Protein 6WNI (pdb70)

Solvent-accessible surface area: 36760 Å² total; per-residue (Å²): 132,64,94,4,8,0,0,0,7,0,4,0,1,0,2,75,53,21,30,108,94,17,13,43,19,164,98,1,128,42,0,38,13,93,92,60,101,57,38,104,19,1,5,3,0,0,0,82,0,0,12,96,42,0,86,8,0,88,32,0,24,1,12,0,0,4,0,5,1,0,4,7,1,1,13,119,32,0,72,74,146,64,106,60,18,2,0,4,18,2,23,35,2,25,0,1,29,101,14,1,40,5,2,5,82,66,135,28,0,58,66,0,5,64,31,0,59,18,38,47,2,44,0,0,0,0,1,6,0,1,3,0,0,0,10,60,77,156,62,81,135,28,9,26,5,0,4,0,39,40,84,33,146,87,24,10,29,10,42,104,25,73,62,143,0,7,27,76,72,44,56,13,91,83,103,93,72,42,139,27,0,17,43,58,10,23,132,41,14,0,1,0,27,6,97,21,105,74,0,34,132,9,0,32,41,0,0,84,47,0,20,116,38,91,0,5,0,0,3,0,14,7,0,30,10,2,44,27,124,22,0,72,35,0,0,74,19,0,88,93,73,44,144,70,23,22,11,2,0,16,4,82,12,100,19,119,126,14,95,10,48,49,90,0,25,88,0,22,43,69,2,34,1,16,0,4,0,17,21,0,5,30,5,0,22,20,1,1,10,118,65,94,15,0,70,98,0,12,78,27,2,96,74,1,46,155,37,8,139,76,7,70,70,1,1,1,3,7,7,9,2,57,30,25,3,1,7,27,60,42,97,43,100,67,33,2,9,2,0,0,0,0,0,0,0,2,1,0,1,0,3,2,2,0,0,10,0,7,38,12,54,46,74,62,109,47,0,69,58,5,42,1,10,7,30,10,127,88,48,63,88,95,16,99,0,4,33,0,0,58,21,0,3,128,0,4,96,87,1,25,0,0,0,29,1,79,37,59,37,47,73,53,37,95,56,6,0,0,1,5,0,63,83,65,178,39,3,0,1,0,0,0,1,12,10,140,150,53,76,2,160,50,3,96,0,45,0,145,134,28,116,26,159,10,27,2,176,37,37,10,108,16,42,80,0,126,6,68,136,27,125,83,83,21,46,4,90,96,12,51,0,28,7,38,0,0,0,0,0,20,38,17,218,116,111,101,4,6,0,0,0,5,0,2,0,1,0,0,79,48,20,32,103,96,16,10,40,19,165,87,0,128,40,0,38,14,91,89,60,102,61,36,90,23,2,6,3,0,1,0,86,0,0,17,97,43,0,90,7,0,78,27,0,26,1,12,0,0,3,0,5,3,0,5,9,1,1,9,108,26,0,64,78,164,68,94,63,16,2,0,4,19,3,23,36,4,29,1,2,33,109,14,2,39,5,2,6,74,53,125,28,0,51,71,0,4,119,34,0,70,124,50,52,2,57,0,0,0,0,1,7,0,1,3,0,0,1,10,63,84,168,62,80,132,30,10,25,5,0,4,0,39,33,82,36,136,89,26,6,25,10,43,107,25,90,72,152,0,8,26,76,69,40,54,14,93,75,101,85,62,37,145,26,0,26,39,58,10,20,132,42,14,0,0,0,29,7,97,18,104,77,1,37,134,9,0,36,38,0,0,84,48,0,20,118,38,113,1,16,0,0,2,0,14,6,0,25,8,2,45,24,118,24,0,64,36,0,0,86,20,0,78,73,67,58,150,101,20,17,8,1,0,11,4,77,12,103,24,101,124,14,95,6,39,16,91,0,10,53,0,22,35,43,2,33,1,15,0,5,0,16,24,0,5,31,5,0,23,20,1,2,11,120,65,96,17,0,70,94,0,11,78,18,2,65,71,0,46,96,32,7,115,72,7,65,70,1,1,0,2,6,8,9,2,62,30,27,5,1,7,27,57,41,99,43,98,54,30,1,7,2,0,0,0,0,0,0,0,2,1,0,0,0,4,2,3,0,0,11,0,6,36,16,53,47,74,63,108,48,0,67,69,1,36,1,10,10,28,8,132,89,49,61,92,86,16,90,0,2,32,0,0,60,42,0,5,126,0,3,95,84,1,28,0,0,0,36,1,80,35,49,32,43,47,50,35,88,57,5,0,0,1,4,0,62,87,62,182,39,3,0,0,0,0,0,1,12,14,139,147,53,81,4,118,66,1,91,0,46,0,151,112,33,119,30,168,13,35,8,194,36,40,10,100,15,40,95,0,98,7,44,112,31,139,75,68,16,46,1,111,65,8,55,1,31,17,30,1,0,0,0,0,20,69,21,228,120

Sequence (987 aa):
APKSEVIYQVVMMVDRFYNGDPSNDDPEVSKGMFDPTHTNWRMYWGGDLKGLTEKIPYIKGMGVTAIWIISPVVDNINKPAVYNGEINAPYHGYWARDFKRVEEHFGTWEDFDNNFVKVAHENGIKVILDFAPNHTSPADEENPDFAENGALYDDGKLLGTYSNDSLKLFHHNGSISNWNNLKELQDKNLFDLADLDQSNPIVDKYLKDSIKLWFNHEIDGVRLDAAKHMPMEWVKSFANTIYSIKKDVLLFGEWMLSGPTDPLYGYNIQFANTTGFSVLDFMLNGAIRDVFGKGYGFERLNDTLEDTNKDYENPYKLVTFIDNHDMPRFLSLNNDKDKLHEAIAFIMTTRGIPVIYYGTEQYLHNDTNGGNDPYNRPMMEKFDESSTKAYTLIKEELSRLRQLTPALQYGTTTARYVSDDVYIYERQYGKDVVLVAINKGEKTTVKTVKTSLRKGIYKDYLKGLLKGVELKKVTKGNGENLVQDLTLPGNSVSVWTNVRVPKKSEVIYQVMVDRFYNGDPSSNDDPEVSKGMFDPTHTNWRMYWGGDLKGLTEKIPYIKGMGVTAIWISPVVDNINKPAVYNGEINAPYHGYWARDFKRVEEHFGTWEDFDNFVKVAHENGIKVILDFAPNHTSPADEENPDFAENGALYDDGKLLGTYSNDSLKLFHHNGSISNWNNLKELQDKNLFDLADLDQSNPIVDKYLKDSIKLWFNHEIDGVRLDAAKHMPMMEWVKSFANTIYSIKKDVLLFGEWMLSGPTDPLYGYNIQFANTTGFSVLDFMLNGAIRDVFGKGYGFERLNDTLEDTNKDYENPYKLVTFIDNHDMPRFLSLNNDKDKLHEAIAFIMTTRGIPVIYYGTEQYLHNDTNGGNDPYNRPMMEKFDESTKKAYTLIKELSRLRQLTPALQYGTTTARYVSDDVYIYERQYGKDVVLVAINKGEKTTVKTVKTSLRKGIYKDYLKGLLKGVELKVTKGNGENLVQDLTLPGNSVSVWTNVRV

B-factor: mean 24.24, std 9.03, range [10.21, 75.81]

Structure (mmCIF, N/CA/C/O backbone):
data_6WNI
#
_entry.id   6WNI
#
_cell.length_a   66.440
_cell.length_b   66.440
_cell.length_c   209.500
_cell.angle_alpha   90.000
_cell.angle_beta   90.000
_cell.angle_gamma   120.000
#
_symmetry.space_group_name_H-M   'P 32'
#
loop_
_entity.id
_entity.type
_entity.pdbx_description
1 polymer 'Cyclomaltodextrin glucanotransferase'
2 non-polymer 'CALCIUM ION'
3 non-polymer 'CITRATE ANION'
4 non-polymer DI(HYDROXYETHYL)ETHER
5 water water
#
loop_
_atom_site.group_PDB
_atom_site.id
_atom_site.type_symbol
_atom_site.label_atom_id
_atom_site.label_alt_id
_atom_site.label_comp_id
_atom_site.label_asym_id
_atom_site.label_entity_id
_atom_site.label_seq_id
_atom_site.pdbx_PDB_ins_code
_atom_site.Cartn_x
_atom_site.Cartn_y
_atom_site.Cartn_z
_atom_site.occupancy
_atom_site.B_iso_or_equiv
_atom_site.auth_seq_id
_atom_site.auth_comp_id
_atom_site.auth_asym_id
_atom_site.auth_atom_id
_atom_site.pdbx_PDB_model_num
ATOM 1 N N . ALA A 1 30 ? 4.905 9.455 -29.804 1.00 53.76 30 ALA A N 1
ATOM 2 C CA . ALA A 1 30 ? 3.526 9.938 -29.811 1.00 56.80 30 ALA A CA 1
ATOM 3 C C . ALA A 1 30 ? 2.536 8.829 -30.196 1.00 44.07 30 ALA A C 1
ATOM 4 O O . ALA A 1 30 ? 1.973 8.850 -31.291 1.00 49.84 30 ALA A O 1
ATOM 6 N N . PRO A 1 31 ? 2.310 7.878 -29.291 1.00 42.98 31 PRO A N 1
ATOM 7 C CA . PRO A 1 31 ? 1.515 6.694 -29.647 1.00 41.92 31 PRO A CA 1
ATOM 8 C C . PRO A 1 31 ? 0.050 7.041 -29.880 1.00 36.88 31 PRO A C 1
ATOM 9 O O . PRO A 1 31 ? -0.475 8.019 -29.342 1.00 38.27 31 PRO A O 1
ATOM 13 N N . LYS A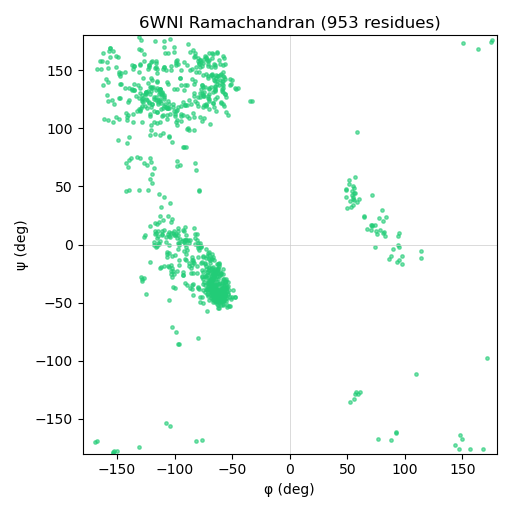 1 32 ? -0.613 6.233 -30.706 1.00 28.06 32 LYS A N 1
ATOM 14 C CA . LYS A 1 32 ? -2.018 6.486 -30.996 1.00 25.11 32 LYS A CA 1
ATOM 15 C C . LYS A 1 32 ? -2.880 6.056 -29.819 1.00 21.46 32 LYS A C 1
ATOM 16 O O . LYS A 1 32 ? -2.649 5.007 -29.212 1.00 23.82 32 LYS A O 1
ATOM 22 N N . SER A 1 33 ? -3.854 6.893 -29.484 1.00 24.65 33 SER A N 1
ATOM 23 C CA . SER A 1 33 ? -4.849 6.554 -28.480 1.00 21.23 33 SER A CA 1
ATOM 24 C C . SER A 1 33 ? -6.074 5.988 -29.177 1.00 18.60 33 SER A C 1
ATOM 25 O O . SER A 1 33 ? -6.445 6.440 -30.264 1.00 20.22 33 SER A O 1
ATOM 28 N N . GLU A 1 34 ? -6.699 4.995 -28.552 1.00 18.68 34 GLU A N 1
ATOM 29 C CA . GLU A 1 34 ? -7.822 4.300 -29.162 1.00 17.58 34 GLU A CA 1
ATOM 30 C C . GLU A 1 34 ? -9.058 4.431 -28.283 1.00 17.30 34 GLU A C 1
ATOM 31 O O . GLU A 1 34 ? -8.972 4.705 -27.082 1.00 17.43 34 GLU A O 1
ATOM 37 N N . VAL A 1 35 ? -10.215 4.270 -28.916 1.00 17.32 35 VAL A N 1
ATOM 38 C CA . VAL A 1 35 ? -11.516 4.205 -28.253 1.00 16.88 35 VAL A CA 1
ATOM 39 C C . VAL A 1 35 ? -12.308 3.120 -28.975 1.00 14.99 35 VAL A C 1
ATOM 40 O O . VAL A 1 35 ? -12.480 3.192 -30.195 1.00 15.65 35 VAL A O 1
ATOM 44 N N . ILE A 1 36 ? -12.792 2.119 -28.240 1.00 13.10 36 ILE A N 1
ATOM 45 C CA . ILE A 1 36 ? -13.390 0.931 -28.845 1.00 12.09 36 ILE A CA 1
ATOM 46 C C . ILE A 1 36 ? -14.904 0.966 -28.678 1.00 14.35 36 ILE A C 1
ATOM 47 O O . ILE A 1 36 ? -15.420 1.357 -27.623 1.00 14.08 36 ILE A O 1
ATOM 52 N N . TYR A 1 37 ? -15.617 0.550 -29.725 1.00 13.42 37 TYR A N 1
ATOM 53 C CA . TYR A 1 37 ? -17.056 0.324 -29.675 1.00 14.79 37 TYR A CA 1
ATOM 54 C C . TYR A 1 37 ? -17.295 -1.173 -29.872 1.00 14.81 37 TYR A C 1
ATOM 55 O O . TYR A 1 37 ? -16.856 -1.741 -30.870 1.00 16.28 37 TYR A O 1
ATOM 64 N N . GLN A 1 38 ? -17.968 -1.811 -28.914 1.00 13.71 38 GLN A N 1
ATOM 65 C CA . GLN A 1 38 ? -18.195 -3.257 -28.942 1.00 11.01 38 GLN A CA 1
ATOM 66 C C . GLN A 1 38 ? -19.576 -3.566 -29.503 1.00 13.57 38 GLN A C 1
ATOM 67 O O . GLN A 1 38 ? -20.587 -3.177 -28.909 1.00 13.18 38 GLN A O 1
ATOM 73 N N A VAL A 1 39 ? -19.619 -4.321 -30.603 0.68 13.11 39 VAL A N 1
ATOM 74 N N B VAL A 1 39 ? -19.633 -4.265 -30.635 0.32 13.13 39 VAL A N 1
ATOM 75 C CA A VAL A 1 39 ? -20.865 -4.606 -31.312 0.68 13.44 39 VAL A CA 1
ATOM 76 C CA B VAL A 1 39 ? -20.908 -4.600 -31.259 0.32 13.42 39 VAL A CA 1
ATOM 77 C C A VAL A 1 39 ? -21.131 -6.108 -31.321 0.68 13.18 39 VAL A C 1
ATOM 78 C C B VAL A 1 39 ? -21.141 -6.102 -31.184 0.32 13.27 39 VAL A C 1
ATOM 79 O O A VAL A 1 39 ? -20.325 -6.885 -31.846 0.68 14.10 39 VAL A O 1
ATOM 80 O O B VAL A 1 39 ? -20.220 -6.903 -31.389 0.32 14.64 39 VAL A O 1
ATOM 87 N N A MET A 1 40 ? -22.286 -6.515 -30.804 0.68 13.38 40 MET A N 1
ATOM 88 N N B MET A 1 40 ? -22.378 -6.477 -30.872 0.32 13.43 40 MET A N 1
ATOM 89 C CA A MET A 1 40 ? -22.799 -7.856 -31.073 0.68 14.01 40 MET A CA 1
ATOM 90 C CA B MET A 1 40 ? -22.876 -7.833 -31.068 0.32 14.05 40 MET A CA 1
ATOM 91 C C A MET A 1 40 ? -23.588 -7.798 -32.378 0.68 15.65 40 MET A C 1
ATOM 92 C C B MET A 1 40 ? -23.638 -7.830 -32.388 0.32 15.56 40 MET A C 1
ATOM 93 O O A MET A 1 40 ? -24.678 -7.215 -32.430 0.68 14.22 40 MET A O 1
ATOM 94 O O B MET A 1 40 ? -24.753 -7.299 -32.462 0.32 14.21 40 MET A O 1
ATOM 103 N N . VAL A 1 41 ? -23.029 -8.414 -33.428 1.00 12.53 41 VAL A N 1
ATOM 104 C CA . VAL A 1 41 ? -23.506 -8.208 -34.804 1.00 10.75 41 VAL A CA 1
ATOM 105 C C . VAL A 1 41 ? -24.984 -8.528 -34.946 1.00 14.29 41 VAL A C 1
ATOM 106 O O . VAL A 1 41 ? -25.749 -7.764 -35.551 1.00 14.70 41 VAL A O 1
ATOM 110 N N . ASP A 1 42 ? -25.410 -9.670 -34.411 1.00 11.18 42 ASP A N 1
ATOM 111 C CA . ASP A 1 42 ? -26.798 -10.087 -34.601 1.00 13.67 42 ASP A CA 1
ATOM 112 C C . ASP A 1 42 ? -27.793 -9.119 -33.966 1.00 13.33 42 ASP A C 1
ATOM 113 O O . ASP A 1 42 ? -28.952 -9.087 -34.381 1.00 13.70 42 ASP A O 1
ATOM 118 N N . ARG A 1 43 ? -27.360 -8.323 -32.989 1.00 13.96 43 ARG A N 1
ATOM 119 C CA . ARG A 1 43 ? -28.261 -7.460 -32.241 1.00 14.40 43 ARG A CA 1
ATOM 120 C C . ARG A 1 43 ? -28.073 -5.977 -32.558 1.00 13.78 43 ARG A C 1
ATOM 121 O O . ARG A 1 43 ? -28.616 -5.123 -31.843 1.00 17.62 43 ARG A O 1
ATOM 129 N N . PHE A 1 44 ? -27.343 -5.643 -33.621 1.00 14.43 44 PHE A N 1
ATOM 130 C CA . PHE A 1 44 ? -27.048 -4.243 -33.872 1.00 15.70 44 PHE A CA 1
ATOM 131 C C . PHE A 1 44 ? -27.941 -3.683 -34.983 1.00 17.92 44 PHE A C 1
ATOM 132 O O . PHE A 1 44 ? -28.851 -2.902 -34.697 1.00 18.76 44 PHE A O 1
ATOM 140 N N . TYR A 1 45 ? -27.737 -4.083 -36.235 1.00 14.29 45 TYR A N 1
ATOM 141 C CA . TYR A 1 45 ? -28.586 -3.564 -37.301 1.00 17.23 45 TYR A CA 1
ATOM 142 C C . TYR A 1 45 ? -28.759 -4.595 -38.410 1.00 16.64 45 TYR A C 1
ATOM 143 O O . TYR A 1 45 ? -27.780 -5.096 -38.971 1.00 16.09 45 TYR A O 1
ATOM 152 N N . ASN A 1 46 ? -30.010 -4.885 -38.740 1.00 18.62 46 ASN A N 1
ATOM 153 C CA . ASN A 1 46 ? -30.333 -5.836 -39.800 1.00 17.22 46 ASN A CA 1
ATOM 154 C C . ASN A 1 46 ? -30.414 -5.077 -41.121 1.00 17.92 46 ASN A C 1
ATOM 155 O O . ASN A 1 46 ? -31.432 -4.456 -41.433 1.00 21.83 46 ASN A O 1
ATOM 160 N N . GLY A 1 47 ? -29.339 -5.130 -41.908 1.00 17.08 47 GLY A N 1
ATOM 161 C CA . GLY A 1 47 ? -29.335 -4.476 -43.206 1.00 24.98 47 GLY A CA 1
ATOM 162 C C . GLY A 1 47 ? -29.797 -5.328 -44.366 1.00 22.19 47 GLY A C 1
ATOM 163 O O . GLY A 1 47 ? -30.056 -4.808 -45.458 1.00 21.16 47 GLY A O 1
ATOM 164 N N . ASP A 1 48 ? -29.917 -6.625 -44.165 1.00 20.73 48 ASP A N 1
ATOM 165 C CA . ASP A 1 48 ? -30.226 -7.529 -45.263 1.00 19.37 48 ASP A CA 1
ATOM 166 C C . ASP A 1 48 ? -31.180 -8.607 -44.775 1.00 18.03 48 ASP A C 1
ATOM 167 O O . ASP A 1 48 ? -30.790 -9.473 -43.984 1.00 19.77 48 ASP A O 1
ATOM 172 N N . PRO A 1 49 ? -32.439 -8.589 -45.204 1.00 20.21 49 PRO A N 1
ATOM 173 C CA . PRO A 1 49 ? -33.368 -9.636 -44.760 1.00 23.01 49 PRO A CA 1
ATOM 174 C C . PRO A 1 49 ? -33.119 -10.986 -45.415 1.00 19.22 49 PRO A C 1
ATOM 175 O O . PRO A 1 49 ? -33.621 -11.999 -44.910 1.00 23.05 49 PRO A O 1
ATOM 179 N N . SER A 1 50 ? -32.354 -11.043 -46.505 1.00 19.92 50 SER A N 1
ATOM 180 C CA . SER A 1 50 ? -32.176 -12.302 -47.211 1.00 25.43 50 SER A CA 1
ATOM 181 C C . SER A 1 50 ? -31.262 -13.269 -46.469 1.00 24.81 50 SER A C 1
ATOM 182 O O . SER A 1 50 ? -31.277 -14.465 -46.776 1.00 24.43 50 SER A O 1
ATOM 185 N N . ASN A 1 51 ? -30.478 -12.797 -45.498 1.00 21.59 51 ASN A N 1
ATOM 186 C CA . ASN A 1 51 ? -29.635 -13.697 -44.714 1.00 17.77 51 ASN A CA 1
ATOM 187 C C . ASN A 1 51 ? -30.176 -13.944 -43.306 1.00 23.29 51 ASN A C 1
ATOM 188 O O . ASN A 1 51 ? -29.483 -14.570 -42.489 1.00 18.39 51 ASN A O 1
ATOM 193 N N . ASP A 1 52 ? -31.391 -13.467 -43.004 1.00 18.99 52 ASP A N 1
ATOM 194 C CA . ASP A 1 52 ? -31.980 -13.683 -41.684 1.00 20.56 52 ASP A CA 1
ATOM 195 C C . ASP A 1 52 ? -32.151 -15.162 -41.391 1.00 18.59 52 ASP A C 1
ATOM 196 O O . ASP A 1 52 ? -31.929 -15.608 -40.264 1.00 19.00 52 ASP A O 1
ATOM 201 N N . ASP A 1 53 ? -32.565 -15.941 -42.389 1.00 18.30 53 ASP A N 1
ATOM 202 C CA . ASP A 1 53 ? -32.944 -17.337 -42.179 1.00 16.69 53 ASP A CA 1
ATOM 203 C C . ASP A 1 53 ? -32.405 -18.149 -43.346 1.00 20.68 53 ASP A C 1
ATOM 204 O O . ASP A 1 53 ? -33.154 -18.579 -44.235 1.00 25.50 53 ASP A O 1
ATOM 209 N N . PRO A 1 54 ? -31.094 -18.362 -43.384 1.00 18.51 54 PRO A N 1
ATOM 210 C CA . PRO A 1 54 ? -30.488 -19.023 -44.546 1.00 18.75 54 PRO A CA 1
ATOM 211 C C . PRO A 1 54 ? -30.883 -20.487 -44.644 1.00 19.72 54 PRO A C 1
ATOM 212 O O . PRO A 1 54 ? -31.044 -21.187 -43.646 1.00 17.67 54 PRO A O 1
ATOM 216 N N . GLU A 1 55 ? -31.010 -20.958 -45.888 1.00 21.56 55 GLU A N 1
ATOM 217 C CA . GLU A 1 55 ? -31.426 -22.337 -46.131 1.00 19.94 55 GLU A CA 1
ATOM 218 C C . GLU A 1 55 ? -30.518 -23.344 -45.424 1.00 21.21 55 GLU A C 1
ATOM 219 O O . GLU A 1 55 ? -30.991 -24.352 -44.888 1.00 20.71 55 GLU A O 1
ATOM 225 N N . VAL A 1 56 ? -29.211 -23.083 -45.408 1.00 20.96 56 VAL A N 1
ATOM 226 C CA . VAL A 1 56 ? -28.255 -24.042 -44.861 1.00 19.95 56 VAL A CA 1
ATOM 227 C C . VAL A 1 56 ? -28.369 -24.157 -43.345 1.00 20.09 56 VAL A C 1
ATOM 228 O O . VAL A 1 56 ? -27.924 -25.157 -42.761 1.00 18.45 56 VAL A O 1
ATOM 232 N N . SER A 1 57 ? -28.975 -23.169 -42.693 1.00 16.80 57 SER A N 1
ATOM 233 C CA . SER A 1 57 ? -29.046 -23.102 -41.234 1.00 17.03 57 SER A CA 1
ATOM 234 C C . SER A 1 57 ? -30.402 -22.552 -40.810 1.00 19.83 57 SER A C 1
ATOM 235 O O . SER A 1 57 ? -30.502 -21.676 -39.949 1.00 17.72 57 SER A O 1
ATOM 238 N N . LYS A 1 58 ? -31.462 -23.069 -41.425 1.00 20.25 58 LYS A N 1
ATOM 239 C CA . LYS A 1 58 ? -32.794 -22.496 -41.281 1.00 20.04 58 LYS A CA 1
ATOM 240 C C . LYS A 1 58 ? -33.434 -22.889 -39.958 1.00 22.91 58 LYS A C 1
ATOM 241 O O . LYS A 1 58 ? -33.144 -23.941 -39.387 1.00 22.19 58 LYS A O 1
ATOM 247 N N . GLY A 1 59 ? -34.331 -22.033 -39.481 1.00 21.05 59 GLY A N 1
ATOM 248 C CA . GLY A 1 59 ? -35.121 -22.327 -38.306 1.00 18.69 59 GLY A CA 1
ATOM 249 C C . GLY A 1 59 ? -34.586 -21.789 -36.997 1.00 20.14 59 GLY A C 1
ATOM 250 O O . GLY A 1 59 ? -35.100 -22.171 -35.938 1.00 20.36 59 GLY A O 1
ATOM 251 N N . MET A 1 60 ? -33.562 -20.931 -37.032 1.00 19.28 60 MET A N 1
ATOM 252 C CA . MET A 1 60 ? -32.996 -20.332 -35.826 1.00 18.12 60 MET A CA 1
ATOM 253 C C . MET A 1 60 ? -33.192 -18.824 -35.804 1.00 18.37 60 MET A C 1
ATOM 254 O O . MET A 1 60 ? -32.493 -18.133 -35.064 1.00 16.66 60 MET A O 1
ATOM 259 N N . PHE A 1 61 ? -34.106 -18.302 -36.620 1.00 17.22 61 PHE A N 1
ATOM 260 C CA . PHE A 1 61 ? -34.355 -16.871 -36.711 1.00 21.71 61 PHE A CA 1
ATOM 261 C C . PHE A 1 61 ? -35.722 -16.535 -36.126 1.00 19.75 61 PHE A C 1
ATOM 262 O O . PHE A 1 61 ? -36.721 -17.174 -36.467 1.00 20.01 61 PHE A O 1
ATOM 270 N N . ASP A 1 62 ? -35.765 -15.535 -35.254 1.00 18.52 62 ASP A N 1
ATOM 271 C CA . ASP A 1 62 ? -37.031 -15.024 -34.724 1.00 19.29 62 ASP A CA 1
ATOM 272 C C . ASP A 1 62 ? -37.229 -13.586 -35.180 1.00 23.14 62 ASP A C 1
ATOM 273 O O . ASP A 1 62 ? -36.599 -12.667 -34.621 1.00 24.37 62 ASP A O 1
ATOM 278 N N . PRO A 1 63 ? -38.103 -13.334 -36.152 1.00 21.82 63 PRO A N 1
ATOM 279 C CA . PRO A 1 63 ? -38.344 -11.948 -36.584 1.00 22.41 63 PRO A CA 1
ATOM 280 C C . PRO A 1 63 ? -39.015 -11.089 -35.524 1.00 25.98 63 PRO A C 1
ATOM 281 O O . PRO A 1 63 ? -38.943 -9.855 -35.616 1.00 26.44 63 PRO A O 1
ATOM 285 N N . THR A 1 64 ? -39.659 -11.696 -34.532 1.00 22.71 64 THR A N 1
ATOM 286 C CA . THR A 1 64 ? -40.407 -10.932 -33.542 1.00 27.81 64 THR A CA 1
ATOM 287 C C . THR A 1 64 ? -39.531 -10.415 -32.407 1.00 30.01 64 THR A C 1
ATOM 288 O O . THR A 1 64 ? -39.965 -9.524 -31.662 1.00 29.15 64 THR A O 1
ATOM 292 N N . HIS A 1 65 ? -38.317 -10.949 -32.263 1.00 28.40 65 HIS A N 1
ATOM 293 C CA . HIS A 1 65 ? -37.389 -10.550 -31.203 1.00 27.96 65 HIS A CA 1
ATOM 294 C C . HIS A 1 65 ? -37.991 -10.800 -29.822 1.00 29.60 65 HIS A C 1
ATOM 295 O O . HIS A 1 65 ? -37.815 -10.004 -28.894 1.00 27.10 65 HIS A O 1
ATOM 302 N N . THR A 1 66 ? -38.704 -11.924 -29.680 1.00 26.78 66 THR A N 1
ATOM 303 C CA . THR A 1 66 ? -39.240 -12.337 -28.391 1.00 28.49 66 THR A CA 1
ATOM 304 C C . THR A 1 66 ? -38.599 -13.601 -27.835 1.00 28.10 66 THR A C 1
ATOM 305 O O . THR A 1 66 ? -38.677 -13.830 -26.624 1.00 25.15 66 THR A O 1
ATOM 309 N N . ASN A 1 67 ? -37.958 -14.417 -28.671 1.00 25.89 67 ASN A N 1
ATOM 310 C CA . ASN A 1 67 ? -37.133 -15.524 -28.202 1.00 24.20 67 ASN A CA 1
ATOM 311 C C . ASN A 1 67 ? -35.691 -15.037 -28.211 1.00 22.03 67 ASN A C 1
ATOM 312 O O . ASN A 1 67 ? -35.070 -14.929 -29.277 1.00 21.37 67 ASN A O 1
ATOM 317 N N . TRP A 1 68 ? -35.150 -14.790 -27.023 1.00 22.31 68 TRP A N 1
ATOM 318 C CA . TRP A 1 68 ? -33.866 -14.113 -26.887 1.00 17.95 68 TRP A CA 1
ATOM 319 C C . TRP A 1 68 ? -32.674 -15.015 -27.162 1.00 20.69 68 TRP A C 1
ATOM 320 O O . TRP A 1 68 ? -31.534 -14.541 -27.103 1.00 22.21 68 TRP A O 1
ATOM 331 N N . ARG A 1 69 ? -32.889 -16.295 -27.448 1.00 19.15 69 ARG A N 1
ATOM 332 C CA . ARG A 1 69 ? -31.780 -17.186 -27.749 1.00 24.07 69 ARG A CA 1
ATOM 333 C C . ARG A 1 69 ? -31.701 -17.523 -29.230 1.00 20.09 69 ARG A C 1
ATOM 334 O O . ARG A 1 69 ? -30.914 -18.397 -29.616 1.00 19.30 69 ARG A O 1
ATOM 342 N N . MET A 1 70 ? -32.488 -16.850 -30.069 1.00 16.69 70 MET A N 1
ATOM 343 C CA . MET A 1 70 ? -32.423 -17.048 -31.510 1.00 18.07 70 MET A CA 1
ATOM 344 C C . MET A 1 70 ? -31.734 -15.873 -32.192 1.00 16.91 70 MET A C 1
ATOM 345 O O . MET A 1 70 ? -31.518 -14.814 -31.598 1.00 14.71 70 MET A O 1
ATOM 350 N N . TYR A 1 71 ? -31.346 -16.092 -33.448 1.00 16.31 71 TYR A N 1
ATOM 351 C CA . TYR A 1 71 ? -30.872 -14.980 -34.251 1.00 15.00 71 TYR A CA 1
ATOM 352 C C . TYR A 1 71 ? -31.999 -13.978 -34.438 1.00 15.50 71 TYR A C 1
ATOM 353 O O . TYR A 1 71 ? -33.144 -14.357 -34.705 1.00 16.28 71 TYR A O 1
ATOM 362 N N . TRP A 1 72 ? -31.653 -12.690 -34.335 1.00 17.12 72 TRP A N 1
ATOM 363 C CA . TRP A 1 72 ? -32.591 -11.602 -34.567 1.00 15.90 72 TRP A CA 1
ATOM 364 C C . TRP A 1 72 ? -32.368 -10.864 -35.884 1.00 19.01 72 TRP A C 1
ATOM 365 O O . TRP A 1 72 ? -33.236 -10.075 -36.281 1.00 18.84 72 TRP A O 1
ATOM 376 N N . GLY A 1 73 ? -31.249 -11.105 -36.584 1.00 17.18 73 GLY A N 1
ATOM 377 C CA . GLY A 1 73 ? -31.087 -10.656 -37.954 1.00 14.33 73 GLY A CA 1
ATOM 378 C C . GLY A 1 73 ? -30.026 -9.596 -38.210 1.00 16.97 73 GLY A C 1
ATOM 379 O O . GLY A 1 73 ? -29.807 -9.259 -39.384 1.00 16.88 73 GLY A O 1
ATOM 380 N N . GLY A 1 74 ? -29.383 -9.042 -37.179 1.00 14.73 74 GLY A N 1
ATOM 381 C CA . GLY A 1 74 ? -28.318 -8.076 -37.414 1.00 15.05 74 GLY A CA 1
ATOM 382 C C . GLY A 1 74 ? -27.188 -8.688 -38.220 1.00 13.70 74 GLY A C 1
ATOM 383 O O . GLY A 1 74 ? -26.903 -9.878 -38.117 1.00 16.52 74 GLY A O 1
ATOM 384 N N . ASP A 1 75 ? -26.543 -7.877 -39.058 1.00 14.68 75 ASP A N 1
ATOM 385 C CA . ASP A 1 75 ? -25.608 -8.458 -40.010 1.00 13.79 75 ASP A CA 1
ATOM 386 C C . ASP A 1 75 ? -24.535 -7.451 -40.390 1.00 13.57 75 ASP A C 1
ATOM 387 O O . ASP A 1 75 ? -24.501 -6.325 -39.891 1.00 14.39 75 ASP A O 1
ATOM 392 N N . LEU A 1 76 ? -23.636 -7.891 -41.275 1.00 14.06 76 LEU A N 1
ATOM 393 C CA . LEU A 1 76 ? -22.489 -7.064 -41.637 1.00 15.97 76 LEU A CA 1
ATOM 394 C C . LEU A 1 76 ? -22.916 -5.884 -42.490 1.00 15.25 76 LEU A C 1
ATOM 395 O O . LEU A 1 76 ? -22.395 -4.776 -42.324 1.00 16.85 76 LEU A O 1
ATOM 400 N N . LYS A 1 77 ? -23.874 -6.096 -43.395 1.00 19.38 77 LYS A N 1
ATOM 401 C CA . LYS A 1 77 ? -24.346 -4.974 -44.200 1.00 18.67 77 LYS A CA 1
ATOM 402 C C . LYS A 1 77 ? -24.958 -3.900 -43.313 1.00 19.74 77 LYS A C 1
ATOM 403 O O . LYS A 1 77 ? -24.702 -2.701 -43.498 1.00 18.46 77 LYS A O 1
ATOM 409 N N . GLY A 1 78 ? -25.756 -4.315 -42.325 1.00 17.21 78 GLY A N 1
ATOM 410 C CA . GLY A 1 78 ? -26.344 -3.346 -41.423 1.00 17.46 78 GLY A CA 1
ATOM 411 C C . GLY A 1 78 ? -25.294 -2.603 -40.622 1.00 16.98 78 GLY A C 1
ATOM 412 O O . GLY A 1 78 ? -25.383 -1.385 -40.444 1.00 15.40 78 GLY A O 1
ATOM 413 N N . LEU A 1 79 ? -24.285 -3.327 -40.124 1.00 14.85 79 LEU A N 1
ATOM 414 C CA . LEU A 1 79 ? -23.238 -2.676 -39.344 1.00 14.37 79 LEU A CA 1
ATOM 415 C C . LEU A 1 79 ? -22.466 -1.688 -40.211 1.00 14.50 79 LEU A C 1
ATOM 416 O O . LEU A 1 79 ? -22.146 -0.576 -39.773 1.00 16.15 79 LEU A O 1
ATOM 421 N N . THR A 1 80 ? -22.213 -2.060 -41.464 1.00 18.20 80 THR A N 1
ATOM 422 C CA . THR A 1 80 ? -21.511 -1.168 -42.380 1.00 18.39 80 THR A CA 1
ATOM 423 C C . THR A 1 80 ? -22.298 0.113 -42.614 1.00 17.86 80 THR A C 1
ATOM 424 O O . THR A 1 80 ? -21.731 1.214 -42.585 1.00 18.01 80 THR A O 1
ATOM 428 N N . GLU A 1 81 ? -23.609 -0.009 -42.818 1.00 16.82 81 GLU A N 1
ATOM 429 C CA . GLU A 1 81 ? -24.456 1.165 -42.980 1.00 20.61 81 GLU A CA 1
ATOM 430 C C . GLU A 1 81 ? -24.427 2.080 -41.767 1.00 20.83 81 GLU A C 1
ATOM 431 O O . GLU A 1 81 ? -24.671 3.281 -41.908 1.00 20.11 81 GLU A O 1
ATOM 437 N N . LYS A 1 82 ? -24.125 1.554 -40.582 1.00 16.69 82 LYS A N 1
ATOM 438 C CA . LYS A 1 82 ? -24.110 2.362 -39.373 1.00 17.68 82 LYS A CA 1
ATOM 439 C C . LYS A 1 82 ? -22.723 2.874 -39.015 1.00 15.63 82 LYS A C 1
ATOM 440 O O . LYS A 1 82 ? -22.559 3.485 -37.950 1.00 16.10 82 LYS A O 1
ATOM 446 N N . ILE A 1 83 ? -21.713 2.641 -39.855 1.00 14.60 83 ILE A N 1
ATOM 447 C CA . ILE A 1 83 ? -20.370 3.134 -39.549 1.00 14.07 83 ILE A CA 1
ATOM 448 C C . ILE A 1 83 ? -20.372 4.651 -39.361 1.00 16.88 83 ILE A C 1
ATOM 449 O O . ILE A 1 83 ? -19.745 5.130 -38.408 1.00 16.99 83 ILE A O 1
ATOM 454 N N . PRO A 1 84 ? -21.064 5.457 -40.184 1.00 18.06 84 PRO A N 1
ATOM 455 C CA . PRO A 1 84 ? -21.112 6.903 -39.883 1.00 21.81 84 PRO A CA 1
ATOM 456 C C . PRO A 1 84 ? -21.635 7.217 -38.491 1.00 18.87 84 PRO A C 1
ATOM 457 O O . PRO A 1 84 ? -21.102 8.112 -37.824 1.00 21.42 84 PRO A O 1
ATOM 461 N N . TYR A 1 85 ? -22.679 6.515 -38.039 1.00 18.98 85 TYR A N 1
ATOM 462 C CA . TYR A 1 85 ? -23.183 6.717 -36.679 1.00 21.81 85 TYR A CA 1
ATOM 463 C C . TYR A 1 85 ? -22.099 6.436 -35.640 1.00 17.00 85 TYR A C 1
ATOM 464 O O . TYR A 1 85 ? -21.952 7.178 -34.654 1.00 15.77 85 TYR A O 1
ATOM 473 N N . ILE A 1 86 ? -21.329 5.368 -35.850 1.00 17.20 86 ILE A N 1
ATOM 474 C CA . ILE A 1 86 ? -20.273 5.005 -34.911 1.00 16.61 86 ILE A CA 1
ATOM 475 C C . ILE A 1 86 ? -19.128 6.001 -34.986 1.00 16.06 86 ILE A C 1
ATOM 476 O O . ILE A 1 86 ? -18.573 6.408 -33.958 1.00 17.30 86 ILE A O 1
ATOM 481 N N . LYS A 1 87 ? -18.752 6.402 -36.210 1.00 16.18 87 LYS A N 1
ATOM 482 C CA . LYS A 1 87 ? -17.678 7.376 -36.388 1.00 17.06 87 LYS A CA 1
ATOM 483 C C . LYS A 1 87 ? -17.998 8.688 -35.684 1.00 16.30 87 LYS A C 1
ATOM 484 O O . LYS A 1 87 ? -17.101 9.341 -35.134 1.00 18.35 87 LYS A O 1
ATOM 490 N N . GLY A 1 88 ? -19.277 9.075 -35.669 1.00 18.89 88 GLY A N 1
ATOM 491 C CA . GLY A 1 88 ? -19.702 10.303 -35.015 1.00 18.34 88 GLY A CA 1
ATOM 492 C C . GLY A 1 88 ? -19.431 10.338 -33.525 1.00 20.26 88 GLY A C 1
ATOM 493 O O . GLY A 1 88 ? -19.440 11.417 -32.930 1.00 21.64 88 GLY A O 1
ATOM 494 N N . MET A 1 89 ? -19.173 9.188 -32.908 1.00 19.25 89 MET A N 1
ATOM 495 C CA . MET A 1 89 ? -18.819 9.132 -31.497 1.00 19.76 89 MET A CA 1
ATOM 496 C C . MET A 1 89 ? -17.322 9.233 -31.254 1.00 18.80 89 MET A C 1
ATOM 497 O O . MET A 1 89 ? -16.892 9.114 -30.106 1.00 22.83 89 MET A O 1
ATOM 502 N N . GLY A 1 90 ? -16.515 9.432 -32.293 1.00 19.22 90 GLY A N 1
ATOM 503 C CA . GLY A 1 90 ? -15.083 9.458 -32.086 1.00 22.47 90 GLY A CA 1
ATOM 504 C C . GLY A 1 90 ? -14.478 8.099 -31.835 1.00 21.10 90 GLY A C 1
ATOM 505 O O . GLY A 1 90 ? -13.362 8.006 -31.319 1.00 20.37 90 GLY A O 1
ATOM 506 N N . VAL A 1 91 ? -15.208 7.036 -32.163 1.00 19.07 91 VAL A N 1
ATOM 507 C CA . VAL A 1 91 ? -14.676 5.687 -32.055 1.00 15.55 91 VAL A CA 1
ATOM 508 C C . VAL A 1 91 ? -13.528 5.505 -33.035 1.00 16.38 91 VAL A C 1
ATOM 509 O O . VAL A 1 91 ? -13.623 5.901 -34.201 1.00 17.13 91 VAL A O 1
ATOM 513 N N . THR A 1 92 ? -12.448 4.874 -32.576 1.00 15.74 92 THR A N 1
ATOM 514 C CA . THR A 1 92 ? -11.318 4.571 -33.444 1.00 17.69 92 THR A CA 1
ATOM 515 C C . THR A 1 92 ? -11.205 3.097 -33.814 1.00 17.03 92 THR A C 1
ATOM 516 O O . THR A 1 92 ? -10.372 2.748 -34.659 1.00 18.29 92 THR A O 1
ATOM 520 N N . ALA A 1 93 ? -11.997 2.224 -33.206 1.00 14.89 93 ALA A N 1
ATOM 521 C CA . ALA A 1 93 ? -11.889 0.801 -33.475 1.00 14.59 93 ALA A CA 1
ATOM 522 C C . ALA A 1 93 ? -13.204 0.146 -33.103 1.00 15.87 93 ALA A C 1
ATOM 523 O O . ALA A 1 93 ? -13.802 0.496 -32.087 1.00 15.87 93 ALA A O 1
ATOM 525 N N . ILE A 1 94 ? -13.647 -0.798 -33.922 1.00 14.37 94 ILE A N 1
ATOM 526 C CA . ILE A 1 94 ? -14.849 -1.569 -33.628 1.00 14.67 94 ILE A CA 1
ATOM 527 C C . ILE A 1 94 ? -14.421 -2.975 -33.253 1.00 14.16 94 ILE A C 1
ATOM 528 O O . ILE A 1 94 ? -13.733 -3.649 -34.027 1.00 16.65 94 ILE A O 1
ATOM 533 N N . TRP A 1 95 ? -14.779 -3.394 -32.037 1.00 13.75 95 TRP A N 1
ATOM 534 C CA . TRP A 1 95 ? -14.632 -4.778 -31.602 1.00 12.68 95 TRP A CA 1
ATOM 535 C C . TRP A 1 95 ? -15.909 -5.475 -32.042 1.00 12.45 95 TRP A C 1
ATOM 536 O O . TRP A 1 95 ? -16.986 -5.220 -31.496 1.00 14.50 95 TRP A O 1
ATOM 547 N N A ILE A 1 96 ? -15.784 -6.356 -33.027 0.63 14.14 96 ILE A N 1
ATOM 548 N N B ILE A 1 96 ? -15.809 -6.307 -33.079 0.37 14.15 96 ILE A N 1
ATOM 549 C CA A ILE A 1 96 ? -16.914 -7.053 -33.616 0.63 13.35 96 ILE A CA 1
ATOM 550 C CA B ILE A 1 96 ? -16.965 -7.037 -33.584 0.37 13.38 96 ILE A CA 1
ATOM 551 C C A ILE A 1 96 ? -17.003 -8.424 -32.956 0.63 14.29 96 ILE A C 1
ATOM 552 C C B ILE A 1 96 ? -17.010 -8.393 -32.905 0.37 14.29 96 ILE A C 1
ATOM 553 O O A ILE A 1 96 ? -15.978 -9.087 -32.756 0.63 14.22 96 ILE A O 1
ATOM 554 O O B ILE A 1 96 ? -15.975 -9.033 -32.692 0.37 14.22 96 ILE A O 1
ATOM 563 N N . SER A 1 97 ? -18.216 -8.827 -32.555 1.00 16.12 97 SER A N 1
ATOM 564 C CA . SER A 1 97 ? -18.400 -10.163 -32.002 1.00 14.31 97 SER A CA 1
ATOM 565 C C . SER A 1 97 ? -18.007 -11.184 -33.074 1.00 15.08 97 SER A C 1
ATOM 566 O O . SER A 1 97 ? -17.889 -10.827 -34.246 1.00 15.36 97 SER A O 1
ATOM 569 N N . PRO A 1 98 ? -17.743 -12.439 -32.703 1.00 13.90 98 PRO A N 1
ATOM 570 C CA . PRO A 1 98 ? -17.156 -13.369 -33.687 1.00 11.14 98 PRO A CA 1
ATOM 571 C C . PRO A 1 98 ? -18.040 -13.518 -34.917 1.00 14.04 98 PRO A C 1
ATOM 572 O O . PRO A 1 98 ? -19.252 -13.761 -34.817 1.00 14.38 98 PRO A O 1
ATOM 576 N N . VAL A 1 99 ? -17.423 -13.389 -36.088 1.00 12.41 99 VAL A N 1
ATOM 577 C CA . VAL A 1 99 ? -18.170 -13.541 -37.326 1.00 12.74 99 VAL A CA 1
ATOM 578 C C . VAL A 1 99 ? -17.767 -14.800 -38.078 1.00 15.65 99 VAL A C 1
ATOM 579 O O . VAL A 1 99 ? -18.177 -14.976 -39.224 1.00 15.26 99 VAL A O 1
ATOM 583 N N . VAL A 1 100 ? -16.963 -15.681 -37.465 1.00 13.40 100 VAL A N 1
ATOM 584 C CA . VAL A 1 100 ? -16.703 -16.985 -38.080 1.00 12.58 100 VAL A CA 1
ATOM 585 C C . VAL A 1 100 ? -18.003 -17.787 -38.144 1.00 14.21 100 VAL A C 1
ATOM 586 O O . VAL A 1 100 ? -18.937 -17.568 -37.365 1.00 13.59 100 VAL A O 1
ATOM 590 N N . ASP A 1 101 ? -18.063 -18.719 -39.098 1.00 14.13 101 ASP A N 1
ATOM 591 C CA . ASP A 1 101 ? -19.219 -19.593 -39.274 1.00 11.76 101 ASP A CA 1
ATOM 592 C C . ASP A 1 101 ? -19.517 -20.370 -37.993 1.00 18.82 101 ASP A C 1
ATOM 593 O O . ASP A 1 101 ? -18.678 -21.136 -37.509 1.00 13.72 101 ASP A O 1
ATOM 598 N N . ASN A 1 102 ? -20.713 -20.168 -37.445 1.00 12.08 102 ASN A N 1
ATOM 599 C CA . ASN A 1 102 ? -21.194 -20.876 -36.266 1.00 12.90 102 ASN A CA 1
ATOM 600 C C . ASN A 1 102 ? -22.139 -22.009 -36.666 1.00 15.59 102 ASN A C 1
ATOM 601 O O . ASN A 1 102 ? -22.629 -22.063 -37.794 1.00 16.38 102 ASN A O 1
ATOM 606 N N . ILE A 1 103 ? -22.401 -22.911 -35.709 1.00 14.75 103 ILE A N 1
ATOM 607 C CA . ILE A 1 103 ? -23.151 -24.132 -36.015 1.00 19.27 103 ILE A CA 1
ATOM 608 C C . ILE A 1 103 ? -24.459 -23.825 -36.728 1.00 19.23 103 ILE A C 1
ATOM 609 O O . ILE A 1 103 ? -25.153 -22.849 -36.426 1.00 16.32 103 ILE A O 1
ATOM 614 N N . ASN A 1 104 ? -24.808 -24.697 -37.673 1.00 15.24 104 ASN A N 1
ATOM 615 C CA . ASN A 1 104 ? -25.957 -24.526 -38.548 1.00 16.57 104 ASN A CA 1
ATOM 616 C C . ASN A 1 104 ? -27.202 -25.249 -38.061 1.00 18.63 104 ASN A C 1
ATOM 617 O O . ASN A 1 104 ? -28.240 -25.185 -38.728 1.00 17.38 104 ASN A O 1
ATOM 622 N N . LYS A 1 105 ? -27.121 -25.922 -36.917 1.00 16.25 105 LYS A N 1
ATOM 623 C CA . LYS A 1 105 ? -28.229 -26.524 -36.201 1.00 18.46 105 LYS A CA 1
ATOM 624 C C . LYS A 1 105 ? -28.177 -26.021 -34.767 1.00 22.94 105 LYS A C 1
ATOM 625 O O . LYS A 1 105 ? -27.082 -25.830 -34.219 1.00 19.39 105 LYS A O 1
ATOM 631 N N . PRO A 1 106 ? -29.322 -25.772 -34.141 1.00 17.77 106 PRO A N 1
ATOM 632 C CA . PRO A 1 106 ? -29.305 -25.226 -32.780 1.00 23.47 106 PRO A CA 1
ATOM 633 C C . PRO A 1 106 ? -28.922 -26.267 -31.736 1.00 25.54 106 PRO A C 1
ATOM 634 O O . PRO A 1 106 ? -29.017 -27.478 -31.939 1.00 22.35 106 PRO A O 1
ATOM 638 N N . ALA A 1 107 ? -28.488 -25.764 -30.588 1.00 20.98 107 ALA A N 1
ATOM 639 C CA . ALA A 1 107 ? -28.352 -26.579 -29.388 1.00 20.25 107 ALA A CA 1
ATOM 640 C C . ALA A 1 107 ? -29.700 -26.568 -28.675 1.00 26.15 107 ALA A C 1
ATOM 641 O O . ALA A 1 107 ? -30.117 -25.538 -28.136 1.00 29.03 107 ALA A O 1
ATOM 643 N N . VAL A 1 108 ? -30.401 -27.696 -28.696 1.00 28.45 108 VAL A N 1
ATOM 644 C CA . VAL A 1 108 ? -31.714 -27.792 -28.068 1.00 29.28 108 VAL A CA 1
ATOM 645 C C . VAL A 1 108 ? -31.524 -28.332 -26.656 1.00 39.43 108 VAL A C 1
ATOM 646 O O . VAL A 1 108 ? -31.117 -29.482 -26.470 1.00 35.40 108 VAL A O 1
ATOM 650 N N . TYR A 1 109 ? -31.789 -27.488 -25.662 1.00 41.98 109 TYR A N 1
ATOM 651 C CA . TYR A 1 109 ? -31.862 -27.891 -24.264 1.00 48.25 109 TYR A CA 1
ATOM 652 C C . TYR A 1 109 ? -33.303 -27.751 -23.801 1.00 54.98 109 TYR A C 1
ATOM 653 O O . TYR A 1 109 ? -33.917 -26.700 -24.009 1.00 52.98 109 TYR A O 1
ATOM 662 N N . ASN A 1 110 ? -33.829 -28.793 -23.155 1.00 59.02 110 ASN A N 1
ATOM 663 C CA . ASN A 1 110 ? -35.178 -28.763 -22.582 1.00 56.25 110 ASN A CA 1
ATOM 664 C C . ASN A 1 110 ? -36.218 -28.344 -23.618 1.00 61.14 110 ASN A C 1
ATOM 665 O O . ASN A 1 110 ? -37.213 -27.691 -23.291 1.00 59.10 110 ASN A O 1
ATOM 670 N N . GLY A 1 111 ? -35.991 -28.699 -24.882 1.00 57.20 111 GLY A N 1
ATOM 671 C CA . GLY A 1 111 ? -36.851 -28.237 -25.951 1.00 51.21 111 GLY A CA 1
ATOM 672 C C . GLY A 1 111 ? -36.672 -26.787 -26.346 1.00 53.08 111 GLY A C 1
ATOM 673 O O . GLY A 1 111 ? -37.345 -26.333 -27.281 1.00 55.91 111 GLY A O 1
ATOM 674 N N . GLU A 1 112 ? -35.792 -26.043 -25.673 1.00 46.67 112 GLU A N 1
ATOM 675 C CA . GLU A 1 112 ? -35.529 -24.653 -26.026 1.00 46.90 112 GLU A CA 1
ATOM 676 C C . GLU A 1 112 ? -34.514 -24.589 -27.161 1.00 38.29 112 GLU A C 1
ATOM 677 O O . GLU A 1 112 ? -33.445 -25.199 -27.081 1.00 38.74 112 GLU A O 1
ATOM 683 N N . ILE A 1 113 ? -34.854 -23.857 -28.220 1.00 36.73 113 ILE A N 1
ATOM 684 C CA . ILE A 1 113 ? -33.905 -23.604 -29.298 1.00 34.09 113 ILE A CA 1
ATOM 685 C C . ILE A 1 113 ? -32.888 -22.574 -28.826 1.00 26.74 113 ILE A C 1
ATOM 686 O O . ILE A 1 113 ? -33.247 -21.444 -28.480 1.00 32.76 113 ILE A O 1
ATOM 691 N N . ASN A 1 114 ? -31.612 -22.956 -28.808 1.00 24.14 114 ASN A N 1
ATOM 692 C CA . ASN A 1 114 ? -30.518 -22.029 -28.526 1.00 23.29 114 ASN A CA 1
ATOM 693 C C . ASN A 1 114 ? -29.696 -21.880 -29.798 1.00 24.02 114 ASN A C 1
ATOM 694 O O . ASN A 1 114 ? -28.949 -22.791 -30.169 1.00 20.81 114 ASN A O 1
ATOM 699 N N . ALA A 1 115 ? -29.843 -20.739 -30.470 1.00 18.83 115 ALA A N 1
ATOM 700 C CA . ALA A 1 115 ? -29.075 -20.455 -31.668 1.00 17.65 115 ALA A CA 1
ATOM 701 C C . ALA A 1 115 ? -27.739 -19.824 -31.295 1.00 16.59 115 ALA A C 1
ATOM 702 O O . ALA A 1 115 ? -27.629 -19.147 -30.264 1.00 14.08 115 ALA A O 1
ATOM 704 N N . PRO A 1 116 ? -26.690 -20.027 -32.103 1.00 15.31 116 PRO A N 1
ATOM 705 C CA . PRO A 1 116 ? -25.403 -19.374 -31.856 1.00 15.32 116 PRO A CA 1
ATOM 706 C C . PRO A 1 116 ? -25.372 -17.916 -32.310 1.00 13.18 116 PRO A C 1
ATOM 707 O O . PRO A 1 116 ? -24.433 -17.472 -32.971 1.00 14.30 116 PRO A O 1
ATOM 711 N N . TYR A 1 117 ? -26.419 -17.158 -31.950 1.00 14.89 117 TYR A N 1
ATOM 712 C CA . TYR A 1 117 ? -26.568 -15.789 -32.456 1.00 14.06 117 TYR A CA 1
ATOM 713 C C . TYR A 1 117 ? -25.400 -14.893 -32.051 1.00 12.86 117 TYR A C 1
ATOM 714 O O . TYR A 1 117 ? -25.122 -13.901 -32.745 1.00 14.78 117 TYR A O 1
ATOM 723 N N . HIS A 1 118 ? -24.693 -15.241 -30.966 1.00 12.44 118 HIS A N 1
ATOM 724 C CA . HIS A 1 118 ? -23.600 -14.439 -30.417 1.00 12.81 118 HIS A CA 1
ATOM 725 C C . HIS A 1 118 ? -22.256 -14.704 -31.085 1.00 12.27 118 HIS A C 1
ATOM 726 O O . HIS A 1 118 ? -21.325 -13.905 -30.921 1.00 11.89 118 HIS A O 1
ATOM 733 N N . GLY A 1 119 ? -22.119 -15.820 -31.801 1.00 14.10 119 GLY A N 1
ATOM 734 C CA . GLY A 1 119 ? -20.911 -16.105 -32.549 1.00 14.87 119 GLY A CA 1
ATOM 735 C C . GLY A 1 119 ? -19.861 -16.944 -31.840 1.00 13.18 119 GLY A C 1
ATOM 736 O O . GLY A 1 119 ? -18.821 -17.235 -32.443 1.00 13.09 119 GLY A O 1
ATOM 737 N N . TYR A 1 120 ? -20.093 -17.351 -30.593 1.00 15.73 120 TYR A N 1
ATOM 738 C CA . TYR A 1 120 ? -19.058 -18.027 -29.815 1.00 13.50 120 TYR A CA 1
ATOM 739 C C . TYR A 1 120 ? -19.070 -19.542 -29.974 1.00 15.95 120 TYR A C 1
ATOM 740 O O . TYR A 1 120 ? -18.317 -20.222 -29.269 1.00 16.02 120 TYR A O 1
ATOM 749 N N . TRP A 1 121 ? -19.868 -20.076 -30.896 1.00 15.06 121 TRP A N 1
ATOM 750 C CA . TRP A 1 121 ? -20.013 -21.522 -31.104 1.00 15.20 121 TRP A CA 1
ATOM 751 C C . TRP A 1 121 ? -19.604 -21.855 -32.539 1.00 13.67 121 TRP A C 1
ATOM 752 O O . TRP A 1 121 ? -20.451 -22.193 -33.380 1.00 16.31 121 TRP A O 1
ATOM 763 N N . ALA A 1 122 ? -18.307 -21.758 -32.813 1.00 15.86 122 ALA A N 1
ATOM 764 C CA . ALA A 1 122 ? -17.793 -21.899 -34.173 1.00 12.82 122 ALA A CA 1
ATOM 765 C C . ALA A 1 122 ? -17.971 -23.311 -34.709 1.00 15.39 122 ALA A C 1
ATOM 766 O O . ALA A 1 122 ? -17.873 -24.292 -33.967 1.00 16.18 122 ALA A O 1
ATOM 768 N N . ARG A 1 123 ? -18.247 -23.395 -36.013 1.00 14.46 123 ARG A N 1
ATOM 769 C CA . ARG A 1 123 ? -18.087 -24.630 -36.770 1.00 14.04 123 ARG A CA 1
ATOM 770 C C . ARG A 1 123 ? -16.962 -24.556 -37.797 1.00 16.55 123 ARG A C 1
ATOM 771 O O . ARG A 1 123 ? -16.451 -25.606 -38.195 1.00 16.00 123 ARG A O 1
ATOM 779 N N . ASP A 1 124 ? -16.523 -23.354 -38.190 1.00 14.53 124 ASP A N 1
ATOM 780 C CA . ASP A 1 124 ? -15.542 -23.208 -39.264 1.00 13.08 124 ASP A CA 1
ATOM 781 C C . ASP A 1 124 ? -14.850 -21.856 -39.113 1.00 18.95 124 ASP A C 1
ATOM 782 O O . ASP A 1 124 ? -15.458 -20.821 -39.391 1.00 15.62 124 ASP A O 1
ATOM 787 N N . PHE A 1 125 ? -13.589 -21.857 -38.670 1.00 18.71 125 PHE A N 1
ATOM 788 C CA . PHE A 1 125 ? -12.859 -20.606 -38.465 1.00 16.00 125 PHE A CA 1
ATOM 789 C C . PHE A 1 125 ? -12.364 -19.980 -39.764 1.00 16.43 125 PHE A C 1
ATOM 790 O O . PHE A 1 125 ? -11.760 -18.902 -39.723 1.00 19.15 125 PHE A O 1
ATOM 798 N N . LYS A 1 126 ? -12.607 -20.612 -40.921 1.00 16.70 126 LYS A N 1
ATOM 799 C CA . LYS A 1 126 ? -12.164 -20.099 -42.209 1.00 16.70 126 LYS A CA 1
ATOM 800 C C . LYS A 1 126 ? -13.311 -19.558 -43.056 1.00 18.64 126 LYS A C 1
ATOM 801 O O . LYS A 1 126 ? -13.089 -19.173 -44.207 1.00 17.65 126 LYS A O 1
ATOM 807 N N . ARG A 1 127 ? -14.523 -19.484 -42.511 1.00 17.33 127 ARG A N 1
ATOM 808 C CA . ARG A 1 127 ? -15.663 -18.999 -43.275 1.00 16.81 127 ARG A CA 1
ATOM 809 C C . ARG A 1 127 ? -16.394 -17.931 -42.476 1.00 17.82 127 ARG A C 1
ATOM 810 O O . ARG A 1 127 ? -16.334 -17.908 -41.243 1.00 17.63 127 ARG A O 1
ATOM 818 N N . VAL A 1 128 ? -17.078 -17.050 -43.199 1.00 17.60 128 VAL A N 1
ATOM 819 C CA . VAL A 1 128 ? -17.949 -16.062 -42.574 1.00 14.21 128 VAL A CA 1
ATOM 820 C C . VAL A 1 128 ? -19.290 -16.712 -42.259 1.00 16.33 128 VAL A C 1
ATOM 821 O O . VAL A 1 128 ? -19.808 -17.529 -43.033 1.00 17.23 128 VAL A O 1
ATOM 825 N N . GLU A 1 129 ? -19.842 -16.368 -41.100 1.00 15.12 129 GLU A N 1
ATOM 826 C CA . GLU A 1 129 ? -21.186 -16.795 -40.730 1.00 13.44 129 GLU A CA 1
ATOM 827 C C . GLU A 1 129 ? -22.202 -16.281 -41.744 1.00 13.49 129 GLU A C 1
ATOM 828 O O . GLU A 1 129 ? -22.319 -15.070 -41.949 1.00 15.68 129 GLU A O 1
ATOM 834 N N . GLU A 1 130 ? -22.958 -17.206 -42.345 1.00 13.87 130 GLU A N 1
ATOM 835 C CA . GLU A 1 130 ? -23.871 -16.846 -43.425 1.00 14.72 130 GLU A CA 1
ATOM 836 C C . GLU A 1 130 ? -25.054 -16.001 -42.947 1.00 18.59 130 GLU A C 1
ATOM 837 O O . GLU A 1 130 ? -25.661 -15.301 -43.763 1.00 17.94 130 GLU A O 1
ATOM 843 N N . HIS A 1 131 ? -25.391 -16.028 -41.650 1.00 16.31 131 HIS A N 1
ATOM 844 C CA . HIS A 1 131 ? -26.438 -15.103 -41.147 1.00 13.27 131 HIS A CA 1
ATOM 845 C C . HIS A 1 131 ? -25.955 -13.649 -41.223 1.00 15.93 131 HIS A C 1
ATOM 846 O O . HIS A 1 131 ? -26.774 -12.777 -41.269 1.00 16.16 131 HIS A O 1
ATOM 853 N N . PHE A 1 132 ? -24.649 -13.425 -41.189 1.00 15.08 132 PHE A N 1
ATOM 854 C CA . PHE A 1 132 ? -24.090 -12.081 -41.136 1.00 13.63 132 PHE A CA 1
ATOM 855 C C . PHE A 1 132 ? -23.595 -11.597 -42.485 1.00 14.44 132 PHE A C 1
ATOM 856 O O . PHE A 1 132 ? -23.509 -10.383 -42.696 1.00 17.08 132 PHE A O 1
ATOM 864 N N . GLY A 1 133 ? -23.233 -12.503 -43.380 1.00 16.90 133 GLY A N 1
ATOM 865 C CA . GLY A 1 133 ? -22.889 -12.127 -44.739 1.00 22.55 133 GLY A CA 1
ATOM 866 C C . GLY A 1 133 ? -21.864 -13.066 -45.350 1.00 21.07 133 GLY A C 1
ATOM 867 O O . GLY A 1 133 ? -21.585 -14.143 -44.835 1.00 22.76 133 GLY A O 1
ATOM 868 N N . THR A 1 134 ? -21.321 -12.629 -46.486 1.00 18.94 134 THR A N 1
ATOM 869 C CA . THR A 1 134 ? -20.286 -13.334 -47.218 1.00 17.26 134 THR A CA 1
ATOM 870 C C . THR A 1 134 ? -18.940 -12.663 -46.986 1.00 17.58 134 THR A C 1
ATOM 871 O O . THR A 1 134 ? -18.839 -11.619 -46.335 1.00 17.22 134 THR A O 1
ATOM 875 N N . TRP A 1 135 ? -17.891 -13.267 -47.559 1.00 17.44 135 TRP A N 1
ATOM 876 C CA . TRP A 1 135 ? -16.583 -12.619 -47.536 1.00 19.71 135 TRP A CA 1
ATOM 877 C C . TRP A 1 135 ? -16.655 -11.221 -48.140 1.00 19.73 135 TRP A C 1
ATOM 878 O O . TRP A 1 135 ? -15.993 -10.295 -47.656 1.00 19.90 135 TRP A O 1
ATOM 889 N N . GLU A 1 136 ? -17.463 -11.043 -49.192 1.00 21.77 136 GLU A N 1
ATOM 890 C CA . GLU A 1 136 ? -17.580 -9.729 -49.814 1.00 24.92 136 GLU A CA 1
ATOM 891 C C . GLU A 1 136 ? -18.195 -8.713 -48.854 1.00 23.11 136 GLU A C 1
ATOM 892 O O . GLU A 1 136 ? -17.751 -7.559 -48.790 1.00 19.29 136 GLU A O 1
ATOM 898 N N . ASP A 1 137 ? -19.219 -9.123 -48.099 1.00 19.18 137 ASP A N 1
ATOM 899 C CA . ASP A 1 137 ? -19.791 -8.247 -47.078 1.00 18.44 137 ASP A CA 1
ATOM 900 C C . ASP A 1 137 ? -18.767 -7.922 -45.998 1.00 18.19 137 ASP A C 1
ATOM 901 O O . ASP A 1 137 ? -18.708 -6.785 -45.513 1.00 16.92 137 ASP A O 1
ATOM 906 N N . PHE A 1 138 ? -17.964 -8.911 -45.593 1.00 17.31 138 PHE A N 1
ATOM 907 C CA . PHE A 1 138 ? -16.955 -8.631 -44.578 1.00 14.74 138 PHE A CA 1
ATOM 908 C C . PHE A 1 138 ? -15.887 -7.690 -45.115 1.00 16.18 138 PHE A C 1
ATOM 909 O O . PHE A 1 138 ? -15.493 -6.738 -44.431 1.00 16.20 138 PHE A O 1
ATOM 917 N N . ASP A 1 139 ? -15.419 -7.928 -46.348 1.00 15.23 139 ASP A N 1
ATOM 918 C CA . ASP A 1 139 ? -14.425 -7.036 -46.939 1.00 17.04 139 ASP A CA 1
ATOM 919 C C . ASP A 1 139 ? -14.962 -5.622 -47.077 1.00 18.29 139 ASP A C 1
ATOM 920 O O . ASP A 1 139 ? -14.234 -4.645 -46.849 1.00 18.37 139 ASP A O 1
ATOM 925 N N A ASN A 1 140 ? -16.237 -5.485 -47.448 0.52 20.67 140 ASN A N 1
ATOM 926 N N B ASN A 1 140 ? -16.239 -5.486 -47.443 0.48 20.66 140 ASN A N 1
ATOM 927 C CA A ASN A 1 140 ? -16.825 -4.154 -47.545 0.52 19.21 140 ASN A CA 1
ATOM 928 C CA B ASN A 1 140 ? -16.833 -4.158 -47.547 0.48 19.22 140 ASN A CA 1
ATOM 929 C C A ASN A 1 140 ? -16.875 -3.485 -46.180 0.52 20.31 140 ASN A C 1
ATOM 930 C C B ASN A 1 140 ? -16.901 -3.483 -46.185 0.48 20.31 140 ASN A C 1
ATOM 931 O O A ASN A 1 140 ? -16.625 -2.279 -46.060 0.52 19.53 140 ASN A O 1
ATOM 932 O O B ASN A 1 140 ? -16.690 -2.269 -46.072 0.48 19.54 140 ASN A O 1
ATOM 941 N N . PHE A 1 141 ? -17.184 -4.255 -45.134 1.00 16.73 141 PHE A N 1
ATOM 942 C CA . PHE A 1 141 ? -17.234 -3.673 -43.803 1.00 15.81 141 PHE A CA 1
ATOM 943 C C . PHE A 1 141 ? -15.868 -3.143 -43.396 1.00 15.28 141 PHE A C 1
ATOM 944 O O . PHE A 1 141 ? -15.758 -2.020 -42.889 1.00 17.71 141 PHE A O 1
ATOM 952 N N . VAL A 1 142 ? -14.815 -3.924 -43.651 1.00 17.21 142 VAL A N 1
ATOM 953 C CA . VAL A 1 142 ? -13.455 -3.500 -43.316 1.00 18.95 142 VAL A CA 1
ATOM 954 C C . VAL A 1 142 ? -13.055 -2.291 -44.156 1.00 19.58 142 VAL A C 1
ATOM 955 O O . VAL A 1 142 ? -12.446 -1.332 -43.652 1.00 19.79 142 VAL A O 1
ATOM 959 N N . LYS A 1 143 ? -13.380 -2.327 -45.453 1.00 19.44 143 LYS A N 1
ATOM 960 C CA . LYS A 1 143 ? -13.105 -1.202 -46.341 1.00 21.17 143 LYS A CA 1
ATOM 961 C C . LYS A 1 143 ? -13.715 0.084 -45.802 1.00 20.39 143 LYS A C 1
ATOM 962 O O . LYS A 1 143 ? -13.021 1.099 -45.646 1.00 22.13 143 LYS A O 1
ATOM 968 N N . VAL A 1 144 ? -15.011 0.051 -45.482 1.00 17.19 144 VAL A N 1
ATOM 969 C CA . VAL A 1 144 ? -15.699 1.256 -45.043 1.00 18.59 144 VAL A CA 1
ATOM 970 C C . VAL A 1 144 ? -15.214 1.690 -43.665 1.00 19.49 144 VAL A C 1
ATOM 971 O O . VAL A 1 144 ? -15.072 2.890 -43.395 1.00 19.30 144 VAL A O 1
ATOM 975 N N . ALA A 1 145 ? -14.993 0.736 -42.758 1.00 17.73 145 ALA A N 1
ATOM 976 C CA . ALA A 1 145 ? -14.416 1.091 -41.463 1.00 15.78 145 ALA A CA 1
ATOM 977 C C . ALA A 1 145 ? -13.093 1.829 -41.644 1.00 20.57 145 ALA A C 1
ATOM 978 O O . ALA A 1 145 ? -12.864 2.889 -41.048 1.00 20.20 145 ALA A O 1
ATOM 980 N N . HIS A 1 146 ? -12.210 1.287 -42.482 1.00 20.89 146 HIS A N 1
ATOM 981 C CA . HIS A 1 146 ? -10.893 1.892 -42.656 1.00 20.90 146 HIS A CA 1
ATOM 982 C C . HIS A 1 146 ? -10.989 3.282 -43.273 1.00 20.32 146 HIS A C 1
ATOM 983 O O . HIS A 1 146 ? -10.254 4.193 -42.873 1.00 23.26 146 HIS A O 1
ATOM 990 N N . GLU A 1 147 ? -11.902 3.472 -44.229 1.00 22.91 147 GLU A N 1
ATOM 991 C CA . GLU A 1 147 ? -12.127 4.798 -44.806 1.00 24.60 147 GLU A CA 1
ATOM 992 C C . GLU A 1 147 ? -12.613 5.804 -43.770 1.00 29.62 147 GLU A C 1
ATOM 993 O O . GLU A 1 147 ? -12.496 7.015 -43.982 1.00 30.29 147 GLU A O 1
ATOM 999 N N . ASN A 1 148 ? -13.152 5.335 -42.650 1.00 23.63 148 ASN A N 1
ATOM 1000 C CA . ASN A 1 148 ? -13.631 6.215 -41.599 1.00 23.82 148 ASN A CA 1
ATOM 1001 C C . ASN A 1 148 ? -12.631 6.357 -40.456 1.00 24.99 148 ASN A C 1
ATOM 1002 O O . ASN A 1 148 ? -12.957 6.965 -39.434 1.00 25.70 148 ASN A O 1
ATOM 1007 N N . GLY A 1 149 ? -11.417 5.835 -40.620 1.00 18.54 149 GLY A N 1
ATOM 1008 C CA . GLY A 1 149 ? -10.406 5.875 -39.582 1.00 23.00 149 GLY A CA 1
ATOM 1009 C C . GLY A 1 149 ? -10.599 4.860 -38.477 1.00 23.51 149 GLY A C 1
ATOM 1010 O O . GLY A 1 149 ? -10.065 5.042 -37.378 1.00 23.43 149 GLY A O 1
ATOM 1011 N N . ILE A 1 150 ? -11.325 3.780 -38.738 1.00 18.53 150 ILE A N 1
ATOM 1012 C CA . ILE A 1 150 ? -11.746 2.855 -37.689 1.00 17.07 150 ILE A CA 1
ATOM 1013 C C . ILE A 1 150 ? -11.098 1.496 -37.929 1.00 18.71 150 ILE A C 1
ATOM 1014 O O . ILE A 1 150 ? -11.250 0.909 -39.00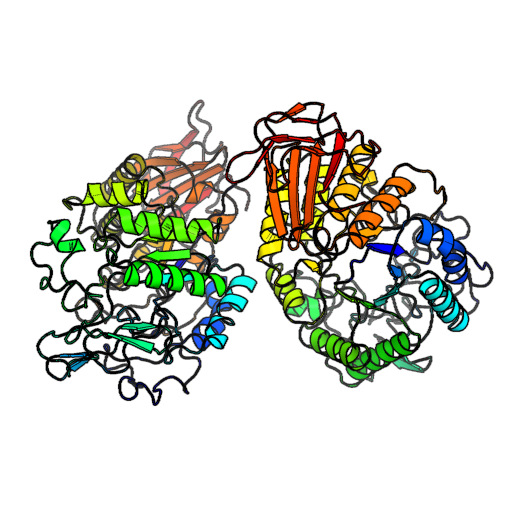9 1.00 22.59 150 ILE A O 1
ATOM 1019 N N . LYS A 1 151 ? -10.376 1.002 -36.921 1.00 16.28 151 LYS A N 1
ATOM 1020 C CA . LYS A 1 151 ? -9.797 -0.334 -36.941 1.00 16.20 151 LYS A CA 1
ATOM 1021 C C . LYS A 1 151 ? -10.884 -1.381 -36.701 1.00 21.05 151 LYS A C 1
ATOM 1022 O O . LYS A 1 151 ? -11.921 -1.104 -36.095 1.00 20.37 151 LYS A O 1
ATOM 1028 N N . VAL A 1 152 ? -10.628 -2.601 -37.169 1.00 19.95 152 VAL A N 1
ATOM 1029 C CA . VAL A 1 152 ? -11.511 -3.743 -36.941 1.00 16.71 152 VAL A CA 1
ATOM 1030 C C . VAL A 1 152 ? -10.794 -4.723 -36.017 1.00 18.98 152 VAL A C 1
ATOM 1031 O O . VAL A 1 152 ? -9.741 -5.271 -36.370 1.00 18.67 152 VAL A O 1
ATOM 1035 N N . ILE A 1 153 ? -11.362 -4.936 -34.836 1.00 13.38 153 ILE A N 1
ATOM 1036 C CA . ILE A 1 153 ? -10.875 -5.912 -33.869 1.00 13.81 153 ILE A CA 1
ATOM 1037 C C . ILE A 1 153 ? -11.805 -7.118 -33.895 1.00 18.15 153 ILE A C 1
ATOM 1038 O O . ILE A 1 153 ? -12.994 -7.005 -33.562 1.00 16.93 153 ILE A O 1
ATOM 1043 N N . LEU A 1 154 ? -11.266 -8.281 -34.263 1.00 13.86 154 LEU A N 1
ATOM 1044 C CA . LEU A 1 154 ? -12.059 -9.501 -34.366 1.00 16.92 154 LEU A CA 1
ATOM 1045 C C . LEU A 1 154 ? -12.090 -10.249 -33.035 1.00 15.91 154 LEU A C 1
ATOM 1046 O O . LEU A 1 154 ? -11.046 -10.669 -32.526 1.00 17.66 154 LEU A O 1
ATOM 1051 N N . ASP A 1 155 ? -13.285 -10.437 -32.486 1.00 12.35 155 ASP A N 1
ATOM 1052 C CA . ASP A 1 155 ? -13.469 -11.396 -31.402 1.00 14.86 155 ASP A CA 1
ATOM 1053 C C . ASP A 1 155 ? -13.209 -12.800 -31.958 1.00 18.43 155 ASP A C 1
ATOM 1054 O O . ASP A 1 155 ? -13.904 -13.237 -32.885 1.00 16.49 155 ASP A O 1
ATOM 1059 N N . PHE A 1 156 ? -12.193 -13.489 -31.421 1.00 16.11 156 PHE A N 1
ATOM 1060 C CA . PHE A 1 156 ? -11.759 -14.798 -31.908 1.00 16.94 156 PHE A CA 1
ATOM 1061 C C . PHE A 1 156 ? -11.773 -15.768 -30.736 1.00 19.95 156 PHE A C 1
ATOM 1062 O O . PHE A 1 156 ? -11.257 -15.445 -29.657 1.00 18.76 156 PHE A O 1
ATOM 1070 N N . ALA A 1 157 ? -12.380 -16.945 -30.921 1.00 14.86 157 ALA A N 1
ATOM 1071 C CA . ALA A 1 157 ? -12.643 -17.866 -29.817 1.00 15.83 157 ALA A CA 1
ATOM 1072 C C . ALA A 1 157 ? -12.028 -19.235 -30.100 1.00 15.58 157 ALA A C 1
ATOM 1073 O O . ALA A 1 157 ? -12.752 -20.228 -30.263 1.00 18.90 157 ALA A O 1
ATOM 1075 N N . PRO A 1 158 ? -10.697 -19.334 -30.106 1.00 17.20 158 PRO A N 1
ATOM 1076 C CA . PRO A 1 158 ? -10.038 -20.597 -30.467 1.00 18.32 158 PRO A CA 1
ATOM 1077 C C . PRO A 1 158 ? -9.982 -21.622 -29.346 1.00 18.65 158 PRO A C 1
ATOM 1078 O O . PRO A 1 158 ? -9.307 -22.644 -29.505 1.00 18.58 158 PRO A O 1
ATOM 1082 N N . ASN A 1 159 ? -10.669 -21.394 -28.222 1.00 17.72 159 ASN A N 1
ATOM 1083 C CA . ASN A 1 159 ? -10.675 -22.386 -27.153 1.00 18.88 159 ASN A CA 1
ATOM 1084 C C . ASN A 1 159 ? -11.532 -23.596 -27.501 1.00 22.06 159 ASN A C 1
ATOM 1085 O O . ASN A 1 159 ? -11.287 -24.696 -26.990 1.00 18.75 159 ASN A O 1
ATOM 1090 N N . HIS A 1 160 ? -12.542 -23.422 -28.350 1.00 17.04 160 HIS A N 1
ATOM 1091 C CA . HIS A 1 160 ? -13.601 -24.416 -28.424 1.00 16.41 160 HIS A CA 1
ATOM 1092 C C . HIS A 1 160 ? -14.365 -24.222 -29.722 1.00 16.61 160 HIS A C 1
ATOM 1093 O O . HIS A 1 160 ? -14.236 -23.198 -30.389 1.00 15.79 160 HIS A O 1
ATOM 1100 N N . THR A 1 161 ? -15.144 -25.239 -30.072 1.00 14.42 161 THR A N 1
ATOM 1101 C CA . THR A 1 161 ? -16.091 -25.099 -31.166 1.00 14.11 161 THR A CA 1
ATOM 1102 C C . THR A 1 161 ? -17.458 -24.772 -30.575 1.00 16.06 161 THR A C 1
ATOM 1103 O O . THR A 1 161 ? -17.795 -23.597 -30.434 1.00 16.00 161 THR A O 1
ATOM 1107 N N . SER A 1 162 ? -18.234 -25.775 -30.178 1.00 14.88 162 SER A N 1
ATOM 1108 C CA . SER A 1 162 ? -19.654 -25.568 -29.938 1.00 15.58 162 SER A CA 1
ATOM 1109 C C . SER A 1 162 ? -20.148 -26.633 -28.969 1.00 17.98 162 SER A C 1
ATOM 1110 O O . SER A 1 162 ? -19.432 -27.604 -28.687 1.00 18.42 162 SER A O 1
ATOM 1113 N N . PRO A 1 163 ? -21.377 -26.487 -28.454 1.00 18.17 163 PRO A N 1
ATOM 1114 C CA . PRO A 1 163 ? -21.917 -27.472 -27.503 1.00 19.45 163 PRO A CA 1
ATOM 1115 C C . PRO A 1 163 ? -21.952 -28.878 -28.081 1.00 25.03 163 PRO A C 1
ATOM 1116 O O . PRO A 1 163 ? -22.406 -29.097 -29.207 1.00 18.70 163 PRO A O 1
ATOM 1120 N N . ALA A 1 164 ? -21.499 -29.840 -27.283 1.00 22.13 164 ALA A N 1
ATOM 1121 C CA . ALA A 1 164 ? -21.417 -31.224 -27.725 1.00 17.59 164 ALA A CA 1
ATOM 1122 C C . ALA A 1 164 ? -21.766 -32.155 -26.572 1.00 25.38 164 ALA A C 1
ATOM 1123 O O . ALA A 1 164 ? -21.521 -31.848 -25.400 1.00 26.31 164 ALA A O 1
ATOM 1125 N N . ASP A 1 165 ? -22.360 -33.291 -26.921 1.00 24.40 165 ASP A N 1
ATOM 1126 C CA . ASP A 1 165 ? -22.565 -34.420 -26.016 1.00 23.61 165 ASP A CA 1
ATOM 1127 C C . ASP A 1 165 ? -21.858 -35.608 -26.658 1.00 31.78 165 ASP A C 1
ATOM 1128 O O . ASP A 1 165 ? -22.286 -36.088 -27.713 1.00 27.63 165 ASP A O 1
ATOM 1133 N N . GLU A 1 166 ? -20.760 -36.061 -26.044 1.00 28.30 166 GLU A N 1
ATOM 1134 C CA . GLU A 1 166 ? -19.967 -37.122 -26.657 1.00 30.27 166 GLU A CA 1
ATOM 1135 C C . GLU A 1 166 ? -20.787 -38.388 -26.864 1.00 32.01 166 GLU A C 1
ATOM 1136 O O . GLU A 1 166 ? -20.488 -39.169 -27.775 1.00 28.83 166 GLU A O 1
ATOM 1142 N N . GLU A 1 167 ? -21.838 -38.577 -26.073 1.00 33.76 167 GLU A N 1
ATOM 1143 C CA . GLU A 1 167 ? -22.684 -39.755 -26.151 1.00 38.06 167 GLU A CA 1
ATOM 1144 C C . GLU A 1 167 ? -23.944 -39.528 -26.972 1.00 34.08 167 GLU A C 1
ATOM 1145 O O . GLU A 1 167 ? -24.762 -40.445 -27.083 1.00 33.74 167 GLU A O 1
ATOM 1151 N N . ASN A 1 168 ? -24.135 -38.336 -27.541 1.00 31.75 168 ASN A N 1
ATOM 1152 C CA . ASN A 1 168 ? -25.309 -38.060 -28.369 1.00 29.46 168 ASN A CA 1
ATOM 1153 C C . ASN A 1 168 ? -24.914 -37.190 -29.551 1.00 31.60 168 ASN A C 1
ATOM 1154 O O . ASN A 1 168 ? -25.032 -35.958 -29.500 1.00 24.32 168 ASN A O 1
ATOM 1159 N N . PRO A 1 169 ? -24.480 -37.806 -30.655 1.00 26.93 169 PRO A N 1
ATOM 1160 C CA . PRO A 1 169 ? -24.060 -37.018 -31.827 1.00 24.37 169 PRO A CA 1
ATOM 1161 C C . PRO A 1 169 ? -25.171 -36.187 -32.442 1.00 26.57 169 PRO A C 1
ATOM 1162 O O . PRO A 1 169 ? -24.872 -35.270 -33.215 1.00 24.05 169 PRO A O 1
ATOM 1166 N N . ASP A 1 170 ? -26.434 -36.476 -32.138 1.00 23.88 170 ASP A N 1
ATOM 1167 C CA . ASP A 1 170 ? -27.529 -35.703 -32.711 1.00 28.32 170 ASP A CA 1
ATOM 1168 C C . ASP A 1 170 ? -27.759 -34.366 -32.011 1.00 26.09 170 ASP A C 1
ATOM 1169 O O . ASP A 1 170 ? -28.516 -33.540 -32.535 1.00 29.95 170 ASP A O 1
ATOM 1174 N N . PHE A 1 171 ? -27.132 -34.126 -30.864 1.00 24.04 171 PHE A N 1
ATOM 1175 C CA . PHE A 1 171 ? -27.276 -32.851 -30.173 1.00 29.95 171 PHE A CA 1
ATOM 1176 C C . PHE A 1 171 ? -26.405 -31.789 -30.840 1.00 22.25 171 PHE A C 1
ATOM 1177 O O . PHE A 1 171 ? -25.204 -31.996 -31.045 1.00 24.28 171 PHE A O 1
ATOM 1185 N N . ALA A 1 172 ? -27.026 -30.665 -31.197 1.00 26.05 172 ALA A N 1
ATOM 1186 C CA . ALA A 1 172 ? -26.362 -29.516 -31.842 1.00 20.67 172 ALA A CA 1
ATOM 1187 C C . ALA A 1 172 ? -25.676 -30.017 -33.110 1.00 22.14 172 ALA A C 1
ATOM 1188 O O . ALA A 1 172 ? -26.326 -30.715 -33.904 1.00 20.78 172 ALA A O 1
ATOM 1190 N N . GLU A 1 173 ? -24.417 -29.650 -33.361 1.00 18.15 173 GLU A N 1
ATOM 1191 C CA . GLU A 1 173 ? -23.605 -30.252 -34.413 1.00 19.94 173 GLU A CA 1
ATOM 1192 C C . GLU A 1 173 ? -22.451 -31.063 -33.823 1.00 16.92 173 GLU A C 1
ATOM 1193 O O . GLU A 1 173 ? -21.417 -31.239 -34.473 1.00 16.31 173 GLU A O 1
ATOM 1199 N N . ASN A 1 174 ? -22.607 -31.528 -32.580 1.00 19.57 174 ASN A N 1
ATOM 1200 C CA . ASN A 1 174 ? -21.648 -32.434 -31.939 1.00 18.42 174 ASN A CA 1
ATOM 1201 C C . ASN A 1 174 ? -20.236 -31.853 -31.949 1.00 18.53 174 ASN A C 1
ATOM 1202 O O . ASN A 1 174 ? -19.245 -32.577 -32.069 1.00 19.47 174 ASN A O 1
ATOM 1207 N N . GLY A 1 175 ? -20.134 -30.527 -31.834 1.00 19.48 175 GLY A N 1
ATOM 1208 C CA . GLY A 1 175 ? -18.842 -29.876 -31.735 1.00 15.48 175 GLY A CA 1
ATOM 1209 C C . GLY A 1 175 ? -18.036 -29.865 -33.003 1.00 15.47 175 GLY A C 1
ATOM 1210 O O . GLY A 1 175 ? -16.842 -29.563 -32.966 1.00 19.04 175 GLY A O 1
ATOM 1211 N N . ALA A 1 176 ? -18.675 -30.142 -34.142 1.00 17.27 176 ALA A N 1
ATOM 1212 C CA . ALA A 1 176 ? -17.973 -30.331 -35.405 1.00 15.45 176 ALA A CA 1
ATOM 1213 C C . ALA A 1 176 ? -17.028 -29.180 -35.730 1.00 17.55 176 ALA A C 1
ATOM 1214 O O . ALA A 1 176 ? -17.365 -28.005 -35.554 1.00 19.71 176 ALA A O 1
ATOM 1216 N N . LEU A 1 177 ? -15.839 -29.523 -36.217 1.00 13.97 177 LEU A N 1
ATOM 1217 C CA . LEU A 1 177 ? -14.895 -28.544 -36.736 1.00 14.82 177 LEU A CA 1
ATOM 1218 C C . LEU A 1 177 ? -14.737 -28.750 -38.237 1.00 21.17 177 LEU A C 1
ATOM 1219 O O . LEU A 1 177 ? -14.381 -29.850 -38.677 1.00 20.01 177 LEU A O 1
ATOM 1224 N N . TYR A 1 178 ? -14.993 -27.698 -39.013 1.00 16.31 178 TYR A N 1
ATOM 1225 C CA . TYR A 1 178 ? -14.749 -27.696 -40.445 1.00 18.09 178 TYR A CA 1
ATOM 1226 C C . TYR A 1 178 ? -13.567 -26.799 -40.768 1.00 20.60 178 TYR A C 1
ATOM 1227 O O . TYR A 1 178 ? -13.280 -25.833 -40.054 1.00 19.90 178 TYR A O 1
ATOM 1236 N N . ASP A 1 179 ? -12.904 -27.121 -41.871 1.00 16.09 179 ASP A N 1
ATOM 1237 C CA . ASP A 1 179 ? -11.819 -26.340 -42.452 1.00 18.97 179 ASP A CA 1
ATOM 1238 C C . ASP A 1 179 ? -12.289 -25.870 -43.830 1.00 22.63 179 ASP A C 1
ATOM 1239 O O . ASP A 1 179 ? -12.165 -26.592 -44.825 1.00 20.97 179 ASP A O 1
ATOM 1244 N N . ASP A 1 180 ? -12.834 -24.649 -43.885 1.00 19.83 180 ASP A N 1
ATOM 1245 C CA . ASP A 1 180 ? -13.348 -24.066 -45.122 1.00 19.69 180 ASP A CA 1
ATOM 1246 C C . ASP A 1 180 ? -14.264 -25.063 -45.829 1.00 17.68 180 ASP A C 1
ATOM 1247 O O . ASP A 1 180 ? -14.122 -25.339 -47.025 1.00 20.75 180 ASP A O 1
ATOM 1252 N N . GLY A 1 181 ? -15.181 -25.645 -45.056 1.00 17.67 181 GLY A N 1
ATOM 1253 C CA . GLY A 1 181 ? -16.164 -26.569 -45.591 1.00 19.65 181 GLY A CA 1
ATOM 1254 C C . GLY A 1 181 ? -15.784 -28.035 -45.527 1.00 21.25 181 GLY A C 1
ATOM 1255 O O . GLY A 1 181 ? -16.657 -28.894 -45.701 1.00 17.31 181 GLY A O 1
ATOM 1256 N N . LYS A 1 182 ? -14.517 -28.354 -45.282 1.00 18.97 182 LYS A N 1
ATOM 1257 C CA . LYS A 1 182 ? -14.078 -29.736 -45.158 1.00 17.57 182 LYS A CA 1
ATOM 1258 C C . LYS A 1 182 ? -14.170 -30.139 -43.695 1.00 18.06 182 LYS A C 1
ATOM 1259 O O . LYS A 1 182 ? -13.543 -29.509 -42.837 1.00 21.09 182 LYS A O 1
ATOM 1265 N N . LEU A 1 183 ? -14.966 -31.166 -43.408 1.00 14.89 183 LEU A N 1
ATOM 1266 C CA . LEU A 1 183 ? -15.147 -31.611 -42.035 1.00 15.57 183 LEU A CA 1
ATOM 1267 C C . LEU A 1 183 ? -13.873 -32.270 -41.519 1.00 23.39 183 LEU A C 1
ATOM 1268 O O . LEU A 1 183 ? -13.347 -33.194 -42.145 1.00 19.03 183 LEU A O 1
ATOM 1273 N N . LEU A 1 184 ? -13.364 -31.782 -40.380 1.00 16.99 184 LEU A N 1
ATOM 1274 C CA . LEU A 1 184 ? -12.183 -32.368 -39.746 1.00 17.23 184 LEU A CA 1
ATOM 1275 C C . LEU A 1 184 ? -12.527 -33.358 -38.651 1.00 19.31 184 LEU A C 1
ATOM 1276 O O . LEU A 1 184 ? -11.667 -34.157 -38.260 1.00 24.31 184 LEU A O 1
ATOM 1281 N N . GLY A 1 185 ? -13.743 -33.329 -38.149 1.00 20.73 185 GLY A N 1
ATOM 1282 C CA . GLY A 1 185 ? -14.163 -34.289 -37.155 1.00 21.91 185 GLY A CA 1
ATOM 1283 C C . GLY A 1 185 ? -15.216 -33.700 -36.245 1.00 18.58 185 GLY A C 1
ATOM 1284 O O . GLY A 1 185 ? -15.560 -32.517 -36.318 1.00 19.90 185 GLY A O 1
ATOM 1285 N N . THR A 1 186 ? -15.743 -34.573 -35.393 1.00 20.36 186 THR A N 1
ATOM 1286 C CA . THR A 1 186 ? -16.801 -34.285 -34.439 1.00 17.59 186 THR A CA 1
ATOM 1287 C C . THR A 1 186 ? -16.349 -34.769 -33.070 1.00 18.85 186 THR A C 1
ATOM 1288 O O . THR A 1 186 ? -15.379 -35.518 -32.948 1.00 21.58 186 THR A O 1
ATOM 1292 N N . TYR A 1 187 ? -17.077 -34.346 -32.032 1.00 22.10 187 TYR A N 1
ATOM 1293 C CA . TYR A 1 187 ? -16.708 -34.736 -30.673 1.00 22.37 187 TYR A CA 1
ATOM 1294 C C . TYR A 1 187 ? -16.944 -36.224 -30.435 1.00 21.37 187 TYR A C 1
ATOM 1295 O O . TYR A 1 187 ? -16.181 -36.861 -29.701 1.00 26.76 187 TYR A O 1
ATOM 1304 N N . SER A 1 188 ? -17.974 -36.797 -31.054 1.00 24.31 188 SER A N 1
ATOM 1305 C CA . SER A 1 188 ? -18.262 -38.217 -30.873 1.00 26.22 188 SER A CA 1
ATOM 1306 C C . SER A 1 188 ? -17.432 -39.109 -31.789 1.00 25.84 188 SER A C 1
ATOM 1307 O O . SER A 1 188 ? -17.337 -40.312 -31.530 1.00 27.82 188 SER A O 1
ATOM 1310 N N . ASN A 1 189 ? -16.814 -38.551 -32.842 1.00 20.71 189 ASN A N 1
ATOM 1311 C CA . ASN A 1 189 ? -15.958 -39.319 -33.753 1.00 24.49 189 ASN A CA 1
ATOM 1312 C C . ASN A 1 189 ? -14.723 -38.471 -34.061 1.00 25.15 189 ASN A C 1
ATOM 1313 O O . ASN A 1 189 ? -14.559 -37.908 -35.142 1.00 22.92 189 ASN A O 1
ATOM 1318 N N . ASP A 1 190 ? -13.822 -38.381 -33.081 1.00 24.52 190 ASP A N 1
ATOM 1319 C CA . ASP A 1 190 ? -12.687 -37.461 -33.157 1.00 25.69 190 ASP A CA 1
ATOM 1320 C C . ASP A 1 190 ? -11.459 -38.202 -33.689 1.00 26.23 190 ASP A C 1
ATOM 1321 O O . ASP A 1 190 ? -10.464 -38.416 -32.997 1.00 26.44 190 ASP A O 1
ATOM 1326 N N . SER A 1 191 ? -11.547 -38.580 -34.969 1.00 27.27 191 SER A N 1
ATOM 1327 C CA . SER A 1 191 ? -10.498 -39.379 -35.595 1.00 31.18 191 SER A CA 1
ATOM 1328 C C . SER A 1 191 ? -9.144 -38.691 -35.514 1.00 31.45 191 SER A C 1
ATOM 1329 O O . SER A 1 191 ? -8.112 -39.355 -35.375 1.00 33.90 191 SER A O 1
ATOM 1332 N N . LEU A 1 192 ? -9.123 -37.364 -35.614 1.00 30.53 192 LEU A N 1
ATOM 1333 C CA . LEU A 1 192 ? -7.872 -36.623 -35.622 1.00 22.20 192 LEU A CA 1
ATOM 1334 C C . LEU A 1 192 ? -7.438 -36.178 -34.230 1.00 22.53 192 LEU A C 1
ATOM 1335 O O . LEU A 1 192 ? -6.418 -35.495 -34.113 1.00 28.18 192 LEU A O 1
ATOM 1340 N N . LYS A 1 193 ? -8.168 -36.571 -33.191 1.00 23.02 193 LYS A N 1
ATOM 1341 C CA . LYS A 1 193 ? -7.874 -36.171 -31.814 1.00 29.28 193 LYS A CA 1
ATOM 1342 C C . LYS A 1 193 ? -7.799 -34.648 -31.701 1.00 29.93 193 LYS A C 1
ATOM 1343 O O . LYS A 1 193 ? -6.834 -34.079 -31.181 1.00 27.91 193 LYS A O 1
ATOM 1349 N N . LEU A 1 194 ? -8.836 -33.983 -32.225 1.00 22.53 194 LEU A N 1
ATOM 1350 C CA . LEU A 1 194 ? -8.885 -32.525 -32.208 1.00 25.12 194 LEU A CA 1
ATOM 1351 C C . LEU A 1 194 ? -9.238 -31.969 -30.835 1.00 19.83 194 LEU A C 1
ATOM 1352 O O . LEU A 1 194 ? -8.861 -30.833 -30.520 1.00 25.43 194 LEU A O 1
ATOM 1357 N N . PHE A 1 195 ? -9.978 -32.720 -30.031 1.00 22.63 195 PHE A N 1
ATOM 1358 C CA . PHE A 1 195 ? -10.585 -32.189 -28.826 1.00 22.76 195 PHE A CA 1
ATOM 1359 C C . PHE A 1 195 ? -10.021 -32.859 -27.577 1.00 29.19 195 PHE A C 1
ATOM 1360 O O . PHE A 1 195 ? -9.506 -33.982 -27.618 1.00 26.43 195 PHE A O 1
ATOM 1368 N N . HIS A 1 196 ? -10.127 -32.148 -26.455 1.00 25.53 196 HIS A N 1
ATOM 1369 C CA . HIS A 1 196 ? -9.983 -32.783 -25.156 1.00 27.40 196 HIS A CA 1
ATOM 1370 C C . HIS A 1 196 ? -11.242 -33.569 -24.843 1.00 26.18 196 HIS A C 1
ATOM 1371 O O . HIS A 1 196 ? -12.362 -33.091 -25.054 1.00 29.15 196 HIS A O 1
ATOM 1378 N N . HIS A 1 197 ? -11.059 -34.783 -24.344 1.00 22.23 197 HIS A N 1
ATOM 1379 C CA . HIS A 1 197 ? -12.155 -35.614 -23.875 1.00 22.91 197 HIS A CA 1
ATOM 1380 C C . HIS A 1 197 ? -11.935 -35.871 -22.390 1.00 35.89 197 HIS A C 1
ATOM 1381 O O . HIS A 1 197 ? -11.698 -37.008 -21.969 1.00 34.95 197 HIS A O 1
ATOM 1388 N N . ASN A 1 198 ? -12.017 -34.796 -21.598 1.00 29.79 198 ASN A N 1
ATOM 1389 C CA . ASN A 1 198 ? -11.672 -34.821 -20.181 1.00 30.48 198 ASN A CA 1
ATOM 1390 C C . ASN A 1 198 ? -12.844 -34.401 -19.302 1.00 32.88 198 ASN A C 1
ATOM 1391 O O . ASN A 1 198 ? -12.653 -34.097 -18.120 1.00 36.42 198 ASN A O 1
ATOM 1396 N N . GLY A 1 199 ? -14.058 -34.398 -19.846 1.00 28.78 199 GLY A N 1
ATOM 1397 C CA . GLY A 1 199 ? -15.200 -33.886 -19.114 1.00 30.69 199 GLY A CA 1
ATOM 1398 C C . GLY A 1 199 ? -15.211 -32.366 -19.082 1.00 28.92 199 GLY A C 1
ATOM 1399 O O . GLY A 1 199 ? -14.465 -31.688 -19.804 1.00 32.43 199 GLY A O 1
ATOM 1400 N N . SER A 1 200 ? -16.070 -31.832 -18.216 1.00 30.78 200 SER A N 1
ATOM 1401 C CA . SER A 1 200 ? -16.281 -30.398 -18.052 1.00 32.32 200 SER A CA 1
ATOM 1402 C C . SER A 1 200 ? -15.500 -29.858 -16.859 1.00 39.98 200 SER A C 1
ATOM 1403 O O . SER A 1 200 ? -15.152 -30.591 -15.931 1.00 32.49 200 SER A O 1
ATOM 1406 N N . ILE A 1 201 ? -15.253 -28.544 -16.885 1.00 31.91 201 ILE A N 1
ATOM 1407 C CA . ILE A 1 201 ? -14.576 -27.885 -15.772 1.00 34.98 201 ILE A CA 1
ATOM 1408 C C . ILE A 1 201 ? -15.473 -27.914 -14.544 1.00 30.78 201 ILE A C 1
ATOM 1409 O O . ILE A 1 201 ? -16.663 -27.574 -14.609 1.00 27.54 201 ILE A O 1
ATOM 1414 N N . SER A 1 202 ? -14.903 -28.330 -13.413 1.00 39.18 202 SER A N 1
ATOM 1415 C CA . SER A 1 202 ? -15.639 -28.352 -12.157 1.00 38.87 202 SER A CA 1
ATOM 1416 C C . SER A 1 202 ? -14.860 -27.628 -11.063 1.00 37.75 202 SER A C 1
ATOM 1417 O O . SER A 1 202 ? -15.461 -27.029 -10.168 1.00 38.96 202 SER A O 1
ATOM 1420 N N . ASN A 1 203 ? -13.528 -27.671 -11.133 1.00 39.43 203 ASN A N 1
ATOM 1421 C CA . ASN A 1 203 ? -12.655 -26.981 -10.181 1.00 40.73 203 ASN A CA 1
ATOM 1422 C C . ASN A 1 203 ? -12.138 -25.714 -10.857 1.00 35.12 203 ASN A C 1
ATOM 1423 O O . ASN A 1 203 ? -11.063 -25.702 -11.461 1.00 36.60 203 ASN A O 1
ATOM 1428 N N . TRP A 1 204 ? -12.908 -24.631 -10.727 1.00 36.82 204 TRP A N 1
ATOM 1429 C CA . TRP A 1 204 ? -12.674 -23.396 -11.472 1.00 40.83 204 TRP A CA 1
ATOM 1430 C C . TRP A 1 204 ? -11.469 -22.600 -10.991 1.00 42.04 204 TRP A C 1
ATOM 1431 O O . TRP A 1 204 ? -11.158 -21.575 -11.608 1.00 36.08 204 TRP A O 1
ATOM 1442 N N . ASN A 1 205 ? -10.787 -23.021 -9.927 1.00 43.47 205 ASN A N 1
ATOM 1443 C CA . ASN A 1 205 ? -9.560 -22.368 -9.492 1.00 43.19 205 ASN A CA 1
ATOM 1444 C C . ASN A 1 205 ? -8.315 -23.171 -9.835 1.00 42.38 205 ASN A C 1
ATOM 1445 O O . ASN A 1 205 ? -7.203 -22.726 -9.534 1.00 41.77 205 ASN A O 1
ATOM 1450 N N . ASN A 1 206 ? -8.475 -24.333 -10.462 1.00 41.35 206 ASN A N 1
ATOM 1451 C CA . ASN A 1 206 ? -7.350 -25.156 -10.884 1.00 42.65 206 ASN A CA 1
ATOM 1452 C C . ASN A 1 206 ? -7.018 -24.824 -12.335 1.00 45.08 206 ASN A C 1
ATOM 1453 O O . ASN A 1 206 ? -7.860 -25.005 -13.223 1.00 44.59 206 ASN A O 1
ATOM 1458 N N . LEU A 1 207 ? -5.792 -24.352 -12.578 1.00 41.23 207 LEU A N 1
ATOM 1459 C CA . LEU A 1 207 ? -5.444 -23.869 -13.910 1.00 40.05 207 LEU A CA 1
ATOM 1460 C C . LEU A 1 207 ? -5.470 -24.995 -14.940 1.00 44.40 207 LEU A C 1
ATOM 1461 O O . LEU A 1 207 ? -5.872 -24.780 -16.090 1.00 37.34 207 LEU A O 1
ATOM 1466 N N . LYS A 1 208 ? -5.046 -26.200 -14.545 1.00 42.41 208 LYS A N 1
ATOM 1467 C CA . LYS A 1 208 ? -4.984 -27.345 -15.495 1.00 41.33 208 LYS A CA 1
ATOM 1468 C C . LYS A 1 208 ? -6.396 -27.725 -15.915 1.00 35.26 208 LYS A C 1
ATOM 1469 O O . LYS A 1 208 ? -6.596 -28.008 -17.075 1.00 37.53 208 LYS A O 1
ATOM 1475 N N . GLU A 1 209 ? -7.329 -27.774 -14.965 1.00 32.07 209 GLU A N 1
ATOM 1476 C CA . GLU A 1 209 ? -8.719 -28.064 -15.275 1.00 35.49 209 GLU A CA 1
ATOM 1477 C C . GLU A 1 209 ? -9.305 -27.002 -16.197 1.00 38.31 209 GLU A C 1
ATOM 1478 O O . GLU A 1 209 ? -9.986 -27.327 -17.180 1.00 31.34 209 GLU A O 1
ATOM 1484 N N . LEU A 1 210 ? -9.035 -25.725 -15.909 1.00 34.16 210 LEU A N 1
ATOM 1485 C CA . LEU A 1 210 ? -9.549 -24.654 -16.759 1.00 33.40 210 LEU A CA 1
ATOM 1486 C C . LEU A 1 210 ? -9.046 -24.770 -18.194 1.00 32.39 210 LEU A C 1
ATOM 1487 O O . LEU A 1 210 ? -9.763 -24.391 -19.130 1.00 31.60 210 LEU A O 1
ATOM 1492 N N . GLN A 1 211 ? -7.827 -25.273 -18.393 1.00 28.57 211 GLN A N 1
ATOM 1493 C CA . GLN A 1 211 ? -7.260 -25.355 -19.735 1.00 29.98 211 GLN A CA 1
ATOM 1494 C C . GLN A 1 211 ? -7.651 -26.635 -20.468 1.00 32.61 211 GLN A C 1
ATOM 1495 O O . GLN A 1 211 ? -7.893 -26.607 -21.681 1.00 25.14 211 GLN A O 1
ATOM 1501 N N . ASP A 1 212 ? -7.725 -27.752 -19.751 1.00 31.79 212 ASP A N 1
ATOM 1502 C CA . ASP A 1 212 ? -7.794 -29.071 -20.364 1.00 32.24 212 ASP A CA 1
ATOM 1503 C C . ASP A 1 212 ? -9.189 -29.678 -20.376 1.00 27.92 212 ASP A C 1
ATOM 1504 O O . ASP A 1 212 ? -9.386 -30.710 -21.027 1.00 33.20 212 ASP A O 1
ATOM 1509 N N . LYS A 1 213 ? -10.153 -29.092 -19.677 1.00 25.21 213 LYS A N 1
ATOM 1510 C CA . LYS A 1 213 ? -11.522 -29.581 -19.680 1.00 26.92 213 LYS A CA 1
ATOM 1511 C C . LYS A 1 213 ? -12.420 -28.614 -20.446 1.00 27.31 213 LYS A C 1
ATOM 1512 O O . LYS A 1 213 ? -11.984 -27.543 -20.883 1.00 24.83 213 LYS A O 1
ATOM 1518 N N . ASN A 1 214 ? -13.685 -29.013 -20.600 1.00 26.22 214 ASN A N 1
ATOM 1519 C CA . ASN A 1 214 ? -14.648 -28.267 -21.403 1.00 28.12 214 ASN A CA 1
ATOM 1520 C C . ASN A 1 214 ? -15.267 -27.137 -20.592 1.00 31.39 214 ASN A C 1
ATOM 1521 O O . ASN A 1 214 ? -15.776 -27.354 -19.487 1.00 30.49 214 ASN A O 1
ATOM 1526 N N . LEU A 1 215 ? -15.262 -25.940 -21.163 1.00 27.30 215 LEU A N 1
ATOM 1527 C CA . LEU A 1 215 ? -16.059 -24.830 -20.650 1.00 24.49 215 LEU A CA 1
ATOM 1528 C C . LEU A 1 215 ? -17.527 -25.147 -20.901 1.00 30.44 215 LEU A C 1
ATOM 1529 O O . LEU A 1 215 ? -18.003 -25.042 -22.032 1.00 28.16 215 LEU A O 1
ATOM 1534 N N . PHE A 1 216 ? -18.248 -25.552 -19.855 1.00 26.75 216 PHE A N 1
ATOM 1535 C CA . PHE A 1 216 ? -19.637 -26.039 -19.952 1.00 30.17 216 PHE A CA 1
ATOM 1536 C C . PHE A 1 216 ? -19.621 -27.254 -20.881 1.00 33.35 216 PHE A C 1
ATOM 1537 O O . PHE A 1 216 ? -18.813 -28.172 -20.665 1.00 30.21 216 PHE A O 1
ATOM 1545 N N . ASP A 1 217 ? -20.469 -27.314 -21.909 1.00 33.09 217 ASP A N 1
ATOM 1546 C CA . ASP A 1 217 ? -20.450 -28.422 -22.856 1.00 29.36 217 ASP A CA 1
ATOM 1547 C C . ASP A 1 217 ? -19.768 -28.058 -24.177 1.00 25.88 217 ASP A C 1
ATOM 1548 O O . ASP A 1 217 ? -19.996 -28.724 -25.190 1.00 23.10 217 ASP A O 1
ATOM 1553 N N . LEU A 1 218 ? -18.916 -27.036 -24.174 1.00 22.32 218 LEU A N 1
ATOM 1554 C CA . LEU A 1 218 ? -18.224 -26.595 -25.378 1.00 18.93 218 LEU A CA 1
ATOM 1555 C C . LEU A 1 218 ? -17.032 -27.503 -25.647 1.00 26.35 218 LEU A C 1
ATOM 1556 O O . LEU A 1 218 ? -16.116 -27.600 -24.822 1.00 23.17 218 LEU A O 1
ATOM 1561 N N . ALA A 1 219 ? -17.043 -28.165 -26.803 1.00 18.19 219 ALA A N 1
ATOM 1562 C CA . ALA A 1 219 ? -15.943 -29.035 -27.210 1.00 17.32 219 ALA A CA 1
ATOM 1563 C C . ALA A 1 219 ? -14.605 -28.319 -27.176 1.00 20.50 219 ALA A C 1
ATOM 1564 O O . ALA A 1 219 ? -14.344 -27.437 -27.994 1.00 16.22 219 ALA A O 1
ATOM 1566 N N . ASP A 1 220 ? -13.735 -28.707 -26.247 1.00 21.94 220 ASP A N 1
ATOM 1567 C CA . ASP A 1 220 ? -12.479 -28.000 -26.051 1.00 19.56 220 ASP A CA 1
ATOM 1568 C C . ASP A 1 220 ? -11.456 -28.446 -27.085 1.00 20.40 220 ASP A C 1
ATOM 1569 O O . ASP A 1 220 ? -11.106 -29.627 -27.141 1.00 21.84 220 ASP A O 1
ATOM 1574 N N . LEU A 1 221 ? -10.943 -27.499 -27.868 1.00 16.76 221 LEU A N 1
ATOM 1575 C CA . LEU A 1 221 ? -9.876 -27.795 -28.807 1.00 18.45 221 LEU A CA 1
ATOM 1576 C C . LEU A 1 221 ? -8.563 -28.025 -28.065 1.00 28.95 221 LEU A C 1
ATOM 1577 O O . LEU A 1 221 ? -8.295 -27.425 -27.019 1.00 24.98 221 LEU A O 1
ATOM 1582 N N . ASP A 1 222 ? -7.748 -28.917 -28.615 1.00 24.16 222 ASP A N 1
ATOM 1583 C CA . ASP A 1 222 ? -6.460 -29.311 -28.043 1.00 24.38 222 ASP A CA 1
ATOM 1584 C C . ASP A 1 222 ? -5.378 -28.645 -28.884 1.00 25.87 222 ASP A C 1
ATOM 1585 O O . ASP A 1 222 ? -4.940 -29.187 -29.899 1.00 23.21 222 ASP A O 1
ATOM 1590 N N . GLN A 1 223 ? -4.941 -27.454 -28.458 1.00 21.98 223 GLN A N 1
ATOM 1591 C CA . GLN A 1 223 ? -3.931 -26.749 -29.233 1.00 20.81 223 GLN A CA 1
ATOM 1592 C C . GLN A 1 223 ? -2.573 -27.448 -29.214 1.00 20.49 223 GLN A C 1
ATOM 1593 O O . GLN A 1 223 ? -1.708 -27.087 -30.018 1.00 25.53 223 GLN A O 1
ATOM 1599 N N . SER A 1 224 ? -2.361 -28.435 -28.335 1.00 26.89 224 SER A N 1
ATOM 1600 C CA . SER A 1 224 ? -1.100 -29.173 -28.397 1.00 30.22 224 SER A CA 1
ATOM 1601 C C . SER A 1 224 ? -1.046 -30.099 -29.602 1.00 34.23 224 SER A C 1
ATOM 1602 O O . SER A 1 224 ? 0.051 -30.473 -30.032 1.00 29.42 224 SER A O 1
ATOM 1605 N N . ASN A 1 225 ? -2.195 -30.458 -30.159 1.00 29.54 225 ASN A N 1
ATOM 1606 C CA . ASN A 1 225 ? -2.228 -31.207 -31.408 1.00 27.01 225 ASN A CA 1
ATOM 1607 C C . ASN A 1 225 ? -1.695 -30.335 -32.537 1.00 29.46 225 ASN A C 1
ATOM 1608 O O . ASN A 1 225 ? -2.251 -29.257 -32.794 1.00 30.60 225 ASN A O 1
ATOM 1613 N N . PRO A 1 226 ? -0.637 -30.752 -33.234 1.00 25.07 226 PRO A N 1
ATOM 1614 C CA . PRO A 1 226 ? -0.101 -29.930 -34.326 1.00 23.72 226 PRO A CA 1
ATOM 1615 C C . PRO A 1 226 ? -1.117 -29.636 -35.404 1.00 23.65 226 PRO A C 1
ATOM 1616 O O . PRO A 1 226 ? -0.960 -28.643 -36.126 1.00 24.95 226 PRO A O 1
ATOM 1620 N N . ILE A 1 227 ? -2.132 -30.491 -35.553 1.00 25.54 227 ILE A N 1
ATOM 1621 C CA . ILE A 1 227 ? -3.190 -30.229 -36.522 1.00 28.75 227 ILE A CA 1
ATOM 1622 C C . ILE A 1 227 ? -3.994 -29.008 -36.100 1.00 24.29 227 ILE A C 1
ATOM 1623 O O . ILE A 1 227 ? -4.201 -28.080 -36.891 1.00 23.51 227 ILE A O 1
ATOM 1628 N N . VAL A 1 228 ? -4.421 -28.986 -34.833 1.00 25.49 228 VAL A N 1
ATOM 1629 C CA . VAL A 1 228 ? -5.213 -27.878 -34.295 1.00 26.36 228 VAL A CA 1
ATOM 1630 C C . VAL A 1 228 ? -4.388 -26.595 -34.269 1.00 26.49 228 VAL A C 1
ATOM 1631 O O . VAL A 1 228 ? -4.855 -25.521 -34.671 1.00 23.01 228 VAL A O 1
ATOM 1635 N N . ASP A 1 229 ? -3.141 -26.694 -33.809 1.00 27.38 229 ASP A N 1
ATOM 1636 C CA . ASP A 1 229 ? -2.262 -25.529 -33.763 1.00 23.50 229 ASP A CA 1
ATOM 1637 C C . ASP A 1 229 ? -2.100 -24.892 -35.140 1.00 28.41 229 ASP A C 1
ATOM 1638 O O . ASP A 1 229 ? -2.210 -23.670 -35.290 1.00 25.51 229 ASP A O 1
ATOM 1643 N N . LYS A 1 230 ? -1.832 -25.705 -36.164 1.00 25.00 230 LYS A N 1
ATOM 1644 C CA . LYS A 1 230 ? -1.670 -25.158 -37.505 1.00 24.70 230 LYS A CA 1
ATOM 1645 C C . LYS A 1 230 ? -2.985 -24.577 -38.015 1.00 20.82 230 LYS A C 1
ATOM 1646 O O . LYS A 1 230 ? -2.996 -23.542 -38.692 1.00 21.05 230 LYS A O 1
ATOM 1652 N N . TYR A 1 231 ? -4.096 -25.234 -37.693 1.00 22.73 231 TYR A N 1
ATOM 1653 C CA . TYR A 1 231 ? -5.401 -24.790 -38.172 1.00 23.30 231 TYR A CA 1
ATOM 1654 C C . TYR A 1 231 ? -5.736 -23.398 -37.649 1.00 18.18 231 TYR A C 1
ATOM 1655 O O . TYR A 1 231 ? -6.072 -22.490 -38.423 1.00 21.22 231 TYR A O 1
ATOM 1664 N N . LEU A 1 232 ? -5.634 -23.215 -36.333 1.00 22.17 232 LEU A N 1
ATOM 1665 C CA . LEU A 1 232 ? -5.958 -21.930 -35.721 1.00 18.45 232 LEU A CA 1
ATOM 1666 C C . LEU A 1 232 ? -5.019 -20.828 -36.199 1.00 24.01 232 LEU A C 1
ATOM 1667 O O . LEU A 1 232 ? -5.448 -19.692 -36.437 1.00 17.87 232 LEU A O 1
ATOM 1672 N N . LYS A 1 233 ? -3.728 -21.135 -36.352 1.00 21.33 233 LYS A N 1
ATOM 1673 C CA . LYS A 1 233 ? -2.813 -20.116 -36.851 1.00 23.49 233 LYS A CA 1
ATOM 1674 C C . LYS A 1 233 ? -3.072 -19.812 -38.323 1.00 19.45 233 LYS A C 1
ATOM 1675 O O . LYS A 1 233 ? -3.003 -18.654 -38.745 1.00 23.05 233 LYS A O 1
ATOM 1681 N N . ASP A 1 234 ? -3.385 -20.837 -39.123 1.00 23.12 234 ASP A N 1
ATOM 1682 C CA . ASP A 1 234 ? -3.798 -20.588 -40.501 1.00 22.33 234 ASP A CA 1
ATOM 1683 C C . ASP A 1 234 ? -5.074 -19.756 -40.549 1.00 17.05 234 ASP A C 1
ATOM 1684 O O . ASP A 1 234 ? -5.213 -18.859 -41.388 1.00 19.75 234 ASP A O 1
ATOM 1689 N N . SER A 1 235 ? -6.011 -20.041 -39.648 1.00 19.93 235 SER A N 1
ATOM 1690 C CA . SER A 1 235 ? -7.265 -19.293 -39.621 1.00 19.77 235 SER A CA 1
ATOM 1691 C C . SER A 1 235 ? -7.016 -17.818 -39.336 1.00 24.41 235 SER A C 1
ATOM 1692 O O . SER A 1 235 ? -7.535 -16.942 -40.033 1.00 17.90 235 SER A O 1
ATOM 1695 N N . ILE A 1 236 ? -6.200 -17.518 -38.325 1.00 19.00 236 ILE A N 1
ATOM 1696 C CA . ILE A 1 236 ? -6.020 -16.112 -37.997 1.00 21.27 236 ILE A CA 1
ATOM 1697 C C . ILE A 1 236 ? -5.245 -15.394 -39.102 1.00 22.20 236 ILE A C 1
ATOM 1698 O O . ILE A 1 236 ? -5.491 -14.210 -39.365 1.00 18.27 236 ILE A O 1
ATOM 1703 N N . LYS A 1 237 ? -4.338 -16.090 -39.807 1.00 18.13 237 LYS A N 1
ATOM 1704 C CA . LYS A 1 237 ? -3.689 -15.476 -40.960 1.00 20.64 237 LYS A CA 1
ATOM 1705 C C . LYS A 1 237 ? -4.712 -15.131 -42.032 1.00 21.16 237 LYS A C 1
ATOM 1706 O O . LYS A 1 237 ? -4.626 -14.079 -42.673 1.00 21.61 237 LYS A O 1
ATOM 1712 N N . LEU A 1 238 ? -5.690 -16.016 -42.243 1.00 20.44 238 LEU A N 1
ATOM 1713 C CA . LEU A 1 238 ? -6.733 -15.733 -43.224 1.00 20.58 238 LEU A CA 1
ATOM 1714 C C . LEU A 1 238 ? -7.449 -14.432 -42.896 1.00 22.57 238 LEU A C 1
ATOM 1715 O O . LEU A 1 238 ? -7.621 -13.565 -43.762 1.00 18.52 238 LEU A O 1
ATOM 1720 N N . TRP A 1 239 ? -7.865 -14.270 -41.640 1.00 18.55 239 TRP A N 1
ATOM 1721 C CA . TRP A 1 239 ? -8.590 -13.062 -41.274 1.00 16.05 239 TRP A CA 1
ATOM 1722 C C . TRP A 1 239 ? -7.707 -11.823 -41.399 1.00 20.05 239 TRP A C 1
ATOM 1723 O O . TRP A 1 239 ? -8.169 -10.765 -41.843 1.00 21.05 239 TRP A O 1
ATOM 1734 N N . PHE A 1 240 ? -6.426 -11.936 -41.048 1.00 19.29 240 PHE A N 1
ATOM 1735 C CA . PHE A 1 240 ? -5.541 -10.802 -41.278 1.00 21.62 240 PHE A CA 1
ATOM 1736 C C . PHE A 1 240 ? -5.284 -10.565 -42.764 1.00 21.35 240 PHE A C 1
ATOM 1737 O O . PHE A 1 240 ? -5.013 -9.423 -43.157 1.00 23.70 240 PHE A O 1
ATOM 1745 N N . ASN A 1 241 ? -5.417 -11.595 -43.608 1.00 23.07 241 ASN A N 1
ATOM 1746 C CA . ASN A 1 241 ? -5.386 -11.362 -45.050 1.00 25.09 241 ASN A CA 1
ATOM 1747 C C . ASN A 1 241 ? -6.560 -10.505 -45.505 1.00 25.15 241 ASN A C 1
ATOM 1748 O O . ASN A 1 241 ? -6.467 -9.819 -46.531 1.00 25.42 241 ASN A O 1
ATOM 1753 N N . HIS A 1 242 ? -7.667 -10.522 -44.759 1.00 22.17 242 HIS A N 1
ATOM 1754 C CA . HIS A 1 242 ? -8.795 -9.642 -45.027 1.00 20.10 242 HIS A CA 1
ATOM 1755 C C . HIS A 1 242 ? -8.714 -8.336 -44.235 1.00 21.65 242 HIS A C 1
ATOM 1756 O O . HIS A 1 242 ? -9.702 -7.595 -44.173 1.00 22.46 242 HIS A O 1
ATOM 1763 N N . GLU A 1 243 ? -7.551 -8.055 -43.638 1.00 18.01 243 GLU A N 1
ATOM 1764 C CA . GLU A 1 243 ? -7.109 -6.727 -43.222 1.00 22.19 243 GLU A CA 1
ATOM 1765 C C . GLU A 1 243 ? -7.711 -6.280 -41.894 1.00 19.02 243 GLU A C 1
ATOM 1766 O O . GLU A 1 243 ? -7.865 -5.075 -41.654 1.00 23.70 243 GLU A O 1
ATOM 1772 N N . ILE A 1 244 ? -8.005 -7.234 -41.013 1.00 20.86 244 ILE A N 1
ATOM 1773 C CA . ILE A 1 244 ? -8.359 -6.862 -39.645 1.00 17.27 244 ILE A CA 1
ATOM 1774 C C . ILE A 1 244 ? -7.140 -6.261 -38.947 1.00 24.63 244 ILE A C 1
ATOM 1775 O O . ILE A 1 244 ? -5.995 -6.381 -39.404 1.00 22.36 244 ILE A O 1
ATOM 1780 N N . ASP A 1 245 ? -7.399 -5.589 -37.825 1.00 19.76 245 ASP A N 1
ATOM 1781 C CA . ASP A 1 245 ? -6.380 -4.800 -37.147 1.00 21.16 245 ASP A CA 1
ATOM 1782 C C . ASP A 1 245 ? -6.062 -5.292 -35.751 1.00 22.85 245 ASP A C 1
ATOM 1783 O O . ASP A 1 245 ? -5.199 -4.704 -35.090 1.00 24.03 245 ASP A O 1
ATOM 1788 N N . GLY A 1 246 ? -6.721 -6.344 -35.284 1.00 18.08 246 GLY A N 1
ATOM 1789 C CA . GLY A 1 246 ? -6.484 -6.812 -33.939 1.00 20.89 246 GLY A CA 1
ATOM 1790 C C . GLY A 1 246 ? -7.419 -7.945 -33.590 1.00 17.07 246 GLY A C 1
ATOM 1791 O O . GLY A 1 246 ? -8.302 -8.330 -34.369 1.00 19.47 246 GLY A O 1
ATOM 1792 N N . VAL A 1 247 ? -7.206 -8.483 -32.395 1.00 16.43 247 VAL A N 1
ATOM 1793 C CA . VAL A 1 247 ? -7.949 -9.640 -31.914 1.00 15.52 247 VAL A CA 1
ATOM 1794 C C . VAL A 1 247 ? -8.336 -9.410 -30.459 1.00 16.22 247 VAL A C 1
ATOM 1795 O O . VAL A 1 247 ? -7.500 -9.005 -29.644 1.00 18.02 247 VAL A O 1
ATOM 1799 N N . ARG A 1 248 ? -9.594 -9.671 -30.135 1.00 17.27 248 ARG A N 1
ATOM 1800 C CA . ARG A 1 248 ? -10.031 -9.855 -28.760 1.00 17.34 248 ARG A CA 1
ATOM 1801 C C . ARG A 1 248 ? -10.143 -11.358 -28.545 1.00 19.00 248 ARG A C 1
ATOM 1802 O O . ARG A 1 248 ? -10.960 -12.029 -29.188 1.00 16.76 248 ARG A O 1
ATOM 1810 N N . LEU A 1 249 ? -9.298 -11.889 -27.668 1.00 15.26 249 LEU A N 1
ATOM 1811 C CA . LEU A 1 249 ? -9.169 -13.330 -27.500 1.00 18.95 249 LEU A CA 1
ATOM 1812 C C . LEU A 1 249 ? -10.169 -13.807 -26.452 1.00 18.97 249 LEU A C 1
ATOM 1813 O O . LEU A 1 249 ? -10.035 -13.505 -25.262 1.00 19.51 249 LEU A O 1
ATOM 1818 N N . ASP A 1 250 ? -11.180 -14.543 -26.900 1.00 15.21 250 ASP A N 1
ATOM 1819 C CA . ASP A 1 250 ? -12.206 -15.066 -26.018 1.00 16.35 250 ASP A CA 1
ATOM 1820 C C . ASP A 1 250 ? -11.631 -16.183 -25.149 1.00 14.17 250 ASP A C 1
ATOM 1821 O O . ASP A 1 250 ? -10.762 -16.943 -25.585 1.00 18.96 250 ASP A O 1
ATOM 1826 N N . ALA A 1 251 ? -12.105 -16.257 -23.911 1.00 18.53 251 ALA A N 1
ATOM 1827 C CA . ALA A 1 251 ? -11.790 -17.367 -23.004 1.00 22.06 251 ALA A CA 1
ATOM 1828 C C . ALA A 1 251 ? -10.285 -17.588 -22.840 1.00 24.54 251 ALA A C 1
ATOM 1829 O O . ALA A 1 251 ? -9.797 -18.721 -22.861 1.00 22.99 251 ALA A O 1
ATOM 1831 N N . ALA A 1 252 ? -9.545 -16.493 -22.621 1.00 18.93 252 ALA A N 1
ATOM 1832 C CA . ALA A 1 252 ? -8.086 -16.571 -22.628 1.00 18.31 252 ALA A CA 1
ATOM 1833 C C . ALA A 1 252 ? -7.530 -17.376 -21.460 1.00 21.31 252 ALA A C 1
ATOM 1834 O O . ALA A 1 252 ? -6.419 -17.899 -21.564 1.00 29.06 252 ALA A O 1
ATOM 1836 N N . LYS A 1 253 ? -8.275 -17.490 -20.364 1.00 21.71 253 LYS A N 1
ATOM 1837 C CA . LYS A 1 253 ? -7.833 -18.272 -19.174 1.00 31.50 253 LYS A CA 1
ATOM 1838 C C . LYS A 1 253 ? -7.965 -19.778 -19.425 1.00 33.80 253 LYS A C 1
ATOM 1839 O O . LYS A 1 253 ? -7.433 -20.559 -18.649 1.00 27.79 253 LYS A O 1
ATOM 1845 N N . HIS A 1 254 ? -8.623 -20.191 -20.512 1.00 28.10 254 HIS A N 1
ATOM 1846 C CA . HIS A 1 254 ? -8.880 -21.602 -20.771 1.00 25.65 254 HIS A CA 1
ATOM 1847 C C . HIS A 1 254 ? -7.928 -22.223 -21.781 1.00 19.72 254 HIS A C 1
ATOM 1848 O O . HIS A 1 254 ? -8.143 -23.370 -22.186 1.00 22.73 254 HIS A O 1
ATOM 1855 N N . MET A 1 255 ? -6.897 -21.511 -22.197 1.00 19.95 255 MET A N 1
ATOM 1856 C CA . MET A 1 255 ? -5.891 -22.065 -23.072 1.00 28.15 255 MET A CA 1
ATOM 1857 C C . MET A 1 255 ? -4.518 -21.929 -22.427 1.00 33.28 255 MET A C 1
ATOM 1858 O O . MET A 1 255 ? -4.302 -21.031 -21.605 1.00 27.42 255 MET A O 1
ATOM 1863 N N . PRO A 1 256 ? -3.593 -22.836 -22.739 1.00 37.65 256 PRO A N 1
ATOM 1864 C CA . PRO A 1 256 ? -2.233 -22.731 -22.197 1.00 30.62 256 PRO A CA 1
ATOM 1865 C C . PRO A 1 256 ? -1.617 -21.382 -22.520 1.00 31.98 256 PRO A C 1
ATOM 1866 O O . PRO A 1 256 ? -1.563 -20.966 -23.678 1.00 28.77 256 PRO A O 1
ATOM 1870 N N . MET A 1 257 ? -1.132 -20.705 -21.477 1.00 30.98 257 MET A N 1
ATOM 1871 C CA . MET A 1 257 ? -0.499 -19.407 -21.663 1.00 24.34 257 MET A CA 1
ATOM 1872 C C . MET A 1 257 ? 0.597 -19.461 -22.718 1.00 23.78 257 MET A C 1
ATOM 1873 O O . MET A 1 257 ? 0.750 -18.531 -23.514 1.00 23.99 257 MET A O 1
ATOM 1878 N N . GLU A 1 258 ? 1.375 -20.549 -22.752 1.00 27.93 258 GLU A N 1
ATOM 1879 C CA . GLU A 1 258 ? 2.461 -20.618 -23.724 1.00 28.64 258 GLU A CA 1
ATOM 1880 C C . GLU A 1 258 ? 1.939 -20.748 -25.155 1.00 21.88 258 GLU A C 1
ATOM 1881 O O . GLU A 1 258 ? 2.571 -20.247 -26.092 1.00 25.30 258 GLU A O 1
ATOM 1887 N N . TRP A 1 259 ? 0.801 -21.410 -25.347 1.00 25.70 259 TRP A N 1
ATOM 1888 C CA . TRP A 1 259 ? 0.241 -21.463 -26.693 1.00 26.80 259 TRP A CA 1
ATOM 1889 C C . TRP A 1 259 ? -0.256 -20.091 -27.132 1.00 21.97 259 TRP A C 1
ATOM 1890 O O . TRP A 1 259 ? -0.009 -19.666 -28.269 1.00 25.00 259 TRP A O 1
ATOM 1901 N N . VAL A 1 260 ? -0.947 -19.382 -26.239 1.00 26.52 260 VAL A N 1
ATOM 1902 C CA . VAL A 1 260 ? -1.430 -18.043 -26.567 1.00 26.17 260 VAL A CA 1
ATOM 1903 C C . VAL A 1 260 ? -0.275 -17.145 -26.975 1.00 25.25 260 VAL A C 1
ATOM 1904 O O . VAL A 1 260 ? -0.376 -16.379 -27.938 1.00 24.51 260 VAL A O 1
ATOM 1908 N N . LYS A 1 261 ? 0.847 -17.227 -26.250 1.00 25.62 261 LYS A N 1
ATOM 1909 C CA . LYS A 1 261 ? 2.035 -16.470 -26.631 1.00 25.56 261 LYS A CA 1
ATOM 1910 C C . LYS A 1 261 ? 2.508 -16.832 -28.040 1.00 23.41 261 LYS A C 1
ATOM 1911 O O . LYS A 1 261 ? 2.892 -15.950 -28.817 1.00 24.76 261 LYS A O 1
ATOM 1917 N N . SER A 1 262 ? 2.483 -18.121 -28.399 1.00 26.28 262 SER A N 1
ATOM 1918 C CA . SER A 1 262 ? 2.888 -18.498 -29.754 1.00 31.12 262 SER A CA 1
ATOM 1919 C C . SER A 1 262 ? 1.888 -17.991 -30.789 1.00 21.38 262 SER A C 1
ATOM 1920 O O . SER A 1 262 ? 2.275 -17.572 -31.886 1.00 22.40 262 SER A O 1
ATOM 1923 N N . PHE A 1 263 ? 0.601 -18.015 -30.444 1.00 30.38 263 PHE A N 1
ATOM 1924 C CA . PHE A 1 263 ? -0.430 -17.423 -31.291 1.00 27.78 263 PHE A CA 1
ATOM 1925 C C . PHE A 1 263 ? -0.187 -15.929 -31.494 1.00 24.10 263 PHE A C 1
ATOM 1926 O O . PHE A 1 263 ? -0.281 -15.418 -32.617 1.00 22.46 263 PHE A O 1
ATOM 1934 N N . ALA A 1 264 ? 0.153 -15.210 -30.420 1.00 26.49 264 ALA A N 1
ATOM 1935 C CA . ALA A 1 264 ? 0.505 -13.803 -30.572 1.00 25.20 264 ALA A CA 1
ATOM 1936 C C . ALA A 1 264 ? 1.713 -13.632 -31.480 1.00 24.22 264 ALA A C 1
ATOM 1937 O O . ALA A 1 264 ? 1.731 -12.745 -32.344 1.00 22.57 264 ALA A O 1
ATOM 1939 N N . ASN A 1 265 ? 2.737 -14.475 -31.306 1.00 28.34 265 ASN A N 1
ATOM 1940 C CA . ASN A 1 265 ? 3.921 -14.371 -32.156 1.00 26.40 265 ASN A CA 1
ATOM 1941 C C . ASN A 1 265 ? 3.557 -14.567 -33.625 1.00 22.35 265 ASN A C 1
ATOM 1942 O O . ASN A 1 265 ? 4.037 -13.832 -34.498 1.00 26.69 265 ASN A O 1
ATOM 1947 N N . THR A 1 266 ? 2.688 -15.542 -33.912 1.00 28.59 266 THR A N 1
ATOM 1948 C CA . THR A 1 266 ? 2.201 -15.725 -35.279 1.00 25.16 266 THR A CA 1
ATOM 1949 C C . THR A 1 266 ? 1.606 -14.434 -35.822 1.00 26.37 266 THR A C 1
ATOM 1950 O O . THR A 1 266 ? 1.887 -14.029 -36.954 1.00 26.21 266 THR A O 1
ATOM 1954 N N . ILE A 1 267 ? 0.775 -13.772 -35.018 1.00 24.84 267 ILE A N 1
ATOM 1955 C CA . ILE A 1 267 ? 0.116 -12.555 -35.476 1.00 21.03 267 ILE A CA 1
ATOM 1956 C C . ILE A 1 267 ? 1.128 -11.431 -35.651 1.00 28.24 267 ILE A C 1
ATOM 1957 O O . ILE A 1 267 ? 1.113 -10.711 -36.657 1.00 25.74 267 ILE A O 1
ATOM 1962 N N . TYR A 1 268 ? 2.013 -11.252 -34.665 1.00 28.69 268 TYR A N 1
ATOM 1963 C CA . TYR A 1 268 ? 3.033 -10.216 -34.778 1.00 31.62 268 TYR A CA 1
ATOM 1964 C C . TYR A 1 268 ? 3.910 -10.419 -36.010 1.00 32.34 268 TYR A C 1
ATOM 1965 O O . TYR A 1 268 ? 4.335 -9.440 -36.637 1.00 37.13 268 TYR A O 1
ATOM 1974 N N . SER A 1 269 ? 4.158 -11.673 -36.397 1.00 30.88 269 SER A N 1
ATOM 1975 C CA . SER A 1 269 ? 4.996 -11.931 -37.562 1.00 33.40 269 SER A CA 1
ATOM 1976 C C . SER A 1 269 ? 4.323 -11.534 -38.869 1.00 31.93 269 SER A C 1
ATOM 1977 O O . SER A 1 269 ? 5.019 -11.320 -39.865 1.00 40.29 269 SER A O 1
ATOM 1980 N N . ILE A 1 270 ? 2.999 -11.409 -38.897 1.00 29.97 270 ILE A N 1
ATOM 1981 C CA . ILE A 1 270 ? 2.303 -11.027 -40.117 1.00 36.23 270 ILE A CA 1
ATOM 1982 C C . ILE A 1 270 ? 1.820 -9.581 -40.103 1.00 35.52 270 ILE A C 1
ATOM 1983 O O . ILE A 1 270 ? 1.560 -9.028 -41.182 1.00 35.52 270 ILE A O 1
ATOM 1988 N N . LYS A 1 271 ? 1.703 -8.947 -38.937 1.00 32.57 271 LYS A N 1
ATOM 1989 C CA . LYS A 1 271 ? 1.309 -7.542 -38.860 1.00 35.15 271 LYS A CA 1
ATOM 1990 C C . LYS A 1 271 ? 1.907 -6.948 -37.596 1.00 41.71 271 LYS A C 1
ATOM 1991 O O . LYS A 1 271 ? 1.613 -7.418 -36.491 1.00 34.02 271 LYS A O 1
ATOM 1997 N N . LYS A 1 272 ? 2.734 -5.915 -37.758 1.00 44.73 272 LYS A N 1
ATOM 1998 C CA . LYS A 1 272 ? 3.430 -5.332 -36.615 1.00 44.38 272 LYS A CA 1
ATOM 1999 C C . LYS A 1 272 ? 2.503 -4.455 -35.775 1.00 36.85 272 LYS A C 1
ATOM 2000 O O . LYS A 1 272 ? 2.493 -4.557 -34.544 1.00 45.68 272 LYS A O 1
ATOM 2006 N N . ASP A 1 273 ? 1.711 -3.597 -36.423 1.00 46.32 273 ASP A N 1
ATOM 2007 C CA . ASP A 1 273 ? 0.827 -2.655 -35.727 1.00 46.37 273 ASP A CA 1
ATOM 2008 C C . ASP A 1 273 ? -0.536 -3.311 -35.503 1.00 42.17 273 ASP A C 1
ATOM 2009 O O . ASP A 1 273 ? -1.490 -3.127 -36.261 1.00 45.51 273 ASP A O 1
ATOM 2014 N N . VAL A 1 274 ? -0.632 -4.078 -34.423 1.00 32.81 274 VAL A N 1
ATOM 2015 C CA . VAL A 1 274 ? -1.827 -4.861 -34.147 1.00 30.72 274 VAL A CA 1
ATOM 2016 C C . VAL A 1 274 ? -2.261 -4.627 -32.706 1.00 33.77 274 VAL A C 1
ATOM 2017 O O . VAL A 1 274 ? -1.438 -4.375 -31.821 1.00 35.85 274 VAL A O 1
ATOM 2021 N N . LEU A 1 275 ? -3.573 -4.695 -32.478 1.00 24.73 275 LEU A N 1
ATOM 2022 C CA . LEU A 1 275 ? -4.179 -4.500 -31.167 1.00 20.99 275 LEU A CA 1
ATOM 2023 C C . LEU A 1 275 ? -4.637 -5.853 -30.633 1.00 26.85 275 LEU A C 1
ATOM 2024 O O . LEU A 1 275 ? -5.629 -6.412 -31.111 1.00 23.61 275 LEU A O 1
ATOM 2029 N N . LEU A 1 276 ? -3.933 -6.371 -29.630 1.00 19.96 276 LEU A N 1
ATOM 2030 C CA . LEU A 1 276 ? -4.193 -7.701 -29.089 1.00 18.68 276 LEU A CA 1
ATOM 2031 C C . LEU A 1 276 ? -4.562 -7.598 -27.617 1.00 22.44 276 LEU A C 1
ATOM 2032 O O . LEU A 1 276 ? -3.760 -7.125 -26.803 1.00 21.53 276 LEU A O 1
ATOM 2037 N N . PHE A 1 277 ? -5.751 -8.070 -27.268 1.00 21.04 277 PHE A N 1
ATOM 2038 C CA . PHE A 1 277 ? -6.097 -8.163 -25.862 1.00 22.55 277 PHE A CA 1
ATOM 2039 C C . PHE A 1 277 ? -6.998 -9.361 -25.631 1.00 22.55 277 PHE A C 1
ATOM 2040 O O . PHE A 1 277 ? -7.801 -9.732 -26.490 1.00 23.05 277 PHE A O 1
ATOM 2048 N N . GLY A 1 278 ? -6.857 -9.962 -24.456 1.00 21.25 278 GLY A N 1
ATOM 2049 C CA . GLY A 1 278 ? -7.585 -11.161 -24.102 1.00 19.43 278 GLY A CA 1
ATOM 2050 C C . GLY A 1 278 ? -8.645 -10.923 -23.043 1.00 20.72 278 GLY A C 1
ATOM 2051 O O . GLY A 1 278 ? -8.519 -10.026 -22.197 1.00 24.83 278 GLY A O 1
ATOM 2052 N N . GLU A 1 279 ? -9.692 -11.741 -23.091 1.00 18.54 279 GLU A N 1
ATOM 2053 C CA . GLU A 1 279 ? -10.686 -11.807 -22.029 1.00 16.78 279 GLU A CA 1
ATOM 2054 C C . GLU A 1 279 ? -10.195 -12.824 -21.003 1.00 23.10 279 GLU A C 1
ATOM 2055 O O . GLU A 1 279 ? -10.365 -14.031 -21.188 1.00 20.52 279 GLU A O 1
ATOM 2061 N N . TRP A 1 280 ? -9.579 -12.348 -19.916 1.00 21.72 280 TRP A N 1
ATOM 2062 C CA . TRP A 1 280 ? -9.260 -13.209 -18.772 1.00 26.10 280 TRP A CA 1
ATOM 2063 C C . TRP A 1 280 ? -10.175 -12.795 -17.632 1.00 28.92 280 TRP A C 1
ATOM 2064 O O . TRP A 1 280 ? -9.874 -11.855 -16.889 1.00 27.98 280 TRP A O 1
ATOM 2075 N N . MET A 1 281 ? -11.279 -13.506 -17.481 1.00 21.77 281 MET A N 1
ATOM 2076 C CA . MET A 1 281 ? -12.267 -13.107 -16.465 1.00 26.56 281 MET A CA 1
ATOM 2077 C C . MET A 1 281 ? -11.689 -13.225 -15.050 1.00 35.34 281 MET A C 1
ATOM 2078 O O . MET A 1 281 ? -11.058 -14.206 -14.756 1.00 31.26 281 MET A O 1
ATOM 2083 N N . LEU A 1 282 ? -11.869 -12.181 -14.252 1.00 29.89 282 LEU A N 1
ATOM 2084 C CA . LEU A 1 282 ? -11.571 -12.195 -12.832 1.00 28.51 282 LEU A CA 1
ATOM 2085 C C . LEU A 1 282 ? -12.882 -12.019 -12.089 1.00 33.46 282 LEU A C 1
ATOM 2086 O O . LEU A 1 282 ? -13.742 -11.243 -12.516 1.00 35.59 282 LEU A O 1
ATOM 2091 N N . SER A 1 283 ? -13.039 -12.758 -10.992 1.00 45.19 283 SER A N 1
ATOM 2092 C CA . SER A 1 283 ? -14.288 -12.794 -10.242 1.00 41.71 283 SER A CA 1
ATOM 2093 C C . SER A 1 283 ? -14.421 -11.660 -9.238 1.00 42.38 283 SER A C 1
ATOM 2094 O O . SER A 1 283 ? -15.523 -11.441 -8.721 1.00 48.97 283 SER A O 1
ATOM 2097 N N . GLY A 1 284 ? -13.342 -10.944 -8.945 1.00 38.02 284 GLY A N 1
ATOM 2098 C CA . GLY A 1 284 ? -13.384 -9.897 -7.958 1.00 37.35 284 GLY A CA 1
ATOM 2099 C C . GLY A 1 284 ? -12.017 -9.612 -7.381 1.00 35.51 284 GLY A C 1
ATOM 2100 O O . GLY A 1 284 ? -11.009 -10.192 -7.798 1.00 39.11 284 GLY A O 1
ATOM 2101 N N . PRO A 1 285 ? -11.958 -8.714 -6.395 1.00 35.36 285 PRO A N 1
ATOM 2102 C CA . PRO A 1 285 ? -10.653 -8.321 -5.842 1.00 38.97 285 PRO A CA 1
ATOM 2103 C C . PRO A 1 285 ? -9.840 -9.497 -5.338 1.00 35.58 285 PRO A C 1
ATOM 2104 O O . PRO A 1 285 ? -8.606 -9.483 -5.434 1.00 38.95 285 PRO A O 1
ATOM 2108 N N . THR A 1 286 ? -10.497 -10.531 -4.824 1.00 35.77 286 THR A N 1
ATOM 2109 C CA . THR A 1 286 ? -9.809 -11.675 -4.233 1.00 39.93 286 THR A CA 1
ATOM 2110 C C . THR A 1 286 ? -9.820 -12.884 -5.153 1.00 41.10 286 THR A C 1
ATOM 2111 O O . THR A 1 286 ? -9.927 -14.022 -4.680 1.00 39.56 286 THR A O 1
ATOM 2115 N N . ASP A 1 287 ? -9.722 -12.680 -6.461 1.00 35.36 287 ASP A N 1
ATOM 2116 C CA . ASP A 1 287 ? -9.704 -13.813 -7.376 1.00 33.47 287 ASP A CA 1
ATOM 2117 C C . ASP A 1 287 ? -8.369 -14.533 -7.263 1.00 31.50 287 ASP A C 1
ATOM 2118 O O . ASP A 1 287 ? -7.320 -13.928 -7.531 1.00 27.66 287 ASP A O 1
ATOM 2123 N N . PRO A 1 288 ? -8.360 -15.815 -6.893 1.00 33.82 288 PRO A N 1
ATOM 2124 C CA . PRO A 1 288 ? -7.085 -16.519 -6.671 1.00 33.16 288 PRO A CA 1
ATOM 2125 C C . PRO A 1 288 ? -6.165 -16.541 -7.873 1.00 28.69 288 PRO A C 1
ATOM 2126 O O . PRO A 1 288 ? -4.957 -16.749 -7.701 1.00 30.76 288 PRO A O 1
ATOM 2130 N N . LEU A 1 289 ? -6.684 -16.337 -9.088 1.00 30.66 289 LEU A N 1
ATOM 2131 C CA . LEU A 1 289 ? -5.883 -16.432 -10.299 1.00 31.58 289 LEU A CA 1
ATOM 2132 C C . LEU A 1 289 ? -5.410 -15.079 -10.808 1.00 34.41 289 LEU A C 1
ATOM 2133 O O . LEU A 1 289 ? -4.805 -15.014 -11.882 1.00 28.35 289 LEU A O 1
ATOM 2138 N N . TYR A 1 290 ? -5.668 -14.005 -10.059 1.00 36.00 290 TYR A N 1
ATOM 2139 C CA . TYR A 1 290 ? -5.272 -12.669 -10.490 1.00 29.87 290 TYR A CA 1
ATOM 2140 C C . TYR A 1 290 ? -3.814 -12.630 -10.937 1.00 31.73 290 TYR A C 1
ATOM 2141 O O . TYR A 1 290 ? -3.482 -11.991 -11.940 1.00 30.71 290 TYR A O 1
ATOM 2150 N N . GLY A 1 291 ? -2.932 -13.352 -10.241 1.00 23.54 291 GLY A N 1
ATOM 2151 C CA . GLY A 1 291 ? -1.538 -13.372 -10.646 1.00 26.43 291 GLY A CA 1
ATOM 2152 C C . GLY A 1 291 ? -1.278 -14.024 -11.995 1.00 27.59 291 GLY A C 1
ATOM 2153 O O . GLY A 1 291 ? -0.292 -13.698 -12.666 1.00 22.99 291 GLY A O 1
ATOM 2154 N N . TYR A 1 292 ? -2.127 -14.968 -12.409 1.00 32.39 292 TYR A N 1
ATOM 2155 C CA . TYR A 1 292 ? -1.947 -15.538 -13.744 1.00 30.96 292 TYR A CA 1
ATOM 2156 C C . TYR A 1 292 ? -2.418 -14.562 -14.812 1.00 28.65 292 TYR A C 1
ATOM 2157 O O . TYR A 1 292 ? -1.788 -14.430 -15.868 1.00 25.68 292 TYR A O 1
ATOM 2166 N N . ASN A 1 293 ? -3.525 -13.874 -14.538 1.00 29.79 293 ASN A N 1
ATOM 2167 C CA . ASN A 1 293 ? -3.969 -12.756 -15.364 1.00 27.82 293 ASN A CA 1
ATOM 2168 C C . ASN A 1 293 ? -2.839 -11.750 -15.585 1.00 31.07 293 ASN A C 1
ATOM 2169 O O . ASN A 1 293 ? -2.582 -11.327 -16.720 1.00 26.31 293 ASN A O 1
ATOM 2174 N N . ILE A 1 294 ? -2.132 -11.370 -14.513 1.00 26.07 294 ILE A N 1
ATOM 2175 C CA . ILE A 1 294 ? -1.024 -10.423 -14.644 1.00 25.65 294 ILE A CA 1
ATOM 2176 C C . ILE A 1 294 ? 0.091 -11.022 -15.489 1.00 27.55 294 ILE A C 1
ATOM 2177 O O . ILE A 1 294 ? 0.649 -10.363 -16.377 1.00 27.96 294 ILE A O 1
ATOM 2182 N N . GLN A 1 295 ? 0.456 -12.277 -15.203 1.00 25.97 295 GLN A N 1
ATOM 2183 C CA . GLN A 1 295 ? 1.481 -12.945 -15.996 1.00 29.18 295 GLN A CA 1
ATOM 2184 C C . GLN A 1 295 ? 1.089 -12.979 -17.468 1.00 19.14 295 GLN A C 1
ATOM 2185 O O . GLN A 1 295 ? 1.899 -12.660 -18.344 1.00 24.78 295 GLN A O 1
ATOM 2191 N N . PHE A 1 296 ? -0.166 -13.348 -17.741 1.00 26.15 296 PHE A N 1
ATOM 2192 C CA . PHE A 1 296 ? -0.690 -13.356 -19.108 1.00 24.51 296 PHE A CA 1
ATOM 2193 C C . PHE A 1 296 ? -0.501 -12.001 -19.779 1.00 21.06 296 PHE A C 1
ATOM 2194 O O . PHE A 1 296 ? 0.085 -11.901 -20.863 1.00 25.46 296 PHE A O 1
ATOM 2202 N N . ALA A 1 297 ? -0.982 -10.937 -19.126 1.00 25.25 297 ALA A N 1
ATOM 2203 C CA . ALA A 1 297 ? -0.899 -9.597 -19.701 1.00 24.19 297 ALA A CA 1
ATOM 2204 C C . ALA A 1 297 ? 0.540 -9.132 -19.866 1.00 24.19 297 ALA A C 1
ATOM 2205 O O . ALA A 1 297 ? 0.839 -8.343 -20.773 1.00 25.52 297 ALA A O 1
ATOM 2207 N N . ASN A 1 298 ? 1.448 -9.604 -19.008 1.00 29.63 298 ASN A N 1
ATOM 2208 C CA . ASN A 1 298 ? 2.830 -9.152 -19.056 1.00 27.30 298 ASN A CA 1
ATOM 2209 C C . ASN A 1 298 ? 3.710 -9.949 -20.015 1.00 28.99 298 ASN A C 1
ATOM 2210 O O . ASN A 1 298 ? 4.764 -9.441 -20.420 1.00 36.53 298 ASN A O 1
ATOM 2215 N N . THR A 1 299 ? 3.306 -11.162 -20.418 1.00 26.78 299 THR A N 1
ATOM 2216 C CA . THR A 1 299 ? 4.232 -12.039 -21.128 1.00 29.94 299 THR A CA 1
ATOM 2217 C C . THR A 1 299 ? 3.723 -12.564 -22.473 1.00 34.80 299 THR A C 1
ATOM 2218 O O . THR A 1 299 ? 4.536 -12.841 -23.362 1.00 35.06 299 THR A O 1
ATOM 2222 N N . THR A 1 300 ? 2.401 -12.717 -22.645 1.00 29.81 300 THR A N 1
ATOM 2223 C CA . THR A 1 300 ? 1.890 -13.411 -23.835 1.00 28.59 300 THR A CA 1
ATOM 2224 C C . THR A 1 300 ? 1.959 -12.589 -25.116 1.00 29.84 300 THR A C 1
ATOM 2225 O O . THR A 1 300 ? 1.971 -13.175 -26.203 1.00 29.56 300 THR A O 1
ATOM 2229 N N . GLY A 1 301 ? 1.985 -11.262 -25.028 1.00 28.15 301 GLY A N 1
ATOM 2230 C CA . GLY A 1 301 ? 1.780 -10.409 -26.171 1.00 23.96 301 GLY A CA 1
ATOM 2231 C C . GLY A 1 301 ? 0.358 -9.897 -26.306 1.00 23.63 301 GLY A C 1
ATOM 2232 O O . GLY A 1 301 ? 0.124 -8.949 -27.060 1.00 23.59 301 GLY A O 1
ATOM 2233 N N . PHE A 1 302 ? -0.586 -10.523 -25.614 1.00 23.52 302 PHE A N 1
ATOM 2234 C CA . PHE A 1 302 ? -1.930 -9.996 -25.443 1.00 21.53 302 PHE A CA 1
ATOM 2235 C C . PHE A 1 302 ? -1.968 -9.147 -24.182 1.00 22.99 302 PHE A C 1
ATOM 2236 O O . PHE A 1 302 ? -1.403 -9.529 -23.155 1.00 26.53 302 PHE A O 1
ATOM 2244 N N . SER A 1 303 ? -2.632 -7.993 -24.260 1.00 22.80 303 SER A N 1
ATOM 2245 C CA . SER A 1 303 ? -3.042 -7.295 -23.047 1.00 19.38 303 SER A CA 1
ATOM 2246 C C . SER A 1 303 ? -4.326 -7.957 -22.547 1.00 22.80 303 SER A C 1
ATOM 2247 O O . SER A 1 303 ? -4.717 -9.027 -23.022 1.00 24.75 303 SER A O 1
ATOM 2250 N N . VAL A 1 304 ? -5.014 -7.347 -21.581 1.00 22.40 304 VAL A N 1
ATOM 2251 C CA . VAL A 1 304 ? -6.232 -7.939 -21.049 1.00 15.56 304 VAL A CA 1
ATOM 2252 C C . VAL A 1 304 ? -7.315 -6.879 -20.921 1.00 20.62 304 VAL A C 1
ATOM 2253 O O . VAL A 1 304 ? -7.033 -5.688 -20.770 1.00 18.96 304 VAL A O 1
ATOM 2257 N N . LEU A 1 305 ? -8.565 -7.329 -20.977 1.00 19.00 305 LEU A N 1
ATOM 2258 C CA . LEU A 1 305 ? -9.672 -6.518 -20.495 1.00 19.17 305 LEU A CA 1
ATOM 2259 C C . LEU A 1 305 ? -9.529 -6.330 -18.985 1.00 20.17 305 LEU A C 1
ATOM 2260 O O . LEU A 1 305 ? -9.123 -7.253 -18.270 1.00 21.28 305 LEU A O 1
ATOM 2265 N N . ASP A 1 306 ? -9.853 -5.122 -18.502 1.00 18.31 306 ASP A N 1
ATOM 2266 C CA . ASP A 1 306 ? -9.519 -4.700 -17.130 1.00 20.14 306 ASP A CA 1
ATOM 2267 C C . ASP A 1 306 ? -10.684 -5.001 -16.189 1.00 23.23 306 ASP A C 1
ATOM 2268 O O . ASP A 1 306 ? -11.509 -4.142 -15.857 1.00 18.60 306 ASP A O 1
ATOM 2273 N N . PHE A 1 307 ? -10.723 -6.252 -15.716 1.00 21.89 307 PHE A N 1
ATOM 2274 C CA . PHE A 1 307 ? -11.809 -6.681 -14.840 1.00 18.50 307 PHE A CA 1
ATOM 2275 C C . PHE A 1 307 ? -11.674 -6.130 -13.418 1.00 14.50 307 PHE A C 1
ATOM 2276 O O . PHE A 1 307 ? -12.688 -5.899 -12.757 1.00 20.64 307 PHE A O 1
ATOM 2284 N N . MET A 1 308 ? -10.451 -5.934 -12.927 1.00 20.61 308 MET A N 1
ATOM 2285 C CA . MET A 1 308 ? -10.298 -5.323 -11.609 1.00 21.57 308 MET A CA 1
ATOM 2286 C C . MET A 1 308 ? -10.924 -3.938 -11.583 1.00 24.81 308 MET A C 1
ATOM 2287 O O . MET A 1 308 ? -11.767 -3.637 -10.728 1.00 19.24 308 MET A O 1
ATOM 2292 N N . LEU A 1 309 ? -10.550 -3.093 -12.546 1.00 22.51 309 LEU A N 1
ATOM 2293 C CA . LEU A 1 309 ? -11.095 -1.739 -12.586 1.00 19.30 309 LEU A CA 1
ATOM 2294 C C . LEU A 1 309 ? -12.594 -1.759 -12.833 1.00 20.07 309 LEU A C 1
ATOM 2295 O O . LEU A 1 309 ? -13.336 -0.959 -12.252 1.00 21.53 309 LEU A O 1
ATOM 2300 N N . ASN A 1 310 ? -13.063 -2.660 -13.706 1.00 18.10 310 ASN A N 1
ATOM 2301 C CA . ASN A 1 310 ? -14.499 -2.763 -13.945 1.00 16.24 310 ASN A CA 1
ATOM 2302 C C . ASN A 1 310 ? -15.268 -3.009 -12.654 1.00 15.45 310 ASN A C 1
ATOM 2303 O O . ASN A 1 310 ? -16.366 -2.474 -12.460 1.00 18.19 310 ASN A O 1
ATOM 2308 N N . GLY A 1 311 ? -14.739 -3.869 -11.790 1.00 20.97 311 GLY A N 1
ATOM 2309 C CA . GLY A 1 311 ? -15.437 -4.147 -10.551 1.00 23.02 311 GLY A CA 1
ATOM 2310 C C . GLY A 1 311 ? -15.531 -2.918 -9.670 1.00 19.33 311 GLY A C 1
ATOM 2311 O O . GLY A 1 311 ? -16.580 -2.646 -9.081 1.00 20.16 311 GLY A O 1
ATOM 2312 N N . ALA A 1 312 ? -14.443 -2.148 -9.594 1.00 19.36 312 ALA A N 1
ATOM 2313 C CA . ALA A 1 312 ? -14.455 -0.919 -8.802 1.00 18.77 312 ALA A CA 1
ATOM 2314 C C . ALA A 1 312 ? -15.379 0.130 -9.418 1.00 16.14 312 ALA A C 1
ATOM 2315 O O . ALA A 1 312 ? -16.106 0.827 -8.699 1.00 18.90 312 ALA A O 1
ATOM 2317 N N . ILE A 1 313 ? -15.368 0.254 -10.753 1.00 17.16 313 ILE A N 1
ATOM 2318 C CA . ILE A 1 313 ? -16.271 1.181 -11.432 1.00 16.83 313 ILE A CA 1
ATOM 2319 C C . ILE A 1 313 ? -17.721 0.860 -11.094 1.00 19.41 313 ILE A C 1
ATOM 2320 O O . ILE A 1 313 ? -18.521 1.752 -10.779 1.00 16.42 313 ILE A O 1
ATOM 2325 N N . ARG A 1 314 ? -18.090 -0.425 -11.170 1.00 16.84 314 ARG A N 1
ATOM 2326 C CA . ARG A 1 314 ? -19.473 -0.792 -10.907 1.00 15.86 314 ARG A CA 1
ATOM 2327 C C . ARG A 1 314 ? -19.812 -0.649 -9.422 1.00 14.26 314 ARG A C 1
ATOM 2328 O O . ARG A 1 314 ? -20.948 -0.301 -9.087 1.00 18.36 314 ARG A O 1
ATOM 2336 N N . ASP A 1 315 ? -18.846 -0.925 -8.543 1.00 19.31 315 ASP A N 1
ATOM 2337 C CA . ASP A 1 315 ? -19.044 -0.726 -7.109 1.00 20.14 315 ASP A CA 1
ATOM 2338 C C . ASP A 1 315 ? -19.325 0.738 -6.779 1.00 25.59 315 ASP A C 1
ATOM 2339 O O . ASP A 1 315 ? -20.277 1.042 -6.054 1.00 21.11 315 ASP A O 1
ATOM 2344 N N . VAL A 1 316 ? -18.514 1.667 -7.308 1.00 22.77 316 VAL A N 1
ATOM 2345 C CA . VAL A 1 316 ? -18.654 3.053 -6.850 1.00 23.07 316 VAL A CA 1
ATOM 2346 C C . VAL A 1 316 ? -19.747 3.817 -7.619 1.00 21.93 316 VAL A C 1
ATOM 2347 O O . VAL A 1 316 ? -20.442 4.653 -7.030 1.00 24.53 316 VAL A O 1
ATOM 2351 N N . PHE A 1 317 ? -19.950 3.559 -8.921 1.00 19.72 317 PHE A N 1
ATOM 2352 C CA . PHE A 1 317 ? -21.023 4.261 -9.627 1.00 19.06 317 PHE A CA 1
ATOM 2353 C C . PHE A 1 317 ? -22.345 3.500 -9.631 1.00 19.03 317 PHE A C 1
ATOM 2354 O O . PHE A 1 317 ? -23.406 4.118 -9.785 1.00 22.55 317 PHE A O 1
ATOM 2362 N N . GLY A 1 318 ? -22.319 2.175 -9.471 1.00 24.51 318 GLY A N 1
ATOM 2363 C CA . GLY A 1 318 ? -23.555 1.419 -9.544 1.00 17.44 318 GLY A CA 1
ATOM 2364 C C . GLY A 1 318 ? -24.090 0.917 -8.207 1.00 20.70 318 GLY A C 1
ATOM 2365 O O . GLY A 1 318 ? -25.280 0.597 -8.114 1.00 21.88 318 GLY A O 1
ATOM 2366 N N . LYS A 1 319 ? -23.238 0.872 -7.170 1.00 22.29 319 LYS A N 1
ATOM 2367 C CA . LYS A 1 319 ? -23.610 0.310 -5.868 1.00 20.46 319 LYS A CA 1
ATOM 2368 C C . LYS A 1 319 ? -23.357 1.249 -4.695 1.00 25.93 319 LYS A C 1
ATOM 2369 O O . LYS A 1 319 ? -23.487 0.820 -3.539 1.00 23.45 319 LYS A O 1
ATOM 2375 N N . GLY A 1 320 ? -22.964 2.497 -4.945 1.00 25.65 320 GLY A N 1
ATOM 2376 C CA . GLY A 1 320 ? -22.837 3.476 -3.883 1.00 24.87 320 GLY A CA 1
ATOM 2377 C C . GLY A 1 320 ? -21.570 3.433 -3.059 1.00 27.98 320 GLY A C 1
ATOM 2378 O O . GLY A 1 320 ? -21.502 4.121 -2.0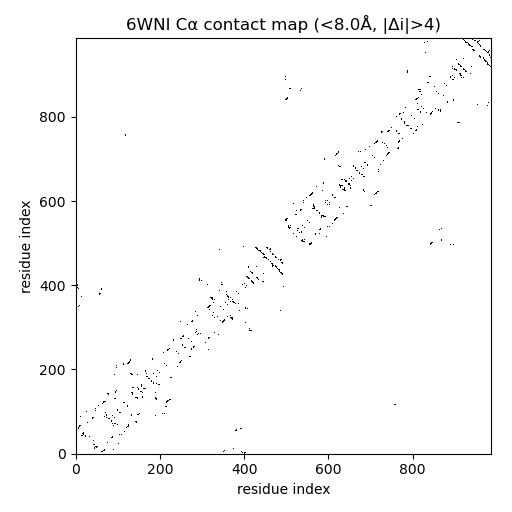36 1.00 29.33 320 GLY A O 1
ATOM 2379 N N . TYR A 1 321 ? -20.560 2.665 -3.455 1.00 22.13 321 TYR A N 1
ATOM 2380 C CA . TYR A 1 321 ? -19.324 2.657 -2.697 1.00 23.16 321 TYR A CA 1
ATOM 2381 C C . TYR A 1 321 ? -18.554 3.960 -2.891 1.00 26.48 321 TYR A C 1
ATOM 2382 O O . TYR A 1 321 ? -18.741 4.690 -3.866 1.00 24.81 321 TYR A O 1
ATOM 2391 N N . GLY A 1 322 ? -17.675 4.248 -1.937 1.00 28.60 322 GLY A N 1
ATOM 2392 C CA . GLY A 1 322 ? -16.889 5.462 -2.010 1.00 29.36 322 GLY A CA 1
ATOM 2393 C C . GLY A 1 322 ? -15.712 5.361 -2.970 1.00 28.65 322 GLY A C 1
ATOM 2394 O O . GLY A 1 322 ? -15.181 4.287 -3.256 1.00 24.55 322 GLY A O 1
ATOM 2395 N N . PHE A 1 323 ? -15.286 6.531 -3.458 1.00 20.42 323 PHE A N 1
ATOM 2396 C CA . PHE A 1 323 ? -14.244 6.598 -4.476 1.00 23.79 323 PHE A CA 1
ATOM 2397 C C . PHE A 1 323 ? -12.910 6.043 -4.006 1.00 24.02 323 PHE A C 1
ATOM 2398 O O . PHE A 1 323 ? -12.041 5.768 -4.838 1.00 22.61 323 PHE A O 1
ATOM 2406 N N . GLU A 1 324 ? -12.702 5.879 -2.695 1.00 25.78 324 GLU A N 1
ATOM 2407 C CA . GLU A 1 324 ? -11.467 5.237 -2.263 1.00 22.22 324 GLU A CA 1
ATOM 2408 C C . GLU A 1 324 ? -11.306 3.864 -2.913 1.00 17.40 324 GLU A C 1
ATOM 2409 O O . GLU A 1 324 ? -10.191 3.472 -3.263 1.00 23.68 324 GLU A O 1
ATOM 2415 N N . ARG A 1 325 ? -12.409 3.149 -3.123 1.00 23.26 325 ARG A N 1
ATOM 2416 C CA . ARG A 1 325 ? -12.339 1.837 -3.761 1.00 26.14 325 ARG A CA 1
ATOM 2417 C C . ARG A 1 325 ? -11.824 1.953 -5.192 1.00 26.41 325 ARG A C 1
ATOM 2418 O O . ARG A 1 325 ? -10.914 1.220 -5.608 1.00 23.55 325 ARG A O 1
ATOM 2426 N N . LEU A 1 326 ? -12.383 2.895 -5.950 1.00 24.48 326 LEU A N 1
ATOM 2427 C CA . LEU A 1 326 ? -11.942 3.119 -7.324 1.00 17.84 326 LEU A CA 1
ATOM 2428 C C . LEU A 1 326 ? -10.484 3.540 -7.366 1.00 19.59 326 LEU A C 1
ATOM 2429 O O . LEU A 1 326 ? -9.677 2.970 -8.112 1.00 22.00 326 LEU A O 1
ATOM 2434 N N . ASN A 1 327 ? -10.114 4.544 -6.559 1.00 22.21 327 ASN A N 1
ATOM 2435 C CA . ASN A 1 327 ? -8.743 5.025 -6.617 1.00 19.04 327 ASN A CA 1
ATOM 2436 C C . ASN A 1 327 ? -7.759 3.973 -6.123 1.00 20.19 327 ASN A C 1
ATOM 2437 O O . ASN A 1 327 ? -6.638 3.880 -6.634 1.00 20.29 327 ASN A O 1
ATOM 2442 N N . ASP A 1 328 ? -8.150 3.177 -5.124 1.00 23.54 328 ASP A N 1
ATOM 2443 C CA . ASP A 1 328 ? -7.266 2.113 -4.651 1.00 26.79 328 ASP A CA 1
ATOM 2444 C C . ASP A 1 328 ? -7.028 1.069 -5.739 1.00 23.34 328 ASP A C 1
ATOM 2445 O O . ASP A 1 328 ? -5.883 0.692 -6.022 1.00 24.79 328 ASP A O 1
ATOM 2450 N N . THR A 1 329 ? -8.103 0.604 -6.367 1.00 26.06 329 THR A N 1
ATOM 2451 C CA . THR A 1 329 ? -7.982 -0.366 -7.450 1.00 27.71 329 THR A CA 1
ATOM 2452 C C . THR A 1 329 ? -7.121 0.176 -8.586 1.00 23.25 329 THR A C 1
ATOM 2453 O O . THR A 1 329 ? -6.239 -0.521 -9.110 1.00 26.61 329 THR A O 1
ATOM 2457 N N . LEU A 1 330 ? -7.350 1.435 -8.964 1.00 26.70 330 LEU A N 1
ATOM 2458 C CA . LEU A 1 330 ? -6.562 2.064 -10.015 1.00 22.67 330 LEU A CA 1
ATOM 2459 C C . LEU A 1 330 ? -5.077 2.073 -9.668 1.00 26.45 330 LEU A C 1
ATOM 2460 O O . LEU A 1 330 ? -4.239 1.680 -10.485 1.00 26.67 330 LEU A O 1
ATOM 2465 N N . GLU A 1 331 ? -4.728 2.498 -8.447 1.00 22.97 331 GLU A N 1
ATOM 2466 C CA . GLU A 1 331 ? -3.320 2.512 -8.057 1.00 30.97 331 GLU A CA 1
ATOM 2467 C C . GLU A 1 331 ? -2.715 1.113 -8.097 1.00 24.65 331 GLU A C 1
ATOM 2468 O O . GLU A 1 331 ? -1.562 0.941 -8.510 1.00 26.47 331 GLU A O 1
ATOM 2474 N N . ASP A 1 332 ? -3.476 0.103 -7.666 1.00 27.37 332 ASP A N 1
ATOM 2475 C CA . ASP A 1 332 ? -2.962 -1.266 -7.655 1.00 28.68 332 ASP A CA 1
ATOM 2476 C C . ASP A 1 332 ? -2.679 -1.769 -9.066 1.00 24.12 332 ASP A C 1
ATOM 2477 O O . ASP A 1 332 ? -1.591 -2.287 -9.344 1.00 24.23 332 ASP A O 1
ATOM 2482 N N . THR A 1 333 ? -3.644 -1.606 -9.979 1.00 29.60 333 THR A N 1
ATOM 2483 C CA . THR A 1 333 ? -3.450 -2.084 -11.345 1.00 22.32 333 THR A CA 1
ATOM 2484 C C . THR A 1 333 ? -2.296 -1.370 -12.037 1.00 24.49 333 THR A C 1
ATOM 2485 O O . THR A 1 333 ? -1.603 -1.972 -12.867 1.00 24.69 333 THR A O 1
ATOM 2489 N N . ASN A 1 334 ? -2.060 -0.092 -11.711 1.00 20.70 334 ASN A N 1
ATOM 2490 C CA . ASN A 1 334 ? -0.983 0.642 -12.365 1.00 26.62 334 ASN A CA 1
ATOM 2491 C C . ASN A 1 334 ? 0.396 0.160 -11.937 1.00 21.76 334 ASN A C 1
ATOM 2492 O O . ASN A 1 334 ? 1.360 0.349 -12.683 1.00 28.19 334 ASN A O 1
ATOM 2497 N N . LYS A 1 335 ? 0.521 -0.485 -10.779 1.00 25.09 335 LYS A N 1
ATOM 2498 C CA . LYS A 1 335 ? 1.815 -1.046 -10.418 1.00 26.48 335 LYS A CA 1
ATOM 2499 C C . LYS A 1 335 ? 1.946 -2.534 -10.727 1.00 27.87 335 LYS A C 1
ATOM 2500 O O . LYS A 1 335 ? 3.073 -3.008 -10.903 1.00 30.84 335 LYS A O 1
ATOM 2506 N N . ASP A 1 336 ? 0.834 -3.266 -10.833 1.00 24.67 336 ASP A N 1
ATOM 2507 C CA . ASP A 1 336 ? 0.876 -4.708 -11.083 1.00 27.85 336 ASP A CA 1
ATOM 2508 C C . ASP A 1 336 ? 1.152 -5.034 -12.545 1.00 27.10 336 ASP A C 1
ATOM 2509 O O . ASP A 1 336 ? 1.940 -5.938 -12.851 1.00 27.69 336 ASP A O 1
ATOM 2514 N N . TYR A 1 337 ? 0.476 -4.344 -13.458 1.00 30.22 337 TYR A N 1
ATOM 2515 C CA . TYR A 1 337 ? 0.690 -4.561 -14.881 1.00 24.43 337 TYR A CA 1
ATOM 2516 C C . TYR A 1 337 ? 1.892 -3.770 -15.368 1.00 25.40 337 TYR A C 1
ATOM 2517 O O . TYR A 1 337 ? 2.075 -2.604 -15.010 1.00 28.14 337 TYR A O 1
ATOM 2526 N N . GLU A 1 338 ? 2.706 -4.405 -16.212 1.00 24.29 338 GLU A N 1
ATOM 2527 C CA . GLU A 1 338 ? 3.872 -3.720 -16.748 1.00 24.66 338 GLU A CA 1
ATOM 2528 C C . GLU A 1 338 ? 3.489 -2.638 -17.747 1.00 28.35 338 GLU A C 1
ATOM 2529 O O . GLU A 1 338 ? 4.203 -1.638 -17.877 1.00 25.21 338 GLU A O 1
ATOM 2535 N N . ASN A 1 339 ? 2.380 -2.810 -18.462 1.00 26.19 339 ASN A N 1
ATOM 2536 C CA . ASN A 1 339 ? 1.908 -1.818 -19.425 1.00 24.19 339 ASN A CA 1
ATOM 2537 C C . ASN A 1 339 ? 0.435 -1.530 -19.164 1.00 26.66 339 ASN A C 1
ATOM 2538 O O . ASN A 1 339 ? -0.446 -1.973 -19.914 1.00 22.32 339 ASN A O 1
ATOM 2543 N N . PRO A 1 340 ? 0.126 -0.780 -18.100 1.00 26.45 340 PRO A N 1
ATOM 2544 C CA . PRO A 1 340 ? -1.283 -0.433 -17.847 1.00 22.68 340 PRO A CA 1
ATOM 2545 C C . PRO A 1 340 ? -1.901 0.404 -18.960 1.00 18.34 340 PRO A C 1
ATOM 2546 O O . PRO A 1 340 ? -3.129 0.408 -19.107 1.00 18.65 340 PRO A O 1
ATOM 2550 N N . TYR A 1 341 ? -1.086 1.083 -19.766 1.00 19.07 341 TYR A N 1
ATOM 2551 C CA . TYR A 1 341 ? -1.589 1.910 -20.856 1.00 18.69 341 TYR A CA 1
ATOM 2552 C C . TYR A 1 341 ? -2.239 1.094 -21.966 1.00 23.33 341 TYR A C 1
ATOM 2553 O O . TYR A 1 341 ? -2.866 1.680 -22.856 1.00 25.32 341 TYR A O 1
ATOM 2562 N N . LYS A 1 342 ? -2.139 -0.235 -21.914 1.00 22.51 342 LYS A N 1
ATOM 2563 C CA . LYS A 1 342 ? -2.775 -1.108 -22.890 1.00 24.28 342 LYS A CA 1
ATOM 2564 C C . LYS A 1 342 ? -3.898 -1.948 -22.300 1.00 21.24 342 LYS A C 1
ATOM 2565 O O . LYS A 1 342 ? -4.480 -2.770 -23.019 1.00 18.72 342 LYS A O 1
ATOM 2571 N N . LEU A 1 343 ? -4.219 -1.765 -21.017 1.00 17.17 343 LEU A N 1
ATOM 2572 C CA . LEU A 1 343 ? -5.416 -2.370 -20.452 1.00 19.11 343 LEU A CA 1
ATOM 2573 C C . LEU A 1 343 ? -6.644 -1.822 -21.167 1.00 17.09 343 LEU A C 1
ATOM 2574 O O . LEU A 1 343 ? -6.672 -0.656 -21.574 1.00 17.15 343 LEU A O 1
ATOM 2579 N N . VAL A 1 344 ? -7.649 -2.674 -21.341 1.00 16.49 344 VAL A N 1
ATOM 2580 C CA . VAL A 1 344 ? -8.861 -2.317 -22.064 1.00 17.07 344 VAL A CA 1
ATOM 2581 C C . VAL A 1 344 ? -10.002 -2.224 -21.050 1.00 17.37 344 VAL A C 1
ATOM 2582 O O . VAL A 1 344 ? -10.428 -3.230 -20.463 1.00 15.30 344 VAL A O 1
ATOM 2586 N N . THR A 1 345 ? -10.499 -1.009 -20.832 1.00 16.15 345 THR A N 1
ATOM 2587 C CA . THR A 1 345 ? -11.421 -0.737 -19.741 1.00 13.23 345 THR A CA 1
ATOM 2588 C C . THR A 1 345 ? -12.855 -0.715 -20.244 1.00 16.20 345 THR A C 1
ATOM 2589 O O . THR A 1 345 ? -13.123 -0.471 -21.423 1.00 16.05 345 THR A O 1
ATOM 2593 N N . PHE A 1 346 ? -13.786 -0.976 -19.330 1.00 14.73 346 PHE A N 1
ATOM 2594 C CA . PHE A 1 346 ? -15.189 -1.077 -19.701 1.00 12.83 346 PHE A CA 1
ATOM 2595 C C . PHE A 1 346 ? -16.051 -0.959 -18.449 1.00 15.06 346 PHE A C 1
ATOM 2596 O O . PHE A 1 346 ? -15.599 -1.229 -17.332 1.00 18.76 346 PHE A O 1
ATOM 2604 N N . ILE A 1 347 ? -17.306 -0.573 -18.662 1.00 13.83 347 ILE A N 1
ATOM 2605 C CA . ILE A 1 347 ? -18.304 -0.487 -17.600 1.00 15.85 347 ILE A CA 1
ATOM 2606 C C . ILE A 1 347 ? -19.221 -1.705 -17.585 1.00 21.32 347 ILE A C 1
ATOM 2607 O O . ILE A 1 347 ? -19.638 -2.159 -16.518 1.00 20.30 347 ILE A O 1
ATOM 2612 N N . ASP A 1 348 ? -19.570 -2.220 -18.761 1.00 15.06 348 ASP A N 1
ATOM 2613 C CA . ASP A 1 348 ? -20.373 -3.424 -18.886 1.00 12.89 348 ASP A CA 1
ATOM 2614 C C . ASP A 1 348 ? -19.959 -4.118 -20.180 1.00 15.01 348 ASP A C 1
ATOM 2615 O O . ASP A 1 348 ? -19.040 -3.675 -20.873 1.00 17.24 348 ASP A O 1
ATOM 2620 N N . ASN A 1 349 ? -20.629 -5.221 -20.485 1.00 15.06 349 ASN A N 1
ATOM 2621 C CA . ASN A 1 349 ? -20.336 -6.028 -21.664 1.00 14.63 349 ASN A CA 1
ATOM 2622 C C . ASN A 1 349 ? -21.477 -7.032 -21.825 1.00 16.08 349 ASN A C 1
ATOM 2623 O O . ASN A 1 349 ? -22.516 -6.928 -21.163 1.00 14.70 349 ASN A O 1
ATOM 2628 N N . HIS A 1 350 ? -21.292 -7.989 -22.728 1.00 14.34 350 HIS A N 1
ATOM 2629 C CA . HIS A 1 350 ? -22.292 -8.974 -23.102 1.00 17.57 350 HIS A CA 1
ATOM 2630 C C . HIS A 1 350 ? -22.411 -10.120 -22.115 1.00 16.32 350 HIS A C 1
ATOM 2631 O O . HIS A 1 350 ? -23.275 -10.982 -22.312 1.00 15.92 350 HIS A O 1
ATOM 2638 N N . ASP A 1 351 ? -21.583 -10.142 -21.070 1.00 15.34 351 ASP A N 1
ATOM 2639 C CA . ASP A 1 351 ? -21.547 -11.232 -20.095 1.00 19.08 351 ASP A CA 1
ATOM 2640 C C . ASP A 1 351 ? -21.921 -10.783 -18.689 1.00 24.43 351 ASP A C 1
ATOM 2641 O O . ASP A 1 351 ? -21.723 -11.543 -17.731 1.00 21.02 351 ASP A O 1
ATOM 2646 N N . MET A 1 352 ? -22.401 -9.559 -18.530 1.00 18.38 352 MET A N 1
ATOM 2647 C CA . MET A 1 352 ? -22.820 -9.054 -17.235 1.00 16.72 352 MET A CA 1
ATOM 2648 C C . MET A 1 352 ? -23.947 -8.072 -17.481 1.00 17.79 352 MET A C 1
ATOM 2649 O O . MET A 1 352 ? -24.143 -7.613 -18.616 1.00 16.28 352 MET A O 1
ATOM 2654 N N . PRO A 1 353 ? -24.737 -7.755 -16.464 1.00 16.73 353 PRO A N 1
ATOM 2655 C CA . PRO A 1 353 ? -25.832 -6.820 -16.697 1.00 13.07 353 PRO A CA 1
ATOM 2656 C C . PRO A 1 353 ? -25.295 -5.448 -17.106 1.00 11.62 353 PRO A C 1
ATOM 2657 O O . PRO A 1 353 ? -24.216 -5.022 -16.685 1.00 16.40 353 PRO A O 1
ATOM 2661 N N . ARG A 1 354 ? -26.030 -4.789 -17.985 1.00 16.06 354 ARG A N 1
ATOM 2662 C CA . ARG A 1 354 ? -25.630 -3.457 -18.403 1.00 14.89 354 ARG A CA 1
ATOM 2663 C C . ARG A 1 354 ? -25.694 -2.507 -17.218 1.00 19.41 354 ARG A C 1
ATOM 2664 O O . ARG A 1 354 ? -26.456 -2.719 -16.272 1.00 21.26 354 ARG A O 1
ATOM 2672 N N . PHE A 1 355 ? -24.867 -1.458 -17.267 1.00 16.77 355 PHE A N 1
ATOM 2673 C CA . PHE A 1 355 ? -24.785 -0.557 -16.124 1.00 17.15 355 PHE A CA 1
ATOM 2674 C C . PHE A 1 355 ? -26.166 -0.102 -15.666 1.00 18.45 355 PHE A C 1
ATOM 2675 O O . PHE A 1 355 ? -26.451 -0.095 -14.463 1.00 22.90 355 PHE A O 1
ATOM 2683 N N . LEU A 1 356 ? -27.034 0.280 -16.601 1.00 17.07 356 LEU A N 1
ATOM 2684 C CA . LEU A 1 356 ? -28.360 0.767 -16.226 1.00 20.89 356 LEU A CA 1
ATOM 2685 C C . LEU A 1 356 ? -29.242 -0.322 -15.621 1.00 28.84 356 LEU A C 1
ATOM 2686 O O . LEU A 1 356 ? -30.221 0.008 -14.943 1.00 22.72 356 LEU A O 1
ATOM 2691 N N . SER A 1 357 ? -28.933 -1.601 -15.857 1.00 22.06 357 SER A N 1
ATOM 2692 C CA . SER A 1 357 ? -29.645 -2.659 -15.145 1.00 25.77 357 SER A CA 1
ATOM 2693 C C . SER A 1 357 ? -29.192 -2.736 -13.695 1.00 20.09 357 SER A C 1
ATOM 2694 O O . SER A 1 357 ? -30.000 -3.031 -12.803 1.00 20.97 357 SER A O 1
ATOM 2697 N N . LEU A 1 358 ? -27.910 -2.468 -13.443 1.00 18.20 358 LEU A N 1
ATOM 2698 C CA . LEU A 1 358 ? -27.387 -2.451 -12.086 1.00 20.02 358 LEU A CA 1
ATOM 2699 C C . LEU A 1 358 ? -27.850 -1.211 -11.324 1.00 26.26 358 LEU A C 1
ATOM 2700 O O . LEU A 1 358 ? -28.180 -1.300 -10.136 1.00 20.21 358 LEU A O 1
ATOM 2705 N N . ASN A 1 359 ? -27.871 -0.046 -11.989 1.00 22.47 359 ASN A N 1
ATOM 2706 C CA . ASN A 1 359 ? -28.256 1.228 -11.367 1.00 20.50 359 ASN A CA 1
ATOM 2707 C C . ASN A 1 359 ? -28.795 2.118 -12.482 1.00 19.41 359 ASN A C 1
ATOM 2708 O O . ASN A 1 359 ? -28.018 2.641 -13.293 1.00 21.01 359 ASN A O 1
ATOM 2713 N N . ASN A 1 360 ? -30.115 2.283 -12.523 1.00 19.25 360 ASN A N 1
ATOM 2714 C CA . ASN A 1 360 ? -30.781 3.009 -13.602 1.00 19.45 360 ASN A CA 1
ATOM 2715 C C . ASN A 1 360 ? -30.700 4.515 -13.322 1.00 22.36 360 ASN A C 1
ATOM 2716 O O . ASN A 1 360 ? -31.697 5.207 -13.106 1.00 24.89 360 ASN A O 1
ATOM 2721 N N . ASP A 1 361 ? -29.461 5.009 -13.327 1.00 22.58 361 ASP A N 1
ATOM 2722 C CA . ASP A 1 361 ? -29.133 6.404 -13.046 1.00 15.89 361 ASP A CA 1
ATOM 2723 C C . ASP A 1 361 ? -28.252 6.920 -14.185 1.00 19.24 361 ASP A C 1
ATOM 2724 O O . ASP A 1 361 ? -27.064 6.592 -14.249 1.00 19.88 361 ASP A O 1
ATOM 2729 N N . LYS A 1 362 ? -28.828 7.743 -15.065 1.00 19.87 362 LYS A N 1
ATOM 2730 C CA . LYS A 1 362 ? -28.071 8.244 -16.213 1.00 20.84 362 LYS A CA 1
ATOM 2731 C C . LYS A 1 362 ? -26.947 9.192 -15.794 1.00 21.22 362 LYS A C 1
ATOM 2732 O O . LYS A 1 362 ? -25.917 9.260 -16.475 1.00 19.67 362 LYS A O 1
ATOM 2738 N N . ASP A 1 363 ? -27.110 9.938 -14.698 1.00 18.52 363 ASP A N 1
ATOM 2739 C CA . ASP A 1 363 ? -25.995 10.756 -14.219 1.00 18.92 363 ASP A CA 1
ATOM 2740 C C . ASP A 1 363 ? -24.817 9.895 -13.789 1.00 21.71 363 ASP A C 1
ATOM 2741 O O . ASP A 1 363 ? -23.658 10.242 -14.042 1.00 18.82 363 ASP A O 1
ATOM 2746 N N . LYS A 1 364 ? -25.089 8.782 -13.099 1.00 16.87 364 LYS A N 1
ATOM 2747 C CA . LYS A 1 364 ? -24.008 7.894 -12.700 1.00 19.21 364 LYS A CA 1
ATOM 2748 C C . LYS A 1 364 ? -23.350 7.259 -13.922 1.00 15.23 364 LYS A C 1
ATOM 2749 O O . LYS A 1 364 ? -22.123 7.086 -13.963 1.00 19.53 364 LYS A O 1
ATOM 2755 N N . LEU A 1 365 ? -24.159 6.897 -14.914 1.00 14.15 365 LEU A N 1
ATOM 2756 C CA . LEU A 1 365 ? -23.628 6.365 -16.163 1.00 18.25 365 LEU A CA 1
ATOM 2757 C C . LEU A 1 365 ? -22.704 7.378 -16.839 1.00 18.90 365 LEU A C 1
ATOM 2758 O O . LEU A 1 365 ? -21.580 7.041 -17.231 1.00 13.77 365 LEU A O 1
ATOM 2763 N N . HIS A 1 366 ? -23.156 8.632 -16.965 1.00 18.28 366 HIS A N 1
ATOM 2764 C CA . HIS A 1 366 ? -22.314 9.664 -17.579 1.00 18.40 366 HIS A CA 1
ATOM 2765 C C . HIS A 1 366 ? -21.002 9.828 -16.821 1.00 19.21 366 HIS A C 1
ATOM 2766 O O . HIS A 1 366 ? -19.934 9.994 -17.427 1.00 16.56 366 HIS A O 1
ATOM 2773 N N . GLU A 1 367 ? -21.052 9.751 -15.491 1.00 17.47 367 GLU A N 1
ATOM 2774 C CA . GLU A 1 367 ? -19.837 9.884 -14.705 1.00 15.55 367 GLU A CA 1
ATOM 2775 C C . GLU A 1 367 ? -18.887 8.710 -14.942 1.00 15.97 367 GLU A C 1
ATOM 2776 O O . GLU A 1 367 ? -17.663 8.902 -15.038 1.00 16.84 367 GLU A O 1
ATOM 2782 N N . ALA A 1 368 ? -19.423 7.487 -15.038 1.00 15.45 368 ALA A N 1
ATOM 2783 C CA . ALA A 1 368 ? -18.564 6.335 -15.308 1.00 15.16 368 ALA A CA 1
ATOM 2784 C C . ALA A 1 368 ? -17.951 6.403 -16.710 1.00 13.48 368 ALA A C 1
ATOM 2785 O O . ALA A 1 368 ? -16.773 6.068 -16.891 1.00 15.46 368 ALA A O 1
ATOM 2787 N N . ILE A 1 369 ? -18.739 6.820 -17.707 1.00 13.58 369 ILE A N 1
ATOM 2788 C CA . ILE A 1 369 ? -18.209 7.040 -19.057 1.00 13.19 369 ILE A CA 1
ATOM 2789 C C . ILE A 1 369 ? -17.075 8.055 -19.022 1.00 16.46 369 ILE A C 1
ATOM 2790 O O . ILE A 1 369 ? -15.973 7.807 -19.526 1.00 15.45 369 ILE A O 1
ATOM 2795 N N . ALA A 1 370 ? -17.321 9.215 -18.407 1.00 16.73 370 ALA A N 1
ATOM 2796 C CA . ALA A 1 370 ? -16.264 10.214 -18.307 1.00 11.82 370 ALA A CA 1
ATOM 2797 C C . ALA A 1 370 ? -15.027 9.640 -17.634 1.00 15.13 370 ALA A C 1
ATOM 2798 O O . ALA A 1 370 ? -13.899 9.912 -18.062 1.00 16.05 370 ALA A O 1
ATOM 2800 N N . PHE A 1 371 ? -15.215 8.795 -16.609 1.00 13.34 371 PHE A N 1
ATOM 2801 C CA . PHE A 1 371 ? -14.061 8.200 -15.941 1.00 16.18 371 PHE A CA 1
ATOM 2802 C C . PHE A 1 371 ? -13.228 7.347 -16.901 1.00 13.49 371 PHE A C 1
ATOM 2803 O O . PHE A 1 371 ? -12.009 7.538 -17.008 1.00 12.39 371 PHE A O 1
ATOM 2811 N N . ILE A 1 372 ? -13.849 6.369 -17.579 1.00 15.71 372 ILE A N 1
ATOM 2812 C CA . ILE A 1 372 ? -13.004 5.482 -18.384 1.00 14.65 372 ILE A CA 1
ATOM 2813 C C . ILE A 1 372 ? -12.389 6.250 -19.553 1.00 13.47 372 ILE A C 1
ATOM 2814 O O . ILE A 1 372 ? -11.259 5.961 -19.966 1.00 18.02 372 ILE A O 1
ATOM 2819 N N . MET A 1 373 ? -13.094 7.256 -20.073 1.00 15.99 373 MET A N 1
ATOM 2820 C CA . MET A 1 373 ? -12.533 8.040 -21.177 1.00 15.62 373 MET A CA 1
ATOM 2821 C C . MET A 1 373 ? -11.302 8.834 -20.755 1.00 18.33 373 MET A C 1
ATOM 2822 O O . MET A 1 373 ? -10.445 9.128 -21.600 1.00 21.96 373 MET A O 1
ATOM 2827 N N . THR A 1 374 ? -11.188 9.191 -19.469 1.00 16.33 374 THR A N 1
ATOM 2828 C CA . THR A 1 374 ? -10.075 9.993 -18.968 1.00 16.03 374 THR A CA 1
ATOM 2829 C C . THR A 1 374 ? -9.130 9.190 -18.076 1.00 15.49 374 THR A C 1
ATOM 2830 O O . THR A 1 374 ? -8.377 9.774 -17.286 1.00 18.74 374 THR A O 1
ATOM 2834 N N . THR A 1 375 ? -9.152 7.860 -18.203 1.00 13.58 375 THR A N 1
ATOM 2835 C CA . THR A 1 375 ? -8.332 6.933 -17.436 1.00 18.79 375 THR A CA 1
ATOM 2836 C C . THR A 1 375 ? -7.409 6.174 -18.385 1.00 18.65 375 THR A C 1
ATOM 2837 O O . THR A 1 375 ? -7.728 5.993 -19.562 1.00 15.90 375 THR A O 1
ATOM 2841 N N . ARG A 1 376 ? -6.254 5.746 -17.870 1.00 15.67 376 ARG A N 1
ATOM 2842 C CA . ARG A 1 376 ? -5.249 5.084 -18.691 1.00 15.14 376 ARG A CA 1
ATOM 2843 C C . ARG A 1 376 ? -5.835 3.866 -19.403 1.00 18.13 376 ARG A C 1
ATOM 2844 O O . ARG A 1 376 ? -6.829 3.278 -18.969 1.00 15.54 376 ARG A O 1
ATOM 2852 N N . GLY A 1 377 ? -5.216 3.510 -20.522 1.00 18.47 377 GLY A N 1
ATOM 2853 C CA . GLY A 1 377 ? -5.655 2.366 -21.294 1.00 18.37 377 GLY A CA 1
ATOM 2854 C C . GLY A 1 377 ? -6.644 2.760 -22.374 1.00 20.49 377 GLY A C 1
ATOM 2855 O O . GLY A 1 377 ? -6.769 3.927 -22.752 1.00 17.95 377 GLY A O 1
ATOM 2856 N N . ILE A 1 378 ? -7.366 1.755 -22.866 1.00 15.99 378 ILE A N 1
ATOM 2857 C CA . ILE A 1 378 ? -8.303 1.906 -23.981 1.00 15.71 378 ILE A CA 1
ATOM 2858 C C . ILE A 1 378 ? -9.733 1.641 -23.528 1.00 17.01 378 ILE A C 1
ATOM 2859 O O . ILE A 1 378 ? -10.072 0.496 -23.187 1.00 16.98 378 ILE A O 1
ATOM 2864 N N . PRO A 1 379 ? -10.610 2.639 -23.542 1.00 15.33 379 PRO A N 1
ATOM 2865 C CA . PRO A 1 379 ? -11.981 2.422 -23.078 1.00 13.54 379 PRO A CA 1
ATOM 2866 C C . PRO A 1 379 ? -12.850 1.779 -24.145 1.00 16.23 379 PRO A C 1
ATOM 2867 O O . PRO A 1 379 ? -12.669 1.991 -25.345 1.00 17.13 379 PRO A O 1
ATOM 2871 N N . VAL A 1 380 ? -13.809 0.981 -23.680 1.00 15.25 380 VAL A N 1
ATOM 2872 C CA . VAL A 1 380 ? -14.783 0.301 -24.526 1.00 10.73 380 VAL A CA 1
ATOM 2873 C C . VAL A 1 380 ? -16.172 0.833 -24.208 1.00 15.99 380 VAL A C 1
ATOM 2874 O O . VAL A 1 380 ? -16.546 0.952 -23.032 1.00 18.78 380 VAL A O 1
ATOM 2878 N N . ILE A 1 381 ? -16.945 1.129 -25.248 1.00 13.69 381 ILE A N 1
ATOM 2879 C CA . ILE A 1 381 ? -18.366 1.421 -25.112 1.00 11.59 381 ILE A CA 1
ATOM 2880 C C . ILE A 1 381 ? -19.132 0.245 -25.699 1.00 12.92 381 ILE A C 1
ATOM 2881 O O . ILE A 1 381 ? -18.983 -0.076 -26.884 1.00 13.17 381 ILE A O 1
ATOM 2886 N N . TYR A 1 382 ? -19.938 -0.413 -24.872 1.00 13.78 382 TYR A N 1
ATOM 2887 C CA . TYR A 1 382 ? -20.758 -1.514 -25.344 1.00 12.69 382 TYR A CA 1
ATOM 2888 C C . TYR A 1 382 ? -21.952 -0.923 -26.092 1.00 14.17 382 TYR A C 1
ATOM 2889 O O . TYR A 1 382 ? -22.558 0.042 -25.619 1.00 15.82 382 TYR A O 1
ATOM 2898 N N . TYR A 1 383 ? -22.259 -1.465 -27.276 1.00 12.00 383 TYR A N 1
ATOM 2899 C CA . TYR A 1 383 ? -23.215 -0.832 -28.185 1.00 14.55 383 TYR A CA 1
ATOM 2900 C C . TYR A 1 383 ? -24.521 -0.490 -27.470 1.00 15.02 383 TYR A C 1
ATOM 2901 O O . TYR A 1 383 ? -25.049 -1.276 -26.676 1.00 14.74 383 TYR A O 1
ATOM 2910 N N . GLY A 1 384 ? -25.044 0.699 -27.762 1.00 16.12 384 GLY A N 1
ATOM 2911 C CA . GLY A 1 384 ? -26.296 1.142 -27.183 1.00 15.28 384 GLY A CA 1
ATOM 2912 C C . GLY A 1 384 ? -26.184 1.812 -25.831 1.00 12.84 384 GLY A C 1
ATOM 2913 O O . GLY A 1 384 ? -27.170 2.416 -25.383 1.00 16.91 384 GLY A O 1
ATOM 2914 N N . THR A 1 385 ? -25.028 1.725 -25.162 1.00 16.99 385 THR A N 1
ATOM 2915 C CA . THR A 1 385 ? -24.807 2.516 -23.951 1.00 17.82 385 THR A CA 1
ATOM 2916 C C . THR A 1 385 ? -25.202 3.966 -24.178 1.00 24.74 385 THR A C 1
ATOM 2917 O O . THR A 1 385 ? -25.878 4.585 -23.341 1.00 17.73 385 THR A O 1
ATOM 2921 N N . GLU A 1 386 ? -24.793 4.518 -25.321 1.00 15.40 386 GLU A N 1
ATOM 2922 C CA . GLU A 1 386 ? -25.046 5.912 -25.649 1.00 19.42 386 GLU A CA 1
ATOM 2923 C C . GLU A 1 386 ? -26.518 6.200 -25.911 1.00 22.72 386 GLU A C 1
ATOM 2924 O O . GLU A 1 386 ? -26.902 7.380 -25.964 1.00 20.41 386 GLU A O 1
ATOM 2930 N N . GLN A 1 387 ? -27.339 5.162 -26.089 1.00 18.17 387 GLN A N 1
ATOM 2931 C CA . GLN A 1 387 ? -28.782 5.284 -26.230 1.00 17.46 387 GLN A CA 1
ATOM 2932 C C . GLN A 1 387 ? -29.520 4.851 -24.967 1.00 17.59 387 GLN A C 1
ATOM 2933 O O . GLN A 1 387 ? -30.743 4.698 -25.003 1.00 21.37 387 GLN A O 1
ATOM 2939 N N . TYR A 1 388 ? -28.797 4.640 -23.873 1.00 17.39 388 TYR A N 1
ATOM 2940 C CA . TYR A 1 388 ? -29.375 4.207 -22.596 1.00 19.85 388 TYR A CA 1
ATOM 2941 C C . TYR A 1 388 ? -30.167 2.910 -22.764 1.00 23.04 388 TYR A C 1
ATOM 2942 O O . TYR A 1 388 ? -31.219 2.717 -22.155 1.00 20.94 388 TYR A O 1
ATOM 2951 N N . LEU A 1 389 ? -29.654 2.011 -23.601 1.00 16.28 389 LEU A N 1
ATOM 2952 C CA . LEU A 1 389 ? -30.309 0.740 -23.878 1.00 20.59 389 LEU A CA 1
ATOM 2953 C C . LEU A 1 389 ? -30.129 -0.226 -22.704 1.00 17.80 389 LEU A C 1
ATOM 2954 O O . LEU A 1 389 ? -29.005 -0.437 -22.234 1.00 19.45 389 LEU A O 1
ATOM 2959 N N . HIS A 1 390 ? -31.235 -0.801 -22.221 1.00 20.71 390 HIS A N 1
ATOM 2960 C CA . HIS A 1 390 ? -31.137 -1.891 -21.249 1.00 19.17 390 HIS A CA 1
ATOM 2961 C C . HIS A 1 390 ? -32.465 -2.634 -21.163 1.00 23.49 390 HIS A C 1
ATOM 2962 O O . HIS A 1 390 ? -33.531 -2.072 -21.419 1.00 22.21 390 HIS A O 1
ATOM 2969 N N . ASN A 1 391 ? -32.376 -3.919 -20.832 1.00 17.52 391 ASN A N 1
ATOM 2970 C CA . ASN A 1 391 ? -33.531 -4.745 -20.502 1.00 20.27 391 ASN A CA 1
ATOM 2971 C C . ASN A 1 391 ? -33.232 -5.408 -19.167 1.00 20.76 391 ASN A C 1
ATOM 2972 O O . ASN A 1 391 ? -32.180 -6.035 -19.011 1.00 20.30 391 ASN A O 1
ATOM 2977 N N . ASP A 1 392 ? -34.127 -5.232 -18.193 1.00 19.63 392 ASP A N 1
ATOM 2978 C CA . ASP A 1 392 ? -33.850 -5.629 -16.822 1.00 20.17 392 ASP A CA 1
ATOM 2979 C C . ASP A 1 392 ? -34.413 -7.000 -16.460 1.00 21.14 392 ASP A C 1
ATOM 2980 O O . ASP A 1 392 ? -34.416 -7.357 -15.280 1.00 22.66 392 ASP A O 1
ATOM 2985 N N . THR A 1 393 ? -34.869 -7.776 -17.440 1.00 23.55 393 THR A N 1
ATOM 2986 C CA . THR A 1 393 ? -35.310 -9.141 -17.165 1.00 23.12 393 THR A CA 1
ATOM 2987 C C . THR A 1 393 ? -34.157 -9.954 -16.603 1.00 20.94 393 THR A C 1
ATOM 2988 O O . THR A 1 393 ? -33.007 -9.802 -17.027 1.00 19.67 393 THR A O 1
ATOM 2992 N N . ASN A 1 394 ? -34.464 -10.820 -15.631 1.00 18.69 394 ASN A N 1
ATOM 2993 C CA . ASN A 1 394 ? -33.439 -11.614 -14.958 1.00 19.42 394 ASN A CA 1
ATOM 2994 C C . ASN A 1 394 ? -32.275 -10.736 -14.516 1.00 19.66 394 ASN A C 1
ATOM 2995 O O . ASN A 1 394 ? -31.102 -11.096 -14.646 1.00 20.91 394 ASN A O 1
ATOM 3000 N N . GLY A 1 395 ? -32.608 -9.550 -14.008 1.00 18.37 395 GLY A N 1
ATOM 3001 C CA . GLY A 1 395 ? -31.594 -8.643 -13.529 1.00 22.48 395 GLY A CA 1
ATOM 3002 C C . GLY A 1 395 ? -30.758 -8.025 -14.621 1.00 18.79 395 GLY A C 1
ATOM 3003 O O . GLY A 1 395 ? -29.717 -7.437 -14.321 1.00 18.10 395 GLY A O 1
ATOM 3004 N N . GLY A 1 396 ? -31.181 -8.149 -15.877 1.00 22.48 396 GLY A N 1
ATOM 3005 C CA . GLY A 1 396 ? -30.388 -7.691 -17.001 1.00 17.13 396 GLY A CA 1
ATOM 3006 C C . GLY A 1 396 ? -29.324 -8.656 -17.468 1.00 21.81 396 GLY A C 1
ATOM 3007 O O . GLY A 1 396 ? -28.503 -8.289 -18.319 1.00 19.86 396 GLY A O 1
ATOM 3008 N N . ASN A 1 397 ? -29.301 -9.874 -16.936 1.00 19.72 397 ASN A N 1
ATOM 3009 C CA . ASN A 1 397 ? -28.274 -10.837 -17.291 1.00 16.13 397 ASN A CA 1
ATOM 3010 C C . ASN A 1 397 ? -28.543 -11.460 -18.661 1.00 13.36 397 ASN A C 1
ATOM 3011 O O . ASN A 1 397 ? -29.670 -11.472 -19.157 1.00 17.20 397 ASN A O 1
ATOM 3016 N N . ASP A 1 398 ? -27.460 -11.963 -19.274 1.00 15.70 398 ASP A N 1
ATOM 3017 C CA . ASP A 1 398 ? -27.456 -12.766 -20.499 1.00 18.53 398 ASP A CA 1
ATOM 3018 C C . ASP A 1 398 ? -28.691 -13.657 -20.530 1.00 20.49 398 ASP A C 1
ATOM 3019 O O . ASP A 1 398 ? -28.879 -14.461 -19.605 1.00 21.74 398 ASP A O 1
ATOM 3024 N N . PRO A 1 399 ? -29.539 -13.583 -21.571 1.00 14.45 399 PRO A N 1
ATOM 3025 C CA . PRO A 1 399 ? -29.351 -12.847 -22.841 1.00 16.99 399 PRO A CA 1
ATOM 3026 C C . PRO A 1 399 ? -29.847 -11.408 -22.872 1.00 20.27 399 PRO A C 1
ATOM 3027 O O . PRO A 1 399 ? -29.705 -10.730 -23.898 1.00 15.01 399 PRO A O 1
ATOM 3031 N N . TYR A 1 400 ? -30.439 -10.942 -21.774 1.00 17.83 400 TYR A N 1
ATOM 3032 C CA . TYR A 1 400 ? -31.155 -9.676 -21.829 1.00 19.51 400 TYR A CA 1
ATOM 3033 C C . TYR A 1 400 ? -30.223 -8.476 -21.864 1.00 12.87 400 TYR A C 1
ATOM 3034 O O . TYR A 1 400 ? -30.703 -7.359 -22.095 1.00 17.47 400 TYR A O 1
ATOM 3043 N N . ASN A 1 401 ? -28.925 -8.677 -21.647 1.00 16.76 401 ASN A N 1
ATOM 3044 C CA . ASN A 1 401 ? -27.933 -7.631 -21.870 1.00 13.78 401 ASN A CA 1
ATOM 3045 C C . ASN A 1 401 ? -27.558 -7.496 -23.341 1.00 16.15 401 ASN A C 1
ATOM 3046 O O . ASN A 1 401 ? -26.680 -6.689 -23.671 1.00 15.19 401 ASN A O 1
ATOM 3051 N N . ARG A 1 402 ? -28.206 -8.253 -24.229 1.00 14.91 402 ARG A N 1
ATOM 3052 C CA . ARG A 1 402 ? -27.985 -8.145 -25.674 1.00 13.19 402 ARG A CA 1
ATOM 3053 C C . ARG A 1 402 ? -29.279 -7.796 -26.406 1.00 15.57 402 ARG A C 1
ATOM 3054 O O . ARG A 1 402 ? -29.699 -8.506 -27.327 1.00 14.77 402 ARG A O 1
ATOM 3062 N N . PRO A 1 403 ? -29.936 -6.699 -26.035 1.00 14.70 403 PRO A N 1
ATOM 3063 C CA . PRO A 1 403 ? -31.164 -6.324 -26.732 1.00 13.80 403 PRO A CA 1
ATOM 3064 C C . PRO A 1 403 ? -30.828 -5.775 -28.110 1.00 15.88 403 PRO A C 1
ATOM 3065 O O . PRO A 1 403 ? -29.690 -5.399 -28.387 1.00 18.54 403 PRO A O 1
ATOM 3069 N N . MET A 1 404 ? -31.830 -5.749 -28.979 1.00 16.47 404 MET A N 1
ATOM 3070 C CA . MET A 1 404 ? -31.657 -5.129 -30.288 1.00 15.29 404 MET A CA 1
ATOM 3071 C C . MET A 1 404 ? -31.416 -3.633 -30.126 1.00 21.21 404 MET A C 1
ATOM 3072 O O . MET A 1 404 ? -32.102 -2.961 -29.346 1.00 18.77 404 MET A O 1
ATOM 3077 N N . MET A 1 405 ? -30.424 -3.114 -30.842 1.00 17.76 405 MET A N 1
ATOM 3078 C CA . MET A 1 405 ? -30.244 -1.673 -30.912 1.00 17.54 405 MET A CA 1
ATOM 3079 C C . MET A 1 405 ? -31.531 -1.044 -31.425 1.00 19.55 405 MET A C 1
ATOM 3080 O O . MET A 1 405 ? -32.097 -1.493 -32.422 1.00 22.53 405 MET A O 1
ATOM 3085 N N . GLU A 1 406 ? -32.015 -0.025 -30.716 1.00 24.37 406 GLU A N 1
ATOM 3086 C CA . GLU A 1 406 ? -33.332 0.542 -30.974 1.00 30.68 406 GLU A CA 1
ATOM 3087 C C . GLU A 1 406 ? -33.261 1.880 -31.683 1.00 33.76 406 GLU A C 1
ATOM 3088 O O . GLU A 1 406 ? -33.995 2.116 -32.645 1.00 38.26 406 GLU A O 1
ATOM 3094 N N . LYS A 1 407 ? -32.414 2.779 -31.209 1.00 29.26 407 LYS A N 1
ATOM 3095 C CA . LYS A 1 407 ? -32.384 4.133 -31.786 1.00 28.58 407 LYS A CA 1
ATOM 3096 C C . LYS A 1 407 ? -30.949 4.484 -32.123 1.00 25.61 407 LYS A C 1
ATOM 3097 O O . LYS A 1 407 ? -30.060 3.933 -31.519 1.00 25.34 407 LYS A O 1
ATOM 3103 N N . PHE A 1 408 ? -30.780 5.390 -33.072 1.00 26.94 408 PHE A N 1
ATOM 3104 C CA . PHE A 1 408 ? -29.483 5.905 -33.476 1.00 23.78 408 PHE A CA 1
ATOM 3105 C C . PHE A 1 408 ? -29.483 7.427 -33.336 1.00 22.62 408 PHE A C 1
ATOM 3106 O O . PHE A 1 408 ? -29.079 8.171 -34.229 1.00 25.44 408 PHE A O 1
ATOM 3114 N N . ASP A 1 409 ? -29.971 7.899 -32.189 1.00 22.68 409 ASP A N 1
ATOM 3115 C CA . ASP A 1 409 ? -30.091 9.326 -31.896 1.00 25.76 409 ASP A CA 1
ATOM 3116 C C . ASP A 1 409 ? -28.709 9.893 -31.598 1.00 26.86 409 ASP A C 1
ATOM 3117 O O . ASP A 1 409 ? -28.138 9.639 -30.530 1.00 25.08 409 ASP A O 1
ATOM 3122 N N . GLU A 1 410 ? -28.185 10.704 -32.514 1.00 23.84 410 GLU A N 1
ATOM 3123 C CA . GLU A 1 410 ? -26.856 11.262 -32.308 1.00 21.18 410 GLU A CA 1
ATOM 3124 C C . GLU A 1 410 ? -26.873 12.528 -31.466 1.00 20.24 410 GLU A C 1
ATOM 3125 O O . GLU A 1 410 ? -25.856 13.223 -31.403 1.00 25.23 410 GLU A O 1
ATOM 3131 N N A SER A 1 411 ? -27.993 12.829 -30.807 0.35 24.39 411 SER A N 1
ATOM 3132 N N B SER A 1 411 ? -27.992 12.845 -30.811 0.65 24.38 411 SER A N 1
ATOM 3133 C CA A SER A 1 411 ? -28.122 14.022 -29.985 0.35 26.77 411 SER A CA 1
ATOM 3134 C CA B SER A 1 411 ? -28.080 14.033 -29.974 0.65 26.85 411 SER A CA 1
ATOM 3135 C C A SER A 1 411 ? -28.275 13.723 -28.500 0.35 24.47 411 SER A C 1
ATOM 3136 C C B SER A 1 411 ? -28.252 13.726 -28.493 0.65 24.49 411 SER A C 1
ATOM 3137 O O A SER A 1 411 ? -28.425 14.663 -27.710 0.35 22.75 411 SER A O 1
ATOM 3138 O O B SER A 1 411 ? -28.390 14.661 -27.696 0.65 22.70 411 SER A O 1
ATOM 3143 N N . THR A 1 412 ? -28.239 12.456 -28.089 1.00 24.94 412 THR A N 1
ATOM 3144 C CA . THR A 1 412 ? -28.351 12.157 -26.668 1.00 21.55 412 THR A CA 1
ATOM 3145 C C . THR A 1 412 ? -27.165 12.738 -25.912 1.00 22.63 412 THR A C 1
ATOM 3146 O O . THR A 1 412 ? -26.074 12.938 -26.466 1.00 20.44 412 THR A O 1
ATOM 3150 N N . LYS A 1 413 ? -27.396 13.039 -24.634 1.00 18.87 413 LYS A N 1
ATOM 3151 C CA . LYS A 1 413 ? -26.311 13.540 -23.800 1.00 17.19 413 LYS A CA 1
ATOM 3152 C C . LYS A 1 413 ? -25.142 12.558 -23.780 1.00 22.80 413 LYS A C 1
ATOM 3153 O O . LYS A 1 413 ? -23.980 12.969 -23.872 1.00 19.45 413 LYS A O 1
ATOM 3159 N N . ALA A 1 414 ? -25.431 11.252 -23.703 1.00 20.37 414 ALA A N 1
ATOM 3160 C CA . ALA A 1 414 ? -24.358 10.261 -23.648 1.00 19.08 414 ALA A CA 1
ATOM 3161 C C . ALA A 1 414 ? -23.578 10.207 -24.962 1.00 19.56 414 ALA A C 1
ATOM 3162 O O . ALA A 1 414 ? -22.348 10.093 -24.956 1.00 17.34 414 ALA A O 1
ATOM 3164 N N . TYR A 1 415 ? -24.278 10.261 -26.091 1.00 17.04 415 TYR A N 1
ATOM 3165 C CA . TYR A 1 415 ? -23.610 10.319 -27.390 1.00 17.46 415 TYR A CA 1
ATOM 3166 C C . TYR A 1 415 ? -22.697 11.536 -27.472 1.00 19.62 415 TYR A C 1
ATOM 3167 O O . TYR A 1 415 ? -21.538 11.435 -27.886 1.00 17.53 415 TYR A O 1
ATOM 3176 N N . THR A 1 416 ? -23.201 12.695 -27.056 1.00 20.40 416 THR A N 1
ATOM 3177 C CA . THR A 1 416 ? -22.383 13.903 -27.068 1.00 19.42 416 THR A CA 1
ATOM 3178 C C . THR A 1 416 ? -21.167 13.754 -26.165 1.00 17.29 416 THR A C 1
ATOM 3179 O O . THR A 1 416 ? -20.056 14.135 -26.540 1.00 19.19 416 THR A O 1
ATOM 3183 N N . LEU A 1 417 ? -21.351 13.173 -24.978 1.00 16.87 417 LEU A N 1
ATOM 3184 C CA . LEU A 1 417 ? -20.225 12.967 -24.073 1.00 17.39 417 LEU A CA 1
ATOM 3185 C C . LEU A 1 417 ? -19.186 12.048 -24.696 1.00 20.09 417 LEU A C 1
ATOM 3186 O O . LEU A 1 417 ? -17.978 12.304 -24.622 1.00 16.68 417 LEU A O 1
ATOM 3191 N N . ILE A 1 418 ? -19.642 10.944 -25.284 1.00 15.26 418 ILE A N 1
ATOM 3192 C CA . ILE A 1 418 ? -18.709 9.968 -25.835 1.00 18.58 418 ILE A CA 1
ATOM 3193 C C . ILE A 1 418 ? -17.965 10.545 -27.030 1.00 20.94 418 ILE A C 1
ATOM 3194 O O . ILE A 1 418 ? -16.812 10.180 -27.291 1.00 21.40 418 ILE A O 1
ATOM 3199 N N . LYS A 1 419 ? -18.583 11.474 -27.749 1.00 20.42 419 LYS A N 1
ATOM 3200 C CA . LYS A 1 419 ? -17.911 12.047 -28.900 1.00 18.40 419 LYS A CA 1
ATOM 3201 C C . LYS A 1 419 ? -16.934 13.154 -28.527 1.00 19.52 419 LYS A C 1
ATOM 3202 O O . LYS A 1 419 ? -15.980 13.388 -29.274 1.00 22.09 419 LYS A O 1
ATOM 3208 N N A GLU A 1 420 ? -17.130 13.815 -27.383 0.47 20.83 420 GLU A N 1
ATOM 3209 N N B GLU A 1 420 ? -17.122 13.819 -27.383 0.53 20.83 420 GLU A N 1
ATOM 3210 C CA A GLU A 1 420 ? -16.270 14.932 -27.010 0.47 19.52 420 GLU A CA 1
ATOM 3211 C CA B GLU A 1 420 ? -16.247 14.938 -27.046 0.53 19.51 420 GLU A CA 1
ATOM 3212 C C A GLU A 1 420 ? -14.934 14.463 -26.443 0.47 20.56 420 GLU A C 1
ATOM 3213 C C B GLU A 1 420 ? -14.928 14.480 -26.427 0.53 20.56 420 GLU A C 1
ATOM 3214 O O A GLU A 1 420 ? -13.880 14.984 -26.818 0.47 20.37 420 GLU A O 1
ATOM 3215 O O B GLU A 1 420 ? -13.873 15.030 -26.753 0.53 20.37 420 GLU A O 1
ATOM 3226 N N . LEU A 1 421 ? -14.956 13.487 -25.530 1.00 18.89 421 LEU A N 1
ATOM 3227 C CA . LEU A 1 421 ? -13.737 13.146 -24.797 1.00 20.88 421 LEU A CA 1
ATOM 3228 C C . LEU A 1 421 ? -12.715 12.434 -25.681 1.00 18.86 421 LEU A C 1
ATOM 3229 O O . LEU A 1 421 ? -11.503 12.586 -25.476 1.00 18.20 421 LEU A O 1
ATOM 3234 N N . SER A 1 422 ? -13.171 11.680 -26.676 1.00 18.15 422 SER A N 1
ATOM 3235 C CA . SER A 1 422 ? -12.235 11.065 -27.606 1.00 20.77 422 SER A CA 1
ATOM 3236 C C . SER A 1 422 ? -11.458 12.115 -28.389 1.00 23.98 422 SER A C 1
ATOM 3237 O O . SER A 1 422 ? -10.318 11.865 -28.804 1.00 21.30 422 SER A O 1
ATOM 3240 N N . ARG A 1 423 ? -12.034 13.306 -28.577 1.00 19.79 423 ARG A N 1
ATOM 3241 C CA . ARG A 1 423 ? -11.268 14.374 -29.206 1.00 19.63 423 ARG A CA 1
ATOM 3242 C C . ARG A 1 423 ? -10.088 14.782 -28.339 1.00 20.00 423 ARG A C 1
ATOM 3243 O O . ARG A 1 423 ? -9.002 15.081 -28.851 1.00 20.02 423 ARG A O 1
ATOM 3251 N N . LEU A 1 424 ? -10.280 14.812 -27.019 1.00 16.67 424 LEU A N 1
ATOM 3252 C CA . LEU A 1 424 ? -9.157 15.125 -26.157 1.00 17.25 424 LEU A CA 1
ATOM 3253 C C . LEU A 1 424 ? -8.105 14.027 -26.218 1.00 20.31 424 LEU A C 1
ATOM 3254 O O . LEU A 1 424 ? -6.906 14.322 -26.144 1.00 22.36 424 LEU A O 1
ATOM 3259 N N . ARG A 1 425 ? -8.528 12.761 -26.371 1.00 16.66 425 ARG A N 1
ATOM 3260 C CA . ARG A 1 425 ? -7.560 11.675 -26.505 1.00 17.78 425 ARG A CA 1
ATOM 3261 C C . ARG A 1 425 ? -6.703 11.834 -27.753 1.00 17.53 425 ARG A C 1
ATOM 3262 O O . ARG A 1 425 ? -5.531 11.442 -27.758 1.00 21.61 425 ARG A O 1
ATOM 3270 N N . GLN A 1 426 ? -7.268 12.377 -28.824 1.00 18.81 426 GLN A N 1
ATOM 3271 C CA . GLN A 1 426 ? -6.451 12.605 -30.008 1.00 21.52 426 GLN A CA 1
ATOM 3272 C C . GLN A 1 426 ? -5.540 13.815 -29.855 1.00 26.26 426 GLN A C 1
ATOM 3273 O O . GLN A 1 426 ? -4.514 13.889 -30.537 1.00 24.82 426 GLN A O 1
ATOM 3279 N N . LEU A 1 427 ? -5.870 14.747 -28.963 1.00 20.41 427 LEU A N 1
ATOM 3280 C CA . LEU A 1 427 ? -5.032 15.925 -28.777 1.00 19.82 427 LEU A CA 1
ATOM 3281 C C . LEU A 1 427 ? -3.887 15.699 -27.801 1.00 21.30 427 LEU A C 1
ATOM 3282 O O . LEU A 1 427 ? -2.881 16.411 -27.882 1.00 25.25 427 LEU A O 1
ATOM 3287 N N . THR A 1 428 ? -4.008 14.737 -26.880 1.00 19.17 428 THR A N 1
ATOM 3288 C CA . THR A 1 428 ? -2.932 14.500 -25.933 1.00 19.28 428 THR A CA 1
ATOM 3289 C C . THR A 1 428 ? -2.846 13.026 -25.571 1.00 16.97 428 THR A C 1
ATOM 3290 O O . THR A 1 428 ? -3.887 12.384 -25.359 1.00 18.32 428 THR A O 1
ATOM 3294 N N . PRO A 1 429 ? -1.629 12.478 -25.486 1.00 18.30 429 PRO A N 1
ATOM 3295 C CA . PRO A 1 429 ? -1.447 11.119 -24.946 1.00 20.73 429 PRO A CA 1
ATOM 3296 C C . PRO A 1 429 ? -1.704 11.024 -23.458 1.00 20.18 429 PRO A C 1
ATOM 3297 O O . PRO A 1 429 ? -1.680 9.911 -22.912 1.00 18.39 429 PRO A O 1
ATOM 3301 N N . ALA A 1 430 ? -1.929 12.153 -22.782 1.00 19.68 430 ALA A N 1
ATOM 3302 C CA . ALA A 1 430 ? -2.056 12.127 -21.330 1.00 20.62 430 ALA A CA 1
ATOM 3303 C C . ALA A 1 430 ? -3.180 11.207 -20.871 1.00 16.25 430 ALA A C 1
ATOM 3304 O O . ALA A 1 430 ? -3.114 10.648 -19.768 1.00 18.33 430 ALA A O 1
ATOM 3306 N N . LEU A 1 431 ? -4.221 11.046 -21.683 1.00 15.05 431 LEU A N 1
ATOM 3307 C CA . LEU A 1 431 ? -5.355 10.251 -21.239 1.00 14.66 431 LEU A CA 1
ATOM 3308 C C . LEU A 1 431 ? -5.077 8.750 -21.338 1.00 16.66 431 LEU A C 1
ATOM 3309 O O . LEU A 1 431 ? -5.317 8.010 -20.376 1.00 16.84 431 LEU A O 1
ATOM 3314 N N . GLN A 1 432 ? -4.579 8.268 -22.483 1.00 14.63 432 GLN A N 1
ATOM 3315 C CA . GLN A 1 432 ? -4.291 6.834 -22.536 1.00 16.80 432 GLN A CA 1
ATOM 3316 C C . GLN A 1 432 ? -2.966 6.493 -21.862 1.00 16.25 432 GLN A C 1
ATOM 3317 O O . GLN A 1 432 ? -2.861 5.462 -21.184 1.00 17.13 432 GLN A O 1
ATOM 3323 N N . TYR A 1 433 ? -1.955 7.350 -22.015 1.00 19.02 433 TYR A N 1
ATOM 3324 C CA . TYR A 1 433 ? -0.575 7.010 -21.683 1.00 16.46 433 TYR A CA 1
ATOM 3325 C C . TYR A 1 433 ? -0.002 7.812 -20.525 1.00 19.14 433 TYR A C 1
ATOM 3326 O O . TYR A 1 433 ? 1.164 7.610 -20.179 1.00 21.77 433 TYR A O 1
ATOM 3335 N N . GLY A 1 434 ? -0.778 8.700 -19.907 1.00 21.53 434 GLY A N 1
ATOM 3336 C CA . GLY A 1 434 ? -0.230 9.546 -18.867 1.00 22.34 434 GLY A CA 1
ATOM 3337 C C . GLY A 1 434 ? -0.191 8.886 -17.499 1.00 22.72 434 GLY A C 1
ATOM 3338 O O . GLY A 1 434 ? -0.878 7.902 -17.224 1.00 21.92 434 GLY A O 1
ATOM 3339 N N . THR A 1 435 ? 0.637 9.456 -16.623 1.00 24.51 435 THR A N 1
ATOM 3340 C CA . THR A 1 435 ? 0.615 9.073 -15.221 1.00 21.57 435 THR A CA 1
ATOM 3341 C C . THR A 1 435 ? -0.743 9.416 -14.611 1.00 23.23 435 THR A C 1
ATOM 3342 O O . THR A 1 435 ? -1.549 10.153 -15.181 1.00 20.24 435 THR A O 1
ATOM 3346 N N . THR A 1 436 ? -1.004 8.849 -13.437 1.00 22.15 436 THR A N 1
ATOM 3347 C CA . THR A 1 436 ? -2.251 9.087 -12.728 1.00 20.44 436 THR A CA 1
ATOM 3348 C C . THR A 1 436 ? -1.891 9.498 -11.311 1.00 25.47 436 THR A C 1
ATOM 3349 O O . THR A 1 436 ? -1.160 8.781 -10.626 1.00 24.73 436 THR A O 1
ATOM 3353 N N . THR A 1 437 ? -2.362 10.669 -10.890 1.00 22.37 437 THR A N 1
ATOM 3354 C CA . THR A 1 437 ? -2.088 11.176 -9.549 1.00 21.71 437 THR A CA 1
ATOM 3355 C C . THR A 1 437 ? -3.405 11.593 -8.918 1.00 21.59 437 THR A C 1
ATOM 3356 O O . THR A 1 437 ? -4.074 12.500 -9.421 1.00 21.17 437 THR A O 1
ATOM 3360 N N . ALA A 1 438 ? -3.780 10.939 -7.822 1.00 19.58 438 ALA A N 1
ATOM 3361 C CA . ALA A 1 438 ? -4.976 11.348 -7.104 1.00 20.26 438 ALA A CA 1
ATOM 3362 C C . ALA A 1 438 ? -4.711 12.673 -6.399 1.00 25.41 438 ALA A C 1
ATOM 3363 O O . ALA A 1 438 ? -3.724 12.811 -5.671 1.00 22.41 438 ALA A O 1
ATOM 3365 N N . ARG A 1 439 ? -5.572 13.656 -6.645 1.00 19.86 439 ARG A N 1
ATOM 3366 C CA . ARG A 1 439 ? -5.462 14.959 -5.998 1.00 25.14 439 ARG A CA 1
ATOM 3367 C C . ARG A 1 439 ? -6.453 15.140 -4.857 1.00 26.46 439 ARG A C 1
ATOM 3368 O O . ARG A 1 439 ? -6.177 15.905 -3.923 1.00 22.85 439 ARG A O 1
ATOM 3376 N N . TYR A 1 440 ? -7.592 14.458 -4.914 1.00 20.41 440 TYR A N 1
ATOM 3377 C CA . TYR A 1 440 ? -8.596 14.525 -3.855 1.00 25.78 440 TYR A CA 1
ATOM 3378 C C . TYR A 1 440 ? -9.461 13.280 -3.938 1.00 25.16 440 TYR A C 1
ATOM 3379 O O . TYR A 1 440 ? -10.060 13.013 -4.985 1.00 21.59 440 TYR A O 1
ATOM 3388 N N . VAL A 1 441 ? -9.543 12.528 -2.842 1.00 26.47 441 VAL A N 1
ATOM 3389 C CA . VAL A 1 441 ? -10.368 11.326 -2.784 1.00 23.86 441 VAL A CA 1
ATOM 3390 C C . VAL A 1 441 ? -11.223 11.402 -1.526 1.00 26.13 441 VAL A C 1
ATOM 3391 O O . VAL A 1 441 ? -10.692 11.390 -0.406 1.00 24.04 441 VAL A O 1
ATOM 3395 N N . SER A 1 442 ? -12.535 11.499 -1.710 1.00 19.74 442 SER A N 1
ATOM 3396 C CA . SER A 1 442 ? -13.493 11.310 -0.630 1.00 29.16 442 SER A CA 1
ATOM 3397 C C . SER A 1 442 ? -14.560 10.339 -1.115 1.00 31.47 442 SER A C 1
ATOM 3398 O O . SER A 1 442 ? -14.446 9.803 -2.223 1.00 24.20 442 SER A O 1
ATOM 3401 N N . ASP A 1 443 ? -15.601 10.116 -0.308 1.00 29.68 443 ASP A N 1
ATOM 3402 C CA . ASP A 1 443 ? -16.661 9.183 -0.684 1.00 31.03 443 ASP A CA 1
ATOM 3403 C C . ASP A 1 443 ? -17.222 9.499 -2.061 1.00 29.17 443 ASP A C 1
ATOM 3404 O O . ASP A 1 443 ? -17.296 8.626 -2.935 1.00 26.54 443 ASP A O 1
ATOM 3409 N N . ASP A 1 444 ? -17.637 10.749 -2.264 1.00 27.40 444 ASP A N 1
ATOM 3410 C CA . ASP A 1 444 ? -18.347 11.150 -3.469 1.00 26.82 444 ASP A CA 1
ATOM 3411 C C . ASP A 1 444 ? -17.587 12.158 -4.330 1.00 20.40 444 ASP A C 1
ATOM 3412 O O . ASP A 1 444 ? -18.154 12.641 -5.308 1.00 22.86 444 ASP A O 1
ATOM 3417 N N . VAL A 1 445 ? -16.342 12.496 -4.003 1.00 21.00 445 VAL A N 1
ATOM 3418 C CA . VAL A 1 445 ? -15.547 13.399 -4.833 1.00 18.90 445 VAL A CA 1
ATOM 3419 C C . VAL A 1 445 ? -14.231 12.723 -5.184 1.00 17.85 445 VAL A C 1
ATOM 3420 O O . VAL A 1 445 ? -13.515 12.233 -4.304 1.00 21.78 445 VAL A O 1
ATOM 3424 N N . TYR A 1 446 ? -13.905 12.726 -6.475 1.00 19.42 446 TYR A N 1
ATOM 3425 C CA . TYR A 1 446 ? -12.674 12.146 -6.991 1.00 19.49 446 TYR A CA 1
ATOM 3426 C C . TYR A 1 446 ? -12.070 13.164 -7.941 1.00 16.61 446 TYR A C 1
ATOM 3427 O O . TYR A 1 446 ? -12.677 13.479 -8.969 1.00 18.32 446 TYR A O 1
ATOM 3436 N N . ILE A 1 447 ? -10.910 13.693 -7.581 1.00 16.81 447 ILE A N 1
ATOM 3437 C CA . ILE A 1 447 ? -10.163 14.607 -8.436 1.00 15.24 447 ILE A CA 1
ATOM 3438 C C . ILE A 1 447 ? -8.814 13.973 -8.703 1.00 19.28 447 ILE A C 1
ATOM 3439 O O . ILE A 1 447 ? -8.049 13.709 -7.765 1.00 19.97 447 ILE A O 1
ATOM 3444 N N . TYR A 1 448 ? -8.532 13.704 -9.978 1.00 18.76 448 TYR A N 1
ATOM 3445 C CA . TYR A 1 448 ? -7.307 13.028 -10.362 1.00 16.79 448 TYR A CA 1
ATOM 3446 C C . TYR A 1 448 ? -6.716 13.715 -11.581 1.00 15.65 448 TYR A C 1
ATOM 3447 O O . TYR A 1 448 ? -7.425 14.355 -12.371 1.00 15.84 448 TYR A O 1
ATOM 3456 N N . GLU A 1 449 ? -5.406 13.565 -11.716 1.00 17.40 449 GLU A N 1
ATOM 3457 C CA . GLU A 1 449 ? -4.619 14.337 -12.658 1.00 18.39 449 GLU A CA 1
ATOM 3458 C C . GLU A 1 449 ? -3.843 13.392 -13.559 1.00 19.94 449 GLU A C 1
ATOM 3459 O O . GLU A 1 449 ? -3.167 12.474 -13.080 1.00 18.78 449 GLU A O 1
ATOM 3465 N N . ARG A 1 450 ? -3.924 13.638 -14.857 1.00 17.35 450 ARG A N 1
ATOM 3466 C CA . ARG A 1 450 ? -3.237 12.834 -15.858 1.00 19.04 450 ARG A CA 1
ATOM 3467 C C . ARG A 1 450 ? -2.153 13.686 -16.498 1.00 18.76 450 ARG A C 1
ATOM 3468 O O . ARG A 1 450 ? -2.422 14.817 -16.915 1.00 20.87 450 ARG A O 1
ATOM 3476 N N . GLN A 1 451 ? -0.931 13.165 -16.562 1.00 20.71 451 GLN A N 1
ATOM 3477 C CA . GLN A 1 451 ? 0.151 13.958 -17.121 1.00 18.83 451 GLN A CA 1
ATOM 3478 C C . GLN A 1 451 ? 1.002 13.140 -18.082 1.00 25.03 451 GLN A C 1
ATOM 3479 O O . GLN A 1 451 ? 1.336 11.986 -17.809 1.00 22.07 451 GLN A O 1
ATOM 3485 N N . TYR A 1 452 ? 1.363 13.768 -19.199 1.00 22.01 452 TYR A N 1
ATOM 3486 C CA . TYR A 1 452 ? 2.259 13.186 -20.197 1.00 27.50 452 TYR A CA 1
ATOM 3487 C C . TYR A 1 452 ? 3.135 14.315 -20.723 1.00 21.50 452 TYR A C 1
ATOM 3488 O O . TYR A 1 452 ? 2.638 15.236 -21.376 1.00 20.56 452 TYR A O 1
ATOM 3497 N N . GLY A 1 453 ? 4.430 14.262 -20.430 1.00 27.91 453 GLY A N 1
ATOM 3498 C CA . GLY A 1 453 ? 5.278 15.396 -20.754 1.00 24.86 453 GLY A CA 1
ATOM 3499 C C . GLY A 1 453 ? 4.785 16.613 -19.994 1.00 27.59 453 GLY A C 1
ATOM 3500 O O . GLY A 1 453 ? 4.585 16.572 -18.776 1.00 29.33 453 GLY A O 1
ATOM 3501 N N . LYS A 1 454 ? 4.549 17.701 -20.722 1.00 27.84 454 LYS A N 1
ATOM 3502 C CA . LYS A 1 454 ? 3.947 18.898 -20.150 1.00 26.18 454 LYS A CA 1
ATOM 3503 C C . LYS A 1 454 ? 2.423 18.901 -20.229 1.00 25.91 454 LYS A C 1
ATOM 3504 O O . LYS A 1 454 ? 1.789 19.791 -19.648 1.00 22.08 454 LYS A O 1
ATOM 3510 N N . ASP A 1 455 ? 1.818 17.946 -20.935 1.00 19.41 455 ASP A N 1
ATOM 3511 C CA . ASP A 1 455 ? 0.362 17.887 -21.017 1.00 20.25 455 ASP A CA 1
ATOM 3512 C C . ASP A 1 455 ? -0.213 17.474 -19.673 1.00 19.02 455 ASP A C 1
ATOM 3513 O O . ASP A 1 455 ? 0.279 16.530 -19.047 1.00 21.64 455 ASP A O 1
ATOM 3518 N N . VAL A 1 456 ? -1.262 18.178 -19.239 1.00 22.84 456 VAL A N 1
ATOM 3519 C CA . VAL A 1 456 ? -1.960 17.889 -17.989 1.00 20.24 456 VAL A CA 1
ATOM 3520 C C . VAL A 1 456 ? -3.460 17.945 -18.249 1.00 19.32 456 VAL A C 1
ATOM 3521 O O . VAL A 1 456 ? -3.950 18.876 -18.901 1.00 18.51 456 VAL A O 1
ATOM 3525 N N . VAL A 1 457 ? -4.183 16.932 -17.769 1.00 16.18 457 VAL A N 1
ATOM 3526 C CA . VAL A 1 457 ? -5.639 16.951 -17.702 1.00 13.92 457 VAL A CA 1
ATOM 3527 C C . VAL A 1 457 ? -6.023 16.676 -16.257 1.00 18.33 457 VAL A C 1
ATOM 3528 O O . VAL A 1 457 ? -5.606 15.660 -15.685 1.00 18.82 457 VAL A O 1
ATOM 3532 N N . LEU A 1 458 ? -6.809 17.574 -15.673 1.00 17.51 458 LEU A N 1
ATOM 3533 C CA . LEU A 1 458 ? -7.326 17.422 -14.318 1.00 17.85 458 LEU A CA 1
ATOM 3534 C C . LEU A 1 458 ? -8.825 17.157 -14.399 1.00 19.19 458 LEU A C 1
ATOM 3535 O O . LEU A 1 458 ? -9.560 17.904 -15.054 1.00 16.43 458 LEU A O 1
ATOM 3540 N N . VAL A 1 459 ? -9.283 16.087 -13.753 1.00 19.00 459 VAL A N 1
ATOM 3541 C CA . VAL A 1 459 ? -10.692 15.725 -13.785 1.00 16.04 459 VAL A CA 1
ATOM 3542 C C . VAL A 1 459 ? -11.241 15.709 -12.364 1.00 14.80 459 VAL A C 1
ATOM 3543 O O . VAL A 1 459 ? -10.607 15.170 -11.450 1.00 17.41 459 VAL A O 1
ATOM 3547 N N . ALA A 1 460 ? -12.426 16.290 -12.190 1.00 16.39 460 ALA A N 1
ATOM 3548 C CA . ALA A 1 460 ? -13.130 16.298 -10.916 1.00 18.10 460 ALA A CA 1
ATOM 3549 C C . ALA A 1 460 ? -14.511 15.700 -11.131 1.00 16.35 460 ALA A C 1
ATOM 3550 O O . ALA A 1 460 ? -15.325 16.242 -11.886 1.00 15.32 460 ALA A O 1
ATOM 3552 N N . ILE A 1 461 ? -14.773 14.580 -10.469 1.00 19.05 461 ILE A N 1
ATOM 3553 C CA . ILE A 1 461 ? -16.079 13.944 -10.489 1.00 16.51 461 ILE A CA 1
ATOM 3554 C C . ILE A 1 461 ? -16.682 14.084 -9.103 1.00 15.80 461 ILE A C 1
ATOM 3555 O O . ILE A 1 461 ? -16.033 13.764 -8.102 1.00 20.35 461 ILE A O 1
ATOM 3560 N N . ASN A 1 462 ? -17.906 14.585 -9.052 1.00 20.47 462 ASN A N 1
ATOM 3561 C CA . ASN A 1 462 ? -18.695 14.667 -7.825 1.00 20.07 462 ASN A CA 1
ATOM 3562 C C . ASN A 1 462 ? -19.962 13.850 -8.066 1.00 19.70 462 ASN A C 1
ATOM 3563 O O . ASN A 1 462 ? -20.899 14.333 -8.704 1.00 19.90 462 ASN A O 1
ATOM 3568 N N . LYS A 1 463 ? -19.982 12.604 -7.581 1.00 22.93 463 LYS A N 1
ATOM 3569 C CA . LYS A 1 463 ? -21.166 11.766 -7.707 1.00 24.86 463 LYS A CA 1
ATOM 3570 C C . LYS A 1 463 ? -22.139 11.952 -6.552 1.00 27.38 463 LYS A C 1
ATOM 3571 O O . LYS A 1 463 ? -23.159 11.261 -6.510 1.00 26.46 463 LYS A O 1
ATOM 3577 N N . GLY A 1 464 ? -21.857 12.873 -5.629 1.00 26.62 464 GLY A N 1
ATOM 3578 C CA . GLY A 1 464 ? -22.798 13.210 -4.574 1.00 26.53 464 GLY A CA 1
ATOM 3579 C C . GLY A 1 464 ? -23.427 14.576 -4.775 1.00 28.84 464 GLY A C 1
ATOM 3580 O O . GLY A 1 464 ? -23.544 15.056 -5.910 1.00 24.05 464 GLY A O 1
ATOM 3581 N N . GLU A 1 465 ? -23.842 15.218 -3.686 1.00 26.96 465 GLU A N 1
ATOM 3582 C CA . GLU A 1 465 ? -24.505 16.508 -3.802 1.00 33.05 465 GLU A CA 1
ATOM 3583 C C . GLU A 1 465 ? -23.476 17.632 -3.841 1.00 23.79 465 GLU A C 1
ATOM 3584 O O . GLU A 1 465 ? -22.303 17.441 -3.519 1.00 25.75 465 GLU A O 1
ATOM 3590 N N . LYS A 1 466 ? -23.944 18.816 -4.241 1.00 28.74 466 LYS A N 1
ATOM 3591 C CA . LYS A 1 466 ? -23.098 20.002 -4.300 1.00 30.10 466 LYS A CA 1
ATOM 3592 C C . LYS A 1 466 ? -22.247 20.113 -3.046 1.00 25.84 466 LYS A C 1
ATOM 3593 O O . LYS A 1 466 ? -22.729 19.898 -1.933 1.00 27.74 466 LYS A O 1
ATOM 3599 N N . THR A 1 467 ? -20.967 20.407 -3.232 1.00 24.38 467 THR A N 1
ATOM 3600 C CA . THR A 1 467 ? -20.036 20.479 -2.121 1.00 22.48 467 THR A CA 1
ATOM 3601 C C . THR A 1 467 ? -18.871 21.365 -2.532 1.00 34.09 467 THR A C 1
ATOM 3602 O O . THR A 1 467 ? -18.645 21.611 -3.721 1.00 28.65 467 THR A O 1
ATOM 3606 N N . THR A 1 468 ? -18.140 21.850 -1.530 1.00 29.03 468 THR A N 1
ATOM 3607 C CA . THR A 1 468 ? -16.995 22.721 -1.749 1.00 25.42 468 THR A CA 1
ATOM 3608 C C . THR A 1 468 ? -15.743 22.038 -1.224 1.00 29.22 468 THR A C 1
ATOM 3609 O O . THR A 1 468 ? -15.697 21.619 -0.063 1.00 35.97 468 THR A O 1
ATOM 3613 N N . VAL A 1 469 ? -14.743 21.911 -2.087 1.00 26.18 469 VAL A N 1
ATOM 3614 C CA . VAL A 1 469 ? -13.473 21.285 -1.745 1.00 25.16 469 VAL A CA 1
ATOM 3615 C C . VAL A 1 469 ? -12.516 22.369 -1.272 1.00 28.41 469 VAL A C 1
ATOM 3616 O O . VAL A 1 469 ? -12.373 23.407 -1.928 1.00 29.88 469 VAL A O 1
ATOM 3620 N N . LYS A 1 470 ? -11.840 22.120 -0.150 1.00 29.29 470 LYS A N 1
ATOM 3621 C CA . LYS A 1 470 ? -11.078 23.177 0.512 1.00 34.75 470 LYS A CA 1
ATOM 3622 C C . LYS A 1 470 ? -9.821 23.542 -0.274 1.00 32.92 470 LYS A C 1
ATOM 3623 O O . LYS A 1 470 ? -9.623 24.707 -0.648 1.00 29.14 470 LYS A O 1
ATOM 3629 N N . THR A 1 471 ? -8.952 22.561 -0.521 1.00 31.25 471 THR A N 1
ATOM 3630 C CA . THR A 1 471 ? -7.694 22.786 -1.223 1.00 28.77 471 THR A CA 1
ATOM 3631 C C . THR A 1 471 ? -7.403 21.596 -2.121 1.00 30.53 471 THR A C 1
ATOM 3632 O O . THR A 1 471 ? -7.538 20.451 -1.690 1.00 30.92 471 THR A O 1
ATOM 3636 N N . VAL A 1 472 ? -7.007 21.868 -3.362 1.00 25.71 472 VAL A N 1
ATOM 3637 C CA . VAL A 1 472 ? -6.527 20.848 -4.289 1.00 22.85 472 VAL A CA 1
ATOM 3638 C C . VAL A 1 472 ? -5.211 21.335 -4.872 1.00 27.93 472 VAL A C 1
ATOM 3639 O O . VAL A 1 472 ? -5.102 22.500 -5.272 1.00 25.83 472 VAL A O 1
ATOM 3643 N N . LYS A 1 473 ? -4.218 20.456 -4.921 1.00 21.87 473 LYS A N 1
ATOM 3644 C CA . LYS A 1 473 ? -2.988 20.754 -5.636 1.00 23.38 473 LYS A CA 1
ATOM 3645 C C . LYS A 1 473 ? -3.122 20.302 -7.085 1.00 27.71 473 LYS A C 1
ATOM 3646 O O . LYS A 1 473 ? -3.924 19.418 -7.409 1.00 23.81 473 LYS A O 1
ATOM 3652 N N . THR A 1 474 ? -2.350 20.941 -7.963 1.00 21.60 474 THR A N 1
ATOM 3653 C CA . THR A 1 474 ? -2.363 20.567 -9.374 1.00 20.95 474 THR A CA 1
ATOM 3654 C C . THR A 1 474 ? -1.073 21.041 -10.015 1.00 24.10 474 THR A C 1
ATOM 3655 O O . THR A 1 474 ? -0.418 21.964 -9.529 1.00 22.42 474 THR A O 1
ATOM 3659 N N . SER A 1 475 ? -0.706 20.396 -11.113 1.00 21.47 475 SER A N 1
ATOM 3660 C CA . SER A 1 475 ? 0.456 20.842 -11.861 1.00 24.41 475 SER A CA 1
ATOM 3661 C C . SER A 1 475 ? 0.084 21.754 -13.022 1.00 21.55 475 SER A C 1
ATOM 3662 O O . SER A 1 475 ? 0.977 22.207 -13.746 1.00 25.05 475 SER A O 1
ATOM 3665 N N . LEU A 1 476 ? -1.206 22.023 -13.227 1.00 18.88 476 LEU A N 1
ATOM 3666 C CA . LEU A 1 476 ? -1.599 23.065 -14.166 1.00 21.38 476 LEU A CA 1
ATOM 3667 C C . LEU A 1 476 ? -0.992 24.398 -13.748 1.00 23.26 476 LEU A C 1
ATOM 3668 O O . LEU A 1 476 ? -0.928 24.717 -12.556 1.00 23.74 476 LEU A O 1
ATOM 3673 N N . ARG A 1 477 ? -0.547 25.173 -14.738 1.00 22.68 477 ARG A N 1
ATOM 3674 C CA . ARG A 1 477 ? -0.062 26.527 -14.489 1.00 24.25 477 ARG A CA 1
ATOM 3675 C C . ARG A 1 477 ? -1.190 27.430 -13.999 1.00 22.52 477 ARG A C 1
ATOM 3676 O O . ARG A 1 477 ? -2.369 27.189 -14.268 1.00 20.61 477 ARG A O 1
ATOM 3684 N N . LYS A 1 478 ? -0.807 28.487 -13.271 1.00 22.53 478 LYS A N 1
ATOM 3685 C CA . LYS A 1 478 ? -1.756 29.496 -12.798 1.00 23.02 478 LYS A CA 1
ATOM 3686 C C . LYS A 1 478 ? -2.649 30.011 -13.925 1.00 21.65 478 LYS A C 1
ATOM 3687 O O . LYS A 1 478 ? -2.201 30.204 -15.059 1.00 24.18 478 LYS A O 1
ATOM 3693 N N . GLY A 1 479 ? -3.912 30.238 -13.610 1.00 20.50 479 GLY A N 1
ATOM 3694 C CA . GLY A 1 479 ? -4.843 30.770 -14.585 1.00 18.99 479 GLY A CA 1
ATOM 3695 C C . GLY A 1 479 ? -6.232 30.218 -14.352 1.00 19.99 479 GLY A C 1
ATOM 3696 O O . GLY A 1 479 ? -6.490 29.497 -13.388 1.00 21.83 479 GLY A O 1
ATOM 3697 N N . ILE A 1 480 ? -7.133 30.590 -15.254 1.00 17.13 480 ILE A N 1
ATOM 3698 C CA . ILE A 1 480 ? -8.526 30.164 -15.204 1.00 19.30 480 ILE A CA 1
ATOM 3699 C C . ILE A 1 480 ? -8.750 29.180 -16.343 1.00 26.35 480 ILE A C 1
ATOM 3700 O O . ILE A 1 480 ? -8.470 29.494 -17.508 1.00 21.46 480 ILE A O 1
ATOM 3705 N N . TYR A 1 481 ? -9.251 27.995 -16.007 1.00 20.33 481 TYR A N 1
ATOM 3706 C CA . TYR A 1 481 ? -9.493 26.933 -16.978 1.00 18.42 481 TYR A CA 1
ATOM 3707 C C . TYR A 1 481 ? -10.991 26.708 -17.101 1.00 19.91 481 TYR A C 1
ATOM 3708 O O . TYR A 1 481 ? -11.669 26.453 -16.100 1.00 21.42 481 TYR A O 1
ATOM 3717 N N . LYS A 1 482 ? -11.501 26.793 -18.324 1.00 19.95 482 LYS A N 1
ATOM 3718 C CA . LYS A 1 482 ? -12.894 26.459 -18.556 1.00 22.31 482 LYS A CA 1
ATOM 3719 C C . LYS A 1 482 ? -13.064 24.941 -18.617 1.00 24.31 482 LYS A C 1
ATOM 3720 O O . LYS A 1 482 ? -12.119 24.195 -18.888 1.00 21.74 482 LYS A O 1
ATOM 3726 N N . ASP A 1 483 ? -14.283 24.490 -18.341 1.00 22.81 483 ASP A N 1
ATOM 3727 C CA . ASP A 1 483 ? -14.608 23.074 -18.445 1.00 19.29 483 ASP A CA 1
ATOM 3728 C C . ASP A 1 483 ? -14.529 22.644 -19.904 1.00 21.15 483 ASP A C 1
ATOM 3729 O O . ASP A 1 483 ? -15.216 23.208 -20.761 1.00 22.46 483 ASP A O 1
ATOM 3734 N N . TYR A 1 484 ? -13.679 21.651 -20.186 1.00 16.27 484 TYR A N 1
ATOM 3735 C CA . TYR A 1 484 ? -13.568 21.132 -21.544 1.00 17.45 484 TYR A CA 1
ATOM 3736 C C . TYR A 1 484 ? -14.909 20.632 -22.067 1.00 20.59 484 TYR A C 1
ATOM 3737 O O . TYR A 1 484 ? -15.209 20.784 -23.256 1.00 18.88 484 TYR A O 1
ATOM 3746 N N . LEU A 1 485 ? -15.740 20.056 -21.201 1.00 21.55 485 LEU A N 1
ATOM 3747 C CA . LEU A 1 485 ? -17.053 19.580 -21.611 1.00 19.15 485 LEU A CA 1
ATOM 3748 C C . LEU A 1 485 ? -18.089 20.694 -21.719 1.00 22.31 485 LEU A C 1
ATOM 3749 O O . LEU A 1 485 ? -19.249 20.403 -22.032 1.00 20.36 485 LEU A O 1
ATOM 3754 N N . LYS A 1 486 ? -17.699 21.945 -21.456 1.00 21.61 486 LYS A N 1
ATOM 3755 C CA . LYS A 1 486 ? -18.558 23.117 -21.661 1.00 23.74 486 LYS A CA 1
ATOM 3756 C C . LYS A 1 486 ? -19.883 22.989 -20.917 1.00 25.93 486 LYS A C 1
ATOM 3757 O O . LYS A 1 486 ? -20.945 23.360 -21.422 1.00 24.01 486 LYS A O 1
ATOM 3763 N N . GLY A 1 487 ? -19.812 22.474 -19.697 1.00 22.27 487 GLY A N 1
ATOM 3764 C CA . GLY A 1 487 ? -20.975 22.327 -18.845 1.00 24.44 487 GLY A CA 1
ATOM 3765 C C . GLY A 1 487 ? -21.913 21.200 -19.212 1.00 25.90 487 GLY A C 1
ATOM 3766 O O . GLY A 1 487 ? -23.026 21.143 -18.673 1.00 25.34 487 GLY A O 1
ATOM 3767 N N . LEU A 1 488 ? -21.504 20.296 -20.104 1.00 23.08 488 LEU A N 1
ATOM 3768 C CA . LEU A 1 488 ? -22.387 19.204 -20.502 1.00 20.10 488 LEU A CA 1
ATOM 3769 C C . LEU A 1 488 ? -22.804 18.366 -19.301 1.00 22.28 488 LEU A C 1
ATOM 3770 O O . LEU A 1 488 ? -23.956 17.925 -19.210 1.00 23.56 488 LEU A O 1
ATOM 3775 N N . LEU A 1 489 ? -21.882 18.138 -18.373 1.00 18.59 489 LEU A N 1
ATOM 3776 C CA . LEU A 1 489 ? -22.165 17.429 -17.131 1.00 19.61 489 LEU A CA 1
ATOM 3777 C C . LEU A 1 489 ? -22.018 18.367 -15.937 1.00 21.48 489 LEU A C 1
ATOM 3778 O O . LEU A 1 489 ? -21.411 18.018 -14.922 1.00 19.27 489 LEU A O 1
ATOM 3783 N N . LYS A 1 490 ? -22.553 19.585 -16.076 1.00 26.37 490 LYS A N 1
ATOM 3784 C CA . LYS A 1 490 ? -22.605 20.585 -15.007 1.00 22.14 490 LYS A CA 1
ATOM 3785 C C . LYS A 1 490 ? -21.222 21.059 -14.575 1.00 23.73 490 LYS A C 1
ATOM 3786 O O . LYS A 1 490 ? -21.053 21.542 -13.456 1.00 24.25 490 LYS A O 1
ATOM 3792 N N . GLY A 1 491 ? -20.222 20.951 -15.453 1.00 19.09 491 GLY A N 1
ATOM 3793 C CA . GLY A 1 491 ? -18.871 21.301 -15.075 1.00 20.60 491 GLY A CA 1
ATOM 3794 C C . GLY A 1 491 ? -18.704 22.786 -14.815 1.00 20.56 491 GLY A C 1
ATOM 3795 O O . GLY A 1 491 ? -19.502 23.617 -15.255 1.00 23.53 491 GLY A O 1
ATOM 3796 N N . VAL A 1 492 ? -17.628 23.117 -14.094 1.00 27.36 492 VAL A N 1
ATOM 3797 C CA . VAL A 1 492 ? -17.351 24.485 -13.666 1.00 26.50 492 VAL A CA 1
ATOM 3798 C C . VAL A 1 492 ? -15.909 24.854 -14.007 1.00 26.48 492 VAL A C 1
ATOM 3799 O O . VAL A 1 492 ? -15.088 24.008 -14.365 1.00 23.27 492 VAL A O 1
ATOM 3803 N N . GLU A 1 493 ? -15.615 26.151 -13.897 1.00 22.74 493 GLU A N 1
ATOM 3804 C CA . GLU A 1 493 ? -14.279 26.668 -14.136 1.00 22.08 493 GLU A CA 1
ATOM 3805 C C . GLU A 1 493 ? -13.341 26.301 -12.998 1.00 25.16 493 GLU A C 1
ATOM 3806 O O . GLU A 1 493 ? -13.760 25.990 -11.882 1.00 24.67 493 GLU A O 1
ATOM 3812 N N . LEU A 1 494 ? -12.046 26.380 -13.285 1.00 20.30 494 LEU A N 1
ATOM 3813 C CA . LEU A 1 494 ? -11.005 26.113 -12.308 1.00 21.86 494 LEU A CA 1
ATOM 3814 C C . LEU A 1 494 ? -10.115 27.341 -12.171 1.00 21.47 494 LEU A C 1
ATOM 3815 O O . LEU A 1 494 ? -9.615 27.864 -13.172 1.00 19.27 494 LEU A O 1
ATOM 3820 N N A LYS A 1 495 ? -9.907 27.785 -10.939 0.51 17.41 495 LYS A N 1
ATOM 3821 N N B LYS A 1 495 ? -9.933 27.805 -10.940 0.49 17.40 495 LYS A N 1
ATOM 3822 C CA A LYS A 1 495 ? -9.075 28.952 -10.654 0.51 22.08 495 LYS A CA 1
ATOM 3823 C CA B LYS A 1 495 ? -9.077 28.954 -10.648 0.49 22.08 495 LYS A CA 1
ATOM 3824 C C A LYS A 1 495 ? -7.796 28.471 -9.974 0.51 20.72 495 LYS A C 1
ATOM 3825 C C B LYS A 1 495 ? -7.807 28.437 -9.982 0.49 20.72 495 LYS A C 1
ATOM 3826 O O A LYS A 1 495 ? -7.772 28.234 -8.763 0.51 22.82 495 LYS A O 1
ATOM 3827 O O B LYS A 1 495 ? -7.796 28.144 -8.783 0.49 22.83 495 LYS A O 1
ATOM 3838 N N . VAL A 1 496 ? -6.734 28.332 -10.758 1.00 18.40 496 VAL A N 1
ATOM 3839 C CA . VAL A 1 496 ? -5.465 27.800 -10.273 1.00 20.01 496 VAL A CA 1
ATOM 3840 C C . VAL A 1 496 ? -4.562 28.954 -9.865 1.00 23.12 496 VAL A C 1
ATOM 3841 O O . VAL A 1 496 ? -4.293 29.852 -10.671 1.00 22.26 496 VAL A O 1
ATOM 3845 N N . THR A 1 497 ? -4.070 28.920 -8.630 1.00 21.12 497 THR A N 1
ATOM 3846 C CA . THR A 1 497 ? -3.141 29.933 -8.153 1.00 21.62 497 THR A CA 1
ATOM 3847 C C . THR A 1 497 ? -1.724 29.379 -8.134 1.00 27.42 497 THR A C 1
ATOM 3848 O O . THR A 1 497 ? -1.506 28.177 -7.952 1.00 23.32 497 THR A O 1
ATOM 3852 N N . LYS A 1 498 ? -0.758 30.273 -8.330 1.00 26.47 498 LYS A N 1
ATOM 3853 C CA . LYS A 1 498 ? 0.644 29.879 -8.339 1.00 21.60 498 LYS A CA 1
ATOM 3854 C C . LYS A 1 498 ? 1.100 29.566 -6.921 1.00 31.51 498 LYS A C 1
ATOM 3855 O O . LYS A 1 498 ? 1.089 30.443 -6.051 1.00 28.37 498 LYS A O 1
ATOM 3861 N N . GLY A 1 499 ? 1.525 28.328 -6.693 1.00 28.38 499 GLY A N 1
ATOM 3862 C CA . GLY A 1 499 ? 1.827 27.901 -5.343 1.00 31.67 499 GLY A CA 1
ATOM 3863 C C . GLY A 1 499 ? 3.285 27.990 -4.938 1.00 38.54 499 GLY A C 1
ATOM 3864 O O . GLY A 1 499 ? 3.591 27.909 -3.744 1.00 49.31 499 GLY A O 1
ATOM 3865 N N . ASN A 1 500 ? 4.182 28.183 -5.909 1.00 41.08 500 ASN A N 1
ATOM 3866 C CA . ASN A 1 500 ? 5.612 27.955 -5.718 1.00 53.04 500 ASN A CA 1
ATOM 3867 C C . ASN A 1 500 ? 5.836 26.506 -5.290 1.00 56.91 500 ASN A C 1
ATOM 3868 O O . ASN A 1 500 ? 5.707 26.167 -4.109 1.00 54.11 500 ASN A O 1
ATOM 3873 N N . GLY A 1 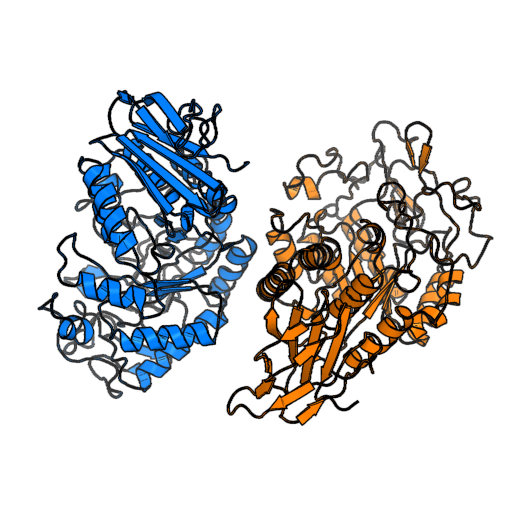501 ? 6.169 25.647 -6.253 1.00 50.42 501 GLY A N 1
ATOM 3874 C CA . GLY A 1 501 ? 6.149 24.212 -6.043 1.00 49.75 501 GLY A CA 1
ATOM 3875 C C . GLY A 1 501 ? 5.016 23.582 -6.825 1.00 43.32 501 GLY A C 1
ATOM 3876 O O . GLY A 1 501 ? 5.056 23.550 -8.058 1.00 60.99 501 GLY A O 1
ATOM 3877 N N . GLU A 1 502 ? 4.001 23.079 -6.128 1.00 44.13 502 GLU A N 1
ATOM 3878 C CA . GLU A 1 502 ? 2.747 22.693 -6.761 1.00 38.82 502 GLU A CA 1
ATOM 3879 C C . GLU A 1 502 ? 1.757 23.844 -6.653 1.00 34.13 502 GLU A C 1
ATOM 3880 O O . GLU A 1 502 ? 1.725 24.555 -5.646 1.00 37.18 502 GLU A O 1
ATOM 3886 N N . ASN A 1 503 ? 0.950 24.021 -7.694 1.00 27.44 503 ASN A N 1
ATOM 3887 C CA . ASN A 1 503 ? -0.047 25.079 -7.678 1.00 23.11 503 ASN A CA 1
ATOM 3888 C C . ASN A 1 503 ? -1.300 24.634 -6.932 1.00 25.95 503 ASN A C 1
ATOM 3889 O O . ASN A 1 503 ? -1.510 23.449 -6.664 1.00 26.19 503 ASN A O 1
ATOM 3894 N N . LEU A 1 504 ? -2.140 25.613 -6.590 1.00 24.36 504 LEU A N 1
ATOM 3895 C CA . LEU A 1 504 ? -3.198 25.423 -5.605 1.00 22.45 504 LEU A CA 1
ATOM 3896 C C . LEU A 1 504 ? -4.531 25.940 -6.117 1.00 24.63 504 LEU A C 1
ATOM 3897 O O . LEU A 1 504 ? -4.609 27.023 -6.707 1.00 20.97 504 LEU A O 1
ATOM 3902 N N . VAL A 1 505 ? -5.585 25.163 -5.882 1.00 19.32 505 VAL A N 1
ATOM 3903 C CA . VAL A 1 505 ? -6.958 25.623 -6.041 1.00 22.24 505 VAL A CA 1
ATOM 3904 C C . VAL A 1 505 ? -7.582 25.663 -4.654 1.00 28.01 505 VAL A C 1
ATOM 3905 O O . VAL A 1 505 ? -7.416 24.723 -3.870 1.00 29.00 505 VAL A O 1
ATOM 3909 N N . GLN A 1 506 ? -8.272 26.756 -4.343 1.00 29.92 506 GLN A N 1
ATOM 3910 C CA . GLN A 1 506 ? -8.898 26.951 -3.043 1.00 25.64 506 GLN A CA 1
ATOM 3911 C C . GLN A 1 506 ? -10.399 27.081 -3.228 1.00 25.41 506 GLN A C 1
ATOM 3912 O O . GLN A 1 506 ? -10.862 27.772 -4.142 1.00 29.75 506 GLN A O 1
ATOM 3918 N N . ASP A 1 507 ? -11.151 26.397 -2.364 1.00 26.79 507 ASP A N 1
ATOM 3919 C CA . ASP A 1 507 ? -12.589 26.605 -2.224 1.00 29.24 507 ASP A CA 1
ATOM 3920 C C . ASP A 1 507 ? -13.311 26.404 -3.555 1.00 27.81 507 ASP A C 1
ATOM 3921 O O . ASP A 1 507 ? -13.998 27.285 -4.076 1.00 29.32 507 ASP A O 1
ATOM 3926 N N . LEU A 1 508 ? -13.133 25.204 -4.095 1.00 28.58 508 LEU A N 1
ATOM 3927 C CA . LEU A 1 508 ? -13.721 24.814 -5.366 1.00 24.52 508 LEU A CA 1
ATOM 3928 C C . LEU A 1 508 ? -15.074 24.174 -5.097 1.00 26.98 508 LEU A C 1
ATOM 3929 O O . LEU A 1 508 ? -15.157 23.171 -4.379 1.00 26.40 508 LEU A O 1
ATOM 3934 N N . THR A 1 509 ? -16.126 24.757 -5.657 1.00 26.92 509 THR A N 1
ATOM 3935 C CA . THR A 1 509 ? -17.482 24.269 -5.459 1.00 25.45 509 THR A CA 1
ATOM 3936 C C . THR A 1 509 ? -17.882 23.413 -6.651 1.00 25.21 509 THR A C 1
ATOM 3937 O O . THR A 1 509 ? -17.998 23.917 -7.772 1.00 26.60 509 THR A O 1
ATOM 3941 N N . LEU A 1 510 ? -18.106 22.126 -6.402 1.00 27.67 510 LEU A N 1
ATOM 3942 C CA . LEU A 1 510 ? -18.485 21.190 -7.452 1.00 21.80 510 LEU A CA 1
ATOM 3943 C C . LEU A 1 510 ? -19.978 20.934 -7.380 1.00 21.13 510 LEU A C 1
ATOM 3944 O O . LEU A 1 510 ? -20.462 20.477 -6.332 1.00 26.79 510 LEU A O 1
ATOM 3949 N N . PRO A 1 511 ? -20.741 21.210 -8.434 1.00 22.28 511 PRO A N 1
ATOM 3950 C CA . PRO A 1 511 ? -22.175 20.908 -8.407 1.00 22.36 511 PRO A CA 1
ATOM 3951 C C . PRO A 1 511 ? -22.427 19.418 -8.232 1.00 26.88 511 PRO A C 1
ATOM 3952 O O . PRO A 1 511 ? -21.568 18.576 -8.502 1.00 24.22 511 PRO A O 1
ATOM 3956 N N . GLY A 1 512 ? -23.632 19.103 -7.764 1.00 25.66 512 GLY A N 1
ATOM 3957 C CA . GLY A 1 512 ? -24.004 17.708 -7.598 1.00 27.73 512 GLY A CA 1
ATOM 3958 C C . GLY A 1 512 ? -24.040 16.980 -8.932 1.00 24.02 512 GLY A C 1
ATOM 3959 O O . GLY A 1 512 ? -24.442 17.536 -9.956 1.00 26.54 512 GLY A O 1
ATOM 3960 N N . ASN A 1 513 ? -23.613 15.717 -8.909 1.00 24.78 513 ASN A N 1
ATOM 3961 C CA . ASN A 1 513 ? -23.625 14.851 -10.091 1.00 22.58 513 ASN A CA 1
ATOM 3962 C C . ASN A 1 513 ? -22.939 15.524 -11.280 1.00 21.77 513 ASN A C 1
ATOM 3963 O O . ASN A 1 513 ? -23.499 15.622 -12.373 1.00 22.05 513 ASN A O 1
ATOM 3968 N N . SER A 1 514 ? -21.712 15.995 -11.059 1.00 25.15 514 SER A N 1
ATOM 3969 C CA . SER A 1 514 ? -21.004 16.778 -12.064 1.00 19.09 514 SER A CA 1
ATOM 3970 C C . SER A 1 514 ? -19.677 16.135 -12.435 1.00 20.25 514 SER A C 1
ATOM 3971 O O . SER A 1 514 ? -19.054 15.417 -11.642 1.00 17.97 514 SER A O 1
ATOM 3974 N N . VAL A 1 515 ? -19.254 16.407 -13.667 1.00 18.63 515 VAL A N 1
ATOM 3975 C CA . VAL A 1 515 ? -17.903 16.118 -14.122 1.00 20.17 515 VAL A CA 1
ATOM 3976 C C . VAL A 1 515 ? -17.337 17.394 -14.725 1.00 13.87 515 VAL A C 1
ATOM 3977 O O . VAL A 1 515 ? -17.966 18.000 -15.602 1.00 20.68 515 VAL A O 1
ATOM 3981 N N . SER A 1 516 ? -16.149 17.774 -14.279 1.00 16.07 516 SER A N 1
ATOM 3982 C CA . SER A 1 516 ? -15.402 18.900 -14.829 1.00 18.06 516 SER A CA 1
ATOM 3983 C C . SER A 1 516 ? -14.051 18.409 -15.323 1.00 17.52 516 SER A C 1
ATOM 3984 O O . SER A 1 516 ? -13.366 17.658 -14.627 1.00 18.11 516 SER A O 1
ATOM 3987 N N . VAL A 1 517 ? -13.656 18.855 -16.513 1.00 16.43 517 VAL A N 1
ATOM 3988 C CA . VAL A 1 517 ? -12.403 18.439 -17.139 1.00 18.61 517 VAL A CA 1
ATOM 3989 C C . VAL A 1 517 ? -11.612 19.688 -17.492 1.00 18.85 517 VAL A C 1
ATOM 3990 O O . VAL A 1 517 ? -12.081 20.518 -18.282 1.00 16.78 517 VAL A O 1
ATOM 3994 N N . TRP A 1 518 ? -10.419 19.816 -16.921 1.00 16.76 518 TRP A N 1
ATOM 3995 C CA . TRP A 1 518 ? -9.557 20.969 -17.147 1.00 19.11 518 TRP A CA 1
ATOM 3996 C C . TRP A 1 518 ? -8.240 20.521 -17.755 1.00 16.96 518 TRP A C 1
ATOM 3997 O O . TRP A 1 518 ? -7.616 19.573 -17.267 1.00 20.39 518 TRP A O 1
ATOM 4008 N N . THR A 1 519 ? -7.784 21.233 -18.783 1.00 14.86 519 THR A N 1
ATOM 4009 C CA . THR A 1 519 ? -6.546 20.825 -19.421 1.00 16.99 519 THR A CA 1
ATOM 4010 C C . THR A 1 519 ? -5.809 22.038 -19.966 1.00 19.80 519 THR A C 1
ATOM 4011 O O . THR A 1 519 ? -6.426 23.023 -20.376 1.00 19.49 519 THR A O 1
ATOM 4015 N N . ASN A 1 520 ? -4.480 21.945 -19.967 1.00 19.04 520 ASN A N 1
ATOM 4016 C CA . ASN A 1 520 ? -3.627 22.924 -20.630 1.00 20.55 520 ASN A CA 1
ATOM 4017 C C . ASN A 1 520 ? -3.394 22.591 -22.097 1.00 24.50 520 ASN A C 1
ATOM 4018 O O . ASN A 1 520 ? -2.666 23.318 -22.779 1.00 22.51 520 ASN A O 1
ATOM 4023 N N . VAL A 1 521 ? -3.986 21.513 -22.591 1.00 20.39 521 VAL A N 1
ATOM 4024 C CA . VAL A 1 521 ? -3.843 21.132 -23.990 1.00 23.54 521 VAL A CA 1
ATOM 4025 C C . VAL A 1 521 ? -4.780 21.993 -24.824 1.00 25.92 521 VAL A C 1
ATOM 4026 O O . VAL A 1 521 ? -5.981 22.079 -24.542 1.00 29.46 521 VAL A O 1
ATOM 4030 N N . ARG A 1 522 ? -4.234 22.640 -25.849 1.00 29.91 522 ARG A N 1
ATOM 4031 C CA . ARG A 1 522 ? -5.038 23.530 -26.672 1.00 35.45 522 ARG A CA 1
ATOM 4032 C C . ARG A 1 522 ? -6.026 22.729 -27.504 1.00 39.18 522 ARG A C 1
ATOM 4033 O O . ARG A 1 522 ? -5.651 21.767 -28.184 1.00 36.75 522 ARG A O 1
ATOM 4041 N N . VAL A 1 523 ? -7.292 23.128 -27.444 1.00 38.80 523 VAL A N 1
ATOM 4042 C CA . VAL A 1 523 ? -8.361 22.445 -28.164 1.00 41.12 523 VAL A CA 1
ATOM 4043 C C . VAL A 1 523 ? -8.955 23.372 -29.215 1.00 48.45 523 VAL A C 1
ATOM 4044 O O . VAL A 1 523 ? -10.041 23.116 -29.731 1.00 53.83 523 VAL A O 1
ATOM 4048 N N . PRO B 1 31 ? 5.597 -4.661 -65.224 1.00 34.42 31 PRO B N 1
ATOM 4049 C CA . PRO B 1 31 ? 5.190 -3.390 -64.623 1.00 31.94 31 PRO B CA 1
ATOM 4050 C C . PRO B 1 31 ? 6.085 -2.237 -65.094 1.00 31.49 31 PRO B C 1
ATOM 4051 O O . PRO B 1 31 ? 7.308 -2.334 -65.000 1.00 30.59 31 PRO B O 1
ATOM 4055 N N A LYS B 1 32 ? 5.480 -1.152 -65.574 0.51 25.91 32 LYS B N 1
ATOM 4056 N N B LYS B 1 32 ? 5.479 -1.176 -65.620 0.49 25.91 32 LYS B N 1
ATOM 4057 C CA A LYS B 1 32 ? 6.213 -0.028 -66.151 0.51 27.22 32 LYS B CA 1
ATOM 4058 C CA B LYS B 1 32 ? 6.233 -0.043 -66.139 0.49 27.22 32 LYS B CA 1
ATOM 4059 C C A LYS B 1 32 ? 6.373 1.087 -65.122 0.51 24.31 32 LYS B C 1
ATOM 4060 C C B LYS B 1 32 ? 6.398 0.994 -65.035 0.49 24.34 32 LYS B C 1
ATOM 4061 O O A LYS B 1 32 ? 5.381 1.561 -64.561 0.51 24.80 32 LYS B O 1
ATOM 4062 O O B LYS B 1 32 ? 5.439 1.305 -64.325 0.49 24.78 32 LYS B O 1
ATOM 4073 N N . SER B 1 33 ? 7.614 1.514 -64.886 1.00 22.93 33 SER B N 1
ATOM 4074 C CA . SER B 1 33 ? 7.897 2.557 -63.906 1.00 18.05 33 SER B CA 1
ATOM 4075 C C . SER B 1 33 ? 8.000 3.909 -64.590 1.00 18.62 33 SER B C 1
ATOM 4076 O O . SER B 1 33 ? 8.621 4.034 -65.652 1.00 21.51 33 SER B O 1
ATOM 4079 N N . GLU B 1 34 ? 7.414 4.929 -63.961 1.00 17.72 34 GLU B N 1
ATOM 4080 C CA . GLU B 1 34 ? 7.338 6.261 -64.534 1.00 17.90 34 GLU B CA 1
ATOM 4081 C C . GLU B 1 34 ? 8.050 7.279 -63.651 1.00 19.28 34 GLU B C 1
ATOM 4082 O O . GLU B 1 34 ? 8.263 7.064 -62.455 1.00 18.31 34 GLU B O 1
ATOM 4088 N N . VAL B 1 35 ? 8.436 8.384 -64.290 1.00 18.85 35 VAL B N 1
ATOM 4089 C CA . VAL B 1 35 ? 9.015 9.570 -63.650 1.00 21.07 35 VAL B CA 1
ATOM 4090 C C . VAL B 1 35 ? 8.427 10.780 -64.364 1.00 19.59 35 VAL B C 1
ATOM 4091 O O . VAL B 1 35 ? 8.581 10.910 -65.586 1.00 18.34 35 VAL B O 1
ATOM 4095 N N . ILE B 1 36 ? 7.766 11.674 -63.618 1.00 14.12 36 ILE B N 1
ATOM 4096 C CA . ILE B 1 36 ? 6.988 12.769 -64.201 1.00 11.50 36 ILE B CA 1
ATOM 4097 C C . ILE B 1 36 ? 7.721 14.092 -64.042 1.00 17.48 36 ILE B C 1
ATOM 4098 O O . ILE B 1 36 ? 8.283 14.389 -62.979 1.00 18.99 36 ILE B O 1
ATOM 4103 N N . TYR B 1 37 ? 7.691 14.903 -65.093 1.00 17.96 37 TYR B N 1
ATOM 4104 C CA . TYR B 1 37 ? 8.157 16.283 -65.054 1.00 16.16 37 TYR B CA 1
ATOM 4105 C C . TYR B 1 37 ? 6.945 17.197 -65.220 1.00 18.61 37 TYR B C 1
ATOM 4106 O O . TYR B 1 37 ? 6.229 17.108 -66.225 1.00 16.47 37 TYR B O 1
ATOM 4115 N N . GLN B 1 38 ? 6.713 18.076 -64.243 1.00 14.58 38 GLN B N 1
ATOM 4116 C CA . GLN B 1 38 ? 5.526 18.925 -64.234 1.00 12.02 38 GLN B CA 1
ATOM 4117 C C . GLN B 1 38 ? 5.855 20.301 -64.801 1.00 16.59 38 GLN B C 1
ATOM 4118 O O . GLN B 1 38 ? 6.667 21.030 -64.229 1.00 14.87 38 GLN B O 1
ATOM 4124 N N . VAL B 1 39 ? 5.207 20.672 -65.907 1.00 13.98 39 VAL B N 1
ATOM 4125 C CA . VAL B 1 39 ? 5.490 21.926 -66.597 1.00 14.31 39 VAL B CA 1
ATOM 4126 C C . VAL B 1 39 ? 4.290 22.860 -66.503 1.00 17.46 39 VAL B C 1
ATOM 4127 O O . VAL B 1 39 ? 3.165 22.475 -66.851 1.00 18.52 39 VAL B O 1
ATOM 4131 N N . MET B 1 40 ? 4.528 24.101 -66.078 1.00 16.54 40 MET B N 1
ATOM 4132 C CA . MET B 1 40 ? 3.552 25.169 -66.260 1.00 16.90 40 MET B CA 1
ATOM 4133 C C . MET B 1 40 ? 3.894 25.866 -67.573 1.00 17.37 40 MET B C 1
ATOM 4134 O O . MET B 1 40 ? 4.925 26.543 -67.684 1.00 15.29 40 MET B O 1
ATOM 4139 N N . VAL B 1 41 ? 3.021 25.700 -68.563 1.00 14.00 41 VAL B N 1
ATOM 4140 C CA . VAL B 1 41 ? 3.397 25.988 -69.947 1.00 13.22 41 VAL B CA 1
ATOM 4141 C C . VAL B 1 41 ? 3.812 27.447 -70.107 1.00 13.95 41 VAL B C 1
ATOM 4142 O O . VAL B 1 41 ? 4.825 27.751 -70.752 1.00 16.73 41 VAL B O 1
ATOM 4146 N N . ASP B 1 42 ? 3.030 28.370 -69.544 1.00 12.26 42 ASP B N 1
ATOM 4147 C CA . ASP B 1 42 ? 3.289 29.790 -69.740 1.00 13.73 42 ASP B CA 1
ATOM 4148 C C . ASP B 1 42 ? 4.632 30.216 -69.168 1.00 17.33 42 ASP B C 1
ATOM 4149 O O . ASP B 1 42 ? 5.161 31.259 -69.567 1.00 14.79 42 ASP B O 1
ATOM 4154 N N . ARG B 1 43 ? 5.177 29.448 -68.231 1.00 15.56 43 ARG B N 1
ATOM 4155 C CA . ARG B 1 43 ? 6.375 29.840 -67.505 1.00 15.93 43 ARG B CA 1
ATOM 4156 C C . ARG B 1 43 ? 7.574 28.982 -67.881 1.00 20.05 43 ARG B C 1
ATOM 4157 O O . ARG B 1 43 ? 8.613 29.058 -67.216 1.00 18.19 43 ARG B O 1
ATOM 4165 N N . PHE B 1 44 ? 7.470 28.183 -68.947 1.00 16.88 44 PHE B N 1
ATOM 4166 C CA . PHE B 1 44 ? 8.587 27.324 -69.316 1.00 17.35 44 PHE B CA 1
ATOM 4167 C C . PHE B 1 44 ? 9.426 27.933 -70.444 1.00 17.79 44 PHE B C 1
ATOM 4168 O O . PHE B 1 44 ? 10.515 28.451 -70.167 1.00 17.67 44 PHE B O 1
ATOM 4176 N N . TYR B 1 45 ? 8.966 27.910 -71.703 1.00 19.46 45 TYR B N 1
ATOM 4177 C CA . TYR B 1 45 ? 9.783 28.507 -72.763 1.00 19.05 45 TYR B CA 1
ATOM 4178 C C . TYR B 1 45 ? 8.921 29.114 -73.859 1.00 18.42 45 TYR B C 1
ATOM 4179 O O . TYR B 1 45 ? 8.066 28.427 -74.420 1.00 18.22 45 TYR B O 1
ATOM 4188 N N . ASN B 1 46 ? 9.162 30.391 -74.166 1.00 19.32 46 ASN B N 1
ATOM 4189 C CA . ASN B 1 46 ? 8.415 31.111 -75.200 1.00 19.67 46 ASN B CA 1
ATOM 4190 C C . ASN B 1 46 ? 9.023 30.788 -76.559 1.00 23.49 46 ASN B C 1
ATOM 4191 O O . ASN B 1 46 ? 10.030 31.377 -76.955 1.00 20.47 46 ASN B O 1
ATOM 4196 N N . GLY B 1 47 ? 8.409 29.855 -77.286 1.00 16.08 47 GLY B N 1
ATOM 4197 C CA . GLY B 1 47 ? 8.930 29.486 -78.592 1.00 19.24 47 GLY B CA 1
ATOM 4198 C C . GLY B 1 47 ? 8.427 30.373 -79.709 1.00 21.60 47 GLY B C 1
ATOM 4199 O O . GLY B 1 47 ? 9.044 30.439 -80.779 1.00 22.82 47 GLY B O 1
ATOM 4200 N N . ASP B 1 48 ? 7.320 31.067 -79.470 1.00 19.01 48 ASP B N 1
ATOM 4201 C CA . ASP B 1 48 ? 6.629 31.814 -80.516 1.00 19.75 48 ASP B CA 1
ATOM 4202 C C . ASP B 1 48 ? 6.104 33.138 -79.977 1.00 22.07 48 ASP B C 1
ATOM 4203 O O . ASP B 1 48 ? 5.125 33.177 -79.216 1.00 18.28 48 ASP B O 1
ATOM 4208 N N . PRO B 1 49 ? 6.729 34.253 -80.351 1.00 18.46 49 PRO B N 1
ATOM 4209 C CA . PRO B 1 49 ? 6.264 35.554 -79.860 1.00 16.73 49 PRO B CA 1
ATOM 4210 C C . PRO B 1 49 ? 4.945 36.006 -80.457 1.00 15.59 49 PRO B C 1
ATOM 4211 O O . PRO B 1 49 ? 4.351 36.953 -79.936 1.00 19.40 49 PRO B O 1
ATOM 4215 N N A SER B 1 50 ? 4.481 35.379 -81.542 0.58 22.55 50 SER B N 1
ATOM 4216 N N B SER B 1 50 ? 4.471 35.383 -81.534 0.42 22.53 50 SER B N 1
ATOM 4217 C CA A SER B 1 50 ? 3.274 35.839 -82.216 0.58 20.55 50 SER B CA 1
ATOM 4218 C CA B SER B 1 50 ? 3.268 35.883 -82.186 0.42 20.58 50 SER B CA 1
ATOM 4219 C C A SER B 1 50 ? 1.995 35.455 -81.483 0.58 22.02 50 SER B C 1
ATOM 4220 C C B SER B 1 50 ? 1.982 35.412 -81.520 0.42 22.01 50 SER B C 1
ATOM 4221 O O A SER B 1 50 ? 0.933 36.012 -81.793 0.58 21.21 50 SER B O 1
ATOM 4222 O O B SER B 1 50 ? 0.901 35.861 -81.919 0.42 21.27 50 SER B O 1
ATOM 4227 N N . ASN B 1 51 ? 2.068 34.534 -80.522 1.00 21.32 51 ASN B N 1
ATOM 4228 C CA . ASN B 1 51 ? 0.913 34.161 -79.717 1.00 17.67 51 ASN B CA 1
ATOM 4229 C C . ASN B 1 51 ? 1.006 34.728 -78.296 1.00 19.85 51 ASN B C 1
ATOM 4230 O O . ASN B 1 51 ? 0.177 34.395 -77.444 1.00 16.81 51 ASN B O 1
ATOM 4235 N N . ASP B 1 52 ? 1.992 35.589 -78.033 1.00 21.72 52 ASP B N 1
ATOM 4236 C CA . ASP B 1 52 ? 2.142 36.209 -76.698 1.00 22.23 52 ASP B CA 1
ATOM 4237 C C . ASP B 1 52 ? 0.961 37.111 -76.353 1.00 20.41 52 ASP B C 1
ATOM 4238 O O . ASP B 1 52 ? 0.583 37.136 -75.213 1.00 19.68 52 ASP B O 1
ATOM 4243 N N . ASP B 1 53 ? 0.410 37.850 -77.312 1.00 18.30 53 ASP B N 1
ATOM 4244 C CA . ASP B 1 53 ? -0.629 38.840 -77.037 1.00 20.58 53 ASP B CA 1
ATOM 4245 C C . ASP B 1 53 ? -1.637 38.816 -78.180 1.00 24.64 53 ASP B C 1
ATOM 4246 O O . ASP B 1 53 ? -1.722 39.754 -78.987 1.00 23.03 53 ASP B O 1
ATOM 4251 N N . PRO B 1 54 ? -2.423 37.743 -78.279 1.00 19.97 54 PRO B N 1
ATOM 4252 C CA . PRO B 1 54 ? -3.334 37.595 -79.421 1.00 20.17 54 PRO B CA 1
ATOM 4253 C C . PRO B 1 54 ? -4.448 38.629 -79.416 1.00 19.16 54 PRO B C 1
ATOM 4254 O O . PRO B 1 54 ? -4.931 39.072 -78.371 1.00 21.08 54 PRO B O 1
ATOM 4258 N N . GLU B 1 55 ? -4.854 39.027 -80.627 1.00 19.37 55 GLU B N 1
ATOM 4259 C CA . GLU B 1 55 ? -5.913 40.019 -80.759 1.00 22.71 55 GLU B CA 1
ATOM 4260 C C . GLU B 1 55 ? -7.164 39.604 -79.991 1.00 14.09 55 GLU B C 1
ATOM 4261 O O . GLU B 1 55 ? -7.774 40.417 -79.289 1.00 21.74 55 GLU B O 1
ATOM 4267 N N . VAL B 1 56 ? -7.533 38.326 -80.090 1.00 20.55 56 VAL B N 1
ATOM 4268 C CA . VAL B 1 56 ? -8.762 37.842 -79.479 1.00 20.93 56 VAL B CA 1
ATOM 4269 C C . VAL B 1 56 ? -8.720 37.966 -77.960 1.00 23.50 56 VAL B C 1
ATOM 4270 O O . VAL B 1 56 ? -9.771 38.063 -77.315 1.00 20.20 56 VAL B O 1
ATOM 4274 N N . SER B 1 57 ? -7.527 37.997 -77.367 1.00 19.50 57 SER B N 1
ATOM 4275 C CA . SER B 1 57 ? -7.395 38.008 -75.909 1.00 23.55 57 SER B CA 1
ATOM 4276 C C . SER B 1 57 ? -6.290 38.969 -75.481 1.00 24.12 57 SER B C 1
ATOM 4277 O O . SER B 1 57 ? -5.454 38.660 -74.630 1.00 20.66 57 SER B O 1
ATOM 4280 N N . LYS B 1 58 ? -6.304 40.169 -76.046 1.00 23.54 58 LYS B N 1
ATOM 4281 C CA . LYS B 1 58 ? -5.160 41.053 -75.913 1.00 23.69 58 LYS B CA 1
ATOM 4282 C C . LYS B 1 58 ? -5.163 41.761 -74.563 1.00 24.98 58 LYS B C 1
ATOM 4283 O O . LYS B 1 58 ? -6.193 41.910 -73.903 1.00 22.36 58 LYS B O 1
ATOM 4289 N N . GLY B 1 59 ? -3.982 42.218 -74.163 1.00 22.25 59 GLY B N 1
ATOM 4290 C CA . GLY B 1 59 ? -3.849 43.015 -72.969 1.00 21.16 59 GLY B CA 1
ATOM 4291 C C . GLY B 1 59 ? -3.497 42.238 -71.727 1.00 18.24 59 GLY B C 1
ATOM 4292 O O . GLY B 1 59 ? -3.505 42.815 -70.636 1.00 21.39 59 GLY B O 1
ATOM 4293 N N . MET B 1 60 ? -3.191 40.950 -71.858 1.00 18.79 60 MET B N 1
ATOM 4294 C CA . MET B 1 60 ? -2.908 40.109 -70.701 1.00 21.35 60 MET B CA 1
ATOM 4295 C C . MET B 1 60 ? -1.484 39.574 -70.722 1.00 21.56 60 MET B C 1
ATOM 4296 O O . MET B 1 60 ? -1.184 38.598 -70.029 1.00 17.52 60 MET B O 1
ATOM 4301 N N . PHE B 1 61 ? -0.603 40.192 -71.511 1.00 18.55 61 PHE B N 1
ATOM 4302 C CA . PHE B 1 61 ? 0.771 39.730 -71.691 1.00 20.93 61 PHE B CA 1
ATOM 4303 C C . PHE B 1 61 ? 1.754 40.741 -71.105 1.00 20.45 61 PHE B C 1
ATOM 4304 O O . PHE B 1 61 ? 1.643 41.942 -71.365 1.00 21.34 61 PHE B O 1
ATOM 4312 N N . ASP B 1 62 ? 2.717 40.257 -70.323 1.00 18.19 62 ASP B N 1
ATOM 4313 C CA . ASP B 1 62 ? 3.782 41.115 -69.798 1.00 17.48 62 ASP B CA 1
ATOM 4314 C C . ASP B 1 62 ? 5.131 40.592 -70.276 1.00 19.37 62 ASP B C 1
ATOM 4315 O O . ASP B 1 62 ? 5.655 39.612 -69.720 1.00 19.03 62 ASP B O 1
ATOM 4320 N N . PRO B 1 63 ? 5.745 41.219 -71.282 1.00 21.15 63 PRO B N 1
ATOM 4321 C CA . PRO B 1 63 ? 7.047 40.731 -71.756 1.00 17.40 63 PRO B CA 1
ATOM 4322 C C . PRO B 1 63 ? 8.175 40.951 -70.764 1.00 20.04 63 PRO B C 1
ATOM 4323 O O . PRO B 1 63 ? 9.236 40.332 -70.931 1.00 21.47 63 PRO B O 1
ATOM 4327 N N . THR B 1 64 ? 7.986 41.808 -69.757 1.00 18.83 64 THR B N 1
ATOM 4328 C CA . THR B 1 64 ? 9.048 42.112 -68.801 1.00 19.42 64 THR B CA 1
ATOM 4329 C C . THR B 1 64 ? 9.123 41.097 -67.673 1.00 27.87 64 THR B C 1
ATOM 4330 O O . THR B 1 64 ? 10.118 41.089 -66.942 1.00 23.00 64 THR B O 1
ATOM 4334 N N . HIS B 1 65 ? 8.100 40.253 -67.524 1.00 23.90 65 HIS B N 1
ATOM 4335 C CA . HIS B 1 65 ? 8.034 39.256 -66.451 1.00 19.96 65 HIS B CA 1
ATOM 4336 C C . HIS B 1 65 ? 8.178 39.901 -65.072 1.00 22.43 65 HIS B C 1
ATOM 4337 O O . HIS B 1 65 ? 8.908 39.408 -64.209 1.00 26.07 65 HIS B O 1
ATOM 4344 N N . THR B 1 66 ? 7.475 41.016 -64.856 1.00 20.62 66 THR B N 1
ATOM 4345 C CA . THR B 1 66 ? 7.445 41.664 -63.551 1.00 25.17 66 THR B CA 1
ATOM 4346 C C . THR B 1 66 ? 6.043 41.792 -62.976 1.00 25.98 66 THR B C 1
ATOM 4347 O O . THR B 1 66 ? 5.904 42.055 -61.774 1.00 27.98 66 THR B O 1
ATOM 4351 N N . ASN B 1 67 ? 5.008 41.603 -63.784 1.00 23.54 67 ASN B N 1
ATOM 4352 C CA . ASN B 1 67 ? 3.649 41.427 -63.291 1.00 23.36 67 ASN B CA 1
ATOM 4353 C C . ASN B 1 67 ? 3.369 39.930 -63.292 1.00 21.12 67 ASN B C 1
ATOM 4354 O O . ASN B 1 67 ? 3.169 39.326 -64.353 1.00 17.85 67 ASN B O 1
ATOM 4359 N N . TRP B 1 68 ? 3.360 39.331 -62.104 1.00 16.42 68 TRP B N 1
ATOM 4360 C CA . TRP B 1 68 ? 3.368 37.880 -62.017 1.00 18.12 68 TRP B CA 1
ATOM 4361 C C . TRP B 1 68 ? 1.999 37.254 -62.259 1.00 17.21 68 TRP B C 1
ATOM 4362 O O . TRP B 1 68 ? 1.902 36.027 -62.289 1.00 17.62 68 TRP B O 1
ATOM 4373 N N . ARG B 1 69 ? 0.949 38.053 -62.423 1.00 19.96 69 ARG B N 1
ATOM 4374 C CA . ARG B 1 69 ? -0.374 37.509 -62.701 1.00 20.11 69 ARG B CA 1
ATOM 4375 C C . ARG B 1 69 ? -0.748 37.605 -64.169 1.00 23.63 69 ARG B C 1
ATOM 4376 O O . ARG B 1 69 ? -1.908 37.363 -64.521 1.00 21.12 69 ARG B O 1
ATOM 4384 N N . MET B 1 70 ? 0.192 37.952 -65.033 1.00 16.72 70 MET B N 1
ATOM 4385 C CA . MET B 1 70 ? -0.087 37.996 -66.461 1.00 17.17 70 MET B CA 1
ATOM 4386 C C . MET B 1 70 ? 0.604 36.842 -67.174 1.00 19.19 70 MET B C 1
ATOM 4387 O O . MET B 1 70 ? 1.468 36.160 -66.618 1.00 17.13 70 MET B O 1
ATOM 4392 N N . TYR B 1 71 ? 0.175 36.594 -68.415 1.00 13.57 71 TYR B N 1
ATOM 4393 C CA . TYR B 1 71 ? 0.880 35.651 -69.266 1.00 13.77 71 TYR B CA 1
ATOM 4394 C C . TYR B 1 71 ? 2.302 36.146 -69.498 1.00 17.18 71 TYR B C 1
ATOM 4395 O O . TYR B 1 71 ? 2.519 37.330 -69.773 1.00 18.66 71 TYR B O 1
ATOM 4404 N N . TRP B 1 72 ? 3.270 35.235 -69.425 1.00 16.79 72 TRP B N 1
ATOM 4405 C CA . TRP B 1 72 ? 4.659 35.591 -69.707 1.00 13.99 72 TRP B CA 1
ATOM 4406 C C . TRP B 1 72 ? 5.176 35.060 -71.035 1.00 20.99 72 TRP B C 1
ATOM 4407 O O . TRP B 1 72 ? 6.304 35.397 -71.420 1.00 17.62 72 TRP B O 1
ATOM 4418 N N . GLY B 1 73 ? 4.402 34.241 -71.741 1.00 16.22 73 GLY B N 1
ATOM 4419 C CA . GLY B 1 73 ? 4.699 33.926 -73.124 1.00 14.69 73 GLY B CA 1
ATOM 4420 C C . GLY B 1 73 ? 5.081 32.496 -73.428 1.00 15.84 73 GLY B C 1
ATOM 4421 O O . GLY B 1 73 ? 5.142 32.147 -74.624 1.00 15.97 73 GLY B O 1
ATOM 4422 N N . GLY B 1 74 ? 5.350 31.657 -72.415 1.00 14.41 74 GLY B N 1
ATOM 4423 C CA . GLY B 1 74 ? 5.685 30.269 -72.681 1.00 14.88 74 GLY B CA 1
ATOM 4424 C C . GLY B 1 74 ? 4.558 29.550 -73.404 1.00 16.30 74 GLY B C 1
ATOM 4425 O O . GLY B 1 74 ? 3.376 29.829 -73.183 1.00 17.85 74 GLY B O 1
ATOM 4426 N N . ASP B 1 75 ? 4.922 28.623 -74.284 1.00 17.96 75 ASP B N 1
ATOM 4427 C CA . ASP B 1 75 ? 3.923 28.062 -75.189 1.00 14.72 75 ASP B CA 1
ATOM 4428 C C . ASP B 1 75 ? 4.313 26.654 -75.624 1.00 13.53 75 ASP B C 1
ATOM 4429 O O . ASP B 1 75 ? 5.315 26.088 -75.183 1.00 14.76 75 ASP B O 1
ATOM 4434 N N . LEU B 1 76 ? 3.469 26.061 -76.480 1.00 14.29 76 LEU B N 1
ATOM 4435 C CA . LEU B 1 76 ? 3.681 24.680 -76.886 1.00 12.08 76 LEU B CA 1
ATOM 4436 C C . LEU B 1 76 ? 4.882 24.537 -77.814 1.00 17.07 76 LEU B C 1
ATOM 4437 O O . LEU B 1 76 ? 5.606 23.543 -77.744 1.00 16.99 76 LEU B O 1
ATOM 4442 N N . LYS B 1 77 ? 5.100 25.523 -78.692 1.00 19.14 77 LYS B N 1
ATOM 4443 C CA . LYS B 1 77 ? 6.273 25.502 -79.597 1.00 21.15 77 LYS B CA 1
ATOM 4444 C C . LYS B 1 77 ? 7.541 25.480 -78.736 1.00 19.56 77 LYS B C 1
ATOM 4445 O O . LYS B 1 77 ? 8.400 24.699 -79.012 1.00 19.04 77 LYS B O 1
ATOM 4451 N N . GLY B 1 78 ? 7.588 26.331 -77.705 1.00 17.84 78 GLY B N 1
ATOM 4452 C CA . GLY B 1 78 ? 8.749 26.396 -76.842 1.00 16.58 78 GLY B CA 1
ATOM 4453 C C . GLY B 1 78 ? 8.961 25.111 -76.081 1.00 15.93 78 GLY B C 1
ATOM 4454 O O . GLY B 1 78 ? 10.074 24.578 -76.032 1.00 18.41 78 GLY B O 1
ATOM 4455 N N . LEU B 1 79 ? 7.885 24.587 -75.473 1.00 15.05 79 LEU B N 1
ATOM 4456 C CA . LEU B 1 79 ? 8.007 23.337 -74.746 1.00 16.63 79 LEU B CA 1
ATOM 4457 C C . LEU B 1 79 ? 8.538 22.240 -75.655 1.00 17.89 79 LEU B C 1
ATOM 4458 O O . LEU B 1 79 ? 9.429 21.480 -75.267 1.00 18.38 79 LEU B O 1
ATOM 4463 N N . THR B 1 80 ? 8.022 22.167 -76.887 1.00 16.15 80 THR B N 1
ATOM 4464 C CA . THR B 1 80 ? 8.496 21.168 -77.834 1.00 20.61 80 THR B CA 1
ATOM 4465 C C . THR B 1 80 ? 9.983 21.346 -78.134 1.00 17.07 80 THR B C 1
ATOM 4466 O O . THR B 1 80 ? 10.736 20.365 -78.152 1.00 19.01 80 THR B O 1
ATOM 4470 N N . GLU B 1 81 ? 10.427 22.593 -78.326 1.00 21.48 81 GLU B N 1
ATOM 4471 C CA . GLU B 1 81 ? 11.849 22.840 -78.569 1.00 22.33 81 GLU B CA 1
ATOM 4472 C C . GLU B 1 81 ? 12.712 22.377 -77.404 1.00 25.73 81 GLU B C 1
ATOM 4473 O O . GLU B 1 81 ? 13.887 22.046 -77.595 1.00 24.56 81 GLU B O 1
ATOM 4479 N N . LYS B 1 82 ? 12.153 22.328 -76.194 1.00 20.80 82 LYS B N 1
ATOM 4480 C CA . LYS B 1 82 ? 12.921 21.958 -75.017 1.00 20.58 82 LYS B CA 1
ATOM 4481 C C . LYS B 1 82 ? 12.768 20.489 -74.642 1.00 22.36 82 LYS B C 1
ATOM 4482 O O . LYS B 1 82 ? 13.246 20.074 -73.584 1.00 20.22 82 LYS B O 1
ATOM 4488 N N . ILE B 1 83 ? 12.122 19.679 -75.484 1.00 21.93 83 ILE B N 1
ATOM 4489 C CA . ILE B 1 83 ? 11.988 18.252 -75.176 1.00 18.12 83 ILE B CA 1
ATOM 4490 C C . ILE B 1 83 ? 13.335 17.548 -75.055 1.00 22.28 83 ILE B C 1
ATOM 4491 O O . ILE B 1 83 ? 13.462 16.650 -74.208 1.00 22.73 83 ILE B O 1
ATOM 4496 N N . PRO B 1 84 ? 14.365 17.870 -75.852 1.00 23.79 84 PRO B N 1
ATOM 4497 C CA . PRO B 1 84 ? 15.681 17.248 -75.601 1.00 24.31 84 PRO B CA 1
ATOM 4498 C C . PRO B 1 84 ? 16.209 17.517 -74.202 1.00 22.15 84 PRO B C 1
ATOM 4499 O O . PRO B 1 84 ? 16.780 16.614 -73.571 1.00 24.54 84 PRO B O 1
ATOM 4503 N N . TYR B 1 85 ? 16.042 18.747 -73.706 1.00 20.54 85 TYR B N 1
ATOM 4504 C CA . TYR B 1 85 ? 16.429 19.058 -72.331 1.00 17.54 85 TYR B CA 1
ATOM 4505 C C . TYR B 1 85 ? 15.674 18.185 -71.327 1.00 24.19 85 TYR B C 1
ATOM 4506 O O . TYR B 1 85 ? 16.259 17.690 -70.354 1.00 21.18 85 TYR B O 1
ATOM 4515 N N . ILE B 1 86 ? 14.371 17.983 -71.539 1.00 19.03 86 ILE B N 1
ATOM 4516 C CA . ILE B 1 86 ? 13.584 17.190 -70.591 1.00 22.00 86 ILE B CA 1
ATOM 4517 C C . ILE B 1 86 ? 13.943 15.716 -70.699 1.00 20.96 86 ILE B C 1
ATOM 4518 O O . ILE B 1 86 ? 14.075 15.015 -69.689 1.00 20.23 86 ILE B O 1
ATOM 4523 N N . LYS B 1 87 ? 14.097 15.223 -71.932 1.00 20.03 87 LYS B N 1
ATOM 4524 C CA . LYS B 1 87 ? 14.493 13.841 -72.160 1.00 19.76 87 LYS B CA 1
ATOM 4525 C C . LYS B 1 87 ? 15.818 13.511 -71.491 1.00 16.71 87 LYS B C 1
ATOM 4526 O O . LYS B 1 87 ? 15.989 12.408 -70.966 1.00 25.64 87 LYS B O 1
ATOM 4532 N N . GLY B 1 88 ? 16.760 14.452 -71.485 1.00 23.39 88 GLY B N 1
ATOM 4533 C CA . GLY B 1 88 ? 18.057 14.192 -70.885 1.00 23.14 88 GLY B CA 1
ATOM 4534 C C . GLY B 1 88 ? 18.006 13.869 -69.403 1.00 24.81 88 GLY B C 1
ATOM 4535 O O . GLY B 1 88 ? 18.984 13.345 -68.857 1.00 24.13 88 GLY B O 1
ATOM 4536 N N . MET B 1 89 ? 16.887 14.160 -68.742 1.00 23.03 89 MET B N 1
ATOM 4537 C CA . MET B 1 89 ? 16.697 13.840 -67.336 1.00 20.45 89 MET B CA 1
ATOM 4538 C C . MET B 1 89 ? 16.077 12.468 -67.103 1.00 24.69 89 MET B C 1
ATOM 4539 O O . MET B 1 89 ? 15.781 12.134 -65.955 1.00 27.16 89 MET B O 1
ATOM 4544 N N . GLY B 1 90 ? 15.851 11.674 -68.147 1.00 26.70 90 GLY B N 1
ATOM 4545 C CA . GLY B 1 90 ? 15.235 10.378 -67.929 1.00 28.16 90 GLY B CA 1
ATOM 4546 C C . GLY B 1 90 ? 13.773 10.431 -67.539 1.00 25.77 90 GLY B C 1
ATOM 4547 O O . GLY B 1 90 ? 13.240 9.446 -67.020 1.00 27.98 90 GLY B O 1
ATOM 4548 N N . VAL B 1 91 ? 13.117 11.571 -67.763 1.00 21.32 91 VAL B N 1
ATOM 4549 C CA . VAL B 1 91 ? 11.682 11.713 -67.534 1.00 20.29 91 VAL B CA 1
ATOM 4550 C C . VAL B 1 91 ? 10.916 10.804 -68.493 1.00 24.28 91 VAL B C 1
ATOM 4551 O O . VAL B 1 91 ? 11.242 10.721 -69.686 1.00 23.19 91 VAL B O 1
ATOM 4555 N N . THR B 1 92 ? 9.908 10.091 -67.974 1.00 18.70 92 THR B N 1
ATOM 4556 C CA . THR B 1 92 ? 9.078 9.229 -68.822 1.00 19.25 92 THR B CA 1
ATOM 4557 C C . THR B 1 92 ? 7.755 9.867 -69.212 1.00 23.17 92 THR B C 1
ATOM 4558 O O . THR B 1 92 ? 7.045 9.323 -70.064 1.00 22.68 92 THR B O 1
ATOM 4562 N N . ALA B 1 93 ? 7.404 11.000 -68.622 1.00 16.94 93 ALA B N 1
ATOM 4563 C CA . ALA B 1 93 ? 6.084 11.565 -68.819 1.00 16.46 93 ALA B CA 1
ATOM 4564 C C . ALA B 1 93 ? 6.116 13.024 -68.411 1.00 18.98 93 ALA B C 1
ATOM 4565 O O . ALA B 1 93 ? 6.708 13.371 -67.387 1.00 20.55 93 ALA B O 1
ATOM 4567 N N . ILE B 1 94 ? 5.479 13.869 -69.209 1.00 17.66 94 ILE B N 1
ATOM 4568 C CA . ILE B 1 94 ? 5.337 15.289 -68.911 1.00 14.84 94 ILE B CA 1
ATOM 4569 C C . ILE B 1 94 ? 3.894 15.542 -68.492 1.00 22.38 94 ILE B C 1
ATOM 4570 O O . ILE B 1 94 ? 2.963 15.303 -69.272 1.00 19.24 94 ILE B O 1
ATOM 4575 N N . TRP B 1 95 ? 3.704 15.985 -67.249 1.00 16.31 95 TRP B N 1
ATOM 4576 C CA . TRP B 1 95 ? 2.428 16.548 -66.825 1.00 13.96 95 TRP B CA 1
ATOM 4577 C C . TRP B 1 95 ? 2.403 18.019 -67.249 1.00 16.68 95 TRP B C 1
ATOM 4578 O O . TRP B 1 95 ? 3.153 18.845 -66.711 1.00 17.62 95 TRP B O 1
ATOM 4589 N N . ILE B 1 96 ? 1.564 18.359 -68.255 1.00 13.29 96 ILE B N 1
ATOM 4590 C CA . ILE B 1 96 ? 1.423 19.751 -68.678 1.00 13.68 96 ILE B CA 1
ATOM 4591 C C . ILE B 1 96 ? 0.247 20.385 -67.964 1.00 20.43 96 ILE B C 1
ATOM 4592 O O . ILE B 1 96 ? -0.828 19.779 -67.848 1.00 18.48 96 ILE B O 1
ATOM 4597 N N . SER B 1 97 ? 0.447 21.625 -67.507 1.00 18.99 97 SER B N 1
ATOM 4598 C CA . SER B 1 97 ? -0.639 22.435 -66.976 1.00 16.16 97 SER B CA 1
ATOM 4599 C C . SER B 1 97 ? -1.734 22.562 -68.045 1.00 18.17 97 SER B C 1
ATOM 4600 O O . SER B 1 97 ? -1.484 22.307 -69.229 1.00 17.13 97 SER B O 1
ATOM 4603 N N . PRO B 1 98 ? -2.963 22.906 -67.652 1.00 15.09 98 PRO B N 1
ATOM 4604 C CA . PRO B 1 98 ? -4.089 22.806 -68.600 1.00 12.58 98 PRO B CA 1
ATOM 4605 C C . PRO B 1 98 ? -3.854 23.664 -69.835 1.00 14.40 98 PRO B C 1
ATOM 4606 O O . PRO B 1 98 ? -3.484 24.836 -69.733 1.00 16.97 98 PRO B O 1
ATOM 4610 N N . VAL B 1 99 ? -4.101 23.076 -71.004 1.00 20.51 99 VAL B N 1
ATOM 4611 C CA . VAL B 1 99 ? -3.925 23.775 -72.273 1.00 18.22 99 VAL B CA 1
ATOM 4612 C C . VAL B 1 99 ? -5.248 23.974 -73.005 1.00 18.54 99 VAL B C 1
ATOM 4613 O O . VAL B 1 99 ? -5.242 24.336 -74.192 1.00 16.82 99 VAL B O 1
ATOM 4617 N N . VAL B 1 100 ? -6.391 23.735 -72.348 1.00 17.72 100 VAL B N 1
ATOM 4618 C CA . VAL B 1 100 ? -7.640 24.127 -73.000 1.00 18.01 100 VAL B CA 1
ATOM 4619 C C . VAL B 1 100 ? -7.779 25.645 -72.964 1.00 19.50 100 VAL B C 1
ATOM 4620 O O . VAL B 1 100 ? -7.157 26.351 -72.161 1.00 16.79 100 VAL B O 1
ATOM 4624 N N . ASP B 1 101 ? -8.626 26.152 -73.851 1.00 17.69 101 ASP B N 1
ATOM 4625 C CA . ASP B 1 101 ? -8.825 27.582 -73.985 1.00 17.17 101 ASP B CA 1
ATOM 4626 C C . ASP B 1 101 ? -9.333 28.209 -72.687 1.00 22.41 101 ASP B C 1
ATOM 4627 O O . ASP B 1 101 ? -10.390 27.832 -72.167 1.00 18.42 101 ASP B O 1
ATOM 4632 N N . ASN B 1 102 ? -8.578 29.175 -72.167 1.00 18.21 102 ASN B N 1
ATOM 4633 C CA . ASN B 1 102 ? -8.947 29.939 -70.985 1.00 14.13 102 ASN B CA 1
ATOM 4634 C C . ASN B 1 102 ? -9.510 31.304 -71.377 1.00 19.79 102 ASN B C 1
ATOM 4635 O O . ASN B 1 102 ? -9.379 31.743 -72.526 1.00 20.91 102 ASN B O 1
ATOM 4640 N N . ILE B 1 103 ? -10.075 32.004 -70.384 1.00 14.79 103 ILE B N 1
ATOM 4641 C CA . ILE B 1 103 ? -10.837 33.226 -70.626 1.00 15.64 103 ILE B CA 1
ATOM 4642 C C . ILE B 1 103 ? -10.010 34.266 -71.369 1.00 26.71 103 ILE B C 1
ATOM 4643 O O . ILE B 1 103 ? -8.807 34.432 -71.127 1.00 18.89 103 ILE B O 1
ATOM 4648 N N . ASN B 1 104 ? -10.682 35.003 -72.252 1.00 18.54 104 ASN B N 1
ATOM 4649 C CA . ASN B 1 104 ? -10.054 35.953 -73.162 1.00 17.48 104 ASN B CA 1
ATOM 4650 C C . ASN B 1 104 ? -10.101 37.385 -72.657 1.00 21.99 104 ASN B C 1
ATOM 4651 O O . ASN B 1 104 ? -9.559 38.281 -73.311 1.00 22.59 104 ASN B O 1
ATOM 4656 N N . LYS B 1 105 ? -10.745 37.625 -71.522 1.00 19.21 105 LYS B N 1
ATOM 4657 C CA . LYS B 1 105 ? -10.696 38.876 -70.802 1.00 20.28 105 LYS B CA 1
ATOM 4658 C C . LYS B 1 105 ? -10.152 38.583 -69.412 1.00 21.99 105 LYS B C 1
ATOM 4659 O O . LYS B 1 105 ? -10.438 37.522 -68.846 1.00 21.66 105 LYS B O 1
ATOM 4665 N N . PRO B 1 106 ? -9.356 39.477 -68.847 1.00 22.68 106 PRO B N 1
ATOM 4666 C CA . PRO B 1 106 ? -8.821 39.234 -67.504 1.00 20.99 106 PRO B CA 1
ATOM 4667 C C . PRO B 1 106 ? -9.894 39.342 -66.428 1.00 23.36 106 PRO B C 1
ATOM 4668 O O . PRO B 1 106 ? -10.913 40.023 -66.574 1.00 22.45 106 PRO B O 1
ATOM 4672 N N . ALA B 1 107 ? -9.634 38.660 -65.315 1.00 21.75 107 ALA B N 1
ATOM 4673 C CA . ALA B 1 107 ? -10.366 38.884 -64.077 1.00 23.61 107 ALA B CA 1
ATOM 4674 C C . ALA B 1 107 ? -9.711 40.065 -63.364 1.00 23.53 107 ALA B C 1
ATOM 4675 O O . ALA B 1 107 ? -8.560 39.972 -62.930 1.00 27.81 107 ALA B O 1
ATOM 4677 N N . VAL B 1 108 ? -10.427 41.180 -63.261 1.00 24.19 108 VAL B N 1
ATOM 4678 C CA . VAL B 1 108 ? -9.882 42.408 -62.686 1.00 28.92 108 VAL B CA 1
ATOM 4679 C C . VAL B 1 108 ? -10.442 42.584 -61.279 1.00 33.58 108 VAL B C 1
ATOM 4680 O O . VAL B 1 108 ? -11.637 42.844 -61.097 1.00 27.98 108 VAL B O 1
ATOM 4684 N N . TYR B 1 109 ? -9.569 42.474 -60.280 1.00 28.55 109 TYR B N 1
ATOM 4685 C CA . TYR B 1 109 ? -9.935 42.643 -58.879 1.00 33.05 109 TYR B CA 1
ATOM 4686 C C . TYR B 1 109 ? -9.425 43.987 -58.371 1.00 36.57 109 TYR B C 1
ATOM 4687 O O . TYR B 1 109 ? -8.208 44.215 -58.335 1.00 34.51 109 TYR B O 1
ATOM 4696 N N . ASN B 1 110 ? -10.352 44.863 -57.963 1.00 42.56 110 ASN B N 1
ATOM 4697 C CA . ASN B 1 110 ? -9.994 46.174 -57.379 1.00 32.22 110 ASN B CA 1
ATOM 4698 C C . ASN B 1 110 ? -9.033 46.915 -58.310 1.00 36.46 110 ASN B C 1
ATOM 4699 O O . ASN B 1 110 ? -8.126 47.556 -57.802 1.00 43.21 110 ASN B O 1
ATOM 4704 N N . GLY B 1 111 ? -9.220 46.796 -59.623 1.00 40.40 111 GLY B N 1
ATOM 4705 C CA . GLY B 1 111 ? -8.380 47.482 -60.585 1.00 39.80 111 GLY B CA 1
ATOM 4706 C C . GLY B 1 111 ? -7.142 46.733 -61.041 1.00 43.47 111 GLY B C 1
ATOM 4707 O O . GLY B 1 111 ? -6.435 47.228 -61.927 1.00 42.80 111 GLY B O 1
ATOM 4708 N N . GLU B 1 112 ? -6.861 45.558 -60.481 1.00 41.42 112 GLU B N 1
ATOM 4709 C CA . GLU B 1 112 ? -5.661 44.790 -60.797 1.00 34.54 112 GLU B CA 1
ATOM 4710 C C . GLU B 1 112 ? -5.976 43.663 -61.780 1.00 37.01 112 GLU B C 1
ATOM 4711 O O . GLU B 1 112 ? -6.931 42.906 -61.579 1.00 32.67 112 GLU B O 1
ATOM 4717 N N . ILE B 1 113 ? -5.143 43.528 -62.812 1.00 33.11 113 ILE B N 1
ATOM 4718 C CA . ILE B 1 113 ? -5.387 42.598 -63.914 1.00 31.62 113 ILE B CA 1
ATOM 4719 C C . ILE B 1 113 ? -4.864 41.213 -63.552 1.00 33.61 113 ILE B C 1
ATOM 4720 O O . ILE B 1 113 ? -3.662 41.035 -63.321 1.00 32.02 113 ILE B O 1
ATOM 4725 N N . ASN B 1 114 ? -5.756 40.220 -63.548 1.00 21.93 114 ASN B N 1
ATOM 4726 C CA . ASN B 1 114 ? -5.379 38.825 -63.327 1.00 22.80 114 ASN B CA 1
ATOM 4727 C C . ASN B 1 114 ? -5.667 38.017 -64.588 1.00 24.56 114 ASN B C 1
ATOM 4728 O O . ASN B 1 114 ? -6.830 37.834 -64.961 1.00 24.19 114 ASN B O 1
ATOM 4733 N N . ALA B 1 115 ? -4.595 37.503 -65.240 1.00 19.23 115 ALA B N 1
ATOM 4734 C CA . ALA B 1 115 ? -4.738 36.695 -66.439 1.00 21.50 115 ALA B CA 1
ATOM 4735 C C . ALA B 1 115 ? -4.767 35.209 -66.093 1.00 20.00 115 ALA B C 1
ATOM 4736 O O . ALA B 1 115 ? -4.144 34.781 -65.113 1.00 18.61 115 ALA B O 1
ATOM 4738 N N . PRO B 1 116 ? -5.471 34.374 -66.895 1.00 17.57 116 PRO B N 1
ATOM 4739 C CA . PRO B 1 116 ? -5.504 32.920 -66.669 1.00 15.90 116 PRO B CA 1
ATOM 4740 C C . PRO B 1 116 ? -4.242 32.219 -67.172 1.00 10.83 116 PRO B C 1
ATOM 4741 O O . PRO B 1 116 ? -4.310 31.175 -67.816 1.00 12.17 116 PRO B O 1
ATOM 4745 N N . TYR B 1 117 ? -3.074 32.788 -66.848 1.00 16.47 117 TYR B N 1
ATOM 4746 C CA . TYR B 1 117 ? -1.824 32.281 -67.403 1.00 15.28 117 TYR B CA 1
ATOM 4747 C C . TYR B 1 117 ? -1.561 30.846 -66.981 1.00 15.45 117 TYR B C 1
ATOM 4748 O O . TYR B 1 117 ? -0.844 30.136 -67.682 1.00 16.07 117 TYR B O 1
ATOM 4757 N N . HIS B 1 118 ? -2.130 30.411 -65.845 1.00 14.74 118 HIS B N 1
ATOM 4758 C CA . HIS B 1 118 ? -1.929 29.070 -65.306 1.00 14.40 118 HIS B CA 1
ATOM 4759 C C . HIS B 1 118 ? -2.786 27.998 -65.972 1.00 15.98 118 HIS B C 1
ATOM 4760 O O . HIS B 1 118 ? -2.474 26.807 -65.850 1.00 15.01 118 HIS B O 1
ATOM 4767 N N . GLY B 1 119 ? -3.860 28.383 -66.666 1.00 14.63 119 GLY B N 1
ATOM 4768 C CA . GLY B 1 119 ? -4.663 27.421 -67.387 1.00 14.14 119 GLY B CA 1
ATOM 4769 C C . GLY B 1 119 ? -5.875 26.880 -66.652 1.00 14.80 119 GLY B C 1
ATOM 4770 O O . GLY B 1 119 ? -6.627 26.101 -67.248 1.00 15.20 119 GLY B O 1
ATOM 4771 N N . TYR B 1 120 ? -6.102 27.272 -65.394 1.00 16.06 120 TYR B N 1
ATOM 4772 C CA . TYR B 1 120 ? -7.180 26.675 -64.609 1.00 17.50 120 TYR B CA 1
ATOM 4773 C C . TYR B 1 120 ? -8.499 27.437 -64.701 1.00 19.13 120 TYR B C 1
ATOM 4774 O O . TYR B 1 120 ? -9.429 27.114 -63.954 1.00 16.72 120 TYR B O 1
ATOM 4783 N N . TRP B 1 121 ? -8.630 28.391 -65.628 1.00 14.19 121 TRP B N 1
ATOM 4784 C CA . TRP B 1 121 ? -9.859 29.163 -65.811 1.00 15.89 121 TRP B CA 1
ATOM 4785 C C . TRP B 1 121 ? -10.368 28.967 -67.243 1.00 19.27 121 TRP B C 1
ATOM 4786 O O . TRP B 1 121 ? -10.273 29.885 -68.064 1.00 19.32 121 TRP B O 1
ATOM 4797 N N . ALA B 1 122 ? -10.932 27.795 -67.530 1.00 19.18 122 ALA B N 1
ATOM 4798 C CA . ALA B 1 122 ? -11.361 27.458 -68.882 1.00 18.21 122 ALA B CA 1
ATOM 4799 C C . ALA B 1 122 ? -12.530 28.304 -69.325 1.00 20.34 122 ALA B C 1
ATOM 4800 O O . ALA B 1 122 ? -13.420 28.642 -68.542 1.00 20.61 122 ALA B O 1
ATOM 4802 N N . ARG B 1 123 ? -12.539 28.593 -70.620 1.00 17.35 123 ARG B N 1
ATOM 4803 C CA . ARG B 1 123 ? -13.745 29.013 -71.305 1.00 20.53 123 ARG B CA 1
ATOM 4804 C C . ARG B 1 123 ? -14.274 27.952 -72.259 1.00 16.90 123 ARG B C 1
ATOM 4805 O O . ARG B 1 123 ? -15.461 28.002 -72.598 1.00 19.68 123 ARG B O 1
ATOM 4813 N N . ASP B 1 124 ? -13.447 26.973 -72.647 1.00 16.91 124 ASP B N 1
ATOM 4814 C CA . ASP B 1 124 ? -13.793 26.025 -73.709 1.00 18.70 124 ASP B CA 1
ATOM 4815 C C . ASP B 1 124 ? -12.882 24.804 -73.595 1.00 21.56 124 ASP B C 1
ATOM 4816 O O . ASP B 1 124 ? -11.692 24.888 -73.920 1.00 18.19 124 ASP B O 1
ATOM 4821 N N . PHE B 1 125 ? -13.440 23.666 -73.156 1.00 19.03 125 PHE B N 1
ATOM 4822 C CA . PHE B 1 125 ? -12.672 22.436 -72.984 1.00 19.28 125 PHE B CA 1
ATOM 4823 C C . PHE B 1 125 ? -12.390 21.701 -74.289 1.00 19.05 125 PHE B C 1
ATOM 4824 O O . PHE B 1 125 ? -11.754 20.643 -74.262 1.00 17.41 125 PHE B O 1
ATOM 4832 N N . LYS B 1 126 ? -12.826 22.222 -75.440 1.00 19.27 126 LYS B N 1
ATOM 4833 C CA . LYS B 1 126 ? -12.616 21.539 -76.708 1.00 18.34 126 LYS B CA 1
ATOM 4834 C C . LYS B 1 126 ? -11.689 22.303 -77.645 1.00 16.27 126 LYS B C 1
ATOM 4835 O O . LYS B 1 126 ? -11.534 21.912 -78.808 1.00 20.07 126 LYS B O 1
ATOM 4841 N N . ARG B 1 127 ? -11.078 23.383 -77.172 1.00 15.87 127 ARG B N 1
ATOM 4842 C CA . ARG B 1 127 ? -10.144 24.152 -77.981 1.00 18.10 127 ARG B CA 1
ATOM 4843 C C . ARG B 1 127 ? -8.825 24.296 -77.236 1.00 20.10 127 ARG B C 1
ATOM 4844 O O . ARG B 1 127 ? -8.759 24.144 -76.017 1.00 18.75 127 ARG B O 1
ATOM 4852 N N . VAL B 1 128 ? -7.773 24.560 -77.994 1.00 18.52 128 VAL B N 1
ATOM 4853 C CA . VAL B 1 128 ? -6.470 24.847 -77.408 1.00 18.19 128 VAL B CA 1
ATOM 4854 C C . VAL B 1 128 ? -6.408 26.325 -77.053 1.00 20.32 128 VAL B C 1
ATOM 4855 O O . VAL B 1 128 ? -6.937 27.176 -77.777 1.00 21.65 128 VAL B O 1
ATOM 4859 N N . GLU B 1 129 ? -5.775 26.643 -75.923 1.00 15.42 129 GLU B N 1
ATOM 4860 C CA . GLU B 1 129 ? -5.558 28.037 -75.560 1.00 13.77 129 GLU B CA 1
ATOM 4861 C C . GLU B 1 129 ? -4.656 28.699 -76.598 1.00 16.20 129 GLU B C 1
ATOM 4862 O O . GLU B 1 129 ? -3.577 28.182 -76.909 1.00 15.39 129 GLU B O 1
ATOM 4868 N N . GLU B 1 130 ? -5.117 29.831 -77.140 1.00 18.69 130 GLU B N 1
ATOM 4869 C CA . GLU B 1 130 ? -4.424 30.462 -78.265 1.00 20.65 130 GLU B CA 1
ATOM 4870 C C . GLU B 1 130 ? -3.102 31.091 -77.844 1.00 19.81 130 GLU B C 1
ATOM 4871 O O . GLU B 1 130 ? -2.217 31.255 -78.689 1.00 18.49 130 GLU B O 1
ATOM 4877 N N . HIS B 1 131 ? -2.947 31.443 -76.565 1.00 17.46 131 HIS B N 1
ATOM 4878 C CA . HIS B 1 131 ? -1.644 31.896 -76.084 1.00 18.21 131 HIS B CA 1
ATOM 4879 C C . HIS B 1 131 ? -0.599 30.797 -76.192 1.00 20.76 131 HIS B C 1
ATOM 4880 O O . HIS B 1 131 ? 0.600 31.100 -76.257 1.00 19.03 131 HIS B O 1
ATOM 4887 N N . PHE B 1 132 ? -1.021 29.526 -76.212 1.00 14.57 132 PHE B N 1
ATOM 4888 C CA . PHE B 1 132 ? -0.089 28.405 -76.224 1.00 16.81 132 PHE B CA 1
ATOM 4889 C C . PHE B 1 132 ? 0.091 27.776 -77.600 1.00 16.95 132 PHE B C 1
ATOM 4890 O O . PHE B 1 132 ? 1.119 27.133 -77.844 1.00 17.97 132 PHE B O 1
ATOM 4898 N N . GLY B 1 133 ? -0.866 27.932 -78.503 1.00 21.70 133 GLY B N 1
ATOM 4899 C CA . GLY B 1 133 ? -0.721 27.359 -79.819 1.00 22.39 133 GLY B CA 1
ATOM 4900 C C . GLY B 1 133 ? -2.069 26.951 -80.383 1.00 21.71 133 GLY B C 1
ATOM 4901 O O . GLY B 1 133 ? -3.116 27.385 -79.911 1.00 22.06 133 GLY B O 1
ATOM 4902 N N . THR B 1 134 ? -1.998 26.121 -81.411 1.00 25.76 134 THR B N 1
ATOM 4903 C CA . THR B 1 134 ? -3.142 25.553 -82.102 1.00 20.81 134 THR B CA 1
ATOM 4904 C C . THR B 1 134 ? -3.107 24.042 -81.936 1.00 23.47 134 THR B C 1
ATOM 4905 O O . THR B 1 134 ? -2.143 23.482 -81.409 1.00 24.41 134 THR B O 1
ATOM 4909 N N . TRP B 1 135 ? -4.151 23.362 -82.431 1.00 22.66 135 TRP B N 1
ATOM 4910 C CA . TRP B 1 135 ? -4.109 21.904 -82.444 1.00 23.26 135 TRP B CA 1
ATOM 4911 C C . TRP B 1 135 ? -2.859 21.390 -83.137 1.00 20.98 135 TRP B C 1
ATOM 4912 O O . TRP B 1 135 ? -2.334 20.335 -82.772 1.00 22.72 135 TRP B O 1
ATOM 4923 N N . GLU B 1 136 ? -2.367 22.117 -84.143 1.00 26.87 136 GLU B N 1
ATOM 4924 C CA . GLU B 1 136 ? -1.176 21.663 -84.849 1.00 24.31 136 GLU B CA 1
ATOM 4925 C C . GLU B 1 136 ? 0.049 21.731 -83.943 1.00 15.60 136 GLU B C 1
ATOM 4926 O O . GLU B 1 136 ? 0.870 20.805 -83.929 1.00 25.07 136 GLU B O 1
ATOM 4932 N N . ASP B 1 137 ? 0.160 22.803 -83.158 1.00 24.68 137 ASP B N 1
ATOM 4933 C CA . ASP B 1 137 ? 1.219 22.892 -82.157 1.00 23.90 137 ASP B CA 1
ATOM 4934 C C . ASP B 1 137 ? 1.088 21.791 -81.106 1.00 24.29 137 ASP B C 1
ATOM 4935 O O . ASP B 1 137 ? 2.087 21.176 -80.714 1.00 22.77 137 ASP B O 1
ATOM 4940 N N . PHE B 1 138 ? -0.140 21.510 -80.655 1.00 22.43 138 PHE B N 1
ATOM 4941 C CA . PHE B 1 138 ? -0.324 20.461 -79.653 1.00 21.84 138 PHE B CA 1
ATOM 4942 C C . PHE B 1 138 ? 0.004 19.089 -80.220 1.00 21.47 138 PHE B C 1
ATOM 4943 O O . PHE B 1 138 ? 0.743 18.312 -79.607 1.00 19.37 138 PHE B O 1
ATOM 4951 N N . ASP B 1 139 ? -0.531 18.765 -81.406 1.00 20.50 139 ASP B N 1
ATOM 4952 C CA . ASP B 1 139 ? -0.228 17.473 -82.003 1.00 25.04 139 ASP B CA 1
ATOM 4953 C C . ASP B 1 139 ? 1.268 17.302 -82.215 1.00 19.67 139 ASP B C 1
ATOM 4954 O O . ASP B 1 139 ? 1.810 16.209 -82.019 1.00 21.95 139 ASP B O 1
ATOM 4959 N N . ASN B 1 140 ? 1.958 18.381 -82.595 1.00 29.85 140 ASN B N 1
ATOM 4960 C CA . ASN B 1 140 ? 3.399 18.284 -82.800 1.00 24.13 140 ASN B CA 1
ATOM 4961 C C . ASN B 1 140 ? 4.128 18.088 -81.476 1.00 20.00 140 ASN B C 1
ATOM 4962 O O . ASN B 1 140 ? 5.102 17.329 -81.400 1.00 20.78 140 ASN B O 1
ATOM 4967 N N . PHE B 1 141 ? 3.654 18.742 -80.416 1.00 24.64 141 PHE B N 1
ATOM 4968 C CA . PHE B 1 141 ? 4.210 18.485 -79.094 1.00 22.77 141 PHE B CA 1
ATOM 4969 C C . PHE B 1 141 ? 4.048 17.015 -78.712 1.00 20.00 141 PHE B C 1
ATOM 4970 O O . PHE B 1 141 ? 5.003 16.363 -78.279 1.00 19.36 141 PHE B O 1
ATOM 4978 N N . VAL B 1 142 ? 2.845 16.464 -78.903 1.00 22.06 142 VAL B N 1
ATOM 4979 C CA . VAL B 1 142 ? 2.609 15.066 -78.556 1.00 20.38 142 VAL B CA 1
ATOM 4980 C C . VAL B 1 142 ? 3.464 14.147 -79.419 1.00 20.21 142 VAL B C 1
ATOM 4981 O O . VAL B 1 142 ? 4.031 13.160 -78.930 1.00 21.57 142 VAL B O 1
ATOM 4985 N N . LYS B 1 143 ? 3.566 14.447 -80.720 1.00 24.95 143 LYS B N 1
ATOM 4986 C CA . LYS B 1 143 ? 4.374 13.616 -81.608 1.00 24.16 143 LYS B CA 1
ATOM 4987 C C . LYS B 1 143 ? 5.828 13.582 -81.157 1.00 19.96 143 LYS B C 1
ATOM 4988 O O . LYS B 1 143 ? 6.427 12.506 -81.037 1.00 21.17 143 LYS B O 1
ATOM 4994 N N . VAL B 1 144 ? 6.405 14.759 -80.887 1.00 23.82 144 VAL B N 1
ATOM 4995 C CA . VAL B 1 144 ? 7.819 14.828 -80.528 1.00 21.04 144 VAL B CA 1
ATOM 4996 C C . VAL B 1 144 ? 8.056 14.187 -79.165 1.00 22.34 144 VAL B C 1
ATOM 4997 O O . VAL B 1 144 ? 9.059 13.496 -78.953 1.00 21.98 144 VAL B O 1
ATOM 5001 N N . ALA B 1 145 ? 7.122 14.377 -78.230 1.00 25.93 145 ALA B N 1
ATOM 5002 C CA . ALA B 1 145 ? 7.235 13.723 -76.932 1.00 21.81 145 ALA B CA 1
ATOM 5003 C C . ALA B 1 145 ? 7.187 12.209 -77.080 1.00 21.68 145 ALA B C 1
ATOM 5004 O O . ALA B 1 145 ? 8.069 11.498 -76.584 1.00 22.88 145 ALA B O 1
ATOM 5006 N N . HIS B 1 146 ? 6.171 11.691 -77.786 1.00 24.76 146 HIS B N 1
ATOM 5007 C CA . HIS B 1 146 ? 6.086 10.247 -78.002 1.00 24.54 146 HIS B CA 1
ATOM 5008 C C . HIS B 1 146 ? 7.318 9.727 -78.725 1.00 22.16 146 HIS B C 1
ATOM 5009 O O . HIS B 1 146 ? 7.859 8.673 -78.370 1.00 24.49 146 HIS B O 1
ATOM 5016 N N . GLU B 1 147 ? 7.785 10.476 -79.727 1.00 24.62 147 GLU B N 1
ATOM 5017 C CA . GLU B 1 147 ? 9.001 10.129 -80.452 1.00 31.51 147 GLU B CA 1
ATOM 5018 C C . GLU B 1 147 ? 10.204 9.958 -79.526 1.00 34.78 147 GLU B C 1
ATOM 5019 O O . GLU B 1 147 ? 11.102 9.163 -79.818 1.00 27.09 147 GLU B O 1
ATOM 5025 N N . ASN B 1 148 ? 10.254 10.697 -78.416 1.00 25.57 148 ASN B N 1
ATOM 5026 C CA . ASN B 1 148 ? 11.358 10.593 -77.472 1.00 25.20 148 ASN B CA 1
ATOM 5027 C C . ASN B 1 148 ? 11.053 9.686 -76.293 1.00 26.46 148 ASN B C 1
ATOM 5028 O O . ASN B 1 148 ? 11.782 9.722 -75.299 1.00 30.71 148 ASN B O 1
ATOM 5033 N N . GLY B 1 149 ? 9.995 8.886 -76.366 1.00 23.79 149 GLY B N 1
ATOM 5034 C CA . GLY B 1 149 ? 9.684 7.964 -75.295 1.00 22.80 149 GLY B CA 1
ATOM 5035 C C . GLY B 1 149 ? 8.955 8.574 -74.120 1.00 24.45 149 GLY B C 1
ATOM 5036 O O . GLY B 1 149 ? 8.960 7.992 -73.034 1.00 26.49 149 GLY B O 1
ATOM 5037 N N . ILE B 1 150 ? 8.307 9.718 -74.304 1.00 18.47 150 ILE B N 1
ATOM 5038 C CA . ILE B 1 150 ? 7.745 10.485 -73.191 1.00 18.87 150 ILE B CA 1
ATOM 5039 C C . ILE B 1 150 ? 6.236 10.578 -73.352 1.00 24.52 150 ILE B C 1
ATOM 5040 O O . ILE B 1 150 ? 5.744 11.013 -74.402 1.00 23.12 150 ILE B O 1
ATOM 5045 N N . LYS B 1 151 ? 5.504 10.183 -72.306 1.00 18.33 151 LYS B N 1
ATOM 5046 C CA . LYS B 1 151 ? 4.054 10.302 -72.298 1.00 21.36 151 LYS B CA 1
ATOM 5047 C C . LYS B 1 151 ? 3.632 11.739 -72.003 1.00 20.94 151 LYS B C 1
ATOM 5048 O O . LYS B 1 151 ? 4.388 12.538 -71.441 1.00 21.33 151 LYS B O 1
ATOM 5054 N N . VAL B 1 152 ? 2.401 12.065 -72.393 1.00 15.61 152 VAL B N 1
ATOM 5055 C CA . VAL B 1 152 ? 1.810 13.371 -72.123 1.00 17.47 152 VAL B CA 1
ATOM 5056 C C . VAL B 1 152 ? 0.637 13.176 -71.168 1.00 23.05 152 VAL B C 1
ATOM 5057 O O . VAL B 1 152 ? -0.312 12.448 -71.482 1.00 21.11 152 VAL B O 1
ATOM 5061 N N . ILE B 1 153 ? 0.698 13.826 -70.006 1.00 16.45 153 ILE B N 1
ATOM 5062 C CA . ILE B 1 153 ? -0.377 13.785 -69.017 1.00 15.74 153 ILE B CA 1
ATOM 5063 C C . ILE B 1 153 ? -1.022 15.158 -68.998 1.00 15.89 153 ILE B C 1
ATOM 5064 O O . ILE B 1 153 ? -0.367 16.155 -68.663 1.00 15.62 153 ILE B O 1
ATOM 5069 N N . LEU B 1 154 ? -2.305 15.226 -69.350 1.00 14.89 154 LEU B N 1
ATOM 5070 C CA . LEU B 1 154 ? -3.008 16.499 -69.427 1.00 12.74 154 LEU B CA 1
ATOM 5071 C C . LEU B 1 154 ? -3.610 16.874 -68.072 1.00 14.09 154 LEU B C 1
ATOM 5072 O O . LEU B 1 154 ? -4.372 16.093 -67.494 1.00 16.64 154 LEU B O 1
ATOM 5077 N N . ASP B 1 155 ? -3.265 18.061 -67.567 1.00 17.07 155 ASP B N 1
ATOM 5078 C CA . ASP B 1 155 ? -3.959 18.654 -66.422 1.00 17.45 155 ASP B CA 1
ATOM 5079 C C . ASP B 1 155 ? -5.358 19.082 -66.856 1.00 20.98 155 ASP B C 1
ATOM 5080 O O . ASP B 1 155 ? -5.505 19.954 -67.720 1.00 18.34 155 ASP B O 1
ATOM 5085 N N . PHE B 1 156 ? -6.388 18.478 -66.265 1.00 16.55 156 PHE B N 1
ATOM 5086 C CA . PHE B 1 156 ? -7.762 18.693 -66.696 1.00 18.85 156 PHE B CA 1
ATOM 5087 C C . PHE B 1 156 ? -8.577 19.148 -65.498 1.00 16.85 156 PHE B C 1
ATOM 5088 O O . PHE B 1 156 ? -8.518 18.525 -64.438 1.00 20.20 156 PHE B O 1
ATOM 5096 N N . ALA B 1 157 ? -9.348 20.219 -65.664 1.00 15.41 157 ALA B N 1
ATOM 5097 C CA . ALA B 1 157 ? -10.006 20.884 -64.543 1.00 13.82 157 ALA B CA 1
ATOM 5098 C C . ALA B 1 157 ? -11.504 21.027 -64.794 1.00 16.35 157 ALA B C 1
ATOM 5099 O O . ALA B 1 157 ? -12.024 22.144 -64.945 1.00 15.27 157 ALA B O 1
ATOM 5101 N N . PRO B 1 158 ? -12.241 19.915 -64.768 1.00 16.05 158 PRO B N 1
ATOM 5102 C CA . PRO B 1 158 ? -13.675 19.956 -65.091 1.00 16.53 158 PRO B CA 1
ATOM 5103 C C . PRO B 1 158 ? -14.578 20.371 -63.940 1.00 19.30 158 PRO B C 1
ATOM 5104 O O . PRO B 1 158 ? -15.801 20.286 -64.081 1.00 18.20 158 PRO B O 1
ATOM 5108 N N . ASN B 1 159 ? -14.028 20.827 -62.812 1.00 14.69 159 ASN B N 1
ATOM 5109 C CA . ASN B 1 159 ? -14.869 21.304 -61.723 1.00 13.29 159 ASN B CA 1
ATOM 5110 C C . ASN B 1 159 ? -15.507 22.658 -62.028 1.00 17.34 159 ASN B C 1
ATOM 5111 O O . ASN B 1 159 ? -16.576 22.966 -61.494 1.00 17.51 159 ASN B O 1
ATOM 5116 N N . HIS B 1 160 ? -14.870 23.495 -62.849 1.00 15.55 160 HIS B N 1
ATOM 5117 C CA . HIS B 1 160 ? -15.292 24.884 -62.933 1.00 14.61 160 HIS B CA 1
ATOM 5118 C C . HIS B 1 160 ? -14.841 25.448 -64.272 1.00 14.79 160 HIS B C 1
ATOM 5119 O O . HIS B 1 160 ? -14.016 24.856 -64.971 1.00 14.93 160 HIS B O 1
ATOM 5126 N N . THR B 1 161 ? -15.399 26.610 -64.607 1.00 15.81 161 THR B N 1
ATOM 5127 C CA . THR B 1 161 ? -14.872 27.416 -65.700 1.00 17.50 161 THR B CA 1
ATOM 5128 C C . THR B 1 161 ? -13.937 28.474 -65.129 1.00 14.14 161 THR B C 1
ATOM 5129 O O . THR B 1 161 ? -12.735 28.217 -65.028 1.00 16.84 161 THR B O 1
ATOM 5133 N N . SER B 1 162 ? -14.453 29.622 -64.696 1.00 16.24 162 SER B N 1
ATOM 5134 C CA . SER B 1 162 ? -13.590 30.777 -64.471 1.00 18.78 162 SER B CA 1
ATOM 5135 C C . SER B 1 162 ? -14.254 31.712 -63.469 1.00 18.20 162 SER B C 1
ATOM 5136 O O . SER B 1 162 ? -15.432 31.535 -63.116 1.00 16.98 162 SER B O 1
ATOM 5139 N N . PRO B 1 163 ? -13.524 32.718 -62.972 1.00 19.84 163 PRO B N 1
ATOM 5140 C CA . PRO B 1 163 ? -14.113 33.636 -61.988 1.00 20.38 163 PRO B CA 1
ATOM 5141 C C . PRO B 1 163 ? -15.363 34.323 -62.524 1.00 19.26 163 PRO B C 1
ATOM 5142 O O . PRO B 1 163 ? -15.401 34.786 -63.667 1.00 21.10 163 PRO B O 1
ATOM 5146 N N . ALA B 1 164 ? -16.383 34.407 -61.677 1.00 20.17 164 ALA B N 1
ATOM 5147 C CA . ALA B 1 164 ? -17.660 34.949 -62.110 1.00 19.57 164 ALA B CA 1
ATOM 5148 C C . ALA B 1 164 ? -18.338 35.680 -60.962 1.00 23.86 164 ALA B C 1
ATOM 5149 O O . ALA B 1 164 ? -18.220 35.291 -59.798 1.00 21.04 164 ALA B O 1
ATOM 5151 N N . ASP B 1 165 ? -19.041 36.748 -61.308 1.00 20.81 165 ASP B N 1
ATOM 5152 C CA . ASP B 1 165 ? -19.906 37.484 -60.397 1.00 23.10 165 ASP B CA 1
ATOM 5153 C C . ASP B 1 165 ? -21.298 37.438 -61.010 1.00 24.64 165 ASP B C 1
ATOM 5154 O O . ASP B 1 165 ? -21.523 38.030 -62.071 1.00 25.80 165 ASP B O 1
ATOM 5159 N N . GLU B 1 166 ? -22.227 36.726 -60.363 1.00 21.94 166 GLU B N 1
ATOM 5160 C CA . GLU B 1 166 ? -23.544 36.575 -60.978 1.00 23.29 166 GLU B CA 1
ATOM 5161 C C . GLU B 1 166 ? -24.258 37.916 -61.090 1.00 27.47 166 GLU B C 1
ATOM 5162 O O . GLU B 1 166 ? -25.087 38.106 -61.987 1.00 26.12 166 GLU B O 1
ATOM 5168 N N . GLU B 1 167 ? -23.925 38.868 -60.225 1.00 24.52 167 GLU B N 1
ATOM 5169 C CA . GLU B 1 167 ? -24.534 40.189 -60.284 1.00 28.53 167 GLU B CA 1
ATOM 5170 C C . GLU B 1 167 ? -23.762 41.181 -61.150 1.00 29.86 167 GLU B C 1
ATOM 5171 O O . GLU B 1 167 ? -24.156 42.349 -61.212 1.00 30.58 167 GLU B O 1
ATOM 5177 N N . ASN B 1 168 ? -22.692 40.761 -61.826 1.00 27.54 168 ASN B N 1
ATOM 5178 C CA . ASN B 1 168 ? -21.951 41.654 -62.721 1.00 27.65 168 ASN B CA 1
ATOM 5179 C C . ASN B 1 168 ? -21.344 40.858 -63.862 1.00 25.23 168 ASN B C 1
ATOM 5180 O O . ASN B 1 168 ? -20.188 40.419 -63.789 1.00 27.11 168 ASN B O 1
ATOM 5185 N N . PRO B 1 169 ? -22.079 40.698 -64.970 1.00 24.85 169 PRO B N 1
ATOM 5186 C CA . PRO B 1 169 ? -21.543 39.937 -66.108 1.00 21.24 169 PRO B CA 1
ATOM 5187 C C . PRO B 1 169 ? -20.358 40.599 -66.794 1.00 22.80 169 PRO B C 1
ATOM 5188 O O . PRO B 1 169 ? -19.727 39.956 -67.639 1.00 27.45 169 PRO B O 1
ATOM 5192 N N . ASP B 1 170 ? -20.049 41.856 -66.482 1.00 24.76 170 ASP B N 1
ATOM 5193 C CA . ASP B 1 170 ? -18.877 42.483 -67.077 1.00 29.31 170 ASP B CA 1
ATOM 5194 C C . ASP B 1 170 ? -17.575 42.018 -66.433 1.00 27.87 170 ASP B C 1
ATOM 5195 O O . ASP B 1 170 ? -16.506 42.218 -67.023 1.00 26.89 170 ASP B O 1
ATOM 5200 N N . PHE B 1 171 ? -17.637 41.393 -65.256 1.00 24.90 171 PHE B N 1
ATOM 5201 C CA . PHE B 1 171 ? -16.425 40.904 -64.605 1.00 24.44 171 PHE B CA 1
ATOM 5202 C C . PHE B 1 171 ? -15.913 39.639 -65.289 1.00 24.29 171 PHE B C 1
ATOM 5203 O O . PHE B 1 171 ? -16.664 38.673 -65.472 1.00 23.26 171 PHE B O 1
ATOM 5211 N N . ALA B 1 172 ? -14.622 39.647 -65.660 1.00 23.69 172 ALA B N 1
ATOM 5212 C CA . ALA B 1 172 ? -13.962 38.521 -66.355 1.00 19.30 172 ALA B CA 1
ATOM 5213 C C . ALA B 1 172 ? -14.805 38.152 -67.579 1.00 25.44 172 ALA B C 1
ATOM 5214 O O . ALA B 1 172 ? -15.144 39.052 -68.328 1.00 25.51 172 ALA B O 1
ATOM 5216 N N . GLU B 1 173 ? -15.045 36.871 -67.829 1.00 19.82 173 GLU B N 1
ATOM 5217 C CA . GLU B 1 173 ? -15.987 36.455 -68.861 1.00 23.30 173 GLU B CA 1
ATOM 5218 C C . GLU B 1 173 ? -17.219 35.808 -68.244 1.00 20.91 173 GLU B C 1
ATOM 5219 O O . GLU B 1 173 ? -17.809 34.899 -68.834 1.00 19.06 173 GLU B O 1
ATOM 5225 N N . ASN B 1 174 ? -17.601 36.274 -67.051 1.00 16.41 174 ASN B N 1
ATOM 5226 C CA . ASN B 1 174 ? -18.832 35.836 -66.385 1.00 20.73 174 ASN B CA 1
ATOM 5227 C C . ASN B 1 174 ? -18.932 34.314 -66.361 1.00 19.94 174 ASN B C 1
ATOM 5228 O O . ASN B 1 174 ? -20.023 33.739 -66.418 1.00 21.92 174 ASN B O 1
ATOM 5233 N N . GLY B 1 175 ? -17.782 33.639 -66.291 1.00 20.28 175 GLY B N 1
ATOM 5234 C CA . GLY B 1 175 ? -17.776 32.197 -66.150 1.00 15.87 175 GLY B CA 1
ATOM 5235 C C . GLY B 1 175 ? -18.203 31.435 -67.375 1.00 19.14 175 GLY B C 1
ATOM 5236 O O . GLY B 1 175 ? -18.484 30.237 -67.285 1.00 17.53 175 GLY B O 1
ATOM 5237 N N . ALA B 1 176 ? -18.211 32.091 -68.531 1.00 20.95 176 ALA B N 1
ATOM 5238 C CA . ALA B 1 176 ? -18.816 31.530 -69.732 1.00 25.30 176 ALA B CA 1
ATOM 5239 C C . ALA B 1 176 ? -18.238 30.166 -70.095 1.00 20.74 176 ALA B C 1
ATOM 5240 O O . ALA B 1 176 ? -17.037 29.911 -69.951 1.00 20.76 176 ALA B O 1
ATOM 5242 N N . LEU B 1 177 ? -19.108 29.278 -70.580 1.00 15.39 177 LEU B N 1
ATOM 5243 C CA . LEU B 1 177 ? -18.710 27.974 -71.090 1.00 16.36 177 LEU B CA 1
ATOM 5244 C C . LEU B 1 177 ? -18.995 27.928 -72.583 1.00 24.90 177 LEU B C 1
ATOM 5245 O O . LEU B 1 177 ? -20.139 28.148 -72.999 1.00 20.49 177 LEU B O 1
ATOM 5250 N N . TYR B 1 178 ? -17.963 27.631 -73.372 1.00 20.47 178 TYR B N 1
ATOM 5251 C CA . TYR B 1 178 ? -18.081 27.403 -74.802 1.00 20.53 178 TYR B CA 1
ATOM 5252 C C . TYR B 1 178 ? -17.865 25.934 -75.123 1.00 23.47 178 TYR B C 1
ATOM 5253 O O . TYR B 1 178 ? -17.152 25.219 -74.413 1.00 23.77 178 TYR B O 1
ATOM 5262 N N . ASP B 1 179 ? -18.475 25.506 -76.223 1.00 18.39 179 ASP B N 1
ATOM 5263 C CA . ASP B 1 179 ? -18.366 24.160 -76.772 1.00 18.34 179 ASP B CA 1
ATOM 5264 C C . ASP B 1 179 ? -17.811 24.303 -78.184 1.00 29.42 179 ASP B C 1
ATOM 5265 O O . ASP B 1 179 ? -18.565 24.522 -79.140 1.00 23.50 179 ASP B O 1
ATOM 5270 N N . ASP B 1 180 ? -16.491 24.177 -78.307 1.00 23.65 180 ASP B N 1
ATOM 5271 C CA . ASP B 1 180 ? -15.796 24.340 -79.583 1.00 23.78 180 ASP B CA 1
ATOM 5272 C C . ASP B 1 180 ? -16.244 25.622 -80.283 1.00 24.50 180 ASP B C 1
ATOM 5273 O O . ASP B 1 180 ? -16.564 25.640 -81.476 1.00 28.10 180 ASP B O 1
ATOM 5278 N N . GLY B 1 181 ? -16.276 26.705 -79.518 1.00 18.86 181 GLY B N 1
ATOM 5279 C CA . GLY B 1 181 ? -16.604 28.009 -80.043 1.00 22.01 181 GLY B CA 1
ATOM 5280 C C . GLY B 1 181 ? -18.056 28.415 -79.912 1.00 22.49 181 GLY B C 1
ATOM 5281 O O . GLY B 1 181 ? -18.368 29.598 -80.096 1.00 23.68 181 GLY B O 1
ATOM 5282 N N . LYS B 1 182 ? -18.954 27.484 -79.588 1.00 22.66 182 LYS B N 1
ATOM 5283 C CA . LYS B 1 182 ? -20.395 27.803 -79.408 1.00 22.90 182 LYS B CA 1
ATOM 5284 C C . LYS B 1 182 ? -20.658 28.103 -77.930 1.00 21.45 182 LYS B C 1
ATOM 5285 O O . LYS B 1 182 ? -20.390 27.240 -77.145 1.00 25.71 182 LYS B O 1
ATOM 5291 N N . LEU B 1 183 ? -21.178 29.287 -77.614 1.00 21.39 183 LEU B N 1
ATOM 5292 C CA . LEU B 1 183 ? -21.468 29.655 -76.237 1.00 20.58 183 LEU B CA 1
ATOM 5293 C C . LEU B 1 183 ? -22.648 28.844 -75.717 1.00 29.44 183 LEU B C 1
ATOM 5294 O O . LEU B 1 183 ? -23.735 28.866 -76.307 1.00 23.62 183 LEU B O 1
ATOM 5299 N N . LEU B 1 184 ? -22.430 28.124 -74.616 1.00 21.58 184 LEU B N 1
ATOM 5300 C CA . LEU B 1 184 ? -23.496 27.362 -73.983 1.00 20.78 184 LEU B CA 1
ATOM 5301 C C . LEU B 1 184 ? -24.201 28.142 -72.888 1.00 26.00 184 LEU B C 1
ATOM 5302 O O . LEU B 1 184 ? -25.381 27.881 -72.610 1.00 26.35 184 LEU B O 1
ATOM 5307 N N . GLY B 1 185 ? -23.524 29.097 -72.267 1.00 20.80 185 GLY B N 1
ATOM 5308 C CA . GLY B 1 185 ? -24.144 29.902 -71.238 1.00 19.02 185 GLY B CA 1
ATOM 5309 C C . GLY B 1 185 ? -23.108 30.630 -70.420 1.00 17.92 185 GLY B C 1
ATOM 5310 O O . GLY B 1 185 ? -21.905 30.381 -70.518 1.00 26.28 185 GLY B O 1
ATOM 5311 N N . THR B 1 186 ? -23.608 31.564 -69.621 1.00 21.19 186 THR B N 1
ATOM 5312 C CA . THR B 1 186 ? -22.805 32.366 -68.716 1.00 20.20 186 THR B CA 1
ATOM 5313 C C . THR B 1 186 ? -23.401 32.258 -67.323 1.00 26.40 186 THR B C 1
ATOM 5314 O O . THR B 1 186 ? -24.548 31.841 -67.151 1.00 23.89 186 THR B O 1
ATOM 5318 N N . TYR B 1 187 ? -22.616 32.656 -66.320 1.00 22.82 187 TYR B N 1
ATOM 5319 C CA . TYR B 1 187 ? -23.083 32.515 -64.950 1.00 25.28 187 TYR B CA 1
ATOM 5320 C C . TYR B 1 187 ? -24.292 33.399 -64.682 1.00 26.07 187 TYR B C 1
ATOM 5321 O O . TYR B 1 187 ? -25.185 33.008 -63.922 1.00 28.63 187 TYR B O 1
ATOM 5330 N N . SER B 1 188 ? -24.347 34.579 -65.295 1.00 23.67 188 SER B N 1
ATOM 5331 C CA . SER B 1 188 ? -25.477 35.481 -65.107 1.00 25.39 188 SER B CA 1
ATOM 5332 C C . SER B 1 188 ? -26.647 35.174 -66.036 1.00 23.21 188 SER B C 1
ATOM 5333 O O . SER B 1 188 ? -27.732 35.726 -65.836 1.00 29.54 188 SER B O 1
ATOM 5336 N N . ASN B 1 189 ? -26.455 34.312 -67.035 1.00 21.63 189 ASN B N 1
ATOM 5337 C CA . ASN B 1 189 ? -27.493 33.983 -68.019 1.00 27.87 189 ASN B CA 1
ATOM 5338 C C . ASN B 1 189 ? -27.411 32.484 -68.306 1.00 27.05 189 ASN B C 1
ATOM 5339 O O . ASN B 1 189 ? -27.071 32.038 -69.407 1.00 26.79 189 ASN B O 1
ATOM 5344 N N . ASP B 1 190 ? -27.735 31.696 -67.285 1.00 29.91 190 ASP B N 1
ATOM 5345 C CA . ASP B 1 190 ? -27.494 30.257 -67.293 1.00 33.55 190 ASP B CA 1
ATOM 5346 C C . ASP B 1 190 ? -28.774 29.522 -67.694 1.00 37.39 190 ASP B C 1
ATOM 5347 O O . ASP B 1 190 ? -29.401 28.813 -66.906 1.00 30.45 190 ASP B O 1
ATOM 5352 N N . SER B 1 191 ? -29.162 29.706 -68.960 1.00 32.30 191 SER B N 1
ATOM 5353 C CA . SER B 1 191 ? -30.440 29.150 -69.397 1.00 36.70 191 SER B CA 1
ATOM 5354 C C . SER B 1 191 ? -30.410 27.626 -69.425 1.00 34.86 191 SER B C 1
ATOM 5355 O O . SER B 1 191 ? -31.438 26.984 -69.177 1.00 36.66 191 SER B O 1
ATOM 5358 N N . LEU B 1 192 ? -29.251 27.025 -69.684 1.00 29.11 192 LEU B N 1
ATOM 5359 C CA . LEU B 1 192 ? -29.154 25.574 -69.733 1.00 22.64 192 LEU B CA 1
ATOM 5360 C C . LEU B 1 192 ? -28.895 24.943 -68.370 1.00 28.17 192 LEU B C 1
ATOM 5361 O O . LEU B 1 192 ? -28.727 23.722 -68.299 1.00 29.84 192 LEU B O 1
ATOM 5366 N N . LYS B 1 193 ? -28.870 25.739 -67.298 1.00 29.31 193 LYS B N 1
ATOM 5367 C CA . LYS B 1 193 ? -28.596 25.254 -65.941 1.00 27.04 193 LYS B CA 1
ATOM 5368 C C . LYS B 1 193 ? -27.261 24.505 -65.873 1.00 32.38 193 LYS B C 1
ATOM 5369 O O . LYS B 1 193 ? -27.166 23.394 -65.341 1.00 27.44 193 LYS B O 1
ATOM 5375 N N . LEU B 1 194 ? -26.216 25.129 -66.430 1.00 22.29 194 LEU B N 1
ATOM 5376 C CA . LEU B 1 194 ? -24.892 24.518 -66.453 1.00 24.32 194 LEU B CA 1
ATOM 5377 C C . LEU B 1 194 ? -24.193 24.556 -65.097 1.00 16.35 194 LEU B C 1
ATOM 5378 O O . LEU B 1 194 ? -23.352 23.694 -64.821 1.00 22.60 194 LEU B O 1
ATOM 5383 N N . PHE B 1 195 ? -24.479 25.552 -64.270 1.00 19.00 195 PHE B N 1
ATOM 5384 C CA . PHE B 1 195 ? -23.683 25.845 -63.089 1.00 23.66 195 PHE B CA 1
ATOM 5385 C C . PHE B 1 195 ? -24.487 25.646 -61.812 1.00 23.71 195 PHE B C 1
ATOM 5386 O O . PHE B 1 195 ? -25.717 25.704 -61.809 1.00 24.17 195 PHE B O 1
ATOM 5394 N N . HIS B 1 196 ? -23.766 25.430 -60.711 1.00 18.21 196 HIS B N 1
ATOM 5395 C CA . HIS B 1 196 ? -24.345 25.608 -59.386 1.00 20.76 196 HIS B CA 1
ATOM 5396 C C . HIS B 1 196 ? -24.432 27.087 -59.068 1.00 25.54 196 HIS B C 1
ATOM 5397 O O . HIS B 1 196 ? -23.493 27.841 -59.323 1.00 21.68 196 HIS B O 1
ATOM 5404 N N . HIS B 1 197 ? -25.560 27.499 -58.493 1.00 24.18 197 HIS B N 1
ATOM 5405 C CA . HIS B 1 197 ? -25.724 28.872 -58.040 1.00 25.86 197 HIS B CA 1
ATOM 5406 C C . HIS B 1 197 ? -25.975 28.864 -56.541 1.00 25.28 197 HIS B C 1
ATOM 5407 O O . HIS B 1 197 ? -27.018 29.325 -56.066 1.00 28.93 197 HIS B O 1
ATOM 5414 N N . ASN B 1 198 ? -25.004 28.336 -55.792 1.00 25.83 198 ASN B N 1
ATOM 5415 C CA . ASN B 1 198 ? -25.146 28.079 -54.363 1.00 27.26 198 ASN B CA 1
ATOM 5416 C C . ASN B 1 198 ? -24.198 28.908 -53.510 1.00 28.07 198 ASN B C 1
ATOM 5417 O O . ASN B 1 198 ? -24.082 28.653 -52.305 1.00 30.53 198 ASN B O 1
ATOM 5422 N N . GLY B 1 199 ? -23.524 29.885 -54.088 1.00 27.24 199 GLY B N 1
ATOM 5423 C CA . GLY B 1 199 ? -22.548 30.645 -53.346 1.00 25.29 199 GLY B CA 1
ATOM 5424 C C . GLY B 1 199 ? -21.185 29.988 -53.395 1.00 21.29 199 GLY B C 1
ATOM 5425 O O . GLY B 1 199 ? -20.927 29.053 -54.158 1.00 26.25 199 GLY B O 1
ATOM 5426 N N . SER B 1 200 ? -20.299 30.490 -52.544 1.00 25.59 200 SER B N 1
ATOM 5427 C CA . SER B 1 200 ? -18.939 29.983 -52.452 1.00 25.00 200 SER B CA 1
ATOM 5428 C C . SER B 1 200 ? -18.767 29.092 -51.228 1.00 27.33 200 SER B C 1
ATOM 5429 O O . SER B 1 200 ? -19.469 29.238 -50.222 1.00 27.98 200 SER B O 1
ATOM 5432 N N . ILE B 1 201 ? -17.809 28.169 -51.335 1.00 24.70 201 ILE B N 1
ATOM 5433 C CA . ILE B 1 201 ? -17.496 27.254 -50.245 1.00 23.70 201 ILE B CA 1
ATOM 5434 C C . ILE B 1 201 ? -17.092 28.044 -49.012 1.00 28.96 201 ILE B C 1
ATOM 5435 O O . ILE B 1 201 ? -16.265 28.964 -49.084 1.00 25.27 201 ILE B O 1
ATOM 5440 N N . SER B 1 202 ? -17.680 27.685 -47.871 1.00 28.75 202 SER B N 1
ATOM 5441 C CA . SER B 1 202 ? -17.416 28.299 -46.575 1.00 31.63 202 SER B CA 1
ATOM 5442 C C . SER B 1 202 ? -17.001 27.284 -45.524 1.00 31.82 202 SER B C 1
ATOM 5443 O O . SER B 1 202 ? -16.074 27.543 -44.753 1.00 38.88 202 SER B O 1
ATOM 5446 N N . ASN B 1 203 ? -17.664 26.130 -45.480 1.00 31.40 203 ASN B N 1
ATOM 5447 C CA . ASN B 1 203 ? -17.309 25.040 -44.577 1.00 33.40 203 ASN B CA 1
ATOM 5448 C C . ASN B 1 203 ? -16.479 24.053 -45.383 1.00 26.49 203 ASN B C 1
ATOM 5449 O O . ASN B 1 203 ? -17.016 23.258 -46.154 1.00 28.63 203 ASN B O 1
ATOM 5454 N N . TRP B 1 204 ? -15.168 24.089 -45.179 1.00 30.67 204 TRP B N 1
ATOM 5455 C CA . TRP B 1 204 ? -14.250 23.321 -46.003 1.00 33.95 204 TRP B CA 1
ATOM 5456 C C . TRP B 1 204 ? -14.124 21.870 -45.573 1.00 30.06 204 TRP B C 1
ATOM 5457 O O . TRP B 1 204 ? -13.366 21.121 -46.200 1.00 32.49 204 TRP B O 1
ATOM 5468 N N . ASN B 1 205 ? -14.846 21.446 -44.536 1.00 31.44 205 ASN B N 1
ATOM 5469 C CA . ASN B 1 205 ? -14.858 20.047 -44.135 1.00 29.68 205 ASN B CA 1
ATOM 5470 C C . ASN B 1 205 ? -16.203 19.384 -44.392 1.00 34.92 205 ASN B C 1
ATOM 5471 O O . ASN B 1 205 ? -16.411 18.232 -43.983 1.00 33.37 205 ASN B O 1
ATOM 5476 N N . ASN B 1 206 ? -17.113 20.078 -45.075 1.00 27.73 206 ASN B N 1
ATOM 5477 C CA . ASN B 1 206 ? -18.410 19.536 -45.456 1.00 29.24 206 ASN B CA 1
ATOM 5478 C C . ASN B 1 206 ? -18.317 19.091 -46.908 1.00 28.12 206 ASN B C 1
ATOM 5479 O O . ASN B 1 206 ? -18.199 19.929 -47.810 1.00 26.74 206 ASN B O 1
ATOM 5484 N N . LEU B 1 207 ? -18.392 17.775 -47.135 1.00 27.73 207 LEU B N 1
ATOM 5485 C CA . LEU B 1 207 ? -18.120 17.246 -48.466 1.00 30.68 207 LEU B CA 1
ATOM 5486 C C . LEU B 1 207 ? -19.167 17.698 -49.480 1.00 28.53 207 LEU B C 1
ATOM 5487 O O . LEU B 1 207 ? -18.838 17.912 -50.652 1.00 24.42 207 LEU B O 1
ATOM 5492 N N . LYS B 1 208 ? -20.423 17.869 -49.063 1.00 28.24 208 LYS B N 1
ATOM 5493 C CA . LYS B 1 208 ? -21.427 18.329 -50.021 1.00 30.93 208 LYS B CA 1
ATOM 5494 C C . LYS B 1 208 ? -21.210 19.794 -50.382 1.00 26.53 208 LYS B C 1
ATOM 5495 O O . LYS B 1 208 ? -21.374 20.184 -51.543 1.00 30.69 208 LYS B O 1
ATOM 5501 N N . GLU B 1 209 ? -20.847 20.616 -49.397 1.00 25.31 209 GLU B N 1
ATOM 5502 C CA . GLU B 1 209 ? -20.493 22.005 -49.664 1.00 25.35 209 GLU B CA 1
ATOM 5503 C C . GLU B 1 209 ? -19.288 22.104 -50.593 1.00 25.76 209 GLU B C 1
ATOM 5504 O O . GLU B 1 209 ? -19.282 22.910 -51.538 1.00 21.06 209 GLU B O 1
ATOM 5510 N N . LEU B 1 210 ? -18.256 21.294 -50.336 1.00 20.36 210 LEU B N 1
ATOM 5511 C CA . LEU B 1 210 ? -17.067 21.283 -51.189 1.00 21.81 210 LEU B CA 1
ATOM 5512 C C . LEU B 1 210 ? -17.402 20.960 -52.634 1.00 23.69 210 LEU B C 1
ATOM 5513 O O . LEU B 1 210 ? -16.715 21.433 -53.554 1.00 21.47 210 LEU B O 1
ATOM 5518 N N . GLN B 1 211 ? -18.432 20.143 -52.856 1.00 21.74 211 GLN B N 1
ATOM 5519 C CA . GLN B 1 211 ? -18.793 19.702 -54.196 1.00 20.52 211 GLN B CA 1
ATOM 5520 C C . GLN B 1 211 ? -19.768 20.640 -54.891 1.00 23.29 211 GLN B C 1
ATOM 5521 O O . GLN B 1 211 ? -19.667 20.827 -56.112 1.00 17.00 211 GLN B O 1
ATOM 5527 N N . ASP B 1 212 ? -20.686 21.250 -54.143 1.00 21.96 212 ASP B N 1
ATOM 5528 C CA . ASP B 1 212 ? -21.835 21.941 -54.712 1.00 25.73 212 ASP B CA 1
ATOM 5529 C C . ASP B 1 212 ? -21.732 23.461 -54.679 1.00 22.56 212 ASP B C 1
ATOM 5530 O O . ASP B 1 212 ? -22.601 24.129 -55.250 1.00 26.53 212 ASP B O 1
ATOM 5535 N N . LYS B 1 213 ? -20.724 24.027 -54.024 1.00 19.67 213 LYS B N 1
ATOM 5536 C CA . LYS B 1 213 ? -20.535 25.471 -54.011 1.00 23.73 213 LYS B CA 1
ATOM 5537 C C . LYS B 1 213 ? -19.316 25.849 -54.847 1.00 19.64 213 LYS B C 1
ATOM 5538 O O . LYS B 1 213 ? -18.544 24.992 -55.280 1.00 21.53 213 LYS B O 1
ATOM 5544 N N . ASN B 1 214 ? -19.164 27.152 -55.088 1.00 25.04 214 ASN B N 1
ATOM 5545 C CA . ASN B 1 214 ? -18.034 27.634 -55.880 1.00 19.39 214 ASN B CA 1
ATOM 5546 C C . ASN B 1 214 ? -16.742 27.555 -55.078 1.00 21.76 214 ASN B C 1
ATOM 5547 O O . ASN B 1 214 ? -16.692 27.940 -53.903 1.00 21.78 214 ASN B O 1
ATOM 5552 N N . LEU B 1 215 ? -15.695 27.065 -55.732 1.00 18.53 215 LEU B N 1
ATOM 5553 C CA . LEU B 1 215 ? -14.331 27.171 -55.227 1.00 18.69 215 LEU B CA 1
ATOM 5554 C C . LEU B 1 215 ? -13.865 28.600 -55.469 1.00 23.92 215 LEU B C 1
ATOM 5555 O O . LEU B 1 215 ? -13.599 28.985 -56.613 1.00 25.39 215 LEU B O 1
ATOM 5560 N N . PHE B 1 216 ? -13.785 29.393 -54.407 1.00 22.21 216 PHE B N 1
ATOM 5561 C CA . PHE B 1 216 ? -13.558 30.847 -54.505 1.00 28.55 216 PHE B CA 1
ATOM 5562 C C . PHE B 1 216 ? -14.681 31.399 -55.384 1.00 28.99 216 PHE B C 1
ATOM 5563 O O . PHE B 1 216 ? -15.862 31.106 -55.124 1.00 22.98 216 PHE B O 1
ATOM 5571 N N . ASP B 1 217 ? -14.385 32.175 -56.425 1.00 22.05 217 ASP B N 1
ATOM 5572 C CA . ASP B 1 217 ? -15.438 32.685 -57.294 1.00 24.11 217 ASP B CA 1
ATOM 5573 C C . ASP B 1 217 ? -15.518 31.928 -58.617 1.00 21.12 217 ASP B C 1
ATOM 5574 O O . ASP B 1 217 ? -16.117 32.422 -59.579 1.00 21.14 217 ASP B O 1
ATOM 5579 N N . LEU B 1 218 ? -14.961 30.725 -58.672 1.00 18.15 218 LEU B N 1
ATOM 5580 C CA . LEU B 1 218 ? -14.969 29.935 -59.896 1.00 18.77 218 LEU B CA 1
ATOM 5581 C C . LEU B 1 218 ? -16.354 29.336 -60.121 1.00 23.09 218 LEU B C 1
ATOM 5582 O O . LEU B 1 218 ? -16.847 28.569 -59.288 1.00 19.44 218 LEU B O 1
ATOM 5587 N N . ALA B 1 219 ? -16.992 29.704 -61.234 1.00 18.28 219 ALA B N 1
ATOM 5588 C CA . ALA B 1 219 ? -18.319 29.187 -61.562 1.00 20.16 219 ALA B CA 1
ATOM 5589 C C . ALA B 1 219 ? -18.323 27.665 -61.571 1.00 16.25 219 ALA B C 1
ATOM 5590 O O . ALA B 1 219 ? -17.661 27.045 -62.406 1.00 16.00 219 ALA B O 1
ATOM 5592 N N . ASP B 1 220 ? -19.051 27.052 -60.627 1.00 20.00 220 ASP B N 1
ATOM 5593 C CA . ASP B 1 220 ? -18.981 25.608 -60.422 1.00 18.04 220 ASP B CA 1
ATOM 5594 C C . ASP B 1 220 ? -19.883 24.879 -61.413 1.00 20.90 220 ASP B C 1
ATOM 5595 O O . ASP B 1 220 ? -21.090 25.140 -61.460 1.00 21.69 220 ASP B O 1
ATOM 5600 N N . LEU B 1 221 ? -19.310 23.956 -62.185 1.00 16.35 221 LEU B N 1
ATOM 5601 C CA . LEU B 1 221 ? -20.096 23.190 -63.139 1.00 17.62 221 LEU B CA 1
ATOM 5602 C C . LEU B 1 221 ? -20.920 22.117 -62.428 1.00 21.19 221 LEU B C 1
ATOM 5603 O O . LEU B 1 221 ? -20.493 21.523 -61.432 1.00 19.72 221 LEU B O 1
ATOM 5608 N N . ASP B 1 222 ? -22.112 21.857 -62.957 1.00 19.51 222 ASP B N 1
ATOM 5609 C CA . ASP B 1 222 ? -23.025 20.890 -62.349 1.00 23.40 222 ASP B CA 1
ATOM 5610 C C . ASP B 1 222 ? -23.002 19.627 -63.204 1.00 22.00 222 ASP B C 1
ATOM 5611 O O . ASP B 1 222 ? -23.745 19.504 -64.180 1.00 22.08 222 ASP B O 1
ATOM 5616 N N . GLN B 1 223 ? -22.140 18.680 -62.825 1.00 19.22 223 GLN B N 1
ATOM 5617 C CA . GLN B 1 223 ? -21.984 17.454 -63.593 1.00 20.08 223 GLN B CA 1
ATOM 5618 C C . GLN B 1 223 ? -23.213 16.555 -63.517 1.00 18.72 223 GLN B C 1
ATOM 5619 O O . GLN B 1 223 ? -23.296 15.592 -64.286 1.00 22.09 223 GLN B O 1
ATOM 5625 N N . SER B 1 224 ? -24.153 16.837 -62.612 1.00 22.24 224 SER B N 1
ATOM 5626 C CA . SER B 1 224 ? -25.401 16.082 -62.602 1.00 25.29 224 SER B CA 1
ATOM 5627 C C . SER B 1 224 ? -26.327 16.517 -63.727 1.00 33.27 224 SER B C 1
ATOM 5628 O O . SER B 1 224 ? -27.294 15.808 -64.026 1.00 26.99 224 SER B O 1
ATOM 5631 N N . ASN B 1 225 ? -26.052 17.662 -64.344 1.00 26.96 225 ASN B N 1
ATOM 5632 C CA . ASN B 1 225 ? -26.775 18.089 -65.541 1.00 25.28 225 ASN B CA 1
ATOM 5633 C C . ASN B 1 225 ? -26.334 17.229 -66.718 1.00 28.03 225 ASN B C 1
ATOM 5634 O O . ASN B 1 225 ? -25.143 17.207 -67.046 1.00 23.92 225 ASN B O 1
ATOM 5639 N N . PRO B 1 226 ? -27.242 16.508 -67.379 1.00 25.53 226 PRO B N 1
ATOM 5640 C CA . PRO B 1 226 ? -26.815 15.639 -68.490 1.00 20.28 226 PRO B CA 1
ATOM 5641 C C . PRO B 1 226 ? -26.070 16.375 -69.597 1.00 18.64 226 PRO B C 1
ATOM 5642 O O . PRO B 1 226 ? -25.239 15.765 -70.285 1.00 20.23 226 PRO B O 1
ATOM 5646 N N . ILE B 1 227 ? -26.367 17.660 -69.804 1.00 22.27 227 ILE B N 1
ATOM 5647 C CA . ILE B 1 227 ? -25.647 18.442 -70.808 1.00 23.63 227 ILE B CA 1
ATOM 5648 C C . ILE B 1 227 ? -24.182 18.585 -70.411 1.00 23.69 227 ILE B C 1
ATOM 5649 O O . ILE B 1 227 ? -23.276 18.372 -71.227 1.00 21.07 227 ILE B O 1
ATOM 5654 N N . VAL B 1 228 ? -23.945 18.953 -69.147 1.00 23.69 228 VAL B N 1
ATOM 5655 C CA . VAL B 1 228 ? -22.591 19.122 -68.623 1.00 22.18 228 VAL B CA 1
ATOM 5656 C C . VAL B 1 228 ? -21.868 17.784 -68.579 1.00 23.58 228 VAL B C 1
ATOM 5657 O O . VAL B 1 228 ? -20.712 17.663 -69.006 1.00 19.49 228 VAL B O 1
ATOM 5661 N N . ASP B 1 229 ? -22.541 16.752 -68.061 1.00 20.42 229 ASP B N 1
ATOM 5662 C CA . ASP B 1 229 ? -21.960 15.413 -68.054 1.00 20.30 229 ASP B CA 1
ATOM 5663 C C . ASP B 1 229 ? -21.471 15.009 -69.440 1.00 23.07 229 ASP B C 1
ATOM 5664 O O . ASP B 1 229 ? -20.315 14.608 -69.621 1.00 20.37 229 ASP B O 1
ATOM 5669 N N . LYS B 1 230 ? -22.344 15.110 -70.445 1.00 21.56 230 LYS B N 1
ATOM 5670 C CA . LYS B 1 230 ? -21.938 14.709 -71.783 1.00 25.46 230 LYS B CA 1
ATOM 5671 C C . LYS B 1 230 ? -20.834 15.615 -72.321 1.00 14.03 230 LYS B C 1
ATOM 5672 O O . LYS B 1 230 ? -19.914 15.139 -72.996 1.00 20.62 230 LYS B O 1
ATOM 5678 N N . TYR B 1 231 ? -20.916 16.912 -72.037 1.00 20.29 231 TYR B N 1
ATOM 5679 C CA . TYR B 1 231 ? -19.921 17.843 -72.565 1.00 21.29 231 TYR B CA 1
ATOM 5680 C C . TYR B 1 231 ? -18.526 17.500 -72.047 1.00 21.11 231 TYR B C 1
ATOM 5681 O O . TYR B 1 231 ? -17.569 17.404 -72.822 1.00 18.28 231 TYR B O 1
ATOM 5690 N N . LEU B 1 232 ? -18.404 17.258 -70.741 1.00 22.05 232 LEU B N 1
ATOM 5691 C CA . LEU B 1 232 ? -17.085 16.976 -70.175 1.00 20.10 232 LEU B CA 1
ATOM 5692 C C . LEU B 1 232 ? -16.530 15.648 -70.676 1.00 19.47 232 LEU B C 1
ATOM 5693 O O . LEU B 1 232 ? -15.330 15.531 -70.950 1.00 16.51 232 LEU B O 1
ATOM 5698 N N . LYS B 1 233 ? -17.387 14.639 -70.837 1.00 21.30 233 LYS B N 1
ATOM 5699 C CA . LYS B 1 233 ? -16.904 13.361 -71.339 1.00 17.36 233 LYS B CA 1
ATOM 5700 C C . LYS B 1 233 ? -16.568 13.446 -72.821 1.00 17.25 233 LYS B C 1
ATOM 5701 O O . LYS B 1 233 ? -15.582 12.857 -73.274 1.00 18.27 233 LYS B O 1
ATOM 5707 N N . ASP B 1 234 ? -17.372 14.180 -73.589 1.00 22.70 234 ASP B N 1
ATOM 5708 C CA . ASP B 1 234 ? -17.015 14.439 -74.975 1.00 20.47 234 ASP B CA 1
ATOM 5709 C C . ASP B 1 234 ? -15.680 15.172 -75.063 1.00 21.68 234 ASP B C 1
ATOM 5710 O O . ASP B 1 234 ? -14.850 14.865 -75.926 1.00 22.16 234 ASP B O 1
ATOM 5715 N N . SER B 1 235 ? -15.455 16.135 -74.171 1.00 22.70 235 SER B N 1
ATOM 5716 C CA . SER B 1 235 ? -14.215 16.907 -74.217 1.00 24.33 235 SER B CA 1
ATOM 5717 C C . SER B 1 235 ? -13.001 16.015 -73.968 1.00 22.30 235 SER B C 1
ATOM 5718 O O . SER B 1 235 ? -12.019 16.054 -74.719 1.00 17.83 235 SER B O 1
ATOM 5721 N N . ILE B 1 236 ? -13.053 15.172 -72.929 1.00 19.87 236 ILE B N 1
ATOM 5722 C CA . ILE B 1 236 ? -11.869 14.368 -72.652 1.00 21.06 236 ILE B CA 1
ATOM 5723 C C . ILE B 1 236 ? -11.654 13.326 -73.743 1.00 21.27 236 ILE B C 1
ATOM 5724 O O . ILE B 1 236 ? -10.510 12.959 -74.042 1.00 21.61 236 ILE B O 1
ATOM 5729 N N . LYS B 1 237 ? -12.729 12.860 -74.390 1.00 20.89 237 LYS B N 1
ATOM 5730 C CA . LYS B 1 237 ? -12.567 11.979 -75.540 1.00 18.94 237 LYS B CA 1
ATOM 5731 C C . LYS B 1 237 ? -11.809 12.675 -76.662 1.00 15.89 237 LYS B C 1
ATOM 5732 O O . LYS B 1 237 ? -10.966 12.060 -77.327 1.00 19.29 237 LYS B O 1
ATOM 5738 N N . LEU B 1 238 ? -12.109 13.955 -76.887 1.00 20.04 238 LEU B N 1
ATOM 5739 C CA . LEU B 1 238 ? -11.398 14.720 -77.905 1.00 22.55 238 LEU B CA 1
ATOM 5740 C C . LEU B 1 238 ? -9.904 14.779 -77.610 1.00 20.57 238 LEU B C 1
ATOM 5741 O O . LEU B 1 238 ? -9.078 14.584 -78.506 1.00 19.34 238 LEU B O 1
ATOM 5746 N N . TRP B 1 239 ? -9.530 15.014 -76.350 1.00 21.26 239 TRP B N 1
ATOM 5747 C CA . TRP B 1 239 ? -8.104 15.112 -76.055 1.00 19.38 239 TRP B CA 1
ATOM 5748 C C . TRP B 1 239 ? -7.408 13.763 -76.196 1.00 19.36 239 TRP B C 1
ATOM 5749 O O . TRP B 1 239 ? -6.246 13.702 -76.616 1.00 19.20 239 TRP B O 1
ATOM 5760 N N . PHE B 1 240 ? -8.095 12.667 -75.883 1.00 17.90 240 PHE B N 1
ATOM 5761 C CA . PHE B 1 240 ? -7.479 11.372 -76.113 1.00 18.96 240 PHE B CA 1
ATOM 5762 C C . PHE B 1 240 ? -7.403 11.040 -77.597 1.00 16.03 240 PHE B C 1
ATOM 5763 O O . PHE B 1 240 ? -6.519 10.277 -78.007 1.00 20.52 240 PHE B O 1
ATOM 5771 N N . ASN B 1 241 ? -8.296 11.605 -78.407 1.00 21.75 241 ASN B N 1
ATOM 5772 C CA . ASN B 1 241 ? -8.155 11.477 -79.853 1.00 22.51 241 ASN B CA 1
ATOM 5773 C C . ASN B 1 241 ? -6.913 12.181 -80.360 1.00 27.95 241 ASN B C 1
ATOM 5774 O O . ASN B 1 241 ? -6.407 11.820 -81.428 1.00 28.51 241 ASN B O 1
ATOM 5779 N N . HIS B 1 242 ? -6.421 13.173 -79.620 1.00 22.11 242 HIS B N 1
ATOM 5780 C CA . HIS B 1 242 ? -5.163 13.830 -79.926 1.00 23.43 242 HIS B CA 1
ATOM 5781 C C . HIS B 1 242 ? -3.996 13.166 -79.216 1.00 24.18 242 HIS B C 1
ATOM 5782 O O . HIS B 1 242 ? -2.917 13.759 -79.132 1.00 26.94 242 HIS B O 1
ATOM 5789 N N . GLU B 1 243 ? -4.209 11.955 -78.693 1.00 24.58 243 GLU B N 1
ATOM 5790 C CA . GLU B 1 243 ? -3.184 10.981 -78.343 1.00 19.72 243 GLU B CA 1
ATOM 5791 C C . GLU B 1 243 ? -2.556 11.206 -76.971 1.00 21.39 243 GLU B C 1
ATOM 5792 O O . GLU B 1 243 ? -1.438 10.743 -76.746 1.00 23.55 243 GLU B O 1
ATOM 5798 N N . ILE B 1 244 ? -3.234 11.880 -76.040 1.00 20.40 244 ILE B N 1
ATOM 5799 C CA . ILE B 1 244 ? -2.656 11.997 -74.693 1.00 22.64 244 ILE B CA 1
ATOM 5800 C C . ILE B 1 244 ? -2.635 10.631 -74.005 1.00 28.46 244 ILE B C 1
ATOM 5801 O O . ILE B 1 244 ? -3.279 9.664 -74.432 1.00 23.74 244 ILE B O 1
ATOM 5806 N N . ASP B 1 245 ? -1.862 10.548 -72.919 1.00 18.06 245 ASP B N 1
ATOM 5807 C CA . ASP B 1 245 ? -1.596 9.284 -72.253 1.00 16.88 245 ASP B CA 1
ATOM 5808 C C . ASP B 1 245 ? -2.145 9.231 -70.837 1.00 16.62 245 ASP B C 1
ATOM 5809 O O . ASP B 1 245 ? -1.998 8.200 -70.172 1.00 20.14 245 ASP B O 1
ATOM 5814 N N . GLY B 1 246 ? -2.744 10.302 -70.352 1.00 22.57 246 GLY B N 1
ATOM 5815 C CA . GLY B 1 246 ? -3.183 10.303 -68.976 1.00 21.24 246 GLY B CA 1
ATOM 5816 C C . GLY B 1 246 ? -3.723 11.656 -68.599 1.00 16.49 246 GLY B C 1
ATOM 5817 O O . GLY B 1 246 ? -3.654 12.623 -69.365 1.00 17.73 246 GLY B O 1
ATOM 5818 N N . VAL B 1 247 ? -4.264 11.714 -67.386 1.00 15.18 247 VAL B N 1
ATOM 5819 C CA . VAL B 1 247 ? -4.933 12.905 -66.893 1.00 11.81 247 VAL B CA 1
ATOM 5820 C C . VAL B 1 247 ? -4.510 13.129 -65.450 1.00 13.67 247 VAL B C 1
ATOM 5821 O O . VAL B 1 247 ? -4.498 12.186 -64.656 1.00 16.57 247 VAL B O 1
ATOM 5825 N N . ARG B 1 248 ? -4.165 14.368 -65.124 1.00 15.17 248 ARG B N 1
ATOM 5826 C CA . ARG B 1 248 ? -4.106 14.838 -63.746 1.00 17.48 248 ARG B CA 1
ATOM 5827 C C . ARG B 1 248 ? -5.377 15.640 -63.491 1.00 18.72 248 ARG B C 1
ATOM 5828 O O . ARG B 1 248 ? -5.628 16.646 -64.164 1.00 16.39 248 ARG B O 1
ATOM 5836 N N . LEU B 1 249 ? -6.193 15.185 -62.535 1.00 13.79 249 LEU B N 1
ATOM 5837 C CA . LEU B 1 249 ? -7.529 15.740 -62.344 1.00 14.64 249 LEU B CA 1
ATOM 5838 C C . LEU B 1 249 ? -7.479 16.830 -61.284 1.00 18.65 249 LEU B C 1
ATOM 5839 O O . LEU B 1 249 ? -7.296 16.546 -60.096 1.00 17.54 249 LEU B O 1
ATOM 5844 N N . ASP B 1 250 ? -7.667 18.073 -61.714 1.00 13.55 250 ASP B N 1
ATOM 5845 C CA . ASP B 1 250 ? -7.630 19.216 -60.818 1.00 12.36 250 ASP B CA 1
ATOM 5846 C C . ASP B 1 250 ? -8.851 19.242 -59.903 1.00 15.74 250 ASP B C 1
ATOM 5847 O O . ASP B 1 250 ? -9.960 18.897 -60.317 1.00 17.27 250 ASP B O 1
ATOM 5852 N N . ALA B 1 251 ? -8.640 19.662 -58.654 1.00 18.43 251 ALA B N 1
ATOM 5853 C CA . ALA B 1 251 ? -9.734 19.957 -57.731 1.00 15.65 251 ALA B CA 1
ATOM 5854 C C . ALA B 1 251 ? -10.652 18.747 -57.556 1.00 16.54 251 ALA B C 1
ATOM 5855 O O . ALA B 1 251 ? -11.879 18.870 -57.566 1.00 18.18 251 ALA B O 1
ATOM 5857 N N . ALA B 1 252 ? -10.049 17.568 -57.398 1.00 15.69 252 ALA B N 1
ATOM 5858 C CA . ALA B 1 252 ? -10.814 16.323 -57.380 1.00 15.97 252 ALA B CA 1
ATOM 5859 C C . ALA B 1 252 ? -11.733 16.232 -56.165 1.00 17.84 252 ALA B C 1
ATOM 5860 O O . ALA B 1 252 ? -12.760 15.545 -56.222 1.00 19.45 252 ALA B O 1
ATOM 5862 N N . LYS B 1 253 ? -11.394 16.917 -55.069 1.00 17.49 253 LYS B N 1
ATOM 5863 C CA . LYS B 1 253 ? -12.237 16.912 -53.873 1.00 20.69 253 LYS B CA 1
ATOM 5864 C C . LYS B 1 253 ? -13.521 17.710 -54.060 1.00 23.59 253 LYS B C 1
ATOM 5865 O O . LYS B 1 253 ? -14.414 17.642 -53.205 1.00 19.51 253 LYS B O 1
ATOM 5871 N N . HIS B 1 254 ? -13.644 18.456 -55.156 1.00 18.22 254 HIS B N 1
ATOM 5872 C CA . HIS B 1 254 ? -14.753 19.373 -55.351 1.00 16.85 254 HIS B CA 1
ATOM 5873 C C . HIS B 1 254 ? -15.793 18.839 -56.325 1.00 15.38 254 HIS B C 1
ATOM 5874 O O . HIS B 1 254 ? -16.716 19.571 -56.682 1.00 15.79 254 HIS B O 1
ATOM 5881 N N . MET B 1 255 ? -15.659 17.594 -56.761 1.00 15.87 255 MET B N 1
ATOM 5882 C CA . MET B 1 255 ? -16.643 16.969 -57.614 1.00 17.17 255 MET B CA 1
ATOM 5883 C C . MET B 1 255 ? -17.158 15.699 -56.951 1.00 22.68 255 MET B C 1
ATOM 5884 O O . MET B 1 255 ? -16.478 15.124 -56.091 1.00 17.70 255 MET B O 1
ATOM 5889 N N . PRO B 1 256 ? -18.375 15.273 -57.288 1.00 21.73 256 PRO B N 1
ATOM 5890 C CA . PRO B 1 256 ? -18.917 14.042 -56.704 1.00 20.94 256 PRO B CA 1
ATOM 5891 C C . PRO B 1 256 ? -18.052 12.855 -57.068 1.00 19.16 256 PRO B C 1
ATOM 5892 O O . PRO B 1 256 ? -17.678 12.672 -58.224 1.00 15.93 256 PRO B O 1
ATOM 5896 N N A MET B 1 257 ? -17.743 12.034 -56.064 0.72 21.47 257 MET B N 1
ATOM 5897 N N B MET B 1 257 ? -17.726 12.040 -56.060 0.28 21.45 257 MET B N 1
ATOM 5898 C CA A MET B 1 257 ? -16.852 10.906 -56.294 0.72 18.77 257 MET B CA 1
ATOM 5899 C CA B MET B 1 257 ? -16.850 10.896 -56.292 0.28 18.89 257 MET B CA 1
ATOM 5900 C C A MET B 1 257 ? -17.439 9.926 -57.302 0.72 20.19 257 MET B C 1
ATOM 5901 C C B MET B 1 257 ? -17.442 9.940 -57.319 0.28 20.21 257 MET B C 1
ATOM 5902 O O A MET B 1 257 ? -16.705 9.337 -58.106 0.72 18.02 257 MET B O 1
ATOM 5903 O O B MET B 1 257 ? -16.716 9.385 -58.153 0.28 18.09 257 MET B O 1
ATOM 5912 N N . GLU B 1 258 ? -18.763 9.744 -57.288 1.00 19.55 258 GLU B N 1
ATOM 5913 C CA . GLU B 1 258 ? -19.384 8.833 -58.246 1.00 22.00 258 GLU B CA 1
ATOM 5914 C C . GLU B 1 258 ? -19.322 9.376 -59.670 1.00 16.92 258 GLU B C 1
ATOM 5915 O O . GLU B 1 258 ? -19.171 8.600 -60.618 1.00 18.87 258 GLU B O 1
ATOM 5921 N N . TRP B 1 259 ? -19.404 10.696 -59.839 1.00 19.20 259 TRP B N 1
ATOM 5922 C CA . TRP B 1 259 ? -19.186 11.269 -61.161 1.00 18.92 259 TRP B CA 1
ATOM 5923 C C . TRP B 1 259 ? -17.750 11.052 -61.628 1.00 17.19 259 TRP B C 1
ATOM 5924 O O . TRP B 1 259 ? -17.513 10.656 -62.773 1.00 17.56 259 TRP B O 1
ATOM 5935 N N . VAL B 1 260 ? -16.771 11.307 -60.756 1.00 17.47 260 VAL B N 1
ATOM 5936 C CA . VAL B 1 260 ? -15.382 11.106 -61.165 1.00 18.39 260 VAL B CA 1
ATOM 5937 C C . VAL B 1 260 ? -15.148 9.654 -61.565 1.00 17.35 260 VAL B C 1
ATOM 5938 O O . VAL B 1 260 ? -14.439 9.372 -62.533 1.00 17.96 260 VAL B O 1
ATOM 5942 N N . LYS B 1 261 ? -15.758 8.708 -60.841 1.00 15.81 261 LYS B N 1
ATOM 5943 C CA . LYS B 1 261 ? -15.637 7.304 -61.217 1.00 14.17 261 LYS B CA 1
ATOM 5944 C C . LYS B 1 261 ? -16.188 7.048 -62.619 1.00 16.93 261 LYS B C 1
ATOM 5945 O O . LYS B 1 261 ? -15.585 6.306 -63.400 1.00 19.07 261 LYS B O 1
ATOM 5951 N N . SER B 1 262 ? -17.337 7.641 -62.949 1.00 18.57 262 SER B N 1
ATOM 5952 C CA . SER B 1 262 ? -17.877 7.468 -64.294 1.00 18.32 262 SER B CA 1
ATOM 5953 C C . SER B 1 262 ? -17.013 8.170 -65.332 1.00 19.71 262 SER B C 1
ATOM 5954 O O . SER B 1 262 ? -16.897 7.696 -66.468 1.00 21.03 262 SER B O 1
ATOM 5957 N N . PHE B 1 263 ? -16.398 9.290 -64.955 1.00 19.22 263 PHE B N 1
ATOM 5958 C CA . PHE B 1 263 ? -15.477 9.972 -65.861 1.00 20.14 263 PHE B CA 1
ATOM 5959 C C . PHE B 1 263 ? -14.258 9.101 -66.146 1.00 18.12 263 PHE B C 1
ATOM 5960 O O . PHE B 1 263 ? -13.828 8.964 -67.298 1.00 20.02 263 PHE B O 1
ATOM 5968 N N . ALA B 1 264 ? -13.703 8.473 -65.107 1.00 20.93 264 ALA B N 1
ATOM 5969 C CA . ALA B 1 264 ? -12.628 7.506 -65.310 1.00 17.34 264 ALA B CA 1
ATOM 5970 C C . ALA B 1 264 ? -13.072 6.360 -66.208 1.00 19.93 264 ALA B C 1
ATOM 5971 O O . ALA B 1 264 ? -12.309 5.903 -67.066 1.00 20.03 264 ALA B O 1
ATOM 5973 N N . ASN B 1 26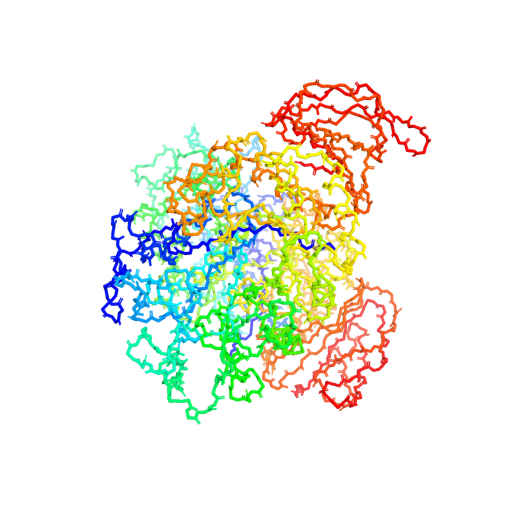5 ? -14.300 5.864 -66.013 1.00 23.47 265 ASN B N 1
ATOM 5974 C CA . ASN B 1 265 ? -14.772 4.738 -66.817 1.00 23.00 265 ASN B CA 1
ATOM 5975 C C . ASN B 1 265 ? -14.842 5.105 -68.297 1.00 16.95 265 ASN B C 1
ATOM 5976 O O . ASN B 1 265 ? -14.506 4.285 -69.163 1.00 22.60 265 ASN B O 1
ATOM 5981 N N . THR B 1 266 ? -15.281 6.329 -68.602 1.00 21.85 266 THR B N 1
ATOM 5982 C CA . THR B 1 266 ? -15.250 6.827 -69.977 1.00 21.03 266 THR B CA 1
ATOM 5983 C C . THR B 1 266 ? -13.838 6.742 -70.542 1.00 21.81 266 THR B C 1
ATOM 5984 O O . THR B 1 266 ? -13.622 6.248 -71.656 1.00 23.65 266 THR B O 1
ATOM 5988 N N . ILE B 1 267 ? -12.853 7.187 -69.761 1.00 19.67 267 ILE B N 1
ATOM 5989 C CA . ILE B 1 267 ? -11.474 7.161 -70.229 1.00 20.10 267 ILE B CA 1
ATOM 5990 C C . ILE B 1 267 ? -11.000 5.727 -70.427 1.00 26.11 267 ILE B C 1
ATOM 5991 O O . ILE B 1 267 ? -10.394 5.391 -71.453 1.00 25.06 267 ILE B O 1
ATOM 5996 N N . TYR B 1 268 ? -11.266 4.856 -69.451 1.00 22.63 268 TYR B N 1
ATOM 5997 C CA . TYR B 1 268 ? -10.838 3.469 -69.586 1.00 20.89 268 TYR B CA 1
ATOM 5998 C C . TYR B 1 268 ? -11.500 2.793 -70.775 1.00 27.09 268 TYR B C 1
ATOM 5999 O O . TYR B 1 268 ? -10.907 1.902 -71.386 1.00 26.95 268 TYR B O 1
ATOM 6008 N N . SER B 1 269 ? -12.713 3.220 -71.137 1.00 27.94 269 SER B N 1
ATOM 6009 C CA . SER B 1 269 ? -13.385 2.606 -72.276 1.00 30.11 269 SER B CA 1
ATOM 6010 C C . SER B 1 269 ? -12.679 2.927 -73.585 1.00 35.49 269 SER B C 1
ATOM 6011 O O . SER B 1 269 ? -12.734 2.124 -74.524 1.00 31.16 269 SER B O 1
ATOM 6014 N N . ILE B 1 270 ? -11.980 4.062 -73.664 1.00 24.10 270 ILE B N 1
ATOM 6015 C CA . ILE B 1 270 ? -11.337 4.440 -74.917 1.00 25.81 270 ILE B CA 1
ATOM 6016 C C . ILE B 1 270 ? -9.833 4.180 -74.944 1.00 29.29 270 ILE B C 1
ATOM 6017 O O . ILE B 1 270 ? -9.259 4.087 -76.038 1.00 32.39 270 ILE B O 1
ATOM 6022 N N . LYS B 1 271 ? -9.183 4.041 -73.789 1.00 26.49 271 LYS B N 1
ATOM 6023 C CA . LYS B 1 271 ? -7.764 3.697 -73.745 1.00 35.61 271 LYS B CA 1
ATOM 6024 C C . LYS B 1 271 ? -7.468 3.011 -72.420 1.00 32.49 271 LYS B C 1
ATOM 6025 O 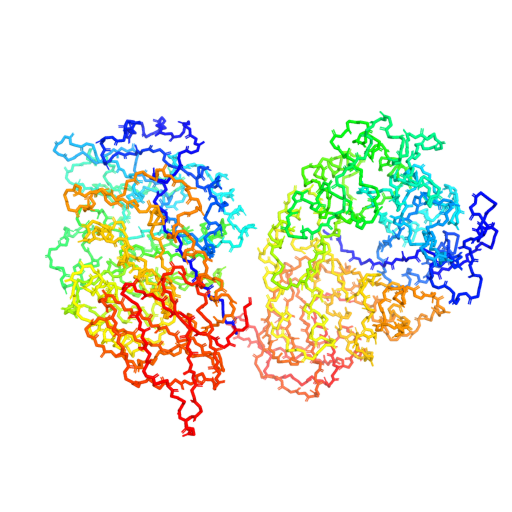O . LYS B 1 271 ? -7.734 3.579 -71.359 1.00 31.98 271 LYS B O 1
ATOM 6031 N N . LYS B 1 272 ? -6.898 1.809 -72.484 1.00 34.56 272 LYS B N 1
ATOM 6032 C CA . LYS B 1 272 ? -6.772 0.950 -71.310 1.00 40.16 272 LYS B CA 1
ATOM 6033 C C . LYS B 1 272 ? -5.530 1.260 -70.479 1.00 40.28 272 LYS B C 1
ATOM 6034 O O . LYS B 1 272 ? -5.591 1.225 -69.243 1.00 39.66 272 LYS B O 1
ATOM 6040 N N . ASP B 1 273 ? -4.408 1.574 -71.123 1.00 37.14 273 ASP B N 1
ATOM 6041 C CA . ASP B 1 273 ? -3.154 1.833 -70.413 1.00 38.28 273 ASP B CA 1
ATOM 6042 C C . ASP B 1 273 ? -2.956 3.340 -70.245 1.00 35.89 273 ASP B C 1
ATOM 6043 O O . ASP B 1 273 ? -2.101 3.975 -70.863 1.00 47.40 273 ASP B O 1
ATOM 6048 N N . VAL B 1 274 ? -3.768 3.906 -69.367 1.00 24.98 274 VAL B N 1
ATOM 6049 C CA . VAL B 1 274 ? -3.806 5.342 -69.143 1.00 22.66 274 VAL B CA 1
ATOM 6050 C C . VAL B 1 274 ? -3.334 5.629 -67.722 1.00 26.68 274 VAL B C 1
ATOM 6051 O O . VAL B 1 274 ? -3.531 4.827 -66.803 1.00 28.04 274 VAL B O 1
ATOM 6055 N N . LEU B 1 275 ? -2.690 6.779 -67.544 1.00 20.81 275 LEU B N 1
ATOM 6056 C CA . LEU B 1 275 ? -2.223 7.225 -66.233 1.00 24.58 275 LEU B CA 1
ATOM 6057 C C . LEU B 1 275 ? -3.217 8.233 -65.674 1.00 17.08 275 LEU B C 1
ATOM 6058 O O . LEU B 1 275 ? -3.294 9.363 -66.159 1.00 22.05 275 LEU B O 1
ATOM 6063 N N . LEU B 1 276 ? -3.945 7.858 -64.618 1.00 17.47 276 LEU B N 1
ATOM 6064 C CA . LEU B 1 276 ? -4.991 8.719 -64.070 1.00 17.65 276 LEU B CA 1
ATOM 6065 C C . LEU B 1 276 ? -4.702 9.012 -62.605 1.00 19.52 276 LEU B C 1
ATOM 6066 O O . LEU B 1 276 ? -4.632 8.086 -61.796 1.00 17.51 276 LEU B O 1
ATOM 6071 N N . PHE B 1 277 ? -4.570 10.290 -62.254 1.00 16.19 277 PHE B N 1
ATOM 6072 C CA . PHE B 1 277 ? -4.439 10.632 -60.842 1.00 16.00 277 PHE B CA 1
ATOM 6073 C C . PHE B 1 277 ? -5.063 11.991 -60.559 1.00 17.49 277 PHE B C 1
ATOM 6074 O O . PHE B 1 277 ? -5.059 12.887 -61.403 1.00 15.57 277 PHE B O 1
ATOM 6082 N N . GLY B 1 278 ? -5.624 12.128 -59.359 1.00 15.59 278 GLY B N 1
ATOM 6083 C CA . GLY B 1 278 ? -6.334 13.328 -58.959 1.00 14.34 278 GLY B CA 1
ATOM 6084 C C . GLY B 1 278 ? -5.570 14.159 -57.944 1.00 15.64 278 GLY B C 1
ATOM 6085 O O . GLY B 1 278 ? -4.792 13.634 -57.145 1.00 16.67 278 GLY B O 1
ATOM 6086 N N . GLU B 1 279 ? -5.796 15.466 -57.983 1.00 16.22 279 GLU B N 1
ATOM 6087 C CA . GLU B 1 279 ? -5.333 16.372 -56.938 1.00 14.44 279 GLU B CA 1
ATOM 6088 C C . GLU B 1 279 ? -6.426 16.417 -55.877 1.00 16.38 279 GLU B C 1
ATOM 6089 O O . GLU B 1 279 ? -7.436 17.104 -56.045 1.00 16.73 279 GLU B O 1
ATOM 6095 N N . TRP B 1 280 ? -6.238 15.667 -54.784 1.00 17.36 280 TRP B N 1
ATOM 6096 C CA . TRP B 1 280 ? -7.104 15.754 -53.604 1.00 23.17 280 TRP B CA 1
ATOM 6097 C C . TRP B 1 280 ? -6.272 16.344 -52.469 1.00 17.71 280 TRP B C 1
ATOM 6098 O O . TRP B 1 280 ? -5.592 15.623 -51.733 1.00 19.02 280 TRP B O 1
ATOM 6109 N N . MET B 1 281 ? -6.357 17.658 -52.314 1.00 20.99 281 MET B N 1
ATOM 6110 C CA . MET B 1 281 ? -5.508 18.348 -51.359 1.00 22.63 281 MET B CA 1
ATOM 6111 C C . MET B 1 281 ? -5.835 17.912 -49.935 1.00 23.17 281 MET B C 1
ATOM 6112 O O . MET B 1 281 ? -7.006 17.825 -49.552 1.00 20.78 281 MET B O 1
ATOM 6117 N N . LEU B 1 282 ? -4.789 17.612 -49.168 1.00 20.45 282 LEU B N 1
ATOM 6118 C CA . LEU B 1 282 ? -4.877 17.396 -47.732 1.00 23.53 282 LEU B CA 1
ATOM 6119 C C . LEU B 1 282 ? -4.083 18.488 -47.036 1.00 28.00 282 LEU B C 1
ATOM 6120 O O . LEU B 1 282 ? -3.018 18.890 -47.512 1.00 27.29 282 LEU B O 1
ATOM 6125 N N . SER B 1 283 ? -4.613 18.973 -45.914 1.00 26.32 283 SER B N 1
ATOM 6126 C CA . SER B 1 283 ? -4.018 20.097 -45.207 1.00 28.77 283 SER B CA 1
ATOM 6127 C C . SER B 1 283 ? -2.950 19.677 -44.213 1.00 37.03 283 SER B C 1
ATOM 6128 O O . SER B 1 283 ? -2.167 20.526 -43.771 1.00 42.07 283 SER B O 1
ATOM 6131 N N . GLY B 1 284 ? -2.902 18.403 -43.851 1.00 32.34 284 GLY B N 1
ATOM 6132 C CA . GLY B 1 284 ? -1.953 17.923 -42.880 1.00 31.20 284 GLY B CA 1
ATOM 6133 C C . GLY B 1 284 ? -2.299 16.518 -42.445 1.00 31.75 284 GLY B C 1
ATOM 6134 O O . GLY B 1 284 ? -3.235 15.898 -42.961 1.00 28.03 284 GLY B O 1
ATOM 6135 N N . PRO B 1 285 ? -1.545 15.985 -41.479 1.00 28.72 285 PRO B N 1
ATOM 6136 C CA . PRO B 1 285 ? -1.804 14.609 -41.027 1.00 27.27 285 PRO B CA 1
ATOM 6137 C C . PRO B 1 285 ? -3.184 14.415 -40.441 1.00 25.14 285 PRO B C 1
ATOM 6138 O O . PRO B 1 285 ? -3.714 13.300 -40.483 1.00 35.69 285 PRO B O 1
ATOM 6142 N N . THR B 1 286 ? -3.790 15.464 -39.888 1.00 27.88 286 THR B N 1
ATOM 6143 C CA . THR B 1 286 ? -5.093 15.349 -39.249 1.00 32.89 286 THR B CA 1
ATOM 6144 C C . THR B 1 286 ? -6.208 15.945 -40.095 1.00 25.08 286 THR B C 1
ATOM 6145 O O . THR B 1 286 ? -7.228 16.376 -39.547 1.00 28.00 286 THR B O 1
ATOM 6149 N N . ASP B 1 287 ? -6.025 16.014 -41.408 1.00 22.97 287 ASP B N 1
ATOM 6150 C CA . ASP B 1 287 ? -7.099 16.475 -42.271 1.00 24.64 287 ASP B CA 1
ATOM 6151 C C . ASP B 1 287 ? -8.307 15.578 -42.059 1.00 17.73 287 ASP B C 1
ATOM 6152 O O . ASP B 1 287 ? -8.199 14.356 -42.253 1.00 21.24 287 ASP B O 1
ATOM 6157 N N . PRO B 1 288 ? -9.456 16.122 -41.644 1.00 20.93 288 PRO B N 1
ATOM 6158 C CA . PRO B 1 288 ? -10.613 15.263 -41.354 1.00 24.68 288 PRO B CA 1
ATOM 6159 C C . PRO B 1 288 ? -11.163 14.556 -42.569 1.00 20.98 288 PRO B C 1
ATOM 6160 O O . PRO B 1 288 ? -11.980 13.645 -42.401 1.00 24.10 288 PRO B O 1
ATOM 6164 N N . LEU B 1 289 ? -10.765 14.946 -43.783 1.00 19.84 289 LEU B N 1
ATOM 6165 C CA . LEU B 1 289 ? -11.274 14.333 -45.000 1.00 21.42 289 LEU B CA 1
ATOM 6166 C C . LEU B 1 289 ? -10.325 13.295 -45.575 1.00 21.76 289 LEU B C 1
ATOM 6167 O O . LEU B 1 289 ? -10.556 12.807 -46.682 1.00 18.46 289 LEU B O 1
ATOM 6172 N N . TYR B 1 290 ? -9.275 12.929 -44.841 1.00 17.62 290 TYR B N 1
ATOM 6173 C CA . TYR B 1 290 ? -8.323 11.948 -45.347 1.00 19.95 290 TYR B CA 1
ATOM 6174 C C . TYR B 1 290 ? -9.015 10.652 -45.772 1.00 18.99 290 TYR B C 1
ATOM 6175 O O . TYR B 1 290 ? -8.647 10.043 -46.784 1.00 18.52 290 TYR B O 1
ATOM 6184 N N . GLY B 1 291 ? -10.058 10.240 -45.045 1.00 14.69 291 GLY B N 1
ATOM 6185 C CA . GLY B 1 291 ? -10.759 9.018 -45.408 1.00 19.47 291 GLY B CA 1
ATOM 6186 C C . GLY B 1 291 ? -11.453 9.077 -46.761 1.00 13.67 291 GLY B C 1
ATOM 6187 O O . GLY B 1 291 ? -11.528 8.067 -47.467 1.00 17.16 291 GLY B O 1
ATOM 6188 N N . TYR B 1 292 ? -11.991 10.247 -47.130 1.00 18.19 292 TYR B N 1
ATOM 6189 C CA . TYR B 1 292 ? -12.592 10.396 -48.454 1.00 16.33 292 TYR B CA 1
ATOM 6190 C C . TYR B 1 292 ? -11.525 10.377 -49.544 1.00 18.21 292 TYR B C 1
ATOM 6191 O O . TYR B 1 292 ? -11.759 9.855 -50.636 1.00 18.94 292 TYR B O 1
ATOM 6200 N N . ASN B 1 293 ? -10.352 10.954 -49.260 1.00 17.64 293 ASN B N 1
ATOM 6201 C CA . ASN B 1 293 ? -9.208 10.855 -50.167 1.00 15.53 293 ASN B CA 1
ATOM 6202 C C . ASN B 1 293 ? -8.843 9.395 -50.414 1.00 14.94 293 ASN B C 1
ATOM 6203 O O . ASN B 1 293 ? -8.666 8.978 -51.561 1.00 15.43 293 ASN B O 1
ATOM 6208 N N . ILE B 1 294 ? -8.780 8.586 -49.344 1.00 14.27 294 ILE B N 1
ATOM 6209 C CA . ILE B 1 294 ? -8.506 7.159 -49.490 1.00 13.85 294 ILE B CA 1
ATOM 6210 C C . ILE B 1 294 ? -9.598 6.490 -50.316 1.00 13.59 294 ILE B C 1
ATOM 6211 O O . ILE B 1 294 ? -9.324 5.734 -51.259 1.00 15.32 294 ILE B O 1
ATOM 6216 N N . GLN B 1 295 ? -10.859 6.753 -49.966 1.00 16.37 295 GLN B N 1
ATOM 6217 C CA . GLN B 1 295 ? -11.962 6.194 -50.739 1.00 14.94 295 GLN B CA 1
ATOM 6218 C C . GLN B 1 295 ? -11.849 6.586 -52.209 1.00 13.81 295 GLN B C 1
ATOM 6219 O O . GLN B 1 295 ? -12.011 5.741 -53.094 1.00 16.01 295 GLN B O 1
ATOM 6225 N N . PHE B 1 296 ? -11.530 7.854 -52.480 1.00 15.20 296 PHE B N 1
ATOM 6226 C CA . PHE B 1 296 ? -11.350 8.310 -53.862 1.00 15.02 296 PHE B CA 1
ATOM 6227 C C . PHE B 1 296 ? -10.270 7.501 -54.559 1.00 16.08 296 PHE B C 1
ATOM 6228 O O . PHE B 1 296 ? -10.473 6.974 -55.661 1.00 16.00 296 PHE B O 1
ATOM 6236 N N . ALA B 1 297 ? -9.101 7.385 -53.920 1.00 14.91 297 ALA B N 1
ATOM 6237 C CA . ALA B 1 297 ? -7.990 6.675 -54.544 1.00 15.04 297 ALA B CA 1
ATOM 6238 C C . ALA B 1 297 ? -8.285 5.195 -54.724 1.00 16.87 297 ALA B C 1
ATOM 6239 O O . ALA B 1 297 ? -7.759 4.569 -55.652 1.00 18.22 297 ALA B O 1
ATOM 6241 N N . ASN B 1 298 ? -9.104 4.609 -53.844 1.00 17.96 298 ASN B N 1
ATOM 6242 C CA . ASN B 1 298 ? -9.335 3.168 -53.879 1.00 17.82 298 ASN B CA 1
ATOM 6243 C C . ASN B 1 298 ? -10.503 2.761 -54.770 1.00 19.49 298 ASN B C 1
ATOM 6244 O O . ASN B 1 298 ? -10.623 1.573 -55.090 1.00 23.05 298 ASN B O 1
ATOM 6249 N N . THR B 1 299 ? -11.350 3.704 -55.204 1.00 20.52 299 THR B N 1
ATOM 6250 C CA . THR B 1 299 ? -12.592 3.304 -55.858 1.00 15.73 299 THR B CA 1
ATOM 6251 C C . THR B 1 299 ? -12.861 3.985 -57.200 1.00 23.79 299 THR B C 1
ATOM 6252 O O . THR B 1 299 ? -13.544 3.397 -58.042 1.00 24.74 299 THR B O 1
ATOM 6256 N N . THR B 1 300 ? -12.351 5.205 -57.429 1.00 19.14 300 THR B N 1
ATOM 6257 C CA . THR B 1 300 ? -12.755 5.939 -58.636 1.00 17.89 300 THR B CA 1
ATOM 6258 C C . THR B 1 300 ? -12.089 5.441 -59.913 1.00 21.68 300 THR B C 1
ATOM 6259 O O . THR B 1 300 ? -12.649 5.620 -60.998 1.00 19.63 300 THR B O 1
ATOM 6263 N N . GLY B 1 301 ? -10.899 4.862 -59.821 1.00 19.71 301 GLY B N 1
ATOM 6264 C CA . GLY B 1 301 ? -10.061 4.655 -60.980 1.00 23.54 301 GLY B CA 1
ATOM 6265 C C . GLY B 1 301 ? -8.991 5.710 -61.170 1.00 19.28 301 GLY B C 1
ATOM 6266 O O . GLY B 1 301 ? -8.129 5.539 -62.040 1.00 22.77 301 GLY B O 1
ATOM 6267 N N . PHE B 1 302 ? -9.045 6.804 -60.411 1.00 15.95 302 PHE B N 1
ATOM 6268 C CA . PHE B 1 302 ? -7.953 7.770 -60.323 1.00 16.93 302 PHE B CA 1
ATOM 6269 C C . PHE B 1 302 ? -7.151 7.467 -59.067 1.00 17.94 302 PHE B C 1
ATOM 6270 O O . PHE B 1 302 ? -7.739 7.280 -57.997 1.00 17.48 302 PHE B O 1
ATOM 6278 N N . SER B 1 303 ? -5.817 7.438 -59.185 1.00 15.19 303 SER B N 1
ATOM 6279 C CA . SER B 1 303 ? -4.975 7.474 -57.995 1.00 17.86 303 SER B CA 1
ATOM 6280 C C . SER B 1 303 ? -4.974 8.916 -57.479 1.00 14.93 303 SER B C 1
ATOM 6281 O O . SER B 1 303 ? -5.775 9.746 -57.918 1.00 16.99 303 SER B O 1
ATOM 6284 N N . VAL B 1 304 ? -4.083 9.251 -56.536 1.00 14.16 304 VAL B N 1
ATOM 6285 C CA . VAL B 1 304 ? -4.005 10.616 -56.026 1.00 13.44 304 VAL B CA 1
ATOM 6286 C C . VAL B 1 304 ? -2.552 11.063 -55.933 1.00 15.73 304 VAL B C 1
ATOM 6287 O O . VAL B 1 304 ? -1.635 10.248 -55.803 1.00 16.33 304 VAL B O 1
ATOM 6291 N N . LEU B 1 305 ? -2.355 12.377 -56.023 1.00 14.65 305 LEU B N 1
ATOM 6292 C CA . LEU B 1 305 ? -1.107 12.970 -55.567 1.00 16.80 305 LEU B CA 1
ATOM 6293 C C . LEU B 1 305 ? -0.967 12.735 -54.059 1.00 17.16 305 LEU B C 1
ATOM 6294 O O . LEU B 1 305 ? -1.951 12.779 -53.310 1.00 16.45 305 LEU B O 1
ATOM 6299 N N . ASP B 1 306 ? 0.256 12.437 -53.619 1.00 17.16 306 ASP B N 1
ATOM 6300 C CA . ASP B 1 306 ? 0.500 11.942 -52.252 1.00 15.25 306 ASP B CA 1
ATOM 6301 C C . ASP B 1 306 ? 0.795 13.117 -51.317 1.00 18.60 306 ASP B C 1
ATOM 6302 O O . ASP B 1 306 ? 1.943 13.471 -51.039 1.00 15.94 306 ASP B O 1
ATOM 6307 N N . PHE B 1 307 ? -0.279 13.738 -50.813 1.00 19.41 307 PHE B N 1
ATOM 6308 C CA . PHE B 1 307 ? -0.087 14.909 -49.965 1.00 14.35 307 PHE B CA 1
ATOM 6309 C C . PHE B 1 307 ? 0.400 14.533 -48.569 1.00 14.33 307 PHE B C 1
ATOM 6310 O O . PHE B 1 307 ? 1.157 15.304 -47.964 1.00 15.77 307 PHE B O 1
ATOM 6318 N N . MET B 1 308 ? -0.029 13.381 -48.036 1.00 16.12 308 MET B N 1
ATOM 6319 C CA . MET B 1 308 ? 0.478 12.949 -46.737 1.00 16.74 308 MET B CA 1
ATOM 6320 C C . MET B 1 308 ? 1.992 12.808 -46.778 1.00 16.42 308 MET B C 1
ATOM 6321 O O . MET B 1 308 ? 2.704 13.352 -45.922 1.00 15.97 308 MET B O 1
ATOM 6326 N N . LEU B 1 309 ? 2.509 12.124 -47.799 1.00 16.23 309 LEU B N 1
ATOM 6327 C CA . LEU B 1 309 ? 3.956 11.954 -47.879 1.00 15.80 309 LEU B CA 1
ATOM 6328 C C . LEU B 1 309 ? 4.647 13.285 -48.155 1.00 14.20 309 LEU B C 1
ATOM 6329 O O . LEU B 1 309 ? 5.731 13.547 -47.616 1.00 16.03 309 LEU B O 1
ATOM 6334 N N . ASN B 1 310 ? 4.028 14.154 -48.970 1.00 10.79 310 ASN B N 1
ATOM 6335 C CA . ASN B 1 310 ? 4.623 15.464 -49.238 1.00 10.47 310 ASN B CA 1
ATOM 6336 C C . ASN B 1 310 ? 4.827 16.267 -47.954 1.00 13.58 310 ASN B C 1
ATOM 6337 O O . ASN B 1 310 ? 5.860 16.927 -47.776 1.00 14.01 310 ASN B O 1
ATOM 6342 N N . GLY B 1 311 ? 3.830 16.270 -47.074 1.00 12.15 311 GLY B N 1
ATOM 6343 C CA . GLY B 1 311 ? 3.968 17.002 -45.826 1.00 14.53 311 GLY B CA 1
ATOM 6344 C C . GLY B 1 311 ? 5.108 16.480 -44.972 1.00 16.81 311 GLY B C 1
ATOM 6345 O O . GLY B 1 311 ? 5.859 17.259 -44.379 1.00 15.10 311 GLY B O 1
ATOM 6346 N N . ALA B 1 312 ? 5.253 15.156 -44.907 1.00 18.07 312 ALA B N 1
ATOM 6347 C CA . ALA B 1 312 ? 6.345 14.555 -44.147 1.00 14.09 312 ALA B CA 1
ATOM 6348 C C . ALA B 1 312 ? 7.694 14.871 -44.777 1.00 17.08 312 ALA B C 1
ATOM 6349 O O . ALA B 1 312 ? 8.665 15.165 -44.069 1.00 14.69 312 ALA B O 1
ATOM 6351 N N . ILE B 1 313 ? 7.778 14.805 -46.108 1.00 13.19 313 ILE B N 1
ATOM 6352 C CA . ILE B 1 313 ? 9.023 15.150 -46.790 1.00 13.98 313 ILE B CA 1
ATOM 6353 C C . ILE B 1 313 ? 9.435 16.575 -46.460 1.00 15.43 313 ILE B C 1
ATOM 6354 O O . ILE B 1 313 ? 10.603 16.852 -46.158 1.00 12.12 313 ILE B O 1
ATOM 6359 N N . ARG B 1 314 ? 8.489 17.513 -46.558 1.00 10.40 314 ARG B N 1
ATOM 6360 C CA . ARG B 1 314 ? 8.831 18.902 -46.305 1.00 13.42 314 ARG B CA 1
ATOM 6361 C C . ARG B 1 314 ? 9.164 19.131 -44.837 1.00 14.26 314 ARG B C 1
ATOM 6362 O O . ARG B 1 314 ? 9.990 19.992 -44.522 1.00 15.74 314 ARG B O 1
ATOM 6370 N N . ASP B 1 315 ? 8.521 18.390 -43.937 1.00 11.49 315 ASP B N 1
ATOM 6371 C CA . ASP B 1 315 ? 8.831 18.509 -42.512 1.00 12.94 315 ASP B CA 1
ATOM 6372 C C . ASP B 1 315 ? 10.269 18.078 -42.226 1.00 18.82 315 ASP B C 1
ATOM 6373 O O . ASP B 1 315 ? 11.026 18.801 -41.563 1.00 16.30 315 ASP B O 1
ATOM 6378 N N . VAL B 1 316 ? 10.672 16.912 -42.738 1.00 16.66 316 VAL B N 1
ATOM 6379 C CA . VAL B 1 316 ? 11.954 16.349 -42.303 1.00 16.73 316 VAL B CA 1
ATOM 6380 C C . VAL B 1 316 ? 13.126 16.935 -43.084 1.00 17.21 316 VAL B C 1
ATOM 6381 O O . VAL B 1 316 ? 14.217 17.095 -42.524 1.00 18.59 316 VAL B O 1
ATOM 6385 N N . PHE B 1 317 ? 12.944 17.253 -44.372 1.00 13.01 317 PHE B N 1
ATOM 6386 C CA . PHE B 1 317 ? 14.014 17.868 -45.147 1.00 14.19 317 PHE B CA 1
ATOM 6387 C C . PHE B 1 317 ? 13.957 19.383 -45.129 1.00 14.89 317 PHE B C 1
ATOM 6388 O O . PHE B 1 317 ? 14.992 20.031 -45.303 1.00 17.88 317 PHE B O 1
ATOM 6396 N N . GLY B 1 318 ? 12.774 19.966 -44.933 1.00 15.19 318 GLY B N 1
ATOM 6397 C CA . GLY B 1 318 ? 12.665 21.407 -45.005 1.00 14.10 318 GLY B CA 1
ATOM 6398 C C . GLY B 1 318 ? 12.561 22.094 -43.658 1.00 14.87 318 GLY B C 1
ATOM 6399 O O . GLY B 1 318 ? 12.875 23.281 -43.554 1.00 16.91 318 GLY B O 1
ATOM 6400 N N . LYS B 1 319 ? 12.115 21.383 -42.628 1.00 15.57 319 LYS B N 1
ATOM 6401 C CA . LYS B 1 319 ? 11.867 22.034 -41.342 1.00 17.36 319 LYS B CA 1
ATOM 6402 C C . LYS B 1 319 ? 12.599 21.373 -40.183 1.00 17.50 319 LYS B C 1
ATOM 6403 O O . LYS B 1 319 ? 12.339 21.723 -39.025 1.00 22.61 319 LYS B O 1
ATOM 6409 N N . GLY B 1 320 ? 13.490 20.429 -40.451 1.00 20.09 320 GLY B N 1
ATOM 6410 C CA . GLY B 1 320 ? 14.328 19.884 -39.404 1.00 18.50 320 GLY B CA 1
ATOM 6411 C C . GLY B 1 320 ? 13.713 18.815 -38.536 1.00 21.05 320 GLY B C 1
ATOM 6412 O O . GLY B 1 320 ? 14.308 18.467 -37.511 1.00 23.67 320 GLY B O 1
ATOM 6413 N N . TYR B 1 321 ? 12.544 18.282 -38.891 1.00 15.63 321 TYR B N 1
ATOM 6414 C CA . TYR B 1 321 ? 11.959 17.203 -38.114 1.00 14.01 321 TYR B CA 1
ATOM 6415 C C . TYR B 1 321 ? 12.751 15.910 -38.297 1.00 19.23 321 TYR B C 1
ATOM 6416 O O . TYR B 1 321 ? 13.473 15.723 -39.281 1.00 17.64 321 TYR B O 1
ATOM 6425 N N . GLY B 1 322 ? 12.603 15.011 -37.324 1.00 17.87 322 GLY B N 1
ATOM 6426 C CA . GLY B 1 322 ? 13.301 13.732 -37.380 1.00 18.31 322 GLY B CA 1
ATOM 6427 C C . GLY B 1 322 ? 12.654 12.767 -38.359 1.00 18.59 322 GLY B C 1
ATOM 6428 O O . GLY B 1 322 ? 11.454 12.822 -38.626 1.00 18.04 322 GLY B O 1
ATOM 6429 N N . PHE B 1 323 ? 13.475 11.850 -38.887 1.00 20.75 323 PHE B N 1
ATOM 6430 C CA . PHE B 1 323 ? 13.011 10.917 -39.915 1.00 20.42 323 PHE B CA 1
ATOM 6431 C C . PHE B 1 323 ? 11.877 10.019 -39.442 1.00 16.02 323 PHE B C 1
ATOM 6432 O O . PHE B 1 323 ? 11.170 9.447 -40.278 1.00 16.84 323 PHE B O 1
ATOM 6440 N N . GLU B 1 324 ? 11.672 9.880 -38.129 1.00 17.48 324 GLU B N 1
ATOM 6441 C CA . GLU B 1 324 ? 10.539 9.091 -37.655 1.00 18.41 324 GLU B CA 1
ATOM 6442 C C . GLU B 1 324 ? 9.229 9.560 -38.277 1.00 18.20 324 GLU B C 1
ATOM 6443 O O . GLU B 1 324 ? 8.342 8.746 -38.554 1.00 18.06 324 GLU B O 1
ATOM 6449 N N . ARG B 1 325 ? 9.097 10.866 -38.492 1.00 19.32 325 ARG B N 1
ATOM 6450 C CA . ARG B 1 325 ? 7.886 11.422 -39.087 1.00 16.96 325 ARG B CA 1
ATOM 6451 C C . ARG B 1 325 ? 7.703 10.936 -40.520 1.00 17.39 325 ARG B C 1
ATOM 6452 O O . ARG B 1 325 ? 6.580 10.615 -40.937 1.00 20.59 325 ARG B O 1
ATOM 6460 N N . LEU B 1 326 ? 8.801 10.857 -41.280 1.00 17.05 326 LEU B N 1
ATOM 6461 C CA . LEU B 1 326 ? 8.724 10.372 -42.656 1.00 15.19 326 LEU B CA 1
ATOM 6462 C C . LEU B 1 326 ? 8.423 8.879 -42.699 1.00 16.39 326 LEU B C 1
ATOM 6463 O O . LEU B 1 326 ? 7.549 8.432 -43.454 1.00 17.92 326 LEU B O 1
ATOM 6468 N N . ASN B 1 327 ? 9.146 8.080 -41.907 1.00 14.05 327 ASN B N 1
ATOM 6469 C CA . ASN B 1 327 ? 8.914 6.643 -41.941 1.00 17.08 327 ASN B CA 1
ATOM 6470 C C . ASN B 1 327 ? 7.514 6.285 -41.460 1.00 18.24 327 ASN B C 1
ATOM 6471 O O . ASN B 1 327 ? 6.884 5.370 -42.003 1.00 18.15 327 ASN B O 1
ATOM 6476 N N . ASP B 1 328 ? 7.024 6.962 -40.421 1.00 19.44 328 ASP B N 1
ATOM 6477 C CA . ASP B 1 328 ? 5.680 6.676 -39.938 1.00 15.25 328 ASP B CA 1
ATOM 6478 C C . ASP B 1 328 ? 4.638 6.968 -41.011 1.00 16.89 328 ASP B C 1
ATOM 6479 O O . ASP B 1 328 ? 3.706 6.179 -41.215 1.00 18.36 328 ASP B O 1
ATOM 6484 N N . THR B 1 329 ? 4.794 8.088 -41.718 1.00 17.77 329 THR B N 1
ATOM 6485 C CA . THR B 1 329 ? 3.842 8.446 -42.768 1.00 15.61 329 THR B CA 1
ATOM 6486 C C . THR B 1 329 ? 3.898 7.453 -43.918 1.00 18.40 329 THR B C 1
ATOM 6487 O O . THR B 1 329 ? 2.861 7.068 -44.473 1.00 19.39 329 THR B O 1
ATOM 6491 N N . LEU B 1 330 ? 5.101 7.009 -44.276 1.00 18.01 330 LEU B N 1
ATOM 6492 C CA . LEU B 1 330 ? 5.239 6.042 -45.356 1.00 18.13 330 LEU B CA 1
ATOM 6493 C C . LEU B 1 330 ? 4.575 4.717 -44.997 1.00 18.60 330 LEU B C 1
ATOM 6494 O O . LEU B 1 330 ? 3.848 4.136 -45.815 1.00 21.47 330 LEU B O 1
ATOM 6499 N N . GLU B 1 331 ? 4.795 4.235 -43.765 1.00 18.26 331 GLU B N 1
ATOM 6500 C CA . GLU B 1 331 ? 4.184 2.982 -43.339 1.00 22.22 331 GLU B CA 1
ATOM 6501 C C . GLU B 1 331 ? 2.666 3.097 -43.312 1.00 22.03 331 GLU B C 1
ATOM 6502 O O . GLU B 1 331 ? 1.958 2.168 -43.718 1.00 19.89 331 GLU B O 1
ATOM 6508 N N . ASP B 1 332 ? 2.152 4.240 -42.852 1.00 18.87 332 ASP B N 1
ATOM 6509 C CA . ASP B 1 332 ? 0.707 4.435 -42.767 1.00 19.20 332 ASP B CA 1
ATOM 6510 C C . ASP B 1 332 ? 0.063 4.507 -44.148 1.00 18.82 332 ASP B C 1
ATOM 6511 O O . ASP B 1 332 ? -0.987 3.896 -44.384 1.00 20.33 332 ASP B O 1
ATOM 6516 N N . THR B 1 333 ? 0.658 5.271 -45.070 1.00 19.84 333 THR B N 1
ATOM 6517 C CA . THR B 1 333 ? 0.065 5.351 -46.401 1.00 17.12 333 THR B CA 1
ATOM 6518 C C . THR B 1 333 ? 0.145 4.011 -47.117 1.00 19.38 333 THR B C 1
ATOM 6519 O O . THR B 1 333 ? -0.775 3.651 -47.854 1.00 19.37 333 THR B O 1
ATOM 6523 N N . ASN B 1 334 ? 1.211 3.239 -46.892 1.00 17.56 334 ASN B N 1
ATOM 6524 C CA . ASN B 1 334 ? 1.311 1.930 -47.527 1.00 19.72 334 ASN B CA 1
ATOM 6525 C C . ASN B 1 334 ? 0.237 0.968 -47.033 1.00 21.44 334 ASN B C 1
ATOM 6526 O O . ASN B 1 334 ? -0.095 0.010 -47.742 1.00 24.90 334 ASN B O 1
ATOM 6531 N N . LYS B 1 335 ? -0.329 1.210 -45.851 1.00 19.14 335 LYS B N 1
ATOM 6532 C CA . LYS B 1 335 ? -1.439 0.409 -45.345 1.00 25.61 335 LYS B CA 1
ATOM 6533 C C . LYS B 1 335 ? -2.810 0.969 -45.734 1.00 22.10 335 LYS B C 1
ATOM 6534 O O . LYS B 1 335 ? -3.749 0.195 -45.964 1.00 25.93 335 LYS B O 1
ATOM 6540 N N . ASP B 1 336 ? -2.947 2.293 -45.836 1.00 24.23 336 ASP B N 1
ATOM 6541 C CA . ASP B 1 336 ? -4.258 2.893 -46.075 1.00 24.05 336 ASP B CA 1
ATOM 6542 C C . ASP B 1 336 ? -4.689 2.806 -47.535 1.00 19.83 336 ASP B C 1
ATOM 6543 O O . ASP B 1 336 ? -5.878 2.612 -47.825 1.00 20.58 336 ASP B O 1
ATOM 6548 N N . TYR B 1 337 ? -3.761 2.977 -48.469 1.00 18.51 337 TYR B N 1
ATOM 6549 C CA . TYR B 1 337 ? -4.093 2.911 -49.883 1.00 18.08 337 TYR B CA 1
ATOM 6550 C C . TYR B 1 337 ? -3.975 1.482 -50.378 1.00 21.43 337 TYR B C 1
ATOM 6551 O O . TYR B 1 337 ? -3.020 0.776 -50.045 1.00 22.17 337 TYR B O 1
ATOM 6560 N N . GLU B 1 338 ? -4.943 1.059 -51.189 1.00 20.50 338 GLU B N 1
ATOM 6561 C CA . GLU B 1 338 ? -4.889 -0.306 -51.695 1.00 22.43 338 GLU B CA 1
ATOM 6562 C C . GLU B 1 338 ? -3.800 -0.464 -52.744 1.00 21.91 338 GLU B C 1
ATOM 6563 O O . GLU B 1 338 ? -3.256 -1.560 -52.903 1.00 22.74 338 GLU B O 1
ATOM 6569 N N . ASN B 1 339 ? -3.448 0.610 -53.447 1.00 20.77 339 ASN B N 1
ATOM 6570 C CA . ASN B 1 339 ? -2.398 0.564 -54.462 1.00 21.07 339 ASN B CA 1
ATOM 6571 C C . ASN B 1 339 ? -1.453 1.738 -54.252 1.00 19.73 339 ASN B C 1
ATOM 6572 O O . ASN B 1 339 ? -1.496 2.738 -54.987 1.00 18.85 339 ASN B O 1
ATOM 6577 N N . PRO B 1 340 ? -0.584 1.658 -53.241 1.00 21.56 340 PRO B N 1
ATOM 6578 C CA . PRO B 1 340 ? 0.378 2.748 -53.028 1.00 16.17 340 PRO B CA 1
ATOM 6579 C C . PRO B 1 340 ? 1.363 2.899 -54.170 1.00 15.66 340 PRO B C 1
ATOM 6580 O O . PRO B 1 340 ? 1.946 3.981 -54.326 1.00 16.47 340 PRO B O 1
ATOM 6584 N N . TYR B 1 341 ? 1.558 1.857 -54.976 1.00 20.76 341 TYR B N 1
ATOM 6585 C CA . TYR B 1 341 ? 2.492 1.920 -56.097 1.00 20.38 341 TYR B CA 1
ATOM 6586 C C . TYR B 1 341 ? 2.005 2.830 -57.215 1.00 18.02 341 TYR B C 1
ATOM 6587 O O . TYR B 1 341 ? 2.781 3.124 -58.134 1.00 21.26 341 TYR B O 1
ATOM 6596 N N . LYS B 1 342 ? 0.763 3.301 -57.153 1.00 18.12 342 LYS B N 1
ATOM 6597 C CA . LYS B 1 342 ? 0.270 4.280 -58.107 1.00 18.48 342 LYS B CA 1
ATOM 6598 C C . LYS B 1 342 ? 0.116 5.667 -57.506 1.00 15.82 342 LYS B C 1
ATOM 6599 O O . LYS B 1 342 ? -0.324 6.582 -58.206 1.00 18.82 342 LYS B O 1
ATOM 6605 N N . LEU B 1 343 ? 0.476 5.852 -56.234 1.00 16.48 343 LEU B N 1
ATOM 6606 C CA . LEU B 1 343 ? 0.515 7.192 -55.673 1.00 13.74 343 LEU B CA 1
ATOM 6607 C C . LEU B 1 343 ? 1.570 8.024 -56.389 1.00 16.61 343 LEU B C 1
ATOM 6608 O O . LEU B 1 343 ? 2.614 7.519 -56.798 1.00 19.59 343 LEU B O 1
ATOM 6613 N N . VAL B 1 344 ? 1.296 9.314 -56.525 1.00 14.15 344 VAL B N 1
ATOM 6614 C CA . VAL B 1 344 ? 2.156 10.221 -57.274 1.00 11.90 344 VAL B CA 1
ATOM 6615 C C . VAL B 1 344 ? 2.808 11.161 -56.262 1.00 17.32 344 VAL B C 1
ATOM 6616 O O . VAL B 1 344 ? 2.128 11.987 -55.643 1.00 14.27 344 VAL B O 1
ATOM 6620 N N . THR B 1 345 ? 4.117 11.020 -56.062 1.00 14.47 345 THR B N 1
ATOM 6621 C CA . THR B 1 345 ? 4.805 11.737 -54.995 1.00 14.61 345 THR B CA 1
ATOM 6622 C C . THR B 1 345 ? 5.478 12.996 -55.532 1.00 16.89 345 THR B C 1
ATOM 6623 O O . THR B 1 345 ? 5.754 13.120 -56.729 1.00 15.63 345 THR B O 1
ATOM 6627 N N . PHE B 1 346 ? 5.746 13.936 -54.622 1.00 14.74 346 PHE B N 1
ATOM 6628 C CA . PHE B 1 346 ? 6.296 15.235 -55.004 1.00 14.04 346 PHE B CA 1
ATOM 6629 C C . PHE B 1 346 ? 6.834 15.939 -53.761 1.00 14.56 346 PHE B C 1
ATOM 6630 O O . PHE B 1 346 ? 6.409 15.660 -52.637 1.00 13.56 346 PHE B O 1
ATOM 6638 N N . ILE B 1 347 ? 7.739 16.884 -53.999 1.00 12.32 347 ILE B N 1
ATOM 6639 C CA . ILE B 1 347 ? 8.344 17.709 -52.959 1.00 11.09 347 ILE B CA 1
ATOM 6640 C C . ILE B 1 347 ? 7.713 19.096 -52.915 1.00 14.87 347 ILE B C 1
ATOM 6641 O O . ILE B 1 347 ? 7.558 19.684 -51.843 1.00 15.70 347 ILE B O 1
ATOM 6646 N N . ASP B 1 348 ? 7.365 19.640 -54.079 1.00 13.96 348 ASP B N 1
ATOM 6647 C CA . ASP B 1 348 ? 6.661 20.908 -54.178 1.00 14.79 348 ASP B CA 1
ATOM 6648 C C . ASP B 1 348 ? 5.842 20.895 -55.470 1.00 14.17 348 ASP B C 1
ATOM 6649 O O . ASP B 1 348 ? 5.798 19.895 -56.194 1.00 16.17 348 ASP B O 1
ATOM 6654 N N . ASN B 1 349 ? 5.172 21.997 -55.735 1.00 12.69 349 ASN B N 1
ATOM 6655 C CA . ASN B 1 349 ? 4.306 22.122 -56.905 1.00 13.12 349 ASN B CA 1
ATOM 6656 C C . ASN B 1 349 ? 3.958 23.596 -57.047 1.00 16.33 349 ASN B C 1
ATOM 6657 O O . ASN B 1 349 ? 4.544 24.460 -56.386 1.00 15.34 349 ASN B O 1
ATOM 6662 N N . HIS B 1 350 ? 2.998 23.885 -57.913 1.00 14.58 350 HIS B N 1
ATOM 6663 C CA . HIS B 1 350 ? 2.606 25.244 -58.242 1.00 13.34 350 HIS B CA 1
ATOM 6664 C C . HIS B 1 350 ? 1.686 25.875 -57.211 1.00 15.91 350 HIS B C 1
ATOM 6665 O O . HIS B 1 350 ? 1.305 27.037 -57.385 1.00 14.30 350 HIS B O 1
ATOM 6672 N N . ASP B 1 351 ? 1.314 25.142 -56.161 1.00 15.29 351 ASP B N 1
ATOM 6673 C CA . ASP B 1 351 ? 0.373 25.612 -55.149 1.00 17.69 351 ASP B CA 1
ATOM 6674 C C . ASP B 1 351 ? 0.995 25.713 -53.761 1.00 16.41 351 ASP B C 1
ATOM 6675 O O . ASP B 1 351 ? 0.262 25.852 -52.776 1.00 18.88 351 ASP B O 1
ATOM 6680 N N . MET B 1 352 ? 2.313 25.611 -53.648 1.00 16.56 352 MET B N 1
ATOM 6681 C CA . MET B 1 352 ? 2.984 25.759 -52.364 1.00 15.52 352 MET B CA 1
ATOM 6682 C C . MET B 1 352 ? 4.377 26.301 -52.634 1.00 15.98 352 MET B C 1
ATOM 6683 O O . MET B 1 352 ? 4.860 26.232 -53.767 1.00 12.30 352 MET B O 1
ATOM 6688 N N . PRO B 1 353 ? 5.047 26.847 -51.624 1.00 14.34 353 PRO B N 1
ATOM 6689 C CA . PRO B 1 353 ? 6.410 27.336 -51.857 1.00 14.53 353 PRO B CA 1
ATOM 6690 C C . PRO B 1 353 ? 7.303 26.216 -52.368 1.00 11.83 353 PRO B C 1
ATOM 6691 O O . PRO B 1 353 ? 7.209 25.070 -51.921 1.00 13.83 353 PRO B O 1
ATOM 6695 N N . ARG B 1 354 ? 8.174 26.559 -53.316 1.00 13.62 354 ARG B N 1
ATOM 6696 C CA . ARG B 1 354 ? 9.181 25.605 -53.759 1.00 10.92 354 ARG B CA 1
ATOM 6697 C C . ARG B 1 354 ? 10.079 25.223 -52.585 1.00 12.36 354 ARG B C 1
ATOM 6698 O O . ARG B 1 354 ? 10.222 25.967 -51.613 1.00 14.92 354 ARG B O 1
ATOM 6706 N N . PHE B 1 355 ? 10.674 24.036 -52.677 1.00 14.00 355 PHE B N 1
ATOM 6707 C CA . PHE B 1 355 ? 11.459 23.532 -51.553 1.00 12.73 355 PHE B CA 1
ATOM 6708 C C . PHE B 1 355 ? 12.525 24.535 -51.119 1.00 17.24 355 PHE B C 1
ATOM 6709 O O . PHE B 1 355 ? 12.728 24.752 -49.921 1.00 16.03 355 PHE B O 1
ATOM 6717 N N . LEU B 1 356 ? 13.217 25.155 -52.079 1.00 16.27 356 LEU B N 1
ATOM 6718 C CA . LEU B 1 356 ? 14.298 26.073 -51.710 1.00 14.50 356 LEU B CA 1
ATOM 6719 C C . LEU B 1 356 ? 13.771 27.379 -51.126 1.00 21.52 356 LEU B C 1
ATOM 6720 O O . LEU B 1 356 ? 14.528 28.097 -50.461 1.00 16.94 356 LEU B O 1
ATOM 6725 N N . SER B 1 357 ? 12.497 27.709 -51.352 1.00 16.05 357 SER B N 1
ATOM 6726 C CA . SER B 1 357 ? 11.886 28.789 -50.584 1.00 19.33 357 SER B CA 1
ATOM 6727 C C . SER B 1 357 ? 11.691 28.376 -49.127 1.00 17.09 357 SER B C 1
ATOM 6728 O O . SER B 1 357 ? 11.878 29.188 -48.211 1.00 21.98 357 SER B O 1
ATOM 6731 N N . LEU B 1 358 ? 11.316 27.114 -48.896 1.00 14.26 358 LEU B N 1
ATOM 6732 C CA . LEU B 1 358 ? 11.125 26.621 -47.538 1.00 15.58 358 LEU B CA 1
ATOM 6733 C C . LEU B 1 358 ? 12.457 26.473 -46.806 1.00 15.96 358 LEU B C 1
ATOM 6734 O O . LEU B 1 358 ? 12.599 26.889 -45.645 1.00 15.92 358 LEU B O 1
ATOM 6739 N N . ASN B 1 359 ? 13.452 25.905 -47.479 1.00 13.68 359 ASN B N 1
ATOM 6740 C CA . ASN B 1 359 ? 14.776 25.682 -46.898 1.00 14.19 359 ASN B CA 1
ATOM 6741 C C . ASN B 1 359 ? 15.786 25.798 -48.030 1.00 17.06 359 ASN B C 1
ATOM 6742 O O . ASN B 1 359 ? 15.846 24.916 -48.893 1.00 16.87 359 ASN B O 1
ATOM 6747 N N . ASN B 1 360 ? 16.564 26.885 -48.051 1.00 16.21 360 ASN B N 1
ATOM 6748 C CA . ASN B 1 360 ? 17.480 27.132 -49.167 1.00 18.82 360 ASN B CA 1
ATOM 6749 C C . ASN B 1 360 ? 18.759 26.324 -48.951 1.00 20.52 360 ASN B C 1
ATOM 6750 O O . ASN B 1 360 ? 19.840 26.852 -48.681 1.00 18.83 360 ASN B O 1
ATOM 6755 N N . ASP B 1 361 ? 18.615 25.004 -49.097 1.00 17.74 361 ASP B N 1
ATOM 6756 C CA . ASP B 1 361 ? 19.690 24.044 -48.840 1.00 15.25 361 ASP B CA 1
ATOM 6757 C C . ASP B 1 361 ? 19.691 23.023 -49.980 1.00 15.76 361 ASP B C 1
ATOM 6758 O O . ASP B 1 361 ? 18.834 22.134 -50.022 1.00 16.77 361 ASP B O 1
ATOM 6763 N N . LYS B 1 362 ? 20.663 23.130 -50.888 1.00 17.55 362 LYS B N 1
ATOM 6764 C CA . LYS B 1 362 ? 20.675 22.216 -52.030 1.00 16.01 362 LYS B CA 1
ATOM 6765 C C . LYS B 1 362 ? 20.981 20.783 -51.616 1.00 18.39 362 LYS B C 1
ATOM 6766 O O . LYS B 1 362 ? 20.556 19.848 -52.299 1.00 17.46 362 LYS B O 1
ATOM 6772 N N . ASP B 1 363 ? 21.713 20.580 -50.514 1.00 16.10 363 ASP B N 1
ATOM 6773 C CA . ASP B 1 363 ? 21.981 19.219 -50.064 1.00 16.58 363 ASP B CA 1
ATOM 6774 C C . ASP B 1 363 ? 20.709 18.546 -49.577 1.00 18.66 363 ASP B C 1
ATOM 6775 O O . ASP B 1 363 ? 20.492 17.359 -49.841 1.00 17.63 363 ASP B O 1
ATOM 6780 N N . LYS B 1 364 ? 19.857 19.286 -48.858 1.00 14.67 364 LYS B N 1
ATOM 6781 C CA . LYS B 1 364 ? 18.589 18.715 -48.422 1.00 13.35 364 LYS B CA 1
ATOM 6782 C C . LYS B 1 364 ? 17.680 18.465 -49.619 1.00 11.70 364 LYS B C 1
ATOM 6783 O O . LYS B 1 364 ? 16.956 17.462 -49.658 1.00 13.85 364 LYS B O 1
ATOM 6789 N N . LEU B 1 365 ? 17.716 19.365 -50.599 1.00 13.20 365 LEU B N 1
ATOM 6790 C CA . LEU B 1 365 ? 16.932 19.180 -51.813 1.00 13.58 365 LEU B CA 1
ATOM 6791 C C . LEU B 1 365 ? 17.349 17.905 -52.533 1.00 15.24 365 LEU B C 1
ATOM 6792 O O . LEU B 1 365 ? 16.498 17.117 -52.966 1.00 13.68 365 LEU B O 1
ATOM 6797 N N . HIS B 1 366 ? 18.659 17.680 -52.655 1.00 14.02 366 HIS B N 1
ATOM 6798 C CA . HIS B 1 366 ? 19.141 16.465 -53.309 1.00 16.05 366 HIS B CA 1
ATOM 6799 C C . HIS B 1 366 ? 18.706 15.224 -52.549 1.00 11.95 366 HIS B C 1
ATOM 6800 O O . HIS B 1 366 ? 18.317 14.221 -53.161 1.00 14.92 366 HIS B O 1
ATOM 6807 N N . GLU B 1 367 ? 18.779 15.259 -51.213 1.00 13.03 367 GLU B N 1
ATOM 6808 C CA . GLU B 1 367 ? 18.309 14.129 -50.417 1.00 11.99 367 GLU B CA 1
ATOM 6809 C C . GLU B 1 367 ? 16.813 13.881 -50.628 1.00 14.91 367 GLU B C 1
ATOM 6810 O O . GLU B 1 367 ? 16.372 12.726 -50.705 1.00 15.10 367 GLU B O 1
ATOM 6816 N N . ALA B 1 368 ? 16.015 14.956 -50.712 1.00 14.41 368 ALA B N 1
ATOM 6817 C CA . ALA B 1 368 ? 14.576 14.790 -50.911 1.00 14.52 368 ALA B CA 1
ATOM 6818 C C . ALA B 1 368 ? 14.285 14.190 -52.283 1.00 12.65 368 ALA B C 1
ATOM 6819 O O . ALA B 1 368 ? 13.415 13.324 -52.417 1.00 13.92 368 ALA B O 1
ATOM 6821 N N . ILE B 1 369 ? 15.012 14.639 -53.303 1.00 13.79 369 ILE B N 1
ATOM 6822 C CA . ILE B 1 369 ? 14.869 14.075 -54.650 1.00 12.86 369 ILE B CA 1
ATOM 6823 C C . ILE B 1 369 ? 15.253 12.603 -54.638 1.00 14.87 369 ILE B C 1
ATOM 6824 O O . ILE B 1 369 ? 14.541 11.746 -55.177 1.00 15.24 369 ILE B O 1
ATOM 6829 N N . ALA B 1 370 ? 16.392 12.284 -54.015 1.00 12.93 370 ALA B N 1
ATOM 6830 C CA . ALA B 1 370 ? 16.805 10.889 -53.933 1.00 13.33 370 ALA B CA 1
ATOM 6831 C C . ALA B 1 370 ? 15.750 10.048 -53.236 1.00 14.72 370 ALA B C 1
ATOM 6832 O O . ALA B 1 370 ? 15.494 8.907 -53.636 1.00 16.24 370 ALA B O 1
ATOM 6834 N N . PHE B 1 371 ? 15.111 10.603 -52.202 1.00 11.53 371 PHE B N 1
ATOM 6835 C CA . PHE B 1 371 ? 14.086 9.855 -51.490 1.00 13.33 371 PHE B CA 1
ATOM 6836 C C . PHE B 1 371 ? 12.909 9.506 -52.402 1.00 13.99 371 PHE B C 1
ATOM 6837 O O . PHE B 1 371 ? 12.548 8.328 -52.532 1.00 11.27 371 PHE B O 1
ATOM 6845 N N . ILE B 1 372 ? 12.298 10.508 -53.049 1.00 14.65 372 ILE B N 1
ATOM 6846 C CA . ILE B 1 372 ? 11.110 10.181 -53.840 1.00 15.55 372 ILE B CA 1
ATOM 6847 C C . ILE B 1 372 ? 11.482 9.298 -55.023 1.00 13.98 372 ILE B C 1
ATOM 6848 O O . ILE B 1 372 ? 10.682 8.453 -55.444 1.00 17.27 372 ILE B O 1
ATOM 6853 N N . MET B 1 373 ? 12.695 9.442 -55.558 1.00 12.42 373 MET B N 1
ATOM 6854 C CA . MET B 1 373 ? 13.091 8.573 -56.665 1.00 14.50 373 MET B CA 1
ATOM 6855 C C . MET B 1 373 ? 13.223 7.117 -56.247 1.00 18.77 373 MET B C 1
ATOM 6856 O O . MET B 1 373 ? 13.143 6.238 -57.114 1.00 20.06 373 MET B O 1
ATOM 6861 N N . THR B 1 374 ? 13.442 6.836 -54.956 1.00 13.32 374 THR B N 1
ATOM 6862 C CA . THR B 1 374 ? 13.640 5.475 -54.470 1.00 14.09 374 THR B CA 1
ATOM 6863 C C . THR B 1 374 ? 12.494 5.023 -53.567 1.00 13.50 374 THR B C 1
ATOM 6864 O O . THR B 1 374 ? 12.652 4.074 -52.799 1.00 16.55 374 THR B O 1
ATOM 6868 N N . THR B 1 375 ? 11.342 5.693 -53.656 1.00 14.81 375 THR B N 1
ATOM 6869 C CA . THR B 1 375 ? 10.150 5.410 -52.863 1.00 13.63 375 THR B CA 1
ATOM 6870 C C . THR B 1 375 ? 9.028 4.958 -53.797 1.00 15.50 375 THR B C 1
ATOM 6871 O O . THR B 1 375 ? 9.013 5.322 -54.983 1.00 17.10 375 THR B O 1
ATOM 6875 N N . ARG B 1 376 ? 8.101 4.153 -53.263 1.00 15.36 376 ARG B N 1
ATOM 6876 C CA . ARG B 1 376 ? 7.025 3.577 -54.065 1.00 13.02 376 ARG B CA 1
ATOM 6877 C C . ARG B 1 376 ? 6.191 4.670 -54.740 1.00 18.72 376 ARG B C 1
ATOM 6878 O O . ARG B 1 376 ? 6.116 5.814 -54.283 1.00 14.89 376 ARG B O 1
ATOM 6886 N N . GLY B 1 377 ? 5.562 4.300 -55.851 1.00 17.07 377 GLY B N 1
ATOM 6887 C CA . GLY B 1 377 ? 4.777 5.244 -56.618 1.00 16.33 377 GLY B CA 1
ATOM 6888 C C . GLY B 1 377 ? 5.577 5.924 -57.715 1.00 14.88 377 GLY B C 1
ATOM 6889 O O . GLY B 1 377 ? 6.637 5.459 -58.141 1.00 16.67 377 GLY B O 1
ATOM 6890 N N . ILE B 1 378 ? 5.043 7.051 -58.178 1.00 15.62 378 ILE B N 1
ATOM 6891 C CA . ILE B 1 378 ? 5.573 7.776 -59.323 1.00 16.14 378 ILE B CA 1
ATOM 6892 C C . ILE B 1 378 ? 6.018 9.165 -58.876 1.00 15.30 378 ILE B C 1
ATOM 6893 O O . ILE B 1 378 ? 5.180 9.994 -58.492 1.00 14.34 378 ILE B O 1
ATOM 6898 N N . PRO B 1 379 ? 7.310 9.477 -58.933 1.00 15.09 379 PRO B N 1
ATOM 6899 C CA . PRO B 1 379 ? 7.767 10.803 -58.507 1.00 12.86 379 PRO B CA 1
ATOM 6900 C C . PRO B 1 379 ? 7.529 11.861 -59.567 1.00 15.30 379 PRO B C 1
ATOM 6901 O O . PRO B 1 379 ? 7.557 11.595 -60.774 1.00 16.35 379 PRO B O 1
ATOM 6905 N N . VAL B 1 380 ? 7.291 13.080 -59.084 1.00 12.94 380 VAL B N 1
ATOM 6906 C CA . VAL B 1 380 ? 7.141 14.270 -59.907 1.00 13.53 380 VAL B CA 1
ATOM 6907 C C . VAL B 1 380 ? 8.266 15.239 -59.575 1.00 15.38 380 VAL B C 1
ATOM 6908 O O . VAL B 1 380 ? 8.529 15.509 -58.398 1.00 17.43 380 VAL B O 1
ATOM 6912 N N . ILE B 1 381 ? 8.904 15.776 -60.612 1.00 13.40 381 ILE B N 1
ATOM 6913 C CA . ILE B 1 381 ? 9.825 16.900 -60.498 1.00 13.29 381 ILE B CA 1
ATOM 6914 C C . ILE B 1 381 ? 9.134 18.139 -61.064 1.00 17.02 381 ILE B C 1
ATOM 6915 O O . ILE B 1 381 ? 8.807 18.194 -62.258 1.00 13.73 381 ILE B O 1
ATOM 6920 N N . TYR B 1 382 ? 8.925 19.143 -60.216 1.00 13.15 382 TYR B N 1
ATOM 6921 C CA . TYR B 1 382 ? 8.334 20.399 -60.664 1.00 11.60 382 TYR B CA 1
ATOM 6922 C C . TYR B 1 382 ? 9.378 21.189 -61.459 1.00 15.07 382 TYR B C 1
ATOM 6923 O O . TYR B 1 382 ? 10.522 21.316 -61.022 1.00 15.81 382 TYR B O 1
ATOM 6932 N N . TYR B 1 383 ? 8.998 21.683 -62.647 1.00 14.43 383 TYR B N 1
ATOM 6933 C CA . TYR B 1 383 ? 9.968 22.234 -63.602 1.00 11.34 383 TYR B CA 1
ATOM 6934 C C . TYR B 1 383 ? 10.929 23.208 -62.919 1.00 16.99 383 TYR B C 1
ATOM 6935 O O . TYR B 1 383 ? 10.526 24.058 -62.120 1.00 15.44 383 TYR B O 1
ATOM 6944 N N . GLY B 1 384 ? 12.219 23.067 -63.228 1.00 15.89 384 GLY B N 1
ATOM 6945 C CA . GLY B 1 384 ? 13.205 23.996 -62.730 1.00 17.92 384 GLY B CA 1
ATOM 6946 C C . GLY B 1 384 ? 13.785 23.645 -61.382 1.00 15.50 384 GLY B C 1
ATOM 6947 O O . GLY B 1 384 ? 14.756 24.296 -60.964 1.00 16.84 384 GLY B O 1
ATOM 6948 N N . THR B 1 385 ? 13.220 22.649 -60.685 1.00 16.02 385 THR B N 1
ATOM 6949 C CA . THR B 1 385 ? 13.861 22.112 -59.488 1.00 17.36 385 THR B CA 1
ATOM 6950 C C . THR B 1 385 ? 15.334 21.831 -59.751 1.00 20.00 385 THR B C 1
ATOM 6951 O O . THR B 1 385 ? 16.210 22.195 -58.955 1.00 17.24 385 THR B O 1
ATOM 6955 N N . GLU B 1 386 ? 15.620 21.213 -60.895 1.00 14.55 386 GLU B N 1
ATOM 6956 C CA . GLU B 1 386 ? 16.963 20.803 -61.284 1.00 14.93 386 GLU B CA 1
ATOM 6957 C C . GLU B 1 386 ? 17.867 21.983 -61.628 1.00 18.61 386 GLU B C 1
ATOM 6958 O O . GLU B 1 386 ? 19.087 21.806 -61.727 1.00 17.68 386 GLU B O 1
ATOM 6964 N N . GLN B 1 387 ? 17.311 23.176 -61.789 1.00 15.35 387 GLN B N 1
ATOM 6965 C CA . GLN B 1 387 ? 18.092 24.392 -61.965 1.00 17.71 387 GLN B CA 1
ATOM 6966 C C . GLN B 1 387 ? 18.135 25.230 -60.699 1.00 17.53 387 GLN B C 1
ATOM 6967 O O . GLN B 1 387 ? 18.584 26.385 -60.750 1.00 16.86 387 GLN B O 1
ATOM 6973 N N . TYR B 1 388 ? 17.657 24.680 -59.581 1.00 15.35 388 TYR B N 1
ATOM 6974 C CA . TYR B 1 388 ? 17.593 25.393 -58.304 1.00 14.86 388 TYR B CA 1
ATOM 6975 C C . TYR B 1 388 ? 16.828 26.708 -58.433 1.00 22.44 388 TYR B C 1
ATOM 6976 O O . TYR B 1 388 ? 17.180 27.720 -57.825 1.00 21.37 388 TYR B O 1
ATOM 6985 N N . LEU B 1 389 ? 15.757 26.682 -59.220 1.00 19.24 389 LEU B N 1
ATOM 6986 C CA . LEU B 1 389 ? 14.941 27.859 -59.466 1.00 17.80 389 LEU B CA 1
ATOM 6987 C C . LEU B 1 389 ? 14.057 28.151 -58.254 1.00 20.06 389 LEU B C 1
ATOM 6988 O O . LEU B 1 389 ? 13.408 27.243 -57.725 1.00 25.62 389 LEU B O 1
ATOM 6993 N N . HIS B 1 390 ? 14.055 29.405 -57.790 1.00 22.58 390 HIS B N 1
ATOM 6994 C CA . HIS B 1 390 ? 13.094 29.818 -56.764 1.00 17.91 390 HIS B CA 1
ATOM 6995 C C . HIS B 1 390 ? 13.079 31.335 -56.640 1.00 24.44 390 HIS B C 1
ATOM 6996 O O . HIS B 1 390 ? 14.070 32.008 -56.931 1.00 20.95 390 HIS B O 1
ATOM 7003 N N . ASN B 1 391 ? 11.923 31.860 -56.237 1.00 15.34 391 ASN B N 1
ATOM 7004 C CA . ASN B 1 391 ? 11.735 33.267 -55.930 1.00 17.32 391 ASN B CA 1
ATOM 7005 C C . ASN B 1 391 ? 11.040 33.306 -54.585 1.00 20.13 391 ASN B C 1
ATOM 7006 O O . ASN B 1 391 ? 10.019 32.639 -54.403 1.00 17.00 391 ASN B O 1
ATOM 7011 N N . ASP B 1 392 ? 11.610 34.036 -53.630 1.00 18.31 392 ASP B N 1
ATOM 7012 C CA . ASP B 1 392 ? 11.149 33.947 -52.258 1.00 20.06 392 ASP B CA 1
ATOM 7013 C C . ASP B 1 392 ? 10.227 35.089 -51.862 1.00 21.30 392 ASP B C 1
ATOM 7014 O O . ASP B 1 392 ? 9.935 35.242 -50.673 1.00 21.78 392 ASP B O 1
ATOM 7019 N N . THR B 1 393 ? 9.749 35.883 -52.823 1.00 17.63 393 THR B N 1
ATOM 7020 C CA . THR B 1 393 ? 8.752 36.899 -52.497 1.00 20.07 393 THR B CA 1
ATOM 7021 C C . THR B 1 393 ? 7.511 36.243 -51.888 1.00 19.26 393 THR B C 1
ATOM 7022 O O . THR B 1 393 ? 7.075 35.177 -52.332 1.00 19.11 393 THR B O 1
ATOM 7026 N N . ASN B 1 394 ? 6.960 36.870 -50.838 1.00 19.27 394 ASN B N 1
ATOM 7027 C CA . ASN B 1 394 ? 5.779 36.341 -50.143 1.00 19.94 394 ASN B CA 1
ATOM 7028 C C . ASN B 1 394 ? 5.992 34.893 -49.695 1.00 18.48 394 ASN B C 1
ATOM 7029 O O . ASN B 1 394 ? 5.112 34.042 -49.829 1.00 18.77 394 ASN B O 1
ATOM 7034 N N . GLY B 1 395 ? 7.179 34.607 -49.168 1.00 19.33 395 GLY B N 1
ATOM 7035 C CA . GLY B 1 395 ? 7.507 33.250 -48.779 1.00 18.96 395 GLY B CA 1
ATOM 7036 C C . GLY B 1 395 ? 7.632 32.262 -49.913 1.00 17.79 395 GLY B C 1
ATOM 7037 O O . GLY B 1 395 ? 7.664 31.051 -49.663 1.00 16.57 395 GLY B O 1
ATOM 7038 N N . GLY B 1 396 ? 7.704 32.737 -51.158 1.00 17.93 396 GLY B N 1
ATOM 7039 C CA . GLY B 1 396 ? 7.698 31.845 -52.302 1.00 16.73 396 GLY B CA 1
ATOM 7040 C C . GLY B 1 396 ? 6.338 31.300 -52.687 1.00 18.09 396 GLY B C 1
ATOM 7041 O O . GLY B 1 396 ? 6.271 30.357 -53.486 1.00 15.78 396 GLY B O 1
ATOM 7042 N N . ASN B 1 397 ? 5.254 31.854 -52.146 1.00 16.35 397 ASN B N 1
ATOM 7043 C CA . ASN B 1 397 ? 3.921 31.367 -52.463 1.00 18.77 397 ASN B CA 1
ATOM 7044 C C . ASN B 1 397 ? 3.454 31.881 -53.824 1.00 15.95 397 ASN B C 1
ATOM 7045 O O . ASN B 1 397 ? 3.949 32.888 -54.335 1.00 16.98 397 ASN B O 1
ATOM 7050 N N . ASP B 1 398 ? 2.483 31.160 -54.396 1.00 17.06 398 ASP B N 1
ATOM 7051 C CA . ASP B 1 398 ? 1.718 31.527 -55.586 1.00 17.56 398 ASP B CA 1
ATOM 7052 C C . ASP B 1 398 ? 1.565 33.041 -55.624 1.00 17.95 398 ASP B C 1
ATOM 7053 O O . ASP B 1 398 ? 1.046 33.622 -54.670 1.00 18.87 398 ASP B O 1
ATOM 7058 N N . PRO B 1 399 ? 1.984 33.724 -56.702 1.00 18.67 399 PRO B N 1
ATOM 7059 C CA . PRO B 1 399 ? 2.486 33.212 -57.981 1.00 15.74 399 PRO B CA 1
ATOM 7060 C C . PRO B 1 399 ? 3.991 33.028 -58.031 1.00 18.05 399 PRO B C 1
ATOM 7061 O O . PRO B 1 399 ? 4.526 32.618 -59.060 1.00 16.44 399 PRO B O 1
ATOM 7065 N N . TYR B 1 400 ? 4.677 33.337 -56.933 1.00 17.60 400 TYR B N 1
ATOM 7066 C CA . TYR B 1 400 ? 6.128 33.368 -56.992 1.00 15.21 400 TYR B CA 1
ATOM 7067 C C . TYR B 1 400 ? 6.752 31.989 -57.087 1.00 15.31 400 TYR B C 1
ATOM 7068 O O . TYR B 1 400 ? 7.941 31.904 -57.391 1.00 16.62 400 TYR B O 1
ATOM 7077 N N . ASN B 1 401 ? 5.985 30.922 -56.876 1.00 13.30 401 ASN B N 1
ATOM 7078 C CA . ASN B 1 401 ? 6.467 29.572 -57.142 1.00 12.79 401 ASN B CA 1
ATOM 7079 C C . ASN B 1 401 ? 6.350 29.187 -58.612 1.00 14.34 401 ASN B C 1
ATOM 7080 O O . ASN B 1 401 ? 6.654 28.045 -58.956 1.00 15.13 401 ASN B O 1
ATOM 7085 N N . ARG B 1 402 ? 5.951 30.115 -59.476 1.00 15.48 402 ARG B N 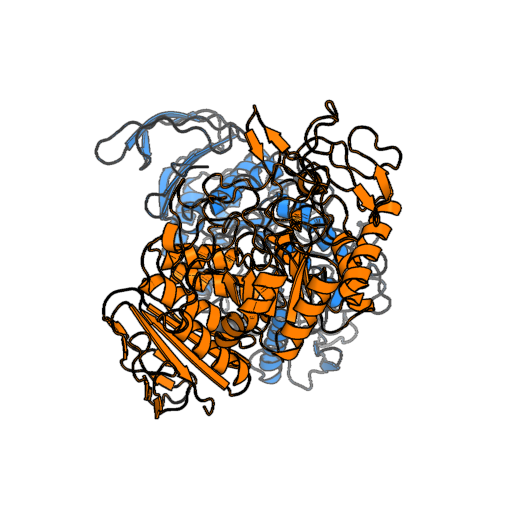1
ATOM 7086 C CA . ARG B 1 402 ? 5.880 29.853 -60.911 1.00 13.13 402 ARG B CA 1
ATOM 7087 C C . ARG B 1 402 ? 6.794 30.793 -61.695 1.00 16.33 402 ARG B C 1
ATOM 7088 O O . ARG B 1 402 ? 6.338 31.460 -62.639 1.00 15.71 402 ARG B O 1
ATOM 7096 N N . PRO B 1 403 ? 8.077 30.887 -61.349 1.00 14.19 403 PRO B N 1
ATOM 7097 C CA . PRO B 1 403 ? 8.972 31.771 -62.103 1.00 18.55 403 PRO B CA 1
ATOM 7098 C C . PRO B 1 403 ? 9.233 31.219 -63.496 1.00 14.99 403 PRO B C 1
ATOM 7099 O O . PRO B 1 403 ? 8.996 30.047 -63.789 1.00 15.71 403 PRO B O 1
ATOM 7103 N N . MET B 1 404 ? 9.765 32.085 -64.355 1.00 16.08 404 MET B N 1
ATOM 7104 C CA . MET B 1 404 ? 10.150 31.650 -65.690 1.00 16.10 404 MET B CA 1
ATOM 7105 C C . MET B 1 404 ? 11.362 30.741 -65.610 1.00 20.58 404 MET B C 1
ATOM 7106 O O . MET B 1 404 ? 12.323 31.027 -64.887 1.00 19.80 404 MET B O 1
ATOM 7111 N N . MET B 1 405 ? 11.298 29.628 -66.326 1.00 17.42 405 MET B N 1
ATOM 7112 C CA . MET B 1 405 ? 12.488 28.837 -66.573 1.00 20.96 405 MET B CA 1
ATOM 7113 C C . MET B 1 405 ? 13.533 29.727 -67.235 1.00 20.20 405 MET B C 1
ATOM 7114 O O . MET B 1 405 ? 13.230 30.439 -68.196 1.00 22.10 405 MET B O 1
ATOM 7119 N N . GLU B 1 406 ? 14.753 29.736 -66.696 1.00 21.20 406 GLU B N 1
ATOM 7120 C CA . GLU B 1 406 ? 15.717 30.696 -67.228 1.00 27.95 406 GLU B CA 1
ATOM 7121 C C . GLU B 1 406 ? 17.044 30.058 -67.623 1.00 32.83 406 GLU B C 1
ATOM 7122 O O . GLU B 1 406 ? 17.707 30.540 -68.545 1.00 40.01 406 GLU B O 1
ATOM 7128 N N . LYS B 1 407 ? 17.441 28.985 -66.956 1.00 27.01 407 LYS B N 1
ATOM 7129 C CA . LYS B 1 407 ? 18.613 28.222 -67.349 1.00 31.01 407 LYS B CA 1
ATOM 7130 C C . LYS B 1 407 ? 18.178 26.827 -67.764 1.00 29.65 407 LYS B C 1
ATOM 7131 O O . LYS B 1 407 ? 17.185 26.295 -67.261 1.00 30.80 407 LYS B O 1
ATOM 7137 N N . PHE B 1 408 ? 18.939 26.235 -68.672 1.00 21.39 408 PHE B N 1
ATOM 7138 C CA . PHE B 1 408 ? 18.731 24.863 -69.117 1.00 19.10 408 PHE B CA 1
ATOM 7139 C C . PHE B 1 408 ? 20.049 24.110 -69.074 1.00 22.25 408 PHE B C 1
ATOM 7140 O O . PHE B 1 408 ? 20.440 23.413 -70.013 1.00 23.99 408 PHE B O 1
ATOM 7148 N N . ASP B 1 409 ? 20.751 24.261 -67.951 1.00 22.48 409 ASP B N 1
ATOM 7149 C CA . ASP B 1 409 ? 22.075 23.684 -67.746 1.00 20.33 409 ASP B CA 1
ATOM 7150 C C . ASP B 1 409 ? 21.930 22.199 -67.422 1.00 20.24 409 ASP B C 1
ATOM 7151 O O . ASP B 1 409 ? 21.469 21.826 -66.338 1.00 21.86 409 ASP B O 1
ATOM 7156 N N . GLU B 1 410 ? 22.339 21.345 -68.352 1.00 22.49 410 GLU B N 1
ATOM 7157 C CA . GLU B 1 410 ? 22.224 19.907 -68.153 1.00 21.93 410 GLU B CA 1
ATOM 7158 C C . GLU B 1 410 ? 23.380 19.322 -67.352 1.00 21.51 410 GLU B C 1
ATOM 7159 O O . GLU B 1 410 ? 23.529 18.098 -67.307 1.00 22.99 410 GLU B O 1
ATOM 7165 N N . SER B 1 411 ? 24.182 20.154 -66.694 1.00 23.90 411 SER B N 1
ATOM 7166 C CA . SER B 1 411 ? 25.297 19.661 -65.900 1.00 24.97 411 SER B CA 1
ATOM 7167 C C . SER B 1 411 ? 25.141 19.897 -64.402 1.00 21.60 411 SER B C 1
ATOM 7168 O O . SER B 1 411 ? 26.037 19.517 -63.641 1.00 22.47 411 SER B O 1
ATOM 7171 N N . THR B 1 412 ? 24.042 20.501 -63.948 1.00 24.38 412 THR B N 1
ATOM 7172 C CA . THR B 1 412 ? 23.882 20.701 -62.511 1.00 18.40 412 THR B CA 1
ATOM 7173 C C . THR B 1 412 ? 23.870 19.357 -61.797 1.00 18.92 412 THR B C 1
ATOM 7174 O O . THR B 1 412 ? 23.542 18.319 -62.380 1.00 19.12 412 THR B O 1
ATOM 7178 N N A LYS B 1 413 ? 24.255 19.383 -60.519 0.33 18.22 413 LYS B N 1
ATOM 7179 N N B LYS B 1 413 ? 24.267 19.381 -60.523 0.67 18.16 413 LYS B N 1
ATOM 7180 C CA A LYS B 1 413 ? 24.231 18.168 -59.712 0.33 19.40 413 LYS B CA 1
ATOM 7181 C CA B LYS B 1 413 ? 24.235 18.169 -59.714 0.67 19.37 413 LYS B CA 1
ATOM 7182 C C A LYS B 1 413 ? 22.820 17.597 -59.626 0.33 18.41 413 LYS B C 1
ATOM 7183 C C B LYS B 1 413 ? 22.822 17.598 -59.647 0.67 18.41 413 LYS B C 1
ATOM 7184 O O A LYS B 1 413 ? 22.631 16.376 -59.695 0.33 16.88 413 LYS B O 1
ATOM 7185 O O B LYS B 1 413 ? 22.631 16.380 -59.769 0.67 16.80 413 LYS B O 1
ATOM 7196 N N . ALA B 1 414 ? 21.815 18.470 -59.501 1.00 18.37 414 ALA B N 1
ATOM 7197 C CA . ALA B 1 414 ? 20.429 18.001 -59.431 1.00 14.49 414 ALA B CA 1
ATOM 7198 C C . ALA B 1 414 ? 19.989 17.362 -60.741 1.00 16.50 414 ALA B C 1
ATOM 7199 O O . ALA B 1 414 ? 19.345 16.306 -60.735 1.00 16.32 414 ALA B O 1
ATOM 7201 N N . TYR B 1 415 ? 20.307 18.000 -61.869 1.00 17.61 415 TYR B N 1
ATOM 7202 C CA . TYR B 1 415 ? 20.018 17.391 -63.162 1.00 19.20 415 TYR B CA 1
ATOM 7203 C C . TYR B 1 415 ? 20.675 16.021 -63.268 1.00 20.07 415 TYR B C 1
ATOM 7204 O O . TYR B 1 415 ? 20.049 15.048 -63.709 1.00 17.20 415 TYR B O 1
ATOM 7213 N N . THR B 1 416 ? 21.934 15.922 -62.849 1.00 16.73 416 THR B N 1
ATOM 7214 C CA . THR B 1 416 ? 22.623 14.642 -62.907 1.00 19.03 416 THR B CA 1
ATOM 7215 C C . THR B 1 416 ? 21.946 13.621 -62.009 1.00 15.59 416 THR B C 1
ATOM 7216 O O . THR B 1 416 ? 21.796 12.456 -62.381 1.00 18.36 416 THR B O 1
ATOM 7220 N N . LEU B 1 417 ? 21.535 14.042 -60.814 1.00 16.79 417 LEU B N 1
ATOM 7221 C CA . LEU B 1 417 ? 20.884 13.120 -59.892 1.00 16.36 417 LEU B CA 1
ATOM 7222 C C . LEU B 1 417 ? 19.560 12.605 -60.463 1.00 18.14 417 LEU B C 1
ATOM 7223 O O . LEU B 1 417 ? 19.264 11.402 -60.416 1.00 16.09 417 LEU B O 1
ATOM 7228 N N . ILE B 1 418 ? 18.738 13.517 -60.983 1.00 17.95 418 ILE B N 1
ATOM 7229 C CA . ILE B 1 418 ? 17.454 13.139 -61.563 1.00 20.09 418 ILE B CA 1
ATOM 7230 C C . ILE B 1 418 ? 17.645 12.227 -62.771 1.00 24.71 418 ILE B C 1
ATOM 7231 O O . ILE B 1 418 ? 16.831 11.321 -63.013 1.00 23.89 418 ILE B O 1
ATOM 7236 N N . LYS B 1 419 ? 18.724 12.430 -63.536 1.00 20.32 419 LYS B N 1
ATOM 7237 C CA . LYS B 1 419 ? 18.985 11.573 -64.693 1.00 23.06 419 LYS B CA 1
ATOM 7238 C C . LYS B 1 419 ? 19.417 10.171 -64.280 1.00 26.87 419 LYS B C 1
ATOM 7239 O O . LYS B 1 419 ? 19.087 9.195 -64.964 1.00 25.37 419 LYS B O 1
ATOM 7245 N N . GLU B 1 420 ? 20.129 10.041 -63.159 1.00 21.02 420 GLU B N 1
ATOM 7246 C CA . GLU B 1 420 ? 20.748 8.761 -62.837 1.00 23.50 420 GLU B CA 1
ATOM 7247 C C . GLU B 1 420 ? 19.787 7.805 -62.141 1.00 28.09 420 GLU B C 1
ATOM 7248 O O . GLU B 1 420 ? 19.768 6.612 -62.461 1.00 23.79 420 GLU B O 1
ATOM 7254 N N . LEU B 1 421 ? 18.994 8.288 -61.179 1.00 24.04 421 LEU B N 1
ATOM 7255 C CA . LEU B 1 421 ? 18.157 7.364 -60.413 1.00 24.27 421 LEU B CA 1
ATOM 7256 C C . LEU B 1 421 ? 17.007 6.796 -61.238 1.00 25.19 421 LEU B C 1
ATOM 7257 O O . LEU B 1 421 ? 16.594 5.651 -61.015 1.00 26.68 421 LEU B O 1
ATOM 7262 N N . SER B 1 422 ? 16.468 7.566 -62.182 1.00 26.62 422 SER B N 1
ATOM 7263 C CA . SER B 1 422 ? 15.464 6.997 -63.072 1.00 25.37 422 SER B CA 1
ATOM 7264 C C . SER B 1 422 ? 15.982 5.744 -63.767 1.00 29.72 422 SER B C 1
ATOM 7265 O O . SER B 1 422 ? 15.198 4.842 -64.083 1.00 28.68 422 SER B O 1
ATOM 7268 N N . ARG B 1 423 ? 17.296 5.656 -64.005 1.00 24.40 423 ARG B N 1
ATOM 7269 C CA . ARG B 1 423 ? 17.826 4.462 -64.658 1.00 23.09 423 ARG B CA 1
ATOM 7270 C C . ARG B 1 423 ? 17.600 3.228 -63.802 1.00 19.91 423 ARG B C 1
ATOM 7271 O O . ARG B 1 423 ? 17.307 2.146 -64.322 1.00 25.00 423 ARG B O 1
ATOM 7279 N N . LEU B 1 424 ? 17.741 3.362 -62.485 1.00 21.29 424 LEU B N 1
ATOM 7280 C CA . LEU B 1 424 ? 17.523 2.209 -61.629 1.00 19.50 424 LEU B CA 1
ATOM 7281 C C . LEU B 1 424 ? 16.049 1.804 -61.610 1.00 21.09 424 LEU B C 1
ATOM 7282 O O . LEU B 1 424 ? 15.737 0.619 -61.455 1.00 21.37 424 LEU B O 1
ATOM 7287 N N . ARG B 1 425 ? 15.134 2.766 -61.767 1.00 17.96 425 ARG B N 1
ATOM 7288 C CA . ARG B 1 425 ? 13.715 2.437 -61.896 1.00 20.09 425 ARG B CA 1
ATOM 7289 C C . ARG B 1 425 ? 13.461 1.572 -63.126 1.00 20.72 425 ARG B C 1
ATOM 7290 O O . ARG B 1 425 ? 12.658 0.634 -63.081 1.00 22.01 425 ARG B O 1
ATOM 7298 N N . GLN B 1 426 ? 14.134 1.869 -64.235 1.00 19.53 426 GLN B N 1
ATOM 7299 C CA . GLN B 1 426 ? 13.950 1.022 -65.407 1.00 26.09 426 GLN B CA 1
ATOM 7300 C C . GLN B 1 426 ? 14.609 -0.348 -65.242 1.00 30.62 426 GLN B C 1
ATOM 7301 O O . GLN B 1 426 ? 14.165 -1.310 -65.877 1.00 27.21 426 GLN B O 1
ATOM 7307 N N . LEU B 1 427 ? 15.616 -0.476 -64.372 1.00 24.75 427 LEU B N 1
ATOM 7308 C CA . LEU B 1 427 ? 16.283 -1.760 -64.183 1.00 21.71 427 LEU B CA 1
ATOM 7309 C C . LEU B 1 427 ? 15.565 -2.680 -63.208 1.00 24.35 427 LEU B C 1
ATOM 7310 O O . LEU B 1 427 ? 15.751 -3.896 -63.287 1.00 22.37 427 LEU B O 1
ATOM 7315 N N . THR B 1 428 ? 14.769 -2.141 -62.280 1.00 22.68 428 THR B N 1
ATOM 7316 C CA . THR B 1 428 ? 14.090 -2.996 -61.317 1.00 22.88 428 THR B CA 1
ATOM 7317 C C . THR B 1 428 ? 12.745 -2.402 -60.927 1.00 19.29 428 THR B C 1
ATOM 7318 O O . THR B 1 428 ? 12.648 -1.185 -60.717 1.00 18.89 428 THR B O 1
ATOM 7322 N N . PRO B 1 429 ? 11.700 -3.225 -60.820 1.00 21.22 429 PRO B N 1
ATOM 7323 C CA . PRO B 1 429 ? 10.420 -2.729 -60.290 1.00 19.58 429 PRO B CA 1
ATOM 7324 C C . PRO B 1 429 ? 10.461 -2.446 -58.802 1.00 19.98 429 PRO B C 1
ATOM 7325 O O . PRO B 1 429 ? 9.475 -1.927 -58.259 1.00 19.02 429 PRO B O 1
ATOM 7329 N N . ALA B 1 430 ? 11.555 -2.794 -58.120 1.00 17.60 430 ALA B N 1
ATOM 7330 C CA . ALA B 1 430 ? 11.596 -2.630 -56.671 1.00 15.13 430 ALA B CA 1
ATOM 7331 C C . ALA B 1 430 ? 11.320 -1.193 -56.248 1.00 16.11 430 ALA B C 1
ATOM 7332 O O . ALA B 1 430 ? 10.767 -0.962 -55.169 1.00 18.65 430 ALA B O 1
ATOM 7334 N N . LEU B 1 431 ? 11.708 -0.217 -57.061 1.00 17.16 431 LEU B N 1
ATOM 7335 C CA . LEU B 1 431 ? 11.574 1.170 -56.631 1.00 14.40 431 LEU B CA 1
ATOM 7336 C C . LEU B 1 431 ? 10.127 1.650 -56.700 1.00 17.02 431 LEU B C 1
ATOM 7337 O O . LEU B 1 431 ? 9.603 2.186 -55.718 1.00 17.62 431 LEU B O 1
ATOM 7342 N N . GLN B 1 432 ? 9.444 1.456 -57.837 1.00 17.97 432 GLN B N 1
ATOM 7343 C CA . GLN B 1 432 ? 8.053 1.905 -57.879 1.00 14.71 432 GLN B CA 1
ATOM 7344 C C . GLN B 1 432 ? 7.123 0.919 -57.185 1.00 17.13 432 GLN B C 1
ATOM 7345 O O . GLN B 1 432 ? 6.167 1.329 -56.514 1.00 18.43 432 GLN B O 1
ATOM 7351 N N . TYR B 1 433 ? 7.403 -0.377 -57.309 1.00 15.65 433 TYR B N 1
ATOM 7352 C CA . TYR B 1 433 ? 6.461 -1.429 -56.946 1.00 16.49 433 TYR B CA 1
ATOM 7353 C C . TYR B 1 433 ? 6.895 -2.314 -55.787 1.00 18.24 433 TYR B C 1
ATOM 7354 O O . TYR B 1 433 ? 6.138 -3.216 -55.404 1.00 17.13 433 TYR B O 1
ATOM 7363 N N . GLY B 1 434 ? 8.070 -2.101 -55.218 1.00 19.42 434 GLY B N 1
ATOM 7364 C CA . GLY B 1 434 ? 8.538 -2.990 -54.181 1.00 14.44 434 GLY B CA 1
ATOM 7365 C C . GLY B 1 434 ? 7.966 -2.674 -52.811 1.00 17.99 434 GLY B C 1
ATOM 7366 O O . GLY B 1 434 ? 7.448 -1.588 -52.542 1.00 19.35 434 GLY B O 1
ATOM 7367 N N . THR B 1 435 ? 8.062 -3.663 -51.933 1.00 16.00 435 THR B N 1
ATOM 7368 C CA . THR B 1 435 ? 7.762 -3.443 -50.526 1.00 17.05 435 THR B CA 1
ATOM 7369 C C . THR B 1 435 ? 8.752 -2.440 -49.939 1.00 17.73 435 THR B C 1
ATOM 7370 O O . THR B 1 435 ? 9.794 -2.122 -50.533 1.00 18.14 435 THR B O 1
ATOM 7374 N N . THR B 1 436 ? 8.410 -1.926 -48.763 1.00 19.09 436 THR B N 1
ATOM 7375 C CA . THR B 1 436 ? 9.261 -0.985 -48.050 1.00 17.62 436 THR B CA 1
ATOM 7376 C C . THR B 1 436 ? 9.471 -1.503 -46.633 1.00 18.78 436 THR B C 1
ATOM 7377 O O . THR B 1 436 ? 8.506 -1.825 -45.929 1.00 18.27 436 THR B O 1
ATOM 7381 N N . THR B 1 437 ? 10.732 -1.626 -46.235 1.00 18.00 437 THR B N 1
ATOM 7382 C CA . THR B 1 437 ? 11.089 -2.111 -44.904 1.00 15.34 437 THR B CA 1
ATOM 7383 C C . THR B 1 437 ? 12.082 -1.135 -44.302 1.00 16.49 437 THR B C 1
ATOM 7384 O O . THR B 1 437 ? 13.182 -0.955 -44.836 1.00 17.81 437 THR B O 1
ATOM 7388 N N . ALA B 1 438 ? 11.694 -0.481 -43.213 1.00 16.70 438 ALA B N 1
ATOM 7389 C CA . ALA B 1 438 ? 12.633 0.413 -42.555 1.00 16.92 438 ALA B CA 1
ATOM 7390 C C . ALA B 1 438 ? 13.703 -0.430 -41.876 1.00 19.14 438 ALA B C 1
ATOM 7391 O O . ALA B 1 438 ? 13.387 -1.361 -41.130 1.00 21.76 438 ALA B O 1
ATOM 7393 N N . ARG B 1 439 ? 14.966 -0.127 -42.161 1.00 17.20 439 ARG B N 1
ATOM 7394 C CA . ARG B 1 439 ? 16.056 -0.841 -41.507 1.00 17.35 439 ARG B CA 1
ATOM 7395 C C . ARG B 1 439 ? 16.712 -0.034 -40.395 1.00 19.98 439 ARG B C 1
ATOM 7396 O O . ARG B 1 439 ? 17.259 -0.627 -39.461 1.00 18.26 439 ARG B O 1
ATOM 7404 N N . TYR B 1 440 ? 16.644 1.294 -40.453 1.00 17.12 440 TYR B N 1
ATOM 7405 C CA . TYR B 1 440 ? 17.219 2.147 -39.421 1.00 20.49 440 TYR B CA 1
ATOM 7406 C C . TYR B 1 440 ? 16.539 3.504 -39.483 1.00 19.16 440 TYR B C 1
ATOM 7407 O O . TYR B 1 440 ? 16.505 4.122 -40.546 1.00 16.61 440 TYR B O 1
ATOM 7416 N N . VAL B 1 441 ? 16.043 3.984 -38.343 1.00 17.60 441 VAL B N 1
ATOM 7417 C CA . VAL B 1 441 ? 15.354 5.268 -38.283 1.00 17.10 441 VAL B CA 1
ATOM 7418 C C . VAL B 1 441 ? 15.860 6.008 -37.054 1.00 16.13 441 VAL B C 1
ATOM 7419 O O . VAL B 1 441 ? 15.600 5.584 -35.923 1.00 21.72 441 VAL B O 1
ATOM 7423 N N . SER B 1 442 ? 16.577 7.098 -37.273 1.00 17.21 442 SER B N 1
ATOM 7424 C CA . SER B 1 442 ? 16.921 8.053 -36.229 1.00 20.79 442 SER B CA 1
ATOM 7425 C C . SER B 1 442 ? 16.578 9.432 -36.764 1.00 20.20 442 SER B C 1
ATOM 7426 O O . SER B 1 442 ? 16.132 9.573 -37.903 1.00 17.59 442 SER B O 1
ATOM 7429 N N . ASP B 1 443 ? 16.784 10.463 -35.942 1.00 22.17 443 ASP B N 1
ATOM 7430 C CA . ASP B 1 443 ? 16.422 11.815 -36.362 1.00 19.92 443 ASP B CA 1
ATOM 7431 C C . ASP B 1 443 ? 17.009 12.167 -37.723 1.00 19.35 443 ASP B C 1
ATOM 7432 O O . ASP B 1 443 ? 16.319 12.736 -38.577 1.00 18.44 443 ASP B O 1
ATOM 7437 N N . ASP B 1 444 ? 18.281 11.853 -37.948 1.00 17.80 444 ASP B N 1
ATOM 7438 C CA . ASP B 1 444 ? 18.943 12.294 -39.164 1.00 17.42 444 ASP B CA 1
ATOM 7439 C C . ASP B 1 444 ? 19.421 11.158 -40.050 1.00 15.13 444 ASP B C 1
ATOM 7440 O O . ASP B 1 444 ? 20.036 11.427 -41.082 1.00 18.28 444 ASP B O 1
ATOM 7445 N N . VAL B 1 445 ? 19.165 9.906 -39.688 1.00 16.41 445 VAL B N 1
ATOM 7446 C CA . VAL B 1 445 ? 19.557 8.791 -40.539 1.00 15.85 445 VAL B CA 1
ATOM 7447 C C . VAL B 1 445 ? 18.332 7.944 -40.828 1.00 15.96 445 VAL B C 1
ATOM 7448 O O . VAL B 1 445 ? 17.607 7.554 -39.909 1.00 16.30 445 VAL B O 1
ATOM 7452 N N . TYR B 1 446 ? 18.105 7.661 -42.110 1.00 15.90 446 TYR B N 1
ATOM 7453 C CA . TYR B 1 446 ? 16.996 6.834 -42.561 1.00 15.07 446 TYR B CA 1
ATOM 7454 C C . TYR B 1 446 ? 17.572 5.801 -43.512 1.00 11.56 446 TYR B C 1
ATOM 7455 O O . TYR B 1 446 ? 18.123 6.163 -44.560 1.00 13.91 446 TYR B O 1
ATOM 7464 N N . ILE B 1 447 ? 17.469 4.534 -43.139 1.00 12.78 447 ILE B N 1
ATOM 7465 C CA . ILE B 1 447 ? 17.888 3.435 -43.998 1.00 13.92 447 ILE B CA 1
ATOM 7466 C C . ILE B 1 447 ? 16.667 2.569 -44.263 1.00 12.96 447 ILE B C 1
ATOM 7467 O O . ILE B 1 447 ? 16.043 2.071 -43.320 1.00 14.83 447 ILE B O 1
ATOM 7472 N N . TYR B 1 448 ? 16.307 2.413 -45.536 1.00 14.61 448 TYR B N 1
ATOM 7473 C CA . TYR B 1 448 ? 15.117 1.658 -45.903 1.00 16.71 448 TYR B CA 1
ATOM 7474 C C . TYR B 1 448 ? 15.440 0.748 -47.078 1.00 12.84 448 TYR B C 1
ATOM 7475 O O . TYR B 1 448 ? 16.313 1.042 -47.900 1.00 13.31 448 TYR B O 1
ATOM 7484 N N . GLU B 1 449 ? 14.716 -0.363 -47.140 1.00 18.22 449 GLU B N 1
ATOM 7485 C CA . GLU B 1 449 ? 14.988 -1.441 -48.077 1.00 16.26 449 GLU B CA 1
ATOM 7486 C C . GLU B 1 449 ? 13.762 -1.648 -48.951 1.00 17.23 449 GLU B C 1
ATOM 7487 O O . GLU B 1 449 ? 12.640 -1.732 -48.442 1.00 16.80 449 GLU B O 1
ATOM 7493 N N . ARG B 1 450 ? 13.984 -1.723 -50.257 1.00 16.05 450 ARG B N 1
ATOM 7494 C CA . ARG B 1 450 ? 12.927 -1.921 -51.239 1.00 13.51 450 ARG B CA 1
ATOM 7495 C C . ARG B 1 450 ? 13.118 -3.292 -51.868 1.00 19.75 450 ARG B C 1
ATOM 7496 O O . ARG B 1 450 ? 14.240 -3.648 -52.229 1.00 17.27 450 ARG B O 1
ATOM 7504 N N . GLN B 1 451 ? 12.039 -4.063 -51.995 1.00 18.84 451 GLN B N 1
ATOM 7505 C CA . GLN B 1 451 ? 12.185 -5.421 -52.503 1.00 18.80 451 GLN B CA 1
ATOM 7506 C C . GLN B 1 451 ? 11.061 -5.791 -53.458 1.00 24.17 451 GLN B C 1
ATOM 7507 O O . GLN B 1 451 ? 9.885 -5.553 -53.175 1.00 19.08 451 GLN B O 1
ATOM 7513 N N . TYR B 1 452 ? 11.439 -6.406 -54.578 1.00 21.51 452 TYR B N 1
ATOM 7514 C CA . TYR B 1 452 ? 10.490 -6.913 -55.565 1.00 20.45 452 TYR B CA 1
ATOM 7515 C C . TYR B 1 452 ? 11.035 -8.243 -56.064 1.00 18.25 452 TYR B C 1
ATOM 7516 O O . TYR B 1 452 ? 12.067 -8.273 -56.740 1.00 23.82 452 TYR B O 1
ATOM 7525 N N . GLY B 1 453 ? 10.353 -9.334 -55.729 1.00 26.02 453 GLY B N 1
ATOM 7526 C CA . GLY B 1 453 ? 10.930 -10.638 -55.996 1.00 25.46 453 GLY B CA 1
ATOM 7527 C C . GLY B 1 453 ? 12.263 -10.732 -55.292 1.00 28.07 453 GLY B C 1
ATOM 7528 O O . GLY B 1 453 ? 12.377 -10.447 -54.097 1.00 29.52 453 GLY B O 1
ATOM 7529 N N . LYS B 1 454 ? 13.300 -11.089 -56.040 1.00 23.35 454 LYS B N 1
ATOM 7530 C CA . LYS B 1 454 ? 14.639 -11.175 -55.473 1.00 27.99 454 LYS B CA 1
ATOM 7531 C C . LYS B 1 454 ? 15.436 -9.880 -55.615 1.00 21.60 454 LYS B C 1
ATOM 7532 O O . LYS B 1 454 ? 16.546 -9.791 -55.070 1.00 21.92 454 LYS B O 1
ATOM 7538 N N . ASP B 1 455 ? 14.893 -8.879 -56.313 1.00 19.47 455 ASP B N 1
ATOM 7539 C CA . ASP B 1 455 ? 15.528 -7.568 -56.413 1.00 18.76 455 ASP B CA 1
ATOM 7540 C C . ASP B 1 455 ? 15.506 -6.861 -55.056 1.00 20.10 455 ASP B C 1
ATOM 7541 O O . ASP B 1 455 ? 14.481 -6.849 -54.371 1.00 20.72 455 ASP B O 1
ATOM 7546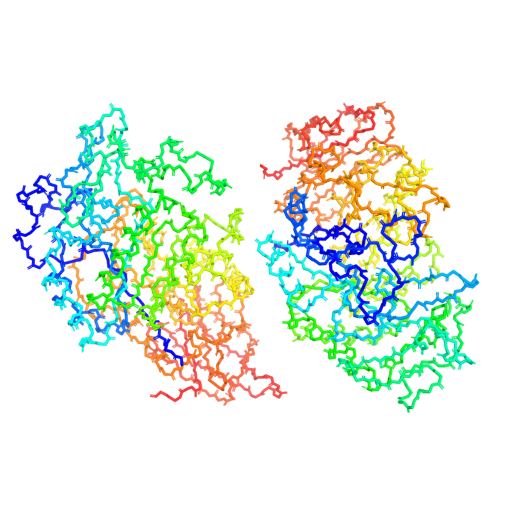 N N . VAL B 1 456 ? 16.633 -6.261 -54.670 1.00 15.45 456 VAL B N 1
ATOM 7547 C CA . VAL B 1 456 ? 16.733 -5.519 -53.411 1.00 17.41 456 VAL B CA 1
ATOM 7548 C C . VAL B 1 456 ? 17.463 -4.212 -53.678 1.00 18.91 456 VAL B C 1
ATOM 7549 O O . VAL B 1 456 ? 18.499 -4.205 -54.350 1.00 18.46 456 VAL B O 1
ATOM 7553 N N . VAL B 1 457 ? 16.921 -3.102 -53.165 1.00 15.76 457 VAL B N 1
ATOM 7554 C CA . VAL B 1 457 ? 17.606 -1.811 -53.185 1.00 12.75 457 VAL B CA 1
ATOM 7555 C C . VAL B 1 457 ? 17.603 -1.300 -51.751 1.00 17.37 457 VAL B C 1
ATOM 7556 O O . VAL B 1 457 ? 16.534 -1.163 -51.142 1.00 16.00 457 VAL B O 1
ATOM 7560 N N . LEU B 1 458 ? 18.790 -1.035 -51.207 1.00 14.85 458 LEU B N 1
ATOM 7561 C CA . LEU B 1 458 ? 18.945 -0.499 -49.857 1.00 15.87 458 LEU B CA 1
ATOM 7562 C C . LEU B 1 458 ? 19.418 0.944 -49.970 1.00 13.91 458 LEU B C 1
ATOM 7563 O O . LEU B 1 458 ? 20.364 1.229 -50.712 1.00 15.12 458 LEU B O 1
ATOM 7568 N N . VAL B 1 459 ? 18.732 1.868 -49.286 1.00 15.44 459 VAL B N 1
ATOM 7569 C CA . VAL B 1 459 ? 19.026 3.296 -49.403 1.00 13.83 459 VAL B CA 1
ATOM 7570 C C . VAL B 1 459 ? 19.332 3.831 -48.014 1.00 13.27 459 VAL B C 1
ATOM 7571 O O . VAL B 1 459 ? 18.570 3.579 -47.077 1.00 12.84 459 VAL B O 1
ATOM 7575 N N . ALA B 1 460 ? 20.422 4.587 -47.894 1.00 15.34 460 ALA B N 1
ATOM 7576 C CA . ALA B 1 460 ? 20.792 5.242 -46.640 1.00 13.54 460 ALA B CA 1
ATOM 7577 C C . ALA B 1 460 ? 20.900 6.739 -46.885 1.00 11.39 460 ALA B C 1
ATOM 7578 O O . ALA B 1 460 ? 21.663 7.187 -47.749 1.00 14.42 460 ALA B O 1
ATOM 7580 N N . ILE B 1 461 ? 20.127 7.512 -46.128 1.00 14.96 461 ILE B N 1
ATOM 7581 C CA . ILE B 1 461 ? 20.157 8.964 -46.194 1.00 11.21 461 ILE B CA 1
ATOM 7582 C C . ILE B 1 461 ? 20.643 9.464 -44.844 1.00 12.21 461 ILE B C 1
ATOM 7583 O O . ILE B 1 461 ? 20.074 9.105 -43.809 1.00 16.12 461 ILE B O 1
ATOM 7588 N N . ASN B 1 462 ? 21.667 10.302 -44.854 1.00 15.34 462 ASN B N 1
ATOM 7589 C CA . ASN B 1 462 ? 22.127 10.962 -43.631 1.00 16.14 462 ASN B CA 1
ATOM 7590 C C . ASN B 1 462 ? 21.946 12.457 -43.853 1.00 15.49 462 ASN B C 1
ATOM 7591 O O . ASN B 1 462 ? 22.704 13.062 -44.615 1.00 17.18 462 ASN B O 1
ATOM 7596 N N . LYS B 1 463 ? 20.926 13.053 -43.226 1.00 17.76 463 LYS B N 1
ATOM 7597 C CA . LYS B 1 463 ? 20.717 14.487 -43.387 1.00 16.63 463 LYS B CA 1
ATOM 7598 C C . LYS B 1 463 ? 21.385 15.300 -42.290 1.00 23.13 463 LYS B C 1
ATOM 7599 O O . LYS B 1 463 ? 21.263 16.528 -42.287 1.00 21.34 463 LYS B O 1
ATOM 7605 N N . GLY B 1 464 ? 22.104 14.646 -41.381 1.00 17.02 464 GLY B N 1
ATOM 7606 C CA . GLY B 1 464 ? 22.902 15.314 -40.382 1.00 21.08 464 GLY B CA 1
ATOM 7607 C C . GLY B 1 464 ? 24.381 15.277 -40.711 1.00 21.75 464 GLY B C 1
ATOM 7608 O O . GLY B 1 464 ? 24.797 15.139 -41.870 1.00 21.38 464 GLY B O 1
ATOM 7609 N N . GLU B 1 465 ? 25.195 15.413 -39.671 1.00 26.76 465 GLU B N 1
ATOM 7610 C CA . GLU B 1 465 ? 26.631 15.342 -39.865 1.00 25.13 465 GLU B CA 1
ATOM 7611 C C . GLU B 1 465 ? 27.094 13.888 -39.867 1.00 23.18 465 GLU B C 1
ATOM 7612 O O . GLU B 1 465 ? 26.360 12.972 -39.485 1.00 19.06 465 GLU B O 1
ATOM 7618 N N . LYS B 1 466 ? 28.341 13.697 -40.297 1.00 25.84 466 LYS B N 1
ATOM 7619 C CA . LYS B 1 466 ? 28.941 12.372 -40.377 1.00 25.08 466 LYS B CA 1
ATOM 7620 C C . LYS B 1 466 ? 28.686 11.587 -39.100 1.00 24.44 466 LYS B C 1
ATOM 7621 O O . LYS B 1 466 ? 28.808 12.115 -37.990 1.00 28.53 466 LYS B O 1
ATOM 7627 N N . THR B 1 467 ? 28.272 10.336 -39.259 1.00 20.04 467 THR B N 1
ATOM 7628 C CA . THR B 1 467 ? 27.958 9.505 -38.112 1.00 20.74 467 THR B CA 1
ATOM 7629 C C . THR B 1 467 ? 28.154 8.052 -38.513 1.00 25.91 467 THR B C 1
ATOM 7630 O O . THR B 1 467 ? 28.293 7.728 -39.696 1.00 29.75 467 THR B O 1
ATOM 7634 N N . THR B 1 468 ? 28.188 7.179 -37.513 1.00 25.51 468 THR B N 1
ATOM 7635 C CA . THR B 1 468 ? 28.377 5.748 -37.726 1.00 24.45 468 THR B CA 1
ATOM 7636 C C . THR B 1 468 ? 27.217 5.013 -37.080 1.00 26.49 468 THR B C 1
ATOM 7637 O O . THR B 1 468 ? 26.955 5.195 -35.887 1.00 26.96 468 THR B O 1
ATOM 7641 N N . VAL B 1 469 ? 26.518 4.190 -37.865 1.00 20.29 469 VAL B N 1
ATOM 7642 C CA . VAL B 1 469 ? 25.379 3.437 -37.360 1.00 25.67 469 VAL B CA 1
ATOM 7643 C C . VAL B 1 469 ? 25.817 2.018 -37.030 1.00 32.43 469 VAL B C 1
ATOM 7644 O O . VAL B 1 469 ? 26.766 1.483 -37.609 1.00 30.30 469 VAL B O 1
ATOM 7648 N N . LYS B 1 470 ? 25.083 1.406 -36.099 1.00 36.43 470 LYS B N 1
ATOM 7649 C CA . LYS B 1 470 ? 25.442 0.200 -35.366 1.00 43.89 470 LYS B CA 1
ATOM 7650 C C . LYS B 1 470 ? 25.236 -1.116 -36.114 1.00 40.47 470 LYS B C 1
ATOM 7651 O O . LYS B 1 470 ? 26.179 -1.679 -36.662 1.00 49.04 470 LYS B O 1
ATOM 7657 N N . THR B 1 471 ? 24.001 -1.620 -36.150 1.00 35.32 471 THR B N 1
ATOM 7658 C CA . THR B 1 471 ? 23.690 -3.002 -36.524 1.00 35.30 471 THR B CA 1
ATOM 7659 C C . THR B 1 471 ? 22.428 -2.954 -37.381 1.00 30.23 471 THR B C 1
ATOM 7660 O O . THR B 1 471 ? 21.311 -2.983 -36.857 1.00 36.71 471 THR B O 1
ATOM 7664 N N . VAL B 1 472 ? 22.611 -2.874 -38.692 1.00 24.82 472 VAL B N 1
ATOM 7665 C CA . VAL B 1 472 ? 21.513 -2.718 -39.640 1.00 18.75 472 VAL B CA 1
ATOM 7666 C C . VAL B 1 472 ? 21.298 -4.053 -40.343 1.00 22.95 472 VAL B C 1
ATOM 7667 O O . VAL B 1 472 ? 22.225 -4.599 -40.952 1.00 25.13 472 VAL B O 1
ATOM 7671 N N . LYS B 1 473 ? 20.081 -4.577 -40.259 1.00 22.09 473 LYS B N 1
ATOM 7672 C CA . LYS B 1 473 ? 19.745 -5.800 -40.969 1.00 22.34 473 LYS B CA 1
ATOM 7673 C C . LYS B 1 473 ? 19.412 -5.492 -42.423 1.00 19.95 473 LYS B C 1
ATOM 7674 O O . LYS B 1 473 ? 18.993 -4.382 -42.763 1.00 20.79 473 LYS B O 1
ATOM 7680 N N . THR B 1 474 ? 19.632 -6.480 -43.288 1.00 17.76 474 THR B N 1
ATOM 7681 C CA . THR B 1 474 ? 19.334 -6.328 -44.708 1.00 14.77 474 THR B CA 1
ATOM 7682 C C . THR B 1 474 ? 19.164 -7.707 -45.318 1.00 26.70 474 THR B C 1
ATOM 7683 O O . THR B 1 474 ? 19.745 -8.685 -44.841 1.00 26.95 474 THR B O 1
ATOM 7687 N N . SER B 1 475 ? 18.352 -7.779 -46.375 1.00 20.49 475 SER B N 1
ATOM 7688 C CA . SER B 1 475 ? 18.219 -9.036 -47.094 1.00 26.02 475 SER B CA 1
ATOM 7689 C C . SER B 1 475 ? 19.249 -9.174 -48.208 1.00 22.63 475 SER B C 1
ATOM 7690 O O . SER B 1 475 ? 19.320 -10.238 -48.834 1.00 28.08 475 SER B O 1
ATOM 7693 N N . LEU B 1 476 ? 20.053 -8.135 -48.448 1.00 20.41 476 LEU B N 1
ATOM 7694 C CA . LEU B 1 476 ? 21.164 -8.239 -49.380 1.00 19.95 476 LEU B CA 1
ATOM 7695 C C . LEU B 1 476 ? 22.113 -9.348 -48.948 1.00 21.49 476 LEU B C 1
ATOM 7696 O O . LEU B 1 476 ? 22.319 -9.598 -47.753 1.00 20.12 476 LEU B O 1
ATOM 7701 N N . ARG B 1 477 ? 22.687 -10.020 -49.941 1.00 22.92 477 ARG B N 1
ATOM 7702 C CA . ARG B 1 477 ? 23.632 -11.124 -49.666 1.00 25.67 477 ARG B CA 1
ATOM 7703 C C . ARG B 1 477 ? 24.931 -10.545 -49.105 1.00 22.47 477 ARG B C 1
ATOM 7704 O O . ARG B 1 477 ? 25.288 -9.465 -49.473 1.00 20.85 477 ARG B O 1
ATOM 7712 N N . LYS B 1 478 ? 25.668 -11.332 -48.320 1.00 26.02 478 LYS B N 1
ATOM 7713 C CA . LYS B 1 478 ? 26.947 -10.852 -47.809 1.00 24.14 478 LYS B CA 1
ATOM 7714 C C . LYS B 1 478 ? 27.881 -10.461 -48.952 1.00 25.34 478 LYS B C 1
ATOM 7715 O O . LYS B 1 478 ? 27.843 -11.030 -50.047 1.00 26.98 478 LYS B O 1
ATOM 7721 N N . GLY B 1 479 ? 28.721 -9.472 -48.684 1.00 21.93 479 GLY B N 1
ATOM 7722 C CA . GLY B 1 479 ? 29.662 -8.948 -49.643 1.00 22.55 479 GLY B CA 1
ATOM 7723 C C . GLY B 1 479 ? 29.799 -7.456 -49.459 1.00 22.22 479 GLY B C 1
ATOM 7724 O O . GLY B 1 479 ? 29.264 -6.872 -48.518 1.00 21.62 479 GLY B O 1
ATOM 7725 N N . ILE B 1 480 ? 30.524 -6.829 -50.376 1.00 21.21 480 ILE B N 1
ATOM 7726 C CA . ILE B 1 480 ? 30.693 -5.383 -50.389 1.00 26.16 480 ILE B CA 1
ATOM 7727 C C . ILE B 1 480 ? 29.950 -4.826 -51.595 1.00 27.52 480 ILE B C 1
ATOM 7728 O O . ILE B 1 480 ? 30.103 -5.325 -52.716 1.00 26.67 480 ILE B O 1
ATOM 7733 N N . TYR B 1 481 ? 29.133 -3.801 -51.362 1.00 22.95 481 TYR B N 1
ATOM 7734 C CA . TYR B 1 481 ? 28.338 -3.170 -52.410 1.00 19.99 481 TYR B CA 1
ATOM 7735 C C . TYR B 1 481 ? 28.840 -1.753 -52.651 1.00 21.89 481 TYR B C 1
ATOM 7736 O O . TYR B 1 481 ? 29.075 -1.003 -51.698 1.00 25.50 481 TYR B O 1
ATOM 7745 N N . LYS B 1 482 ? 29.000 -1.391 -53.917 1.00 19.84 482 LYS B N 1
ATOM 7746 C CA . LYS B 1 482 ? 29.364 -0.030 -54.266 1.00 19.37 482 LYS B CA 1
ATOM 7747 C C . LYS B 1 482 ? 28.122 0.853 -54.342 1.00 24.12 482 LYS B C 1
ATOM 7748 O O . LYS B 1 482 ? 27.021 0.390 -54.660 1.00 23.96 482 LYS B O 1
ATOM 7754 N N . ASP B 1 483 ? 28.311 2.140 -54.063 1.00 23.20 483 ASP B N 1
ATOM 7755 C CA . ASP B 1 483 ? 27.218 3.093 -54.198 1.00 22.14 483 ASP B CA 1
ATOM 7756 C C . ASP B 1 483 ? 26.794 3.201 -55.659 1.00 20.82 483 ASP B C 1
ATOM 7757 O O . ASP B 1 483 ? 27.616 3.470 -56.543 1.00 18.03 483 ASP B O 1
ATOM 7762 N N . TYR B 1 484 ? 25.499 2.982 -55.913 1.00 19.99 484 TYR B N 1
ATOM 7763 C CA . TYR B 1 484 ? 24.985 3.105 -57.273 1.00 19.85 484 TYR B CA 1
ATOM 7764 C C . TYR B 1 484 ? 25.165 4.515 -57.804 1.00 19.02 484 TYR B C 1
ATOM 7765 O O . TYR B 1 484 ? 25.419 4.706 -59.001 1.00 19.64 484 TYR B O 1
ATOM 7774 N N . LEU B 1 485 ? 25.065 5.515 -56.930 1.00 18.74 485 LEU B N 1
ATOM 7775 C CA . LEU B 1 485 ? 25.241 6.895 -57.354 1.00 19.11 485 LEU B CA 1
ATOM 7776 C C . LEU B 1 485 ? 26.699 7.271 -57.572 1.00 22.64 485 LEU B C 1
ATOM 7777 O O . LEU B 1 485 ? 26.963 8.413 -57.964 1.00 22.09 485 LEU B O 1
ATOM 7782 N N . LYS B 1 486 ? 27.638 6.350 -57.324 1.00 24.03 486 LYS B N 1
ATOM 7783 C CA . LYS B 1 486 ? 29.059 6.580 -57.600 1.00 23.51 486 LYS B CA 1
ATOM 7784 C C . LYS B 1 486 ? 29.588 7.795 -56.843 1.00 24.23 486 LYS B C 1
ATOM 7785 O O . LYS B 1 486 ? 30.417 8.554 -57.351 1.00 23.04 486 LYS B O 1
ATOM 7791 N N . GLY B 1 487 ? 29.094 7.990 -55.625 1.00 21.49 487 GLY B N 1
ATOM 7792 C CA . GLY B 1 487 ? 29.522 9.104 -54.805 1.00 25.04 487 GLY B CA 1
ATOM 7793 C C . GLY B 1 487 ? 28.962 10.460 -55.181 1.00 19.43 487 GLY B C 1
ATOM 7794 O O . GLY B 1 487 ? 29.417 11.461 -54.621 1.00 24.04 487 GLY B O 1
ATOM 7795 N N . LEU B 1 488 ? 27.987 10.532 -56.099 1.00 19.01 488 LEU B N 1
ATOM 7796 C CA . LEU B 1 488 ? 27.423 11.823 -56.493 1.00 19.94 488 LEU B CA 1
ATOM 7797 C C . LEU B 1 488 ? 26.912 12.611 -55.288 1.00 18.42 488 LEU B C 1
ATOM 7798 O O . LEU B 1 488 ? 27.082 13.837 -55.214 1.00 21.16 488 LEU B O 1
ATOM 7803 N N . LEU B 1 489 ? 26.276 11.921 -54.343 1.00 17.44 489 LEU B N 1
ATOM 7804 C CA . LEU B 1 489 ? 25.819 12.501 -53.084 1.00 19.57 489 LEU B CA 1
ATOM 7805 C C . LEU B 1 489 ? 26.645 11.996 -51.899 1.00 18.75 489 LEU B C 1
ATOM 7806 O O . LEU B 1 489 ? 26.112 11.706 -50.827 1.00 16.38 489 LEU B O 1
ATOM 7811 N N . LYS B 1 490 ? 27.963 11.879 -52.082 1.00 22.76 490 LYS B N 1
ATOM 7812 C CA . LYS B 1 490 ? 28.898 11.468 -51.030 1.00 24.62 490 LYS B CA 1
ATOM 7813 C C . LYS B 1 490 ? 28.661 10.038 -50.545 1.00 22.81 490 LYS B C 1
ATOM 7814 O O . LYS B 1 490 ? 29.048 9.687 -49.421 1.00 26.26 490 LYS B O 1
ATOM 7820 N N . GLY B 1 491 ? 28.046 9.192 -51.372 1.00 22.84 491 GLY B N 1
ATOM 7821 C CA . GLY B 1 491 ? 27.725 7.845 -50.949 1.00 19.25 491 GLY B CA 1
ATOM 7822 C C . GLY B 1 491 ? 28.952 6.965 -50.800 1.00 19.14 491 GLY B C 1
ATOM 7823 O O . GLY B 1 491 ? 30.008 7.212 -51.380 1.00 23.99 491 GLY B O 1
ATOM 7824 N N . VAL B 1 492 ? 28.796 5.906 -50.015 1.00 17.06 492 VAL B N 1
ATOM 7825 C CA . VAL B 1 492 ? 29.899 5.055 -49.602 1.00 25.57 492 VAL B CA 1
ATOM 7826 C C . VAL B 1 492 ? 29.545 3.601 -49.890 1.00 29.27 492 VAL B C 1
ATOM 7827 O O . VAL B 1 492 ? 28.437 3.279 -50.321 1.00 23.78 492 VAL B O 1
ATOM 7831 N N . GLU B 1 493 ? 30.512 2.721 -49.630 1.00 22.83 493 GLU B N 1
ATOM 7832 C CA . GLU B 1 493 ? 30.334 1.290 -49.781 1.00 20.08 493 GLU B CA 1
ATOM 7833 C C . GLU B 1 493 ? 29.588 0.709 -48.598 1.00 22.81 493 GLU B C 1
ATOM 7834 O O . GLU B 1 493 ? 29.545 1.285 -47.505 1.00 23.95 493 GLU B O 1
ATOM 7840 N N . LEU B 1 494 ? 29.034 -0.479 -48.815 1.00 18.87 494 LEU B N 1
ATOM 7841 C CA . LEU B 1 494 ? 28.285 -1.205 -47.804 1.00 19.99 494 LEU B CA 1
ATOM 7842 C C . LEU B 1 494 ? 28.937 -2.560 -47.559 1.00 23.06 494 LEU B C 1
ATOM 7843 O O . LEU B 1 494 ? 29.191 -3.305 -48.508 1.00 21.34 494 LEU B O 1
ATOM 7848 N N . LYS B 1 495 ? 29.190 -2.889 -46.290 1.00 19.78 495 LYS B N 1
ATOM 7849 C CA . LYS B 1 495 ? 29.759 -4.181 -45.908 1.00 19.97 495 LYS B CA 1
ATOM 7850 C C . LYS B 1 495 ? 28.670 -5.021 -45.261 1.00 18.79 495 LYS B C 1
ATOM 7851 O O . LYS B 1 495 ? 28.248 -4.734 -44.137 1.00 21.18 495 LYS B O 1
ATOM 7857 N N . VAL B 1 496 ? 28.263 -6.088 -45.936 1.00 18.95 496 VAL B N 1
ATOM 7858 C CA . VAL B 1 496 ? 27.207 -6.968 -45.456 1.00 21.17 496 VAL B CA 1
ATOM 7859 C C . VAL B 1 496 ? 27.840 -8.270 -44.996 1.00 23.53 496 VAL B C 1
ATOM 7860 O O . VAL B 1 496 ? 28.467 -8.978 -45.792 1.00 24.34 496 VAL B O 1
ATOM 7864 N N . THR B 1 497 ? 27.691 -8.581 -43.718 1.00 22.30 497 THR B N 1
ATOM 7865 C CA . THR B 1 497 ? 28.144 -9.865 -43.211 1.00 27.67 497 THR B CA 1
ATOM 7866 C C . THR B 1 497 ? 26.966 -10.829 -43.160 1.00 26.29 497 THR B C 1
ATOM 7867 O O . THR B 1 497 ? 25.802 -10.423 -43.099 1.00 26.87 497 THR B O 1
ATOM 7871 N N . LYS B 1 498 ? 27.283 -12.119 -43.211 1.00 23.79 498 LYS B N 1
ATOM 7872 C CA . LYS B 1 498 ? 26.263 -13.160 -43.197 1.00 25.65 498 LYS B CA 1
ATOM 7873 C C . LYS B 1 498 ? 25.692 -13.312 -41.793 1.00 30.88 498 LYS B C 1
ATOM 7874 O O . LYS B 1 498 ? 26.439 -13.488 -40.826 1.00 29.91 498 LYS B O 1
ATOM 7880 N N . GLY B 1 499 ? 24.365 -13.253 -41.681 1.00 32.80 499 GLY B N 1
ATOM 7881 C CA . GLY B 1 499 ? 23.728 -13.224 -40.377 1.00 30.51 499 GLY B CA 1
ATOM 7882 C C . GLY B 1 499 ? 23.095 -14.522 -39.910 1.00 43.31 499 GLY B C 1
ATOM 7883 O O . GLY B 1 499 ? 22.827 -14.675 -38.713 1.00 45.28 499 GLY B O 1
ATOM 7884 N N . ASN B 1 500 ? 22.858 -15.455 -40.840 1.00 39.84 500 ASN B N 1
ATOM 7885 C CA . ASN B 1 500 ? 22.157 -16.724 -40.578 1.00 63.71 500 ASN B CA 1
ATOM 7886 C C . ASN B 1 500 ? 20.662 -16.500 -40.332 1.00 58.43 500 ASN B C 1
ATOM 7887 O O . ASN B 1 500 ? 20.059 -17.112 -39.450 1.00 64.45 500 ASN B O 1
ATOM 7892 N N . GLY B 1 501 ? 20.063 -15.633 -41.140 1.00 54.89 501 GLY B N 1
ATOM 7893 C CA . GLY B 1 501 ? 18.653 -15.299 -41.076 1.00 51.64 501 GLY B CA 1
ATOM 7894 C C . GLY B 1 501 ? 18.435 -14.126 -42.005 1.00 42.42 501 GLY B C 1
ATOM 7895 O O . GLY B 1 501 ? 18.301 -14.300 -43.219 1.00 47.75 501 GLY B O 1
ATOM 7896 N N . GLU B 1 502 ? 18.408 -12.926 -41.445 1.00 34.56 502 GLU B N 1
ATOM 7897 C CA . GLU B 1 502 ? 18.739 -11.737 -42.208 1.00 31.39 502 GLU B CA 1
ATOM 7898 C C . GLU B 1 502 ? 20.230 -11.453 -42.047 1.00 24.77 502 GLU B C 1
ATOM 7899 O O . GLU B 1 502 ? 20.870 -11.891 -41.091 1.00 31.07 502 GLU B O 1
ATOM 7905 N N . ASN B 1 503 ? 20.786 -10.739 -43.007 1.00 24.87 503 ASN B N 1
ATOM 7906 C CA . ASN B 1 503 ? 22.199 -10.414 -42.941 1.00 23.86 503 ASN B CA 1
ATOM 7907 C C . ASN B 1 503 ? 22.396 -9.125 -42.161 1.00 28.80 503 ASN B C 1
ATOM 7908 O O . ASN B 1 503 ? 21.440 -8.439 -41.803 1.00 24.24 503 ASN B O 1
ATOM 7913 N N . LEU B 1 504 ? 23.656 -8.797 -41.889 1.00 22.67 504 LEU B N 1
ATOM 7914 C CA . LEU B 1 504 ? 23.977 -7.762 -40.919 1.00 24.61 504 LEU B CA 1
ATOM 7915 C C . LEU B 1 504 ? 25.027 -6.811 -41.457 1.00 26.69 504 LEU B C 1
ATOM 7916 O O . LEU B 1 504 ? 26.092 -7.241 -41.904 1.00 26.17 504 LEU B O 1
ATOM 7921 N N . VAL B 1 505 ? 24.724 -5.520 -41.398 1.00 25.05 505 VAL B N 1
ATOM 7922 C CA . VAL B 1 505 ? 25.719 -4.468 -41.568 1.00 25.43 505 VAL B CA 1
ATOM 7923 C C . VAL B 1 505 ? 26.186 -4.092 -40.164 1.00 25.48 505 VAL B C 1
ATOM 7924 O O . VAL B 1 505 ? 25.439 -3.478 -39.397 1.00 23.87 505 VAL B O 1
ATOM 7928 N N . GLN B 1 506 ? 27.410 -4.501 -39.806 1.00 32.00 506 GLN B N 1
ATOM 7929 C CA . GLN B 1 506 ? 27.889 -4.366 -38.431 1.00 33.36 506 GLN B CA 1
ATOM 7930 C C . GLN B 1 506 ? 28.392 -2.969 -38.108 1.00 36.52 506 GLN B C 1
ATOM 7931 O O . GLN B 1 506 ? 28.446 -2.606 -36.931 1.00 47.84 506 GLN B O 1
ATOM 7937 N N . ASP B 1 507 ? 28.815 -2.203 -39.106 1.00 33.52 507 ASP B N 1
ATOM 7938 C CA . ASP B 1 507 ? 29.179 -0.813 -38.882 1.00 41.98 507 ASP B CA 1
ATOM 7939 C C . ASP B 1 507 ? 29.109 -0.111 -40.224 1.00 41.98 507 ASP B C 1
ATOM 7940 O O . ASP B 1 507 ? 29.455 -0.699 -41.258 1.00 36.29 507 ASP B O 1
ATOM 7945 N N . LEU B 1 508 ? 28.637 1.132 -40.200 1.00 31.21 508 LEU B N 1
ATOM 7946 C CA . LEU B 1 508 ? 28.373 1.872 -41.428 1.00 23.83 508 LEU B CA 1
ATOM 7947 C C . LEU B 1 508 ? 28.556 3.355 -41.145 1.00 23.97 508 LEU B C 1
ATOM 7948 O O . LEU B 1 508 ? 27.739 3.959 -40.444 1.00 26.58 508 LEU B O 1
ATOM 7953 N N . THR B 1 509 ? 29.606 3.938 -41.692 1.00 25.34 509 THR B N 1
ATOM 7954 C CA . THR B 1 509 ? 29.895 5.349 -41.493 1.00 28.21 509 THR B CA 1
ATOM 7955 C C . THR B 1 509 ? 29.368 6.126 -42.691 1.00 23.18 509 THR B C 1
ATOM 7956 O O . THR B 1 509 ? 29.831 5.934 -43.819 1.00 22.85 509 THR B O 1
ATOM 7960 N N . LEU B 1 510 ? 28.382 6.990 -42.441 1.00 21.27 510 LEU B N 1
ATOM 7961 C CA . LEU B 1 510 ? 27.741 7.760 -43.489 1.00 20.82 510 LEU B CA 1
ATOM 7962 C C . LEU B 1 510 ? 28.228 9.196 -43.438 1.00 19.56 510 LEU B C 1
ATOM 7963 O O . LEU B 1 510 ? 28.042 9.862 -42.405 1.00 20.74 510 LEU B O 1
ATOM 7968 N N . PRO B 1 511 ? 28.828 9.713 -44.500 1.00 18.16 511 PRO B N 1
ATOM 7969 C CA . PRO B 1 511 ? 29.239 11.119 -44.510 1.00 20.87 511 PRO B CA 1
ATOM 7970 C C . PRO B 1 511 ? 28.059 12.047 -44.262 1.00 23.83 511 PRO B C 1
ATOM 7971 O O . PRO B 1 511 ? 26.889 11.675 -44.402 1.00 20.26 511 PRO B O 1
ATOM 7975 N N . GLY B 1 512 ? 28.386 13.278 -43.882 1.00 24.56 512 GLY B N 1
ATOM 7976 C CA . GLY B 1 512 ? 27.343 14.259 -43.649 1.00 28.50 512 GLY B CA 1
ATOM 7977 C C . GLY B 1 512 ? 26.611 14.586 -44.937 1.00 22.53 512 GLY B C 1
ATOM 7978 O O . GLY B 1 512 ? 27.212 14.679 -46.011 1.00 21.09 512 GLY B O 1
ATOM 7979 N N . ASN B 1 513 ? 25.294 14.749 -44.824 1.00 17.87 513 ASN B N 1
ATOM 7980 C CA . ASN B 1 513 ? 24.459 15.132 -45.961 1.00 19.68 513 ASN B CA 1
ATOM 7981 C C . ASN B 1 513 ? 24.705 14.220 -47.161 1.00 17.72 513 ASN B C 1
ATOM 7982 O O . ASN B 1 513 ? 25.030 14.678 -48.260 1.00 20.58 513 ASN B O 1
ATOM 7987 N N . SER B 1 514 ? 24.546 12.916 -46.941 1.00 19.44 514 SER B N 1
ATOM 7988 C CA . SER B 1 514 ? 24.869 11.923 -47.957 1.00 18.32 514 SER B CA 1
ATOM 7989 C C . SER B 1 514 ? 23.667 11.049 -48.291 1.00 15.15 514 SER B C 1
ATOM 7990 O O . SER B 1 514 ? 22.753 10.867 -47.480 1.00 16.00 514 SER B O 1
ATOM 7993 N N . VAL B 1 515 ? 23.687 10.512 -49.510 1.00 15.72 515 VAL B N 1
ATOM 7994 C CA . VAL B 1 515 ? 22.774 9.455 -49.925 1.00 17.58 515 VAL B CA 1
ATOM 7995 C C . VAL B 1 515 ? 23.605 8.350 -50.552 1.00 14.05 515 VAL B C 1
ATOM 7996 O O . VAL B 1 515 ? 24.410 8.619 -51.449 1.00 18.39 515 VAL B O 1
ATOM 8000 N N . SER B 1 516 ? 23.376 7.120 -50.107 1.00 15.35 516 SER B N 1
ATOM 8001 C CA . SER B 1 516 ? 23.994 5.933 -50.684 1.00 17.21 516 SER B CA 1
ATOM 8002 C C . SER B 1 516 ? 22.914 4.959 -51.134 1.00 17.18 516 SER B C 1
ATOM 8003 O O . SER B 1 516 ? 21.922 4.744 -50.424 1.00 15.97 516 SER B O 1
ATOM 8006 N N . VAL B 1 517 ? 23.125 4.347 -52.300 1.00 17.23 517 VAL B N 1
ATOM 8007 C CA . VAL B 1 517 ? 22.166 3.417 -52.886 1.00 18.41 517 VAL B CA 1
ATOM 8008 C C . VAL B 1 517 ? 22.901 2.128 -53.234 1.00 18.75 517 VAL B C 1
ATOM 8009 O O . VAL B 1 517 ? 23.832 2.141 -54.048 1.00 20.01 517 VAL B O 1
ATOM 8013 N N . TRP B 1 518 ? 22.480 1.021 -52.629 1.00 15.07 518 TRP B N 1
ATOM 8014 C CA . TRP B 1 518 ? 23.088 -0.280 -52.867 1.00 19.30 518 TRP B CA 1
ATOM 8015 C C . TRP B 1 518 ? 22.050 -1.240 -53.418 1.00 19.25 518 TRP B C 1
ATOM 8016 O O . TRP B 1 518 ? 20.891 -1.238 -52.985 1.00 18.75 518 TRP B O 1
ATOM 8027 N N . THR B 1 519 ? 22.467 -2.081 -54.355 1.00 14.73 519 THR B N 1
ATOM 8028 C CA . THR B 1 519 ? 21.498 -2.991 -54.939 1.00 15.11 519 THR B CA 1
ATOM 8029 C C . THR B 1 519 ? 22.193 -4.270 -55.383 1.00 21.90 519 THR B C 1
ATOM 8030 O O . THR B 1 519 ? 23.385 -4.265 -55.686 1.00 18.33 519 THR B O 1
ATOM 8034 N N . ASN B 1 520 ? 21.434 -5.366 -55.402 1.00 18.75 520 ASN B N 1
ATOM 8035 C CA . ASN B 1 520 ? 21.905 -6.618 -55.990 1.00 20.13 520 ASN B CA 1
ATOM 8036 C C . ASN B 1 520 ? 21.524 -6.750 -57.459 1.00 24.26 520 ASN B C 1
ATOM 8037 O O . ASN B 1 520 ? 21.834 -7.774 -58.074 1.00 27.60 520 ASN B O 1
ATOM 8042 N N . VAL B 1 521 ? 20.877 -5.734 -58.027 1.00 19.99 521 VAL B N 1
ATOM 8043 C CA . VAL B 1 521 ? 20.425 -5.750 -59.416 1.00 24.14 521 VAL B CA 1
ATOM 8044 C C . VAL B 1 521 ? 21.614 -5.475 -60.325 1.00 32.51 521 VAL B C 1
ATOM 8045 O O . VAL B 1 521 ? 22.360 -4.511 -60.118 1.00 29.37 521 VAL B O 1
ATOM 8049 N N . ARG B 1 522 ? 21.789 -6.316 -61.344 1.00 37.03 522 ARG B N 1
ATOM 8050 C CA . ARG B 1 522 ? 22.910 -6.161 -62.260 1.00 40.27 522 ARG B CA 1
ATOM 8051 C C . ARG B 1 522 ? 22.795 -4.851 -63.028 1.00 40.43 522 ARG B C 1
ATOM 8052 O O . ARG B 1 522 ? 21.856 -4.658 -63.808 1.00 36.41 522 ARG B O 1
ATOM 8060 N N . VAL B 1 523 ? 23.733 -3.940 -62.798 1.00 41.60 523 VAL B N 1
ATOM 8061 C CA . VAL B 1 523 ? 23.791 -2.700 -63.554 1.00 42.48 523 VAL B CA 1
ATOM 8062 C C . VAL B 1 523 ? 24.999 -2.766 -64.484 1.00 45.72 523 VAL B C 1
ATOM 8063 O O . VAL B 1 523 ? 25.095 -2.010 -65.448 1.00 61.09 523 VAL B O 1
#

Secondary structure (DSSP, 8-state):
-PPP--EEEE-GGGT----GGGSS-GGGTT-B-TTS-STTSB----HHHHHHTHHHHHTTT--EEEEPP-EEEPSS-EEETTEEE--TTS-SEEEEEEE-TTT--HHHHHHHHHHHHHTT-EEEEEE-TTEEEE--TT-TTSTTTT-EEETTEEEE-SSS-TT--B--S-B---TT-HHHHHHSBSTTEEEB-TTSHHHHHHHHHHHHHHHHTT--EEEETTGGGS-HHHHHHHHHHHHHH-SS-EEEE-----STT-TTHHHHHHHHHHSS-EEB-HHHHHHHIIIIIS---HHHHHHHHHHHHHHSS-GGG-EE-S--TTS--HHHH---HHHHHHHHHHHHTSSSEEEEETTGGGT----GGGG-TTTTSPPP----TTSHHHHHHHHHHHHHHH-THHHHSEEEEEEE-SSEEEEEEEETTEEEEEEEE-SS-EEEEEEEESSPSEEE--TTTTTTS---EEEBP-SSSEEEEEEEEPTTEEEEEESS--/-----EEEE-GGGT----GGGSS-GGGTT-B-TTS-STTSB----HHHHHHTHHHHHTTT--EEEEPP-EEEPSS-EEETTEEE--TTS-SEEEEEEE-TTT--HHHHHHHHHHHHHTT-EEEEEE-TTEEEE--TT-TTSTTTT-EEETTEEEEBTTB-TT--B--S-B---TT-HHHHHHSBBTTEEEB-TTSHHHHHHHHHHHHHHHHTT--EEEETTGGGS-HHHHHHHHHHHHHH-SS-EEEE-----STT-TTHHHHHHHHHHSS-EEB-HHHHHHHIIIIIS---HHHHHHHHHHHHHHSS-GGG-EE-S--TTS--HHHH---HHHHHHHHHHHHTSSSEEEEETTGGGT----GGGG-TTTTSPPP----TTSHHHHHHHHHHHHHHH-THHHHSEEEEEEE-SSEEEEEEEETTEEEEEEEE-SSSEEE--EEESSPSEEE--TTTTTTS---EEEB--SSSEEE--EEE-TTEEEEEESS--

Nearest PDB structures (foldseek):
  6wni-assembly2_B  TM=1.001E+00  e=0.000E+00  Caldanaerobacter subterraneus
  1qhp-assembly1_A  TM=9.655E-01  e=2.347E-67  Geobacillus stearothermophilus
  6sao-assembly1_A  TM=8.764E-01  e=2.576E-37  Thamnidium elegans
  5h05-assembly2_B  TM=7.327E-01  e=9.365E-29  marine metagenome
  5h06-assembly4_D  TM=7.178E-01  e=3.802E-29  marine metagenome

Radius of gyration: 32.19 Å; Cα contacts (8 Å, |Δi|>4): 2312; chains: 2; bounding box: 71×87×85 Å

Foldseek 3Di:
DDAAFAEAEDQQQQEFAPDPQLQADPQQGDQHDCVQPQLQGRNHGALNGVLVCLVLVLLLLHQEYEYFAFAAAFSYAQQDPNRGHDVSRRQAHQELQFGHSSHHGLVSVLSSCVSCVVSNYAYAHADELFFHHAADLVDCVGGNQRWHAYVNHTCDHSVGNVLCQFQPPEAQDPVLDLCSLARHDPPRTTGGDCVRVVSVVRVLVSVVSVCVSPHAEYEYESCSHHPLVSLLVSLVSVCVVPVRHQAAYEDDAPEPVGVCVLVLQVSCARSNHHYADNHLLVLLCCVLQVQFFCVSNVVSLVVCVVSHPCQLAHEYENDEQAAAHSCLSPVDVLSLLLSLVVLLQAAHYYYDYPCSQVSDADCVVSRGPPRVSHRNDDSDCPGLSNLSSRQSSVVVRLDVQRHHFDKAWFDTDRFWTWIWTDDPHKIKIKIFGQAAKDWDAKTWDQDDADKFAFSSNCSFDAGIFGWADDPPTIMGGTHIGHHSGMGMGIPRDD/DAAFAEAEDQQQQEFQQDPQLQADPQQGDQHDCVQPQLQGRNHGALNGVLVCLVLVLLLLGQEYEYFAFAAAFSYFQADPNRGGDVSRRQAAQELQFGHSSHHGLVSVLSSCVSQVVSNYAYAHEDELFFHHAADLVDCVGGNQRWHAYVNHTCAHSVGNPLVQFQPPEAQDPPLDLVSLARYDPPRTGGGDCVRVVSVVRVLVSVVSVVVSPHAEYEYESCSHHDLVSLLVSLVSVCVVPPRHQAAYEDDAPEPPRVCVLVLQVSCAHRNHHYADNHLLVLLCCQLQVQFFCVSNVVSLVVVVVSHPCQLAHEYENDEQAAADSCLSPVDVLSLLLSLVVLLQAAHYYYDHPCSQVSDFDCVVSRGPPRVSHHDDDSDCPGLSSLSSNQSSVVVRQDVQRHHFDKAWFDTTRFWTWIWTDDPHKIKIKIFGQAAKDKDAKTWDQDDADKFAFSSNCSFDAGIFGWACDPPTIIRGMDIGHHSGMGMGIPGDD

InterPro domains:
  IPR006046 Alpha amylase [PR00110] (149-160)
  IPR006046 Alpha amylase [PR00110] (244-255)
  IPR006046 Alpha amylase [PR00110] (341-353)
  IPR006047 Glycosyl hydrolase family 13, catalytic domain [PF00128] (38-426)
  IPR006047 Glycosyl hydrolase family 13, catalytic domain [SM00642] (38-425)
  IPR006048 Alpha-amylase/branching enzyme, C-terminal all beta [PF02806] (441-519)
  IPR013777 Alpha-amylase-like [PIRSF001024] (9-477)
  IPR013780 Glycosyl hydrolase, all-beta [G3DSA:2.60.40.1180] (428-521)
  IPR017853 Glycoside hydrolase superfamily [SSF51445] (30-431)
  IPR031319 Alpha-amylase, C-terminal domain [SM00632] (437-522)

Organism: NCBI:txid1388761